Protein AF-A0A1J4JAN6-F1 (afdb_monomer)

Organism: NCBI:txid1144522

Sequence (983 aa):
MTGFICIVSDTKPNLVFPVSVIRNRTVAELAAEYMNNSKIVGYCTKNYILPIKDDSILINEYPNLILKERPEPYIQPDFYIKEMPLYYVNHFAISVNVVTDEKVPIPSIFIKLKDKYRVKIQTLQLCNKVSKKFDIPHISQGLFIGEIPLDPESEIRNILEAKNATFHCSLLEKGNKIVNHRANIISEIVATEEVFINDLQQIINYWQPNLAKILDQNDQNLVFKDFPMILGCHSQFLNTLLSLFNGYATEVADLFLQFVQFFKVSMNFIINYPRIIDLFNARSKSFSNKLAELQFQLDGRDLLTFLITPVQRLPRYLLFLKQLIEHTPKSHPDAIRLQRASESINSMTHQIDISSKKAQNLTELLKIQQKIKNDFAILSPSRTIVSRSVVKIDEDLNGSFIICNDIVVLMKTSKKGSDVLFDVPIDGFSYSLINEYSIIVTPSKKYKKVDTFTSVSVGLRNKAIINDYKVTFQTAKSFEEFFQNIDKTEKEFCNSPGNNNETVWRVRWEKVDIKLPELESHCAIVKNGALLVFGGRQGNTIQRPSNRLYVAVLKQKTCEATESFTSPRLYPTINLVRKRLFIIGGLNNKEKTPKQIIEYDCHRNLWSFVIKSTKTDFSGRYMHTTITINYKLYIFGGKNWQLNILNDLYIFNPHDHSFIHENTPLEARYKHAACNINEHKMMVFGGKTMTKNGILNDFWIFDTNSHKWTKFETVNIVAGRYSHSMFFENRKLFILGGFFADKTPATPIVIDIDKKDVVYPLVSGNIPWRIKNTCFAQQFDTGTIYSVCGKFGTQKKSFGSVFSIKIFSNEDVNLSLLGSKAINPSSPKLTVRKIVKRKQIENIKTITNFHSGRTYNISHDNNKRNSSFLSNHFTPINLADNESNRKSNPNISSNLHSKSSNLASGKNSKNVHDSQEIVKKYVNRRRRDSLPLKRTNVPRKIDVSMRRSSVPRKLKESQSTKKRCRTLSLSMKRLLSELGNNE

Structure (mmCIF, N/CA/C/O backbone):
data_AF-A0A1J4JAN6-F1
#
_entry.id   AF-A0A1J4JAN6-F1
#
loop_
_atom_site.group_PDB
_atom_site.id
_atom_site.type_symbol
_atom_site.label_atom_id
_atom_site.label_alt_id
_atom_site.label_comp_id
_atom_site.label_asym_id
_atom_site.label_entity_id
_atom_site.label_seq_id
_atom_site.pdbx_PDB_ins_code
_atom_site.Cartn_x
_atom_site.Cartn_y
_atom_site.Cartn_z
_atom_site.occupancy
_atom_site.B_iso_or_equiv
_atom_site.auth_seq_id
_atom_site.auth_comp_id
_atom_site.auth_asym_id
_atom_site.auth_atom_id
_atom_site.pdbx_PDB_model_num
ATOM 1 N N . MET A 1 1 ? -51.015 -4.437 8.210 1.00 59.31 1 MET A N 1
ATOM 2 C CA . MET A 1 1 ? -50.058 -4.423 9.333 1.00 59.31 1 MET A CA 1
ATOM 3 C C . MET A 1 1 ? -48.955 -3.437 9.007 1.00 59.31 1 MET A C 1
ATOM 5 O O . MET A 1 1 ? -48.278 -3.614 8.001 1.00 59.31 1 MET A O 1
ATOM 9 N N . THR A 1 2 ? -48.832 -2.393 9.816 1.00 77.62 2 THR A N 1
ATOM 10 C CA . THR A 1 2 ? -47.684 -1.482 9.875 1.00 77.62 2 THR A CA 1
ATOM 11 C C . THR A 1 2 ? -46.824 -1.880 11.076 1.00 77.62 2 THR A C 1
ATOM 13 O O . THR A 1 2 ? -47.358 -2.383 12.062 1.00 77.62 2 THR A O 1
ATOM 16 N N . GLY A 1 3 ? -45.507 -1.712 10.975 1.00 86.69 3 GLY A N 1
ATOM 17 C CA . GLY A 1 3 ? -44.553 -2.128 12.007 1.00 86.69 3 GLY A CA 1
ATOM 18 C C . GLY A 1 3 ? -43.250 -2.663 11.416 1.00 86.69 3 GLY A C 1
ATOM 19 O O . GLY A 1 3 ? -43.087 -2.728 10.190 1.00 86.69 3 GLY A O 1
ATOM 20 N N . PHE A 1 4 ? -42.340 -3.065 12.296 1.00 89.69 4 PHE A N 1
ATOM 21 C CA . PHE A 1 4 ? -40.980 -3.505 11.986 1.00 89.69 4 PHE A CA 1
ATOM 22 C C . PHE A 1 4 ? -40.701 -4.899 12.546 1.00 89.69 4 PHE A C 1
ATOM 24 O O . PHE A 1 4 ? -41.321 -5.323 13.516 1.00 89.69 4 PHE A O 1
ATOM 31 N N . ILE A 1 5 ? -39.744 -5.600 11.944 1.00 88.75 5 ILE A N 1
ATOM 32 C CA . ILE A 1 5 ? -39.203 -6.869 12.440 1.00 88.75 5 ILE A CA 1
ATOM 33 C C . ILE A 1 5 ? -37.679 -6.738 12.518 1.00 88.75 5 ILE A C 1
ATOM 35 O O . ILE A 1 5 ? -37.060 -6.046 11.706 1.00 88.75 5 ILE A O 1
ATOM 39 N N . CYS A 1 6 ? -37.095 -7.363 13.540 1.00 90.62 6 CYS A N 1
ATOM 40 C CA . CYS A 1 6 ? -35.691 -7.231 13.912 1.00 90.62 6 CYS A CA 1
ATOM 41 C C . CYS A 1 6 ? -34.980 -8.592 13.850 1.00 90.62 6 CYS A C 1
ATOM 43 O O . CYS A 1 6 ? -35.353 -9.515 14.581 1.00 90.62 6 CYS A O 1
ATOM 45 N N . ILE A 1 7 ? -33.945 -8.706 13.009 1.00 89.81 7 ILE A N 1
ATOM 46 C CA . ILE A 1 7 ? -32.937 -9.767 13.126 1.00 89.81 7 ILE A CA 1
ATOM 47 C C . ILE A 1 7 ? -31.828 -9.253 14.045 1.00 89.81 7 ILE A C 1
ATOM 49 O O . ILE A 1 7 ? -31.058 -8.372 13.655 1.00 89.81 7 ILE A O 1
ATOM 53 N N . VAL A 1 8 ? -31.717 -9.819 15.244 1.00 86.62 8 VAL A N 1
ATOM 54 C CA . VAL A 1 8 ? -30.624 -9.504 16.172 1.00 86.62 8 VAL A CA 1
ATOM 55 C C . VAL A 1 8 ? -29.384 -10.313 15.807 1.00 86.62 8 VAL A C 1
ATOM 57 O O . VAL A 1 8 ? -29.452 -11.527 15.593 1.00 86.62 8 VAL A O 1
ATOM 60 N N . SER A 1 9 ? -28.228 -9.648 15.772 1.00 78.50 9 SER A N 1
ATOM 61 C CA . SER A 1 9 ? -26.937 -10.285 15.507 1.00 78.50 9 SER A CA 1
ATOM 62 C C . SER A 1 9 ? -25.944 -9.995 16.626 1.00 78.50 9 SER A C 1
ATOM 64 O O . SER A 1 9 ? -25.721 -8.842 16.986 1.00 78.50 9 SER A O 1
ATOM 66 N N . ASP A 1 10 ? -25.288 -11.041 17.135 1.00 71.06 10 ASP A N 1
ATOM 67 C CA . ASP A 1 10 ? -24.281 -10.909 18.196 1.00 71.06 10 ASP A CA 1
ATOM 68 C C . ASP A 1 10 ? -23.080 -10.058 17.750 1.00 71.06 10 ASP A C 1
ATOM 70 O O . ASP A 1 10 ? -22.512 -9.329 18.558 1.00 71.06 10 ASP A O 1
ATOM 74 N N . THR A 1 11 ? -22.725 -10.082 16.458 1.00 65.88 11 THR A N 1
ATOM 75 C CA . THR A 1 11 ? -21.519 -9.422 15.915 1.00 65.88 11 THR A CA 1
ATOM 76 C C . THR A 1 11 ? -21.779 -8.289 14.916 1.00 65.88 11 THR A C 1
ATOM 78 O O . THR A 1 11 ? -20.860 -7.528 14.625 1.00 65.88 11 THR A O 1
ATOM 81 N N . LYS A 1 12 ? -23.004 -8.131 14.396 1.00 73.81 12 LYS A N 1
ATOM 82 C CA . LYS A 1 12 ? -23.374 -7.086 13.416 1.00 73.81 12 LYS A CA 1
ATOM 83 C C . LYS A 1 12 ? -24.499 -6.182 13.939 1.00 73.81 12 LYS A C 1
ATOM 85 O O . LYS A 1 12 ? -25.199 -6.581 14.871 1.00 73.81 12 LYS A O 1
ATOM 90 N N . PRO A 1 13 ? -24.704 -4.972 13.380 1.00 78.12 13 PRO A N 1
ATOM 91 C CA . PRO A 1 13 ? -25.921 -4.204 13.636 1.00 78.12 13 PRO A CA 1
ATOM 92 C C . PRO A 1 13 ? -27.169 -5.044 13.345 1.00 78.12 13 PRO A C 1
ATOM 94 O O . PRO A 1 13 ? -27.176 -5.845 12.407 1.00 78.12 13 PRO A O 1
ATOM 97 N N . ASN A 1 14 ? -28.207 -4.854 14.151 1.00 86.75 14 ASN A N 1
ATOM 98 C CA . ASN A 1 14 ? -29.486 -5.531 14.008 1.00 86.75 14 ASN A CA 1
ATOM 99 C C . ASN A 1 14 ? -30.131 -5.123 12.673 1.00 86.75 14 ASN A C 1
ATOM 101 O O . ASN A 1 14 ? -30.193 -3.937 12.337 1.00 86.75 14 ASN A O 1
ATOM 105 N N . LEU A 1 15 ? -30.605 -6.097 11.893 1.00 87.56 15 LEU A N 1
ATOM 106 C CA . LEU A 1 15 ? -31.270 -5.824 10.618 1.00 87.56 15 LEU A CA 1
ATOM 107 C C . LEU A 1 15 ? -32.747 -5.549 10.892 1.00 87.56 15 LEU A C 1
ATOM 109 O O . LEU A 1 15 ? -33.488 -6.449 11.284 1.00 87.56 15 LEU A O 1
ATOM 113 N N . VAL A 1 16 ? -33.157 -4.294 10.701 1.00 88.06 16 VAL A N 1
ATOM 114 C CA . VAL A 1 16 ? -34.507 -3.816 11.024 1.00 88.06 16 VAL A CA 1
ATOM 115 C C . VAL A 1 16 ? -35.212 -3.330 9.762 1.00 88.06 16 VAL A C 1
ATOM 117 O O . VAL A 1 16 ? -34.851 -2.285 9.204 1.00 88.06 16 VAL A O 1
ATOM 120 N N . PHE A 1 17 ? -36.235 -4.075 9.343 1.00 87.88 17 PHE A N 1
ATOM 121 C CA . PHE A 1 17 ? -37.021 -3.854 8.125 1.00 87.88 17 PHE A CA 1
ATOM 122 C C . PHE A 1 17 ? -38.530 -3.797 8.426 1.00 87.88 17 PHE A C 1
ATOM 124 O O . PHE A 1 17 ? -38.983 -4.364 9.423 1.00 87.88 17 PHE A O 1
ATOM 131 N N . PRO A 1 18 ? -39.334 -3.108 7.595 1.00 88.75 18 PRO A N 1
ATOM 132 C CA . PRO A 1 18 ? -40.783 -3.083 7.761 1.00 88.75 18 PRO A CA 1
ATOM 133 C C . PRO A 1 18 ? -41.411 -4.441 7.414 1.00 88.75 18 PRO A C 1
ATOM 135 O O . PRO A 1 18 ? -40.922 -5.165 6.546 1.00 88.75 18 PRO A O 1
ATOM 138 N N . VAL A 1 19 ? -42.548 -4.754 8.045 1.00 86.19 19 VAL A N 1
ATOM 139 C CA . VAL A 1 19 ? -43.299 -6.022 7.880 1.00 86.19 19 VAL A CA 1
ATOM 140 C C . VAL A 1 19 ? -43.630 -6.362 6.417 1.00 86.19 19 VAL A C 1
ATOM 142 O O . VAL A 1 19 ? -43.763 -7.533 6.068 1.00 86.19 19 VAL A O 1
ATOM 145 N N . SER A 1 20 ? -43.717 -5.363 5.533 1.00 84.88 20 SER A N 1
ATOM 146 C CA . SER A 1 20 ? -43.924 -5.556 4.092 1.00 84.88 20 SER A CA 1
ATOM 147 C C . SER A 1 20 ? -42.824 -6.373 3.401 1.00 84.88 20 SER A C 1
ATOM 149 O O . SER A 1 20 ? -43.140 -7.087 2.455 1.00 84.88 20 SER A O 1
ATOM 151 N N . VAL A 1 21 ? -41.571 -6.313 3.869 1.00 81.88 21 VAL A N 1
ATOM 152 C CA . VAL A 1 21 ? -40.417 -7.004 3.251 1.00 81.88 21 VAL A CA 1
ATOM 153 C C . VAL A 1 21 ? -40.492 -8.525 3.410 1.00 81.88 21 VAL A C 1
ATOM 155 O O . VAL A 1 21 ? -39.991 -9.258 2.560 1.00 81.88 21 VAL A O 1
ATOM 158 N N . ILE A 1 22 ? -41.140 -9.004 4.478 1.00 78.62 22 ILE A N 1
ATOM 159 C CA . ILE A 1 22 ? -41.229 -10.437 4.798 1.00 78.62 22 ILE A CA 1
ATOM 160 C C . ILE A 1 22 ? -42.637 -11.021 4.623 1.00 78.62 22 ILE A C 1
ATOM 162 O O . ILE A 1 22 ? -42.902 -12.159 5.011 1.00 78.62 22 ILE A O 1
ATOM 166 N N . ARG A 1 23 ? -43.570 -10.238 4.073 1.00 80.62 23 ARG A N 1
ATOM 167 C CA . ARG A 1 23 ? -44.968 -10.646 3.947 1.00 80.62 23 ARG A CA 1
ATOM 168 C C . ARG A 1 23 ? -45.095 -11.831 2.990 1.00 80.62 23 ARG A C 1
ATOM 170 O O . ARG A 1 23 ? -44.704 -11.732 1.835 1.00 80.62 23 ARG A O 1
ATOM 177 N N . ASN A 1 24 ? -45.684 -12.920 3.486 1.00 82.75 24 ASN A N 1
ATOM 178 C CA . ASN A 1 24 ? -45.856 -14.199 2.788 1.00 82.75 24 ASN A CA 1
ATOM 179 C C . ASN A 1 24 ? -44.538 -14.909 2.397 1.00 82.75 24 ASN A C 1
ATOM 181 O O . ASN A 1 24 ? -44.583 -15.808 1.563 1.00 82.75 24 ASN A O 1
ATOM 185 N N . ARG A 1 25 ? -43.391 -14.533 2.984 1.00 85.81 25 ARG A N 1
ATOM 186 C CA . ARG A 1 25 ? -42.106 -15.220 2.768 1.00 85.81 25 ARG A CA 1
ATOM 187 C C . ARG A 1 25 ? -41.883 -16.326 3.794 1.00 85.81 25 ARG A C 1
ATOM 189 O O . ARG A 1 25 ? -42.257 -16.172 4.960 1.00 85.81 25 ARG A O 1
ATOM 196 N N . THR A 1 26 ? -41.239 -17.406 3.363 1.00 88.25 26 THR A N 1
ATOM 197 C CA . THR A 1 26 ? -40.800 -18.498 4.247 1.00 88.25 26 THR A CA 1
ATOM 198 C C . THR A 1 26 ? -39.545 -18.117 5.037 1.00 88.25 26 THR A C 1
ATOM 200 O O . THR A 1 26 ? -38.769 -17.245 4.633 1.00 88.25 26 THR A O 1
ATOM 203 N N . VAL A 1 27 ? -39.298 -18.788 6.164 1.00 86.38 27 VAL A N 1
ATOM 204 C CA . VAL A 1 27 ? -38.050 -18.624 6.931 1.00 86.38 27 VAL A CA 1
ATOM 205 C C . VAL A 1 27 ? -36.819 -18.971 6.085 1.00 86.38 27 VAL A C 1
ATOM 207 O O . VAL A 1 27 ? -35.825 -18.247 6.159 1.00 86.38 27 VAL A O 1
ATOM 210 N N . ALA A 1 28 ? -36.899 -19.990 5.221 1.00 85.75 28 ALA A N 1
ATOM 211 C CA . ALA A 1 28 ? -35.835 -20.347 4.280 1.00 85.75 28 ALA A CA 1
ATOM 212 C C . ALA A 1 28 ? -35.447 -19.187 3.343 1.00 85.75 28 ALA A C 1
ATOM 214 O O . ALA A 1 28 ? -34.266 -18.872 3.194 1.00 85.75 28 ALA A O 1
ATOM 215 N N . GLU A 1 29 ? -36.431 -18.512 2.738 1.00 86.19 29 GLU A N 1
ATOM 216 C CA . GLU A 1 29 ? -36.196 -17.360 1.854 1.00 86.19 29 GLU A CA 1
ATOM 217 C C . GLU A 1 29 ? -35.556 -16.175 2.581 1.00 86.19 29 GLU A C 1
ATOM 219 O O . GLU A 1 29 ? -34.779 -15.434 1.981 1.00 86.19 29 GLU A O 1
ATOM 224 N N . LEU A 1 30 ? -35.909 -15.959 3.850 1.00 84.50 30 LEU A N 1
ATOM 225 C CA . LEU A 1 30 ? -35.364 -14.873 4.668 1.00 84.50 30 LEU A CA 1
ATOM 226 C C . LEU A 1 30 ? -33.944 -15.190 5.142 1.00 84.50 30 LEU A C 1
ATOM 228 O O . LEU A 1 30 ? -33.086 -14.306 5.153 1.00 84.50 30 LEU A O 1
ATOM 232 N N . ALA A 1 31 ? -33.683 -16.452 5.487 1.00 83.56 31 ALA A N 1
ATOM 233 C CA . ALA A 1 31 ? -32.353 -16.925 5.836 1.00 83.56 31 ALA A CA 1
ATOM 234 C C . ALA A 1 31 ? -31.391 -16.820 4.640 1.00 83.56 31 ALA A C 1
ATOM 236 O O . ALA A 1 31 ? -30.274 -16.338 4.810 1.00 83.56 31 ALA A O 1
ATOM 237 N N . ALA A 1 32 ? -31.846 -17.187 3.437 1.00 84.00 32 ALA A N 1
ATOM 238 C CA . ALA A 1 32 ? -31.043 -17.166 2.214 1.00 84.00 32 ALA A CA 1
ATOM 239 C C . ALA A 1 32 ? -30.654 -15.757 1.717 1.00 84.00 32 ALA A C 1
ATOM 241 O O . ALA A 1 32 ? -29.667 -15.627 0.994 1.00 84.00 32 ALA A O 1
ATOM 242 N N . GLU A 1 33 ? -31.413 -14.713 2.075 1.00 83.69 33 GLU A N 1
ATOM 243 C CA . GLU A 1 33 ? -31.125 -13.324 1.677 1.00 83.69 33 GLU A CA 1
ATOM 244 C C . GLU A 1 33 ? -30.407 -12.518 2.776 1.00 83.69 33 GLU A C 1
ATOM 246 O O . GLU A 1 33 ? -29.508 -11.731 2.476 1.00 83.69 33 GLU A O 1
ATOM 251 N N . TYR A 1 34 ? -30.785 -12.704 4.049 1.00 81.56 34 TYR A N 1
ATOM 252 C CA . TYR A 1 34 ? -30.357 -11.830 5.153 1.00 81.56 34 TYR A CA 1
ATOM 253 C C . TYR A 1 34 ? -29.497 -12.511 6.228 1.00 81.56 34 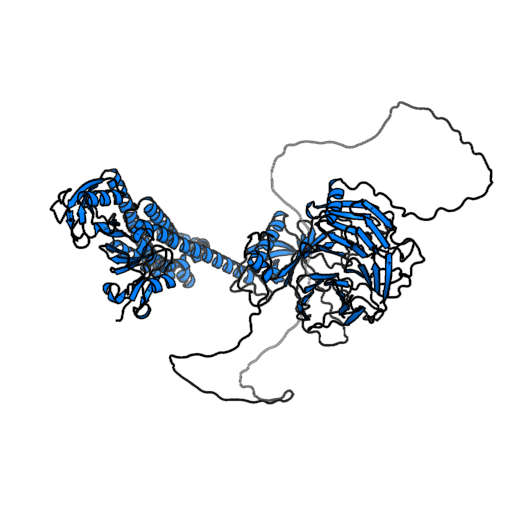TYR A C 1
ATOM 255 O O . TYR A 1 34 ? -28.983 -11.823 7.114 1.00 81.56 34 TYR A O 1
ATOM 263 N N . MET A 1 35 ? -29.324 -13.834 6.178 1.00 80.56 35 MET A N 1
ATOM 264 C CA . MET A 1 35 ? -28.565 -14.607 7.168 1.00 80.56 35 MET A CA 1
ATOM 265 C C . MET A 1 35 ? -27.517 -15.508 6.495 1.00 80.56 35 MET A C 1
ATOM 267 O O . MET A 1 35 ? -27.280 -15.452 5.291 1.00 80.56 35 MET A O 1
ATOM 271 N N . ASN A 1 36 ? -26.813 -16.309 7.291 1.00 73.06 36 ASN A N 1
ATOM 272 C CA . ASN A 1 36 ? -25.857 -17.296 6.811 1.00 73.06 36 ASN A CA 1
ATOM 273 C C . ASN A 1 36 ? -26.501 -18.692 6.712 1.00 73.06 36 ASN A C 1
ATOM 275 O O . ASN A 1 36 ? -26.819 -19.289 7.739 1.00 73.06 36 ASN A O 1
ATOM 279 N N . ASN A 1 37 ? -26.568 -19.257 5.499 1.00 66.25 37 ASN A N 1
ATOM 280 C CA . ASN A 1 37 ? -27.117 -20.589 5.173 1.00 66.25 37 ASN A CA 1
ATOM 281 C C . ASN A 1 37 ? -26.513 -21.780 5.960 1.00 66.25 37 ASN A C 1
ATOM 283 O O . ASN A 1 37 ? -26.976 -22.907 5.820 1.00 66.25 37 ASN A O 1
ATOM 287 N N . SER A 1 38 ? -25.468 -21.568 6.767 1.00 68.75 38 SER A N 1
ATOM 288 C CA . SER A 1 38 ? -24.899 -22.561 7.696 1.00 68.75 38 SER A CA 1
ATOM 289 C C . SER A 1 38 ? -25.448 -22.459 9.134 1.00 68.75 38 SER A C 1
ATOM 291 O O . SER A 1 38 ? -24.808 -22.919 10.084 1.00 68.75 38 SER A O 1
ATOM 293 N N . LYS A 1 39 ? -26.621 -21.840 9.315 1.00 78.75 39 LYS A N 1
ATOM 294 C CA . LYS A 1 39 ? -27.309 -21.617 10.598 1.00 78.75 39 LYS A CA 1
ATOM 295 C C . LYS A 1 39 ? -28.829 -21.764 10.445 1.00 78.75 39 LYS A C 1
ATOM 297 O O . LYS A 1 39 ? -29.342 -21.659 9.339 1.00 78.75 39 LYS A O 1
ATOM 302 N N . ILE A 1 40 ? -29.530 -21.971 11.562 1.00 85.69 40 ILE A N 1
ATOM 303 C CA . ILE A 1 40 ? -31.005 -21.965 11.632 1.00 85.69 40 ILE A CA 1
ATOM 304 C C . ILE A 1 40 ? -31.518 -20.643 12.211 1.00 85.69 40 ILE A C 1
ATOM 306 O O . ILE A 1 40 ? -30.760 -19.912 12.855 1.00 85.69 40 ILE A O 1
ATOM 310 N N . VAL A 1 41 ? -32.808 -20.356 12.039 1.00 88.62 41 VAL A N 1
ATOM 311 C CA . VAL A 1 41 ? -33.456 -19.174 12.627 1.00 88.62 41 VAL A CA 1
ATOM 312 C C . VAL A 1 41 ? -34.121 -19.533 13.956 1.00 88.62 41 VAL A C 1
ATOM 314 O O . VAL A 1 41 ? -34.853 -20.515 14.053 1.00 88.62 41 VAL A O 1
ATOM 317 N N . GLY A 1 42 ? -33.869 -18.730 14.988 1.00 90.56 42 GLY A N 1
ATOM 318 C CA . GLY A 1 42 ? -34.554 -18.806 16.276 1.00 90.56 42 GLY A CA 1
ATOM 319 C C . GLY A 1 42 ? -35.546 -17.668 16.475 1.00 90.56 42 GLY A C 1
ATOM 320 O O . GLY A 1 42 ? -35.231 -16.526 16.147 1.00 90.56 42 GLY A O 1
ATOM 321 N N . TYR A 1 43 ? -36.705 -17.975 17.058 1.00 91.25 43 TYR A N 1
ATOM 322 C CA . TYR A 1 43 ? -37.625 -17.015 17.666 1.00 91.25 43 TYR A CA 1
ATOM 323 C C . TYR A 1 43 ? -37.199 -16.790 19.117 1.00 91.25 43 TYR A C 1
ATOM 325 O O . TYR A 1 43 ? -37.158 -17.738 19.907 1.00 91.25 43 TYR A O 1
ATOM 333 N N . CYS A 1 44 ? -36.870 -15.548 19.460 1.00 90.44 44 CYS A N 1
ATOM 334 C CA . CYS A 1 44 ? -36.357 -15.153 20.765 1.00 90.44 44 CYS A CA 1
ATOM 335 C C . CYS A 1 44 ? -37.369 -14.292 21.523 1.00 90.44 44 CYS A C 1
ATOM 337 O O . CYS A 1 44 ? -37.970 -13.371 20.967 1.00 90.44 44 CYS A O 1
ATOM 339 N N . THR A 1 45 ? -37.489 -14.568 22.819 1.00 88.94 45 THR A N 1
ATOM 340 C CA . THR A 1 45 ? -38.266 -13.797 23.795 1.00 88.94 45 THR A CA 1
ATOM 341 C C . THR A 1 45 ? -37.456 -13.653 25.086 1.00 88.94 45 THR A C 1
ATOM 343 O O . THR A 1 45 ? -36.485 -14.385 25.288 1.00 88.94 45 THR A O 1
ATOM 346 N N . LYS A 1 46 ? -37.893 -12.792 26.014 1.00 83.75 46 LYS A N 1
ATOM 347 C CA . LYS A 1 46 ? -37.317 -12.707 27.375 1.00 83.75 46 LYS A CA 1
ATOM 348 C C . LYS A 1 46 ? -37.309 -14.045 28.143 1.00 83.75 46 LYS A C 1
ATOM 350 O O . LYS A 1 46 ? -36.448 -14.246 28.993 1.00 83.75 46 LYS A O 1
ATOM 355 N N . ASN A 1 47 ? -38.220 -14.972 27.823 1.00 84.38 47 ASN A N 1
ATOM 356 C CA . ASN A 1 47 ? -38.450 -16.189 28.615 1.00 84.38 47 ASN A CA 1
ATOM 357 C C . ASN A 1 47 ? -37.957 -17.478 27.937 1.00 84.38 47 ASN A C 1
ATOM 359 O O . ASN A 1 47 ? -37.705 -18.469 28.618 1.00 84.38 47 ASN A O 1
ATOM 363 N N . TYR A 1 48 ? -37.838 -17.505 26.609 1.00 87.62 48 TYR A N 1
ATOM 364 C CA . TYR A 1 48 ? -37.405 -18.683 25.853 1.00 87.62 48 TYR A CA 1
ATOM 365 C C . TYR A 1 48 ? -36.886 -18.330 24.455 1.00 87.62 48 TYR A C 1
ATOM 367 O O . TYR A 1 48 ? -37.206 -17.280 23.894 1.00 87.62 48 TYR A O 1
ATOM 375 N N . ILE A 1 49 ? -36.134 -19.265 23.873 1.00 89.12 49 ILE A N 1
ATOM 376 C CA . ILE A 1 49 ? -35.677 -19.251 22.482 1.00 89.12 49 ILE A CA 1
ATOM 377 C C . ILE A 1 49 ? -36.064 -20.585 21.833 1.00 89.12 49 ILE A C 1
ATOM 379 O O . ILE A 1 49 ? -35.674 -21.650 22.321 1.00 89.12 49 ILE A O 1
ATOM 383 N N . LEU A 1 50 ? -36.810 -20.530 20.730 1.00 89.69 50 LEU A N 1
ATOM 384 C CA . LEU A 1 50 ? -37.285 -21.697 19.979 1.00 89.69 50 LEU A CA 1
ATOM 385 C C . LEU A 1 50 ? -36.698 -21.698 18.560 1.00 89.69 50 LEU A C 1
ATOM 387 O O . LEU A 1 50 ? -36.725 -20.649 17.919 1.00 89.69 50 LEU A O 1
ATOM 391 N N . PRO A 1 51 ? -36.219 -22.838 18.027 1.00 90.56 51 PRO A N 1
ATOM 392 C CA . PRO A 1 51 ? -35.934 -22.951 16.602 1.00 90.56 51 PRO A CA 1
ATOM 393 C C . PRO A 1 51 ? -37.246 -22.833 15.815 1.00 90.56 51 PRO A C 1
ATOM 395 O O . PRO A 1 51 ? -38.250 -23.453 16.180 1.00 90.56 51 PRO A O 1
ATOM 398 N N . ILE A 1 52 ? -37.229 -22.032 14.754 1.00 89.56 52 ILE A N 1
ATOM 399 C CA . ILE A 1 52 ? -38.326 -21.906 13.790 1.00 89.56 52 ILE A CA 1
ATOM 400 C C . ILE A 1 52 ? -38.064 -22.896 12.651 1.00 89.56 52 ILE A C 1
ATOM 402 O O . ILE A 1 52 ? -36.904 -23.189 12.349 1.00 89.56 52 ILE A O 1
ATOM 406 N N . LYS A 1 53 ? -39.115 -23.430 12.026 1.00 87.38 53 LYS A N 1
ATOM 407 C CA . LYS A 1 53 ? -38.951 -24.265 10.834 1.00 87.38 53 LYS A CA 1
ATOM 408 C C . LYS A 1 53 ? -38.703 -23.409 9.592 1.00 87.38 53 LYS A C 1
ATOM 410 O O . LYS A 1 53 ? -39.159 -22.272 9.520 1.00 87.38 53 LYS A O 1
ATOM 415 N N . ASP A 1 54 ? -38.059 -2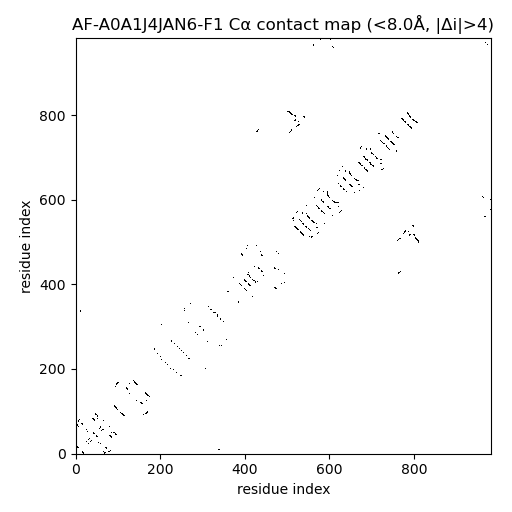4.003 8.596 1.00 86.44 54 ASP A N 1
ATOM 416 C CA . ASP A 1 54 ? -37.749 -23.366 7.313 1.00 86.44 54 ASP A CA 1
ATOM 417 C C . ASP A 1 54 ? -39.004 -23.035 6.476 1.00 86.44 54 ASP A C 1
ATOM 419 O O . ASP A 1 54 ? -38.997 -22.053 5.733 1.00 86.44 54 ASP A O 1
ATOM 423 N N . ASP A 1 55 ? -40.084 -23.813 6.627 1.00 88.50 55 ASP A N 1
ATOM 424 C CA . ASP A 1 55 ? -41.383 -23.657 5.953 1.00 88.50 55 ASP A CA 1
ATOM 425 C C . ASP A 1 55 ? -42.346 -22.669 6.643 1.00 88.50 55 ASP A C 1
ATOM 427 O O . ASP A 1 55 ? -43.332 -22.253 6.033 1.00 88.50 55 ASP A O 1
ATOM 431 N N . SER A 1 56 ? -42.060 -22.254 7.883 1.00 87.38 56 SER A N 1
ATOM 432 C CA . SER A 1 56 ? -42.911 -21.333 8.651 1.00 87.38 56 SER A CA 1
ATOM 433 C C . SER A 1 56 ? -43.032 -19.941 8.008 1.00 87.38 56 SER A C 1
ATOM 435 O O . SER A 1 56 ? -42.075 -19.406 7.440 1.00 87.38 56 SER A O 1
ATOM 437 N N . ILE A 1 57 ? -44.188 -19.294 8.193 1.00 87.31 57 ILE A N 1
ATOM 438 C CA . ILE A 1 57 ? -44.448 -17.897 7.812 1.00 87.31 57 ILE A CA 1
ATOM 439 C C . ILE A 1 57 ? -44.550 -17.050 9.086 1.00 87.31 57 ILE A C 1
ATOM 441 O O . ILE A 1 57 ? -45.577 -17.021 9.768 1.00 87.31 57 ILE A O 1
ATOM 445 N N . LEU A 1 58 ? -43.478 -16.306 9.381 1.00 84.69 58 LEU A N 1
ATOM 446 C CA . LEU A 1 58 ? -43.267 -15.597 10.655 1.00 84.69 58 LEU A CA 1
ATOM 447 C C . LEU A 1 58 ? -44.452 -14.740 11.129 1.00 84.69 58 LEU A C 1
ATOM 449 O O . LEU A 1 58 ? -44.768 -14.743 12.312 1.00 84.69 58 LEU A O 1
ATOM 453 N N . ILE A 1 59 ? -45.113 -14.014 10.223 1.00 81.75 59 ILE A N 1
ATOM 454 C CA . ILE A 1 59 ? -46.241 -13.124 10.560 1.00 81.75 59 ILE A CA 1
ATOM 455 C C . ILE A 1 59 ? -47.464 -13.905 11.065 1.00 81.75 59 ILE A C 1
ATOM 457 O O . ILE A 1 59 ? -48.215 -13.390 11.892 1.00 81.75 59 ILE A O 1
ATOM 461 N N . ASN A 1 60 ? -47.665 -15.127 10.568 1.00 84.88 60 ASN A N 1
ATOM 462 C CA . ASN A 1 60 ? -48.845 -15.936 10.861 1.00 84.88 60 ASN A CA 1
ATOM 463 C C . ASN A 1 60 ? -48.658 -16.737 12.158 1.00 84.88 60 ASN A C 1
ATOM 465 O O . ASN A 1 60 ? -49.575 -16.819 12.968 1.00 84.88 60 ASN A O 1
ATOM 469 N N . GLU A 1 61 ? -47.468 -17.310 12.357 1.00 84.88 61 GLU A N 1
ATOM 470 C CA . GLU A 1 61 ? -47.152 -18.166 13.511 1.00 84.88 61 GLU A CA 1
ATOM 471 C C . GLU A 1 61 ? -46.608 -17.384 14.720 1.00 84.88 61 GLU A C 1
ATOM 473 O O . GLU A 1 61 ? -46.789 -17.808 15.861 1.00 84.88 61 GLU A O 1
ATOM 478 N N . TYR A 1 62 ? -45.969 -16.230 14.495 1.00 87.88 62 TYR A N 1
ATOM 479 C CA . TYR A 1 62 ? -45.292 -15.435 15.527 1.00 87.88 62 TYR A CA 1
ATOM 480 C C . TYR A 1 62 ? -45.660 -13.937 15.439 1.00 87.88 62 TYR A C 1
ATOM 482 O O . TYR A 1 62 ? -44.774 -13.089 15.292 1.00 87.88 62 TYR A O 1
ATOM 490 N N . PRO A 1 63 ? -46.952 -13.561 15.561 1.00 86.44 63 PRO A N 1
ATOM 491 C CA . PRO A 1 63 ? -47.414 -12.179 15.368 1.00 86.44 63 PRO A CA 1
ATOM 492 C C . PRO A 1 63 ? -46.743 -11.158 16.305 1.00 86.44 63 PRO A C 1
ATOM 494 O O . PRO A 1 63 ? -46.588 -9.996 15.933 1.00 86.44 63 PRO A O 1
ATOM 497 N N . ASN A 1 64 ? -46.273 -11.588 17.482 1.00 88.56 64 ASN A N 1
ATOM 498 C CA . ASN A 1 64 ? -45.556 -10.743 18.445 1.00 88.56 64 ASN A CA 1
ATOM 499 C C . ASN A 1 64 ? -44.191 -10.236 17.939 1.00 88.56 64 ASN A C 1
ATOM 501 O O . ASN A 1 64 ? -43.640 -9.313 18.530 1.00 88.56 64 ASN A O 1
ATOM 505 N N . LEU A 1 65 ? -43.652 -10.785 16.841 1.00 87.94 65 LEU A N 1
ATOM 506 C CA . LEU A 1 65 ? -42.471 -10.228 16.169 1.00 87.94 65 LEU A CA 1
ATOM 507 C C . LEU A 1 65 ? -42.716 -8.833 15.575 1.00 87.94 65 LEU A C 1
ATOM 509 O O . LEU A 1 65 ? -41.750 -8.133 15.281 1.00 87.94 65 LEU A O 1
ATOM 513 N N . ILE A 1 66 ? -43.977 -8.432 15.368 1.00 88.88 66 ILE A N 1
ATOM 514 C CA . ILE A 1 66 ? -44.330 -7.134 14.787 1.00 88.88 66 ILE A CA 1
ATOM 515 C C . ILE A 1 66 ? -44.174 -6.035 15.843 1.00 88.88 66 ILE A C 1
ATOM 517 O O . ILE A 1 66 ? -45.064 -5.767 16.651 1.00 88.88 66 ILE A O 1
ATOM 521 N N . LEU A 1 67 ? -43.030 -5.358 15.797 1.00 89.25 67 LEU A N 1
ATOM 522 C CA . LEU A 1 67 ? -42.715 -4.210 16.636 1.00 89.25 67 LEU A CA 1
ATOM 523 C C . LEU A 1 67 ? -43.445 -2.970 16.105 1.00 89.25 67 LEU A C 1
ATOM 525 O O . LEU A 1 67 ? -43.424 -2.690 14.903 1.00 89.25 67 LEU A O 1
ATOM 529 N N . LYS A 1 68 ? -44.091 -2.212 16.999 1.00 88.19 68 LYS A N 1
ATOM 530 C CA . LYS A 1 68 ? -44.803 -0.968 16.643 1.00 88.19 68 LYS A CA 1
ATOM 531 C C . LYS A 1 68 ? -43.840 0.119 16.161 1.00 88.19 68 LYS A C 1
ATOM 533 O O . LYS A 1 68 ? -44.113 0.806 15.181 1.00 88.19 68 LYS A O 1
ATOM 538 N N . GLU A 1 69 ? -42.712 0.236 16.850 1.00 87.38 69 GLU A N 1
ATOM 539 C CA . GLU A 1 69 ? -41.655 1.213 16.600 1.00 87.38 69 GLU A CA 1
ATOM 540 C C . GLU A 1 69 ? -40.419 0.530 16.008 1.00 87.38 69 GLU A C 1
ATOM 542 O O . GLU A 1 69 ? -40.294 -0.698 16.021 1.00 87.38 69 GLU A O 1
ATOM 547 N N . ARG A 1 70 ? -39.503 1.328 15.451 1.00 86.19 70 ARG A N 1
ATOM 548 C CA . ARG A 1 70 ? -38.255 0.821 14.881 1.00 86.19 70 ARG A CA 1
ATOM 549 C C . ARG A 1 70 ? -37.206 0.701 15.997 1.00 86.19 70 ARG A C 1
ATOM 551 O O . ARG A 1 70 ? -36.766 1.744 16.467 1.00 86.19 70 ARG A O 1
ATOM 558 N N . PRO A 1 71 ? -36.770 -0.505 16.410 1.00 83.56 71 PRO A N 1
ATOM 559 C CA . PRO A 1 71 ? -35.698 -0.627 17.395 1.00 83.56 71 PRO A CA 1
ATOM 560 C C . PRO A 1 71 ? -34.376 -0.049 16.873 1.00 83.56 71 PRO A C 1
ATOM 562 O O . PRO A 1 71 ? -34.067 -0.142 15.680 1.00 83.56 71 PRO A O 1
ATOM 565 N N . GLU A 1 72 ? -33.590 0.507 17.794 1.00 78.62 72 GLU A N 1
ATOM 566 C CA . GLU A 1 72 ? -32.243 1.017 17.528 1.00 78.62 72 GLU A CA 1
ATOM 567 C C . GLU A 1 72 ? -31.284 -0.096 17.049 1.00 78.62 72 GLU A C 1
ATOM 569 O O . GLU A 1 72 ? -31.449 -1.255 17.443 1.00 78.62 72 GLU A O 1
ATOM 574 N N . PRO A 1 73 ? -30.234 0.217 16.256 1.00 73.12 73 PRO A N 1
ATOM 575 C CA . PRO A 1 73 ? -29.387 -0.779 15.583 1.00 73.12 73 PRO A CA 1
ATOM 576 C C . PRO A 1 73 ? -28.649 -1.793 16.469 1.00 73.12 73 PRO A C 1
ATOM 578 O O . PRO A 1 73 ? -28.039 -2.715 15.926 1.00 73.12 73 PRO A O 1
ATOM 581 N N . TYR A 1 74 ? -28.659 -1.635 17.794 1.00 74.12 74 TYR A N 1
ATOM 582 C CA . TYR A 1 74 ? -27.984 -2.531 18.740 1.00 74.12 74 TYR A CA 1
ATOM 583 C C . TYR A 1 74 ? -28.877 -3.032 19.882 1.00 74.12 74 TYR A C 1
ATOM 585 O O . TYR A 1 74 ? -28.558 -4.053 20.482 1.00 74.12 74 TYR A O 1
ATOM 593 N N . ILE A 1 75 ? -30.019 -2.388 20.144 1.00 75.94 75 ILE A N 1
ATOM 594 C CA . ILE A 1 75 ? -30.910 -2.767 21.248 1.00 75.94 75 ILE A CA 1
ATOM 595 C C . ILE A 1 75 ? -31.671 -4.050 20.886 1.00 75.94 75 ILE A C 1
ATOM 597 O O . ILE A 1 75 ? -32.197 -4.182 19.778 1.00 75.94 75 ILE A O 1
ATOM 601 N N . GLN A 1 76 ? -31.736 -4.998 21.825 1.00 80.94 76 GLN A N 1
ATOM 602 C CA . GLN A 1 76 ? -32.560 -6.202 21.696 1.00 80.94 76 GLN A CA 1
ATOM 603 C C . GLN A 1 76 ? -34.001 -5.888 22.147 1.00 80.94 76 GLN A C 1
ATOM 605 O O . GLN A 1 76 ? -34.195 -5.546 23.313 1.00 80.94 76 GLN A O 1
ATOM 610 N N . PRO A 1 77 ? -35.015 -5.971 21.266 1.00 86.56 77 PRO A N 1
ATOM 611 C CA . PRO A 1 77 ? -36.414 -5.784 21.654 1.00 86.56 77 PRO A CA 1
ATOM 612 C C . PRO A 1 77 ? -36.968 -7.035 22.362 1.00 86.56 77 PRO A C 1
ATOM 614 O O . PRO A 1 77 ? -36.362 -8.102 22.319 1.00 86.56 77 PRO A O 1
ATOM 617 N N . ASP A 1 78 ? -38.155 -6.938 22.965 1.00 86.25 78 ASP A N 1
ATOM 618 C CA . ASP A 1 78 ? -38.805 -8.048 23.692 1.00 86.25 78 ASP A CA 1
ATOM 619 C C . ASP A 1 78 ? -39.069 -9.308 22.845 1.00 86.25 78 ASP A C 1
ATOM 621 O O . ASP A 1 78 ? -39.108 -10.418 23.384 1.00 86.25 78 ASP A O 1
ATOM 625 N N . PHE A 1 79 ? -39.233 -9.132 21.529 1.00 90.62 79 PHE A N 1
ATOM 626 C CA . PHE A 1 79 ? -39.474 -10.185 20.544 1.00 90.62 79 PHE A CA 1
ATOM 627 C C . PHE A 1 79 ? -38.588 -9.954 19.317 1.00 90.62 79 PHE A C 1
ATOM 629 O O . PHE A 1 79 ? -38.644 -8.890 18.697 1.00 90.62 79 PHE A O 1
ATOM 636 N N . TYR A 1 80 ? -37.775 -10.942 18.944 1.00 92.31 80 TYR A N 1
ATOM 637 C CA . TYR A 1 80 ? -36.908 -10.862 17.763 1.00 92.31 80 TYR A CA 1
ATOM 638 C C . TYR A 1 80 ? -36.623 -12.231 17.148 1.00 92.31 80 TYR A C 1
ATOM 640 O O . TYR A 1 80 ? -36.911 -13.270 17.743 1.00 92.31 80 TYR A O 1
ATOM 648 N N . ILE A 1 81 ? -36.018 -12.228 15.959 1.00 91.25 81 ILE A N 1
ATOM 649 C CA . ILE A 1 81 ? -35.415 -13.425 15.363 1.00 91.25 81 ILE A CA 1
ATOM 650 C C . ILE A 1 81 ? -33.889 -13.322 15.354 1.00 91.25 81 ILE A C 1
ATOM 652 O O . ILE A 1 81 ? -33.330 -12.227 15.297 1.00 91.25 81 ILE A O 1
ATOM 656 N N . LYS A 1 82 ? -33.195 -14.457 15.440 1.00 89.94 82 LYS A N 1
ATOM 657 C CA . LYS A 1 82 ? -31.728 -14.504 15.521 1.00 89.94 82 LYS A CA 1
ATOM 658 C C . LYS A 1 82 ? -31.154 -15.746 14.842 1.00 89.94 82 LYS A C 1
ATOM 660 O O . LYS A 1 82 ? -31.734 -16.826 14.897 1.00 89.94 82 LYS A O 1
ATOM 665 N N . GLU A 1 83 ? -29.965 -15.597 14.264 1.00 88.38 83 GLU A N 1
ATOM 666 C CA . GLU A 1 83 ? -29.145 -16.711 13.782 1.00 88.38 83 GLU A CA 1
ATOM 667 C C . GLU A 1 83 ? -28.697 -17.648 14.925 1.00 88.38 83 GLU A C 1
ATOM 669 O O . GLU A 1 83 ? -28.005 -17.223 15.855 1.00 88.38 83 GLU A O 1
ATOM 674 N N . MET A 1 84 ? -28.988 -18.947 14.819 1.00 84.69 84 MET A N 1
ATOM 675 C CA . MET A 1 84 ? -28.582 -19.978 15.784 1.00 84.69 84 MET A CA 1
ATOM 676 C C . MET A 1 84 ? -27.734 -21.088 15.126 1.00 84.69 84 MET A C 1
ATOM 678 O O . MET A 1 84 ? -28.005 -21.485 13.993 1.00 84.69 84 MET A O 1
ATOM 682 N N . PRO A 1 85 ? -26.711 -21.645 15.806 1.00 84.12 85 PRO A N 1
ATOM 683 C CA . PRO A 1 85 ? -25.926 -22.761 15.268 1.00 84.12 85 PRO A CA 1
ATOM 684 C C . PRO A 1 85 ? -26.763 -24.020 14.988 1.00 84.12 85 PRO A C 1
ATOM 686 O O . PRO A 1 85 ? -27.625 -24.373 15.791 1.00 84.12 85 PRO A O 1
ATOM 689 N N . LEU A 1 86 ? -26.431 -24.765 13.923 1.00 84.00 86 LEU A N 1
ATOM 690 C CA . LEU A 1 86 ? -27.131 -25.991 13.477 1.00 84.00 86 LEU A CA 1
ATOM 691 C C . LEU A 1 86 ? -27.370 -27.038 14.585 1.00 84.00 86 LEU A C 1
ATOM 693 O O . LEU A 1 86 ? -28.349 -27.778 14.549 1.00 84.00 86 LEU A O 1
ATOM 697 N N . TYR A 1 87 ? -26.535 -27.077 15.629 1.00 82.00 87 TYR A N 1
ATOM 698 C CA . TYR A 1 87 ? -26.747 -27.952 16.788 1.00 82.00 87 TYR A CA 1
ATOM 699 C C . TYR A 1 87 ? -27.995 -27.611 17.634 1.00 82.00 87 TYR A C 1
ATOM 701 O O . TYR A 1 87 ? -28.228 -28.253 18.667 1.00 82.00 87 TYR A O 1
ATOM 709 N N . TYR A 1 88 ? -28.769 -26.588 17.261 1.00 82.88 88 TYR A N 1
ATOM 710 C CA . TYR A 1 88 ? -30.067 -26.252 17.846 1.00 82.88 88 TYR A CA 1
ATOM 711 C C . TYR A 1 88 ? -31.281 -26.863 17.125 1.00 82.88 88 TYR A C 1
ATOM 713 O O . TYR A 1 88 ? -32.361 -26.770 17.683 1.00 82.88 88 TYR A O 1
ATOM 721 N N . VAL A 1 89 ? -31.137 -27.558 15.985 1.00 83.81 89 VAL A N 1
ATOM 722 C CA . VAL A 1 89 ? -32.286 -28.134 15.232 1.00 83.81 89 VAL A CA 1
ATOM 723 C C . VAL A 1 89 ? -33.259 -28.942 16.111 1.00 83.81 89 VAL A C 1
ATOM 725 O O . VAL A 1 89 ? -34.463 -28.815 15.953 1.00 83.81 89 VAL A O 1
ATOM 728 N N . ASN A 1 90 ? -32.733 -29.720 17.068 1.00 86.19 90 ASN A N 1
ATOM 729 C CA . ASN A 1 90 ? -33.514 -30.506 18.040 1.00 86.19 90 ASN A CA 1
ATOM 730 C C . ASN A 1 90 ? -33.369 -29.986 19.492 1.00 86.19 90 ASN A C 1
ATOM 732 O O . ASN A 1 90 ? -33.290 -30.775 20.447 1.00 86.19 90 ASN A O 1
ATOM 736 N N . HIS A 1 91 ? -33.201 -28.671 19.672 1.00 89.75 91 HIS A N 1
ATOM 737 C CA . HIS A 1 91 ? -33.053 -28.030 20.979 1.00 89.75 91 HIS A CA 1
ATOM 738 C C . HIS A 1 91 ? -33.717 -26.651 21.051 1.00 89.75 91 HIS A C 1
ATOM 740 O O . HIS A 1 91 ? -33.649 -25.855 20.124 1.00 89.75 91 HIS A O 1
ATOM 746 N N . PHE A 1 92 ? -34.167 -26.302 22.248 1.00 89.38 92 PHE A N 1
ATOM 747 C CA . PHE A 1 92 ? -34.630 -24.971 22.626 1.00 89.38 92 PHE A CA 1
ATOM 748 C C . PHE A 1 92 ? -33.783 -24.420 23.781 1.00 89.38 92 PHE A C 1
ATOM 750 O O . PHE A 1 92 ? -32.908 -25.114 24.319 1.00 89.38 92 PHE A O 1
ATOM 757 N N . ALA A 1 93 ? -34.035 -23.176 24.178 1.00 89.56 93 ALA A N 1
ATOM 758 C CA . ALA A 1 93 ? -33.574 -22.647 25.455 1.00 89.56 93 ALA A CA 1
ATOM 759 C C . ALA A 1 93 ? -34.723 -21.990 26.225 1.00 89.56 93 ALA A C 1
ATOM 761 O O . ALA A 1 93 ? -35.637 -21.431 25.624 1.00 89.56 93 ALA A O 1
ATOM 762 N N . ILE A 1 94 ? -34.651 -22.041 27.551 1.00 89.00 94 ILE A N 1
ATOM 763 C CA . ILE A 1 94 ? -35.528 -21.301 28.469 1.00 89.00 94 ILE A CA 1
ATOM 764 C C . ILE A 1 94 ? -34.683 -20.363 29.316 1.00 89.00 94 ILE A C 1
ATOM 766 O O . ILE A 1 94 ? -33.536 -20.696 29.608 1.00 89.00 94 ILE A O 1
ATOM 770 N N . SER A 1 95 ? -35.237 -19.228 29.715 1.00 88.56 95 SER A N 1
ATOM 771 C CA . SER A 1 95 ? -34.636 -18.368 30.728 1.00 88.56 95 SER A CA 1
ATOM 772 C C . SER A 1 95 ? -35.018 -18.874 32.118 1.00 88.56 95 SER A C 1
ATOM 774 O O . SER A 1 95 ? -36.169 -19.248 32.340 1.00 88.56 95 SER A O 1
ATOM 776 N N . VAL A 1 96 ? -34.061 -18.910 33.045 1.00 89.06 96 VAL A N 1
ATOM 777 C CA . VAL A 1 96 ? -34.289 -19.259 34.455 1.00 89.06 96 VAL A CA 1
ATOM 778 C C . VAL A 1 96 ? -33.743 -18.135 35.328 1.00 89.06 96 VAL A C 1
ATOM 780 O O . VAL A 1 96 ? -32.582 -17.744 35.194 1.00 89.06 96 VAL A O 1
ATOM 783 N N . ASN A 1 97 ? -34.583 -17.617 36.221 1.00 90.00 97 ASN A N 1
ATOM 784 C CA . ASN A 1 97 ? -34.194 -16.591 37.185 1.00 90.00 97 ASN A CA 1
ATOM 785 C C . ASN A 1 97 ? -33.382 -17.226 38.320 1.00 90.00 97 ASN A C 1
ATOM 787 O O . ASN A 1 97 ? -33.757 -18.284 38.829 1.00 90.00 97 ASN A O 1
ATOM 791 N N . VAL A 1 98 ? -32.289 -16.577 38.722 1.00 89.88 98 VAL A N 1
ATOM 792 C CA . VAL A 1 98 ? -31.428 -17.026 39.824 1.00 89.88 98 VAL A CA 1
ATOM 793 C C . VAL A 1 98 ? -31.652 -16.136 41.041 1.00 89.88 98 VAL A C 1
ATOM 795 O O . VAL A 1 98 ? -31.653 -14.914 40.920 1.00 89.88 98 VAL A O 1
ATOM 798 N N . VAL A 1 99 ? -31.823 -16.760 42.203 1.00 90.19 99 VAL A N 1
ATOM 799 C CA . VAL A 1 99 ? -31.975 -16.108 43.507 1.00 90.19 99 VAL A CA 1
ATOM 800 C C . VAL A 1 99 ? -30.827 -16.560 44.408 1.00 90.19 99 VAL A C 1
ATOM 802 O O . VAL A 1 99 ? -30.474 -17.740 44.436 1.00 90.19 99 VAL A O 1
ATOM 805 N N . THR A 1 100 ? -30.242 -15.623 45.149 1.00 89.44 100 THR A N 1
ATOM 806 C CA . THR A 1 100 ? -29.145 -15.883 46.092 1.00 89.44 100 THR A CA 1
ATOM 807 C C . THR A 1 100 ? -29.471 -15.334 47.470 1.00 89.44 100 THR A C 1
ATOM 809 O O . THR A 1 100 ? -30.078 -14.266 47.553 1.00 89.44 100 THR A O 1
ATOM 812 N N . ASP A 1 101 ? -28.976 -15.983 48.523 1.00 80.81 101 ASP A N 1
ATOM 813 C CA . ASP A 1 101 ? -29.193 -15.581 49.924 1.00 80.81 101 ASP A CA 1
ATOM 814 C C . ASP A 1 101 ? -28.814 -14.114 50.198 1.00 80.81 101 ASP A C 1
ATOM 816 O O . ASP A 1 101 ? -29.536 -13.387 50.877 1.00 80.81 101 ASP A O 1
ATOM 820 N N . GLU A 1 102 ? -27.720 -13.646 49.589 1.00 74.56 102 GLU A N 1
ATOM 821 C CA . GLU A 1 102 ? -27.209 -12.269 49.696 1.00 74.56 102 GLU A CA 1
ATOM 822 C C . GLU A 1 102 ? -28.033 -11.232 48.903 1.00 74.56 102 GLU A C 1
ATOM 824 O O . GLU A 1 102 ? -27.669 -10.060 48.846 1.00 74.56 102 GLU A O 1
ATOM 829 N N . LYS A 1 103 ? -29.140 -11.648 48.268 1.00 78.19 103 LYS A N 1
ATOM 830 C CA . LYS A 1 103 ? -30.010 -10.827 47.401 1.00 78.19 103 LYS A CA 1
ATOM 831 C C . LYS A 1 103 ? -29.266 -10.083 46.280 1.00 78.19 103 LYS A C 1
ATOM 833 O O . LYS A 1 103 ? -29.724 -9.042 45.810 1.00 78.19 103 LYS A O 1
ATOM 838 N N . VAL A 1 104 ? -28.146 -10.642 45.815 1.00 84.75 104 VAL A N 1
ATOM 839 C CA . VAL A 1 104 ? -27.412 -10.143 44.648 1.00 84.75 104 VAL A CA 1
ATOM 840 C C . VAL A 1 104 ? -28.344 -10.145 43.427 1.00 84.75 104 VAL A C 1
ATOM 842 O O . VAL A 1 104 ? -28.942 -11.181 43.125 1.00 84.75 104 VAL A O 1
ATOM 845 N N . PRO A 1 105 ? -28.456 -9.034 42.680 1.00 87.62 105 PRO A N 1
ATOM 846 C CA . PRO A 1 105 ? -29.148 -9.034 41.399 1.00 87.62 105 PRO A CA 1
ATOM 847 C C . PRO A 1 105 ? -28.353 -9.857 40.378 1.00 87.62 105 PRO A C 1
ATOM 849 O O . PRO A 1 105 ? -27.199 -9.547 40.069 1.00 87.62 105 PRO A O 1
ATOM 852 N N . ILE A 1 106 ? -28.972 -10.910 39.839 1.00 89.56 106 ILE A N 1
ATOM 853 C CA . ILE A 1 106 ? -28.378 -11.800 38.831 1.00 89.56 106 ILE A CA 1
ATOM 854 C C . ILE A 1 106 ? -29.297 -11.853 37.601 1.00 89.56 106 ILE A C 1
ATOM 856 O O . ILE A 1 106 ? -30.501 -12.071 37.754 1.00 89.56 106 ILE A O 1
ATOM 860 N N . PRO A 1 107 ? -28.771 -11.655 36.376 1.00 88.88 107 PRO A N 1
ATOM 861 C CA . PRO A 1 107 ? -29.585 -11.681 35.167 1.00 88.88 107 PRO A CA 1
ATOM 862 C C . PRO A 1 107 ? -30.053 -13.107 34.851 1.00 88.88 107 PRO A C 1
ATOM 864 O O . PRO A 1 107 ? -29.343 -14.086 35.092 1.00 88.88 107 PRO A O 1
ATOM 867 N N . SER A 1 108 ? -31.250 -13.222 34.277 1.00 87.81 108 SER A N 1
ATOM 868 C CA . SER A 1 108 ? -31.890 -14.501 33.956 1.00 87.81 108 SER A CA 1
ATOM 869 C C . SER A 1 108 ? -31.079 -15.312 32.934 1.00 87.81 108 SER A C 1
ATOM 871 O O . SER A 1 108 ? -30.674 -14.781 31.896 1.00 87.81 108 SER A O 1
ATOM 873 N N . ILE A 1 109 ? -30.846 -16.598 33.204 1.00 88.94 109 ILE A N 1
ATOM 874 C CA . ILE A 1 109 ? -29.858 -17.408 32.476 1.00 88.94 109 ILE A CA 1
ATOM 875 C C . ILE A 1 109 ? -30.541 -18.350 31.483 1.00 88.94 109 ILE A C 1
ATOM 877 O O . ILE A 1 109 ? -31.356 -19.188 31.865 1.00 88.94 109 ILE A O 1
ATOM 881 N N . PHE A 1 110 ? -30.145 -18.283 30.208 1.00 87.88 110 PHE A N 1
ATOM 882 C CA . PHE A 1 110 ? -30.677 -19.169 29.170 1.00 87.88 110 PHE A CA 1
ATOM 883 C C . PHE A 1 110 ? -30.056 -20.580 29.204 1.00 87.88 110 PHE A C 1
ATOM 885 O O . PHE A 1 110 ? -28.864 -20.779 28.941 1.00 87.88 110 PHE A O 1
ATOM 892 N N . ILE A 1 111 ? -30.893 -21.584 29.479 1.00 89.62 111 ILE A N 1
ATOM 893 C CA . ILE A 1 111 ? -30.540 -23.001 29.633 1.00 89.62 111 ILE A CA 1
ATOM 894 C C . ILE A 1 111 ? -30.924 -23.797 28.383 1.00 89.62 111 ILE A C 1
ATOM 896 O O . ILE A 1 111 ? -32.102 -23.914 28.051 1.00 89.62 111 ILE A O 1
ATOM 900 N N . LYS A 1 112 ? -29.942 -24.416 27.710 1.00 90.06 112 LYS A N 1
ATOM 901 C CA . LYS A 1 112 ? -30.182 -25.257 26.521 1.00 90.06 112 LYS A CA 1
ATOM 902 C C . LYS A 1 112 ? -30.760 -26.635 26.887 1.00 90.06 112 LYS A C 1
ATOM 904 O O . LYS A 1 112 ? -30.143 -27.431 27.613 1.00 90.06 112 LYS A O 1
ATOM 909 N N . LEU A 1 113 ? -31.904 -26.965 26.293 1.00 89.94 113 LEU A N 1
ATOM 910 C CA . LEU A 1 113 ? -32.642 -28.218 26.470 1.00 89.94 113 LEU A CA 1
ATOM 911 C C . LEU A 1 113 ? -32.840 -28.927 25.119 1.00 89.94 113 LEU A C 1
ATOM 913 O O . LEU A 1 113 ? -32.967 -28.282 24.087 1.00 89.94 113 LEU A O 1
ATOM 917 N N . LYS A 1 114 ? -32.832 -30.267 25.107 1.00 89.19 114 LYS A N 1
ATOM 918 C CA . LYS A 1 114 ? -33.243 -31.072 23.935 1.00 89.19 114 LYS A CA 1
ATOM 919 C C . LYS A 1 114 ? -34.766 -31.058 23.826 1.00 89.19 114 LYS A C 1
ATOM 921 O O . LYS A 1 114 ? -35.416 -31.166 24.860 1.00 89.19 114 LYS A O 1
ATOM 926 N N . ASP A 1 115 ? -35.333 -31.041 22.623 1.00 84.62 115 ASP A N 1
ATOM 927 C CA . ASP A 1 115 ? -36.789 -30.885 22.441 1.00 84.62 115 ASP A CA 1
ATOM 928 C C . ASP A 1 115 ? -37.651 -31.977 23.092 1.00 84.62 115 ASP A C 1
ATOM 930 O O . ASP A 1 115 ? -38.772 -31.692 23.509 1.00 84.62 115 ASP A O 1
ATOM 934 N N . LYS A 1 116 ? -37.105 -33.181 23.326 1.00 82.81 116 LYS A N 1
ATOM 935 C CA . LYS A 1 116 ? -37.769 -34.219 24.141 1.00 82.81 116 LYS A CA 1
ATOM 936 C C . LYS A 1 116 ? -38.183 -33.742 25.546 1.00 82.81 116 LYS A C 1
ATOM 938 O O . LYS A 1 116 ? -39.067 -34.333 26.151 1.00 82.81 116 LYS A O 1
ATOM 943 N N . TYR A 1 117 ? -37.535 -32.693 26.059 1.00 83.56 117 TYR A N 1
ATOM 944 C CA . TYR A 1 117 ? -37.811 -32.093 27.362 1.00 83.56 117 TYR A CA 1
ATOM 945 C C . TYR A 1 117 ? -38.875 -30.984 27.327 1.00 83.56 117 TYR A C 1
ATOM 947 O O . TYR A 1 117 ? -39.195 -30.456 28.385 1.00 83.56 117 TYR A O 1
ATOM 955 N N . ARG A 1 118 ? -39.443 -30.623 26.159 1.00 80.31 118 ARG A N 1
ATOM 956 C CA . ARG A 1 118 ? -40.581 -29.681 26.104 1.00 80.31 118 ARG A CA 1
ATOM 957 C C . ARG A 1 118 ? -41.782 -30.240 26.871 1.00 80.31 118 ARG A C 1
ATOM 959 O O . ARG A 1 118 ? -42.373 -29.529 27.671 1.00 80.31 118 ARG A O 1
ATOM 966 N N . VAL A 1 119 ? -42.092 -31.525 26.663 1.00 81.94 119 VAL A N 1
ATOM 967 C CA . VAL A 1 119 ? -43.237 -32.211 27.288 1.00 81.94 119 VAL A CA 1
ATOM 968 C C . VAL A 1 119 ? -42.994 -32.494 28.772 1.00 81.94 119 VAL A C 1
ATOM 970 O O . VAL A 1 119 ? -43.869 -32.205 29.587 1.00 81.94 119 VAL A O 1
ATOM 973 N N . LYS A 1 120 ? -41.827 -33.054 29.130 1.00 84.81 120 LYS A N 1
ATOM 974 C CA . LYS A 1 120 ? -41.481 -33.370 30.524 1.00 84.81 120 LYS A CA 1
ATOM 975 C C . LYS A 1 120 ? -39.979 -33.391 30.812 1.00 84.81 120 LYS A C 1
ATOM 977 O O . LYS A 1 120 ? -39.190 -33.845 29.982 1.00 84.81 120 LYS A O 1
ATOM 982 N N . ILE A 1 121 ? -39.592 -32.970 32.015 1.00 87.75 121 ILE A N 1
ATOM 983 C CA . ILE A 1 121 ? -38.240 -33.122 32.576 1.00 87.75 121 ILE A CA 1
ATOM 984 C C . ILE A 1 121 ? -38.321 -33.271 34.104 1.00 87.75 121 ILE A C 1
ATOM 986 O O . ILE A 1 121 ? -39.154 -32.627 34.731 1.00 87.75 121 ILE A O 1
ATOM 990 N N . GLN A 1 122 ? -37.465 -34.101 34.709 1.00 88.56 122 GLN A N 1
ATOM 991 C CA . GLN A 1 122 ? -37.338 -34.154 36.172 1.00 88.56 122 GLN A CA 1
ATOM 992 C C . GLN A 1 122 ? -36.730 -32.854 36.714 1.00 88.56 122 GLN A C 1
ATOM 994 O O . GLN A 1 122 ? -35.763 -32.335 36.140 1.00 88.56 122 GLN A O 1
ATOM 999 N N . THR A 1 123 ? -37.229 -32.383 37.853 1.00 87.44 123 THR A N 1
ATOM 1000 C CA . THR A 1 123 ? -36.739 -31.191 38.559 1.00 87.44 123 THR A CA 1
ATOM 1001 C C . THR A 1 123 ? -35.225 -31.255 38.798 1.00 87.44 123 THR A C 1
ATOM 1003 O O . THR A 1 123 ? -34.506 -30.328 38.416 1.00 87.44 123 THR A O 1
ATOM 1006 N N . LEU A 1 124 ? -34.692 -32.383 39.283 1.00 88.44 124 LEU A N 1
ATOM 1007 C CA . LEU A 1 124 ? -33.249 -32.586 39.473 1.00 88.44 124 LEU A CA 1
ATOM 1008 C C . LEU A 1 124 ? -32.437 -32.491 38.164 1.00 88.44 124 LEU A C 1
ATOM 1010 O O . LEU A 1 124 ? -31.326 -31.951 38.156 1.00 88.44 124 LEU A O 1
ATOM 1014 N N . GLN A 1 125 ? -32.973 -32.968 37.032 1.00 89.38 125 GLN A N 1
ATOM 1015 C CA . GLN A 1 125 ? -32.296 -32.849 35.731 1.00 89.38 125 GLN A CA 1
ATOM 1016 C C . GLN A 1 125 ? -32.220 -31.392 35.260 1.00 89.38 125 GLN A C 1
ATOM 1018 O O . GLN A 1 125 ? -31.216 -31.004 34.658 1.00 89.38 125 GLN A O 1
ATOM 1023 N N . LEU A 1 126 ? -33.250 -30.580 35.524 1.00 88.81 126 LEU A N 1
ATOM 1024 C CA . LEU A 1 126 ? -33.224 -29.151 35.215 1.00 88.81 126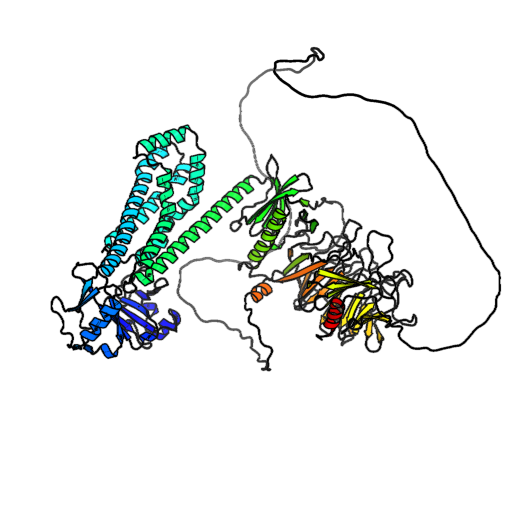 LEU A CA 1
ATOM 1025 C C . LEU A 1 126 ? -32.289 -28.391 36.166 1.00 88.81 126 LEU A C 1
ATOM 1027 O O . LEU A 1 126 ? -31.437 -27.640 35.698 1.00 88.81 126 LEU A O 1
ATOM 1031 N N . CYS A 1 127 ? -32.383 -28.640 37.473 1.00 90.12 127 CYS A N 1
ATOM 1032 C CA . CYS A 1 127 ? -31.556 -28.015 38.507 1.00 90.12 127 CYS A CA 1
ATOM 1033 C C . CYS A 1 127 ? -30.051 -28.179 38.210 1.00 90.12 127 CYS A C 1
ATOM 1035 O O . CYS A 1 127 ? -29.321 -27.193 38.087 1.00 90.12 127 CYS A O 1
ATOM 1037 N N . ASN A 1 128 ? -29.610 -29.411 37.924 1.00 91.12 128 ASN A N 1
ATOM 1038 C CA . ASN A 1 128 ? -28.226 -29.710 37.534 1.00 91.12 128 ASN A CA 1
ATOM 1039 C C . ASN A 1 128 ? -27.783 -29.009 36.233 1.00 91.12 128 ASN A C 1
ATOM 1041 O O . ASN A 1 128 ? -26.600 -28.710 36.051 1.00 91.12 128 ASN A O 1
ATOM 1045 N N . LYS A 1 129 ? -28.713 -28.726 35.310 1.00 91.12 129 LYS A N 1
ATOM 1046 C CA . LYS A 1 129 ? -28.433 -27.965 34.081 1.00 91.12 129 LYS A CA 1
ATOM 1047 C C . LYS A 1 129 ? -28.311 -26.464 34.332 1.00 91.12 129 LYS A C 1
ATOM 1049 O O . LYS A 1 129 ? -27.485 -25.842 33.665 1.00 91.12 129 LYS A O 1
ATOM 1054 N N . VAL A 1 130 ? -29.096 -25.902 35.255 1.00 91.31 130 VAL A N 1
ATOM 1055 C CA . VAL A 1 130 ? -28.985 -24.493 35.670 1.00 91.31 130 VAL A CA 1
ATOM 1056 C C . VAL A 1 130 ? -27.661 -24.281 36.396 1.00 91.31 130 VAL A C 1
ATOM 1058 O O . VAL A 1 130 ? -26.832 -23.510 35.918 1.00 91.31 130 VAL A O 1
ATOM 1061 N N . SER A 1 131 ? -27.406 -25.057 37.456 1.00 91.62 131 SER A N 1
ATOM 1062 C CA . SER A 1 131 ? -26.165 -25.016 38.240 1.00 91.62 131 SER A CA 1
ATOM 1063 C C . SER A 1 131 ? -24.918 -25.099 37.347 1.00 91.62 131 SER A C 1
ATOM 1065 O O . SER A 1 131 ? -24.068 -24.207 37.368 1.00 91.62 131 SER A O 1
ATOM 1067 N N . LYS A 1 132 ? -24.848 -26.087 36.440 1.00 91.25 132 LYS A N 1
ATOM 1068 C CA . LYS A 1 132 ? -23.718 -26.236 35.503 1.00 91.25 132 LYS A CA 1
ATOM 1069 C C . LYS A 1 132 ? -23.571 -25.083 34.494 1.00 91.25 132 LYS A C 1
ATOM 1071 O O . LYS A 1 132 ? -22.490 -24.911 33.933 1.00 91.25 132 LYS A O 1
ATOM 1076 N N . LYS A 1 133 ? -24.630 -24.318 34.217 1.00 90.62 133 LYS A N 1
ATOM 1077 C CA . LYS A 1 133 ? -24.619 -23.186 33.272 1.00 90.62 133 LYS A CA 1
ATOM 1078 C C . LYS A 1 133 ? -24.440 -21.825 33.964 1.00 90.62 133 LYS A C 1
ATOM 1080 O O . LYS A 1 133 ? -24.133 -20.859 33.269 1.00 90.62 133 LYS A O 1
ATOM 1085 N N . PHE A 1 134 ? -24.577 -21.749 35.288 1.00 89.81 134 PHE A N 1
ATOM 1086 C CA . PHE A 1 134 ? -24.417 -20.515 36.065 1.00 89.81 134 PHE A CA 1
ATOM 1087 C C . PHE A 1 134 ? -22.966 -19.994 36.087 1.00 89.81 134 PHE A C 1
ATOM 1089 O O . PHE A 1 134 ? -22.763 -18.786 36.153 1.00 89.81 134 PHE A O 1
ATOM 1096 N N . ASP A 1 135 ? -21.959 -20.861 35.917 1.00 85.81 135 ASP A N 1
ATOM 1097 C CA . ASP A 1 135 ? -20.545 -20.479 35.684 1.00 85.81 135 ASP A CA 1
ATOM 1098 C C . ASP A 1 135 ? -19.893 -19.656 36.830 1.00 85.81 135 ASP A C 1
ATOM 1100 O O . ASP A 1 135 ? -18.835 -19.057 36.657 1.00 85.81 135 ASP A O 1
ATOM 1104 N N . ILE A 1 136 ? -20.513 -19.651 38.019 1.00 91.31 136 ILE A N 1
ATOM 1105 C CA . ILE A 1 136 ? -20.047 -19.004 39.259 1.00 91.31 136 ILE A CA 1
ATOM 1106 C C . ILE A 1 136 ? -19.985 -20.062 40.381 1.00 91.31 136 ILE A C 1
ATOM 1108 O O . ILE A 1 136 ? -20.884 -20.902 40.453 1.00 91.31 136 ILE A O 1
ATOM 1112 N N . PRO A 1 137 ? -18.970 -20.070 41.271 1.00 92.88 137 PRO A N 1
ATOM 1113 C CA . PRO A 1 137 ? -18.919 -20.980 42.423 1.00 92.88 137 PRO A CA 1
ATOM 1114 C C . PRO A 1 137 ? -20.071 -20.759 43.424 1.00 92.88 137 PRO A C 1
ATOM 1116 O O . PRO A 1 137 ? -20.157 -19.704 44.052 1.00 92.88 137 PRO A O 1
ATOM 1119 N N . HIS A 1 138 ? -20.924 -21.772 43.597 1.00 93.81 138 HIS A N 1
ATOM 1120 C CA . HIS A 1 138 ? -22.136 -21.738 44.427 1.00 93.81 138 HIS A CA 1
ATOM 1121 C C . HIS A 1 138 ? -22.464 -23.125 45.015 1.00 93.81 138 HIS A C 1
ATOM 1123 O O . HIS A 1 138 ? -21.928 -24.139 44.565 1.00 93.81 138 HIS A O 1
ATOM 1129 N N . ILE A 1 139 ? -23.388 -23.161 45.976 1.00 92.88 139 ILE A N 1
ATOM 1130 C CA . ILE A 1 139 ? -24.084 -24.350 46.481 1.00 92.88 139 ILE A CA 1
ATOM 1131 C C . ILE A 1 139 ? -25.537 -24.262 46.001 1.00 92.88 139 ILE A C 1
ATOM 1133 O O . ILE A 1 139 ? -26.219 -23.270 46.245 1.00 92.88 139 ILE A O 1
ATOM 1137 N N . SER A 1 140 ? -26.014 -25.282 45.289 1.00 91.31 140 SER A N 1
ATOM 1138 C CA . SER A 1 140 ? -27.392 -25.339 44.785 1.00 91.31 140 SER A CA 1
ATOM 1139 C C . SER A 1 140 ? -28.367 -25.699 45.908 1.00 91.31 140 SER A C 1
ATOM 1141 O O . SER A 1 140 ? -28.227 -26.767 46.498 1.00 91.31 140 SER A O 1
ATOM 1143 N N . GLN A 1 141 ? -29.376 -24.861 46.156 1.00 90.19 141 GLN A N 1
ATOM 1144 C CA . GLN A 1 141 ? -30.464 -25.156 47.101 1.00 90.19 141 GLN A CA 1
ATOM 1145 C C . GLN A 1 141 ? -31.638 -25.869 46.416 1.00 90.19 141 GLN A C 1
ATOM 1147 O O . GLN A 1 141 ? -32.319 -26.670 47.047 1.00 90.19 141 GLN A O 1
ATOM 1152 N N . GLY A 1 142 ? -31.863 -25.617 45.121 1.00 90.31 142 GLY A N 1
ATOM 1153 C CA . GLY A 1 142 ? -32.883 -26.314 44.337 1.00 90.31 142 GLY A CA 1
ATOM 1154 C C . GLY A 1 142 ? -33.572 -25.437 43.296 1.00 90.31 142 GLY A C 1
ATOM 1155 O O . GLY A 1 142 ? -33.070 -24.383 42.899 1.00 90.31 142 GLY A O 1
ATOM 1156 N N . LEU A 1 143 ? -34.739 -25.901 42.851 1.00 89.75 143 LEU A N 1
ATOM 1157 C CA . LEU A 1 143 ? -35.694 -25.121 42.066 1.00 89.75 143 LEU A CA 1
ATOM 1158 C C . LEU A 1 143 ? -36.933 -24.847 42.918 1.00 89.75 143 LEU A C 1
ATOM 1160 O O . LEU A 1 143 ? -37.353 -25.715 43.677 1.00 89.75 143 LEU A O 1
ATOM 1164 N N . PHE A 1 144 ? -37.510 -23.661 42.777 1.00 89.25 144 PHE A N 1
ATOM 1165 C CA . PHE A 1 144 ? -38.629 -23.179 43.583 1.00 89.25 144 PHE A CA 1
ATOM 1166 C C . PHE A 1 144 ? -39.735 -22.615 42.682 1.00 89.25 144 PHE A C 1
ATOM 1168 O O . PHE A 1 144 ? -39.470 -22.199 41.554 1.00 89.25 144 PHE A O 1
ATOM 1175 N N . ILE A 1 145 ? -40.975 -22.593 43.172 1.00 85.31 145 ILE A N 1
ATOM 1176 C CA . ILE A 1 145 ? -42.083 -21.825 42.590 1.00 85.31 145 ILE A CA 1
ATOM 1177 C C . ILE A 1 145 ? -42.595 -20.873 43.670 1.00 85.31 145 ILE A C 1
ATOM 1179 O O . ILE A 1 145 ? -43.220 -21.292 44.645 1.00 85.31 145 ILE A O 1
ATOM 1183 N N . GLY A 1 146 ? -42.290 -19.583 43.513 1.00 80.44 146 GLY A N 1
ATOM 1184 C CA . GLY A 1 146 ? -42.394 -18.633 44.621 1.00 80.44 146 GLY A CA 1
ATOM 1185 C C . GLY A 1 146 ? -41.424 -19.032 45.735 1.00 80.44 146 GLY A C 1
ATOM 1186 O O . GLY A 1 146 ? -40.234 -19.197 45.482 1.00 80.44 146 GLY A O 1
ATOM 1187 N N . GLU A 1 147 ? -41.937 -19.236 46.947 1.00 80.38 147 GLU A N 1
ATOM 1188 C CA . GLU A 1 147 ? -41.147 -19.700 48.100 1.00 80.38 147 GLU A CA 1
ATOM 1189 C C . GLU A 1 147 ? -41.195 -21.229 48.298 1.00 80.38 147 GLU A C 1
ATOM 1191 O O . GLU A 1 147 ? -40.531 -21.760 49.185 1.00 80.38 147 GLU A O 1
ATOM 1196 N N . ILE A 1 148 ? -41.951 -21.965 47.471 1.00 84.69 148 ILE A N 1
ATOM 1197 C CA . ILE A 1 148 ? -42.148 -23.414 47.626 1.00 84.69 148 ILE A CA 1
ATOM 1198 C C . ILE A 1 148 ? -41.045 -24.180 46.871 1.00 84.69 148 ILE A C 1
ATOM 1200 O O . ILE A 1 148 ? -40.967 -24.042 45.646 1.00 84.69 148 ILE A O 1
ATOM 1204 N N . PRO A 1 149 ? -40.218 -25.012 47.537 1.00 88.00 149 PRO A N 1
ATOM 1205 C CA . PRO A 1 149 ? -39.242 -25.864 46.860 1.00 88.00 149 PRO A CA 1
ATOM 1206 C C . PRO A 1 149 ? -39.934 -26.970 46.055 1.00 88.00 149 PRO A C 1
ATOM 1208 O O . PRO A 1 149 ? -40.884 -27.601 46.518 1.00 88.00 149 PRO A O 1
ATOM 1211 N N . LEU A 1 150 ? -39.427 -27.241 44.854 1.00 86.19 150 LEU A N 1
ATOM 1212 C CA . LEU A 1 150 ? -39.840 -28.380 44.040 1.00 86.19 150 LEU A CA 1
ATOM 1213 C C . LEU A 1 150 ? -39.080 -29.641 44.463 1.00 86.19 150 LEU A C 1
ATOM 1215 O O . LEU A 1 150 ? -37.849 -29.648 44.505 1.00 86.19 150 LEU A O 1
ATOM 1219 N N . ASP A 1 151 ? -39.820 -30.725 44.698 1.00 85.19 151 ASP A N 1
ATOM 1220 C CA . ASP A 1 151 ? -39.274 -32.070 44.905 1.00 85.19 151 ASP A CA 1
ATOM 1221 C C . ASP A 1 151 ? -38.315 -32.452 43.751 1.00 85.19 151 ASP A C 1
ATOM 1223 O O . ASP A 1 151 ? -38.737 -32.414 42.589 1.00 85.19 151 ASP A O 1
ATOM 1227 N N . PRO A 1 152 ? -37.049 -32.830 44.024 1.00 84.06 152 PRO A N 1
ATOM 1228 C CA . PRO A 1 152 ? -36.084 -33.248 43.008 1.00 84.06 152 PRO A CA 1
ATOM 1229 C C . PRO A 1 152 ? -36.581 -34.336 42.042 1.00 84.06 152 PRO A C 1
ATOM 1231 O O . PRO A 1 152 ? -36.229 -34.281 40.858 1.00 84.06 152 PRO A O 1
ATOM 1234 N N . GLU A 1 153 ? -37.403 -35.284 42.506 1.00 83.38 153 GLU A N 1
ATOM 1235 C CA . GLU A 1 153 ? -37.902 -36.401 41.687 1.00 83.38 153 GLU A CA 1
ATOM 1236 C C . GLU A 1 153 ? -39.150 -36.052 40.858 1.00 83.38 153 GLU A C 1
ATOM 1238 O O . GLU A 1 153 ? -39.480 -36.758 39.900 1.00 83.38 153 GLU A O 1
ATOM 1243 N N . SER A 1 154 ? -39.814 -34.930 41.156 1.00 83.38 154 SER A N 1
ATOM 1244 C CA . SER A 1 154 ? -41.014 -34.485 40.442 1.00 83.38 154 SER A CA 1
ATOM 1245 C C . SER A 1 154 ? -40.771 -34.213 38.945 1.00 83.38 154 SER A C 1
ATOM 1247 O O . SER A 1 154 ? -39.722 -33.709 38.530 1.00 83.38 154 SER A O 1
ATOM 1249 N N . GLU A 1 155 ? -41.768 -34.521 38.104 1.00 83.50 155 GLU A N 1
ATOM 1250 C CA . GLU A 1 155 ? -41.751 -34.181 36.674 1.00 83.50 155 GLU A CA 1
ATOM 1251 C C . GLU A 1 155 ? -42.399 -32.816 36.410 1.00 83.50 155 GLU A C 1
ATOM 1253 O O . GLU A 1 155 ? -43.617 -32.659 36.524 1.00 83.50 155 GLU A O 1
ATOM 1258 N N . ILE A 1 156 ? -41.608 -31.854 35.929 1.00 81.75 156 ILE A N 1
ATOM 1259 C CA . ILE A 1 156 ? -42.114 -30.603 35.358 1.00 81.75 156 ILE A CA 1
ATOM 1260 C C . ILE A 1 156 ? -42.763 -30.932 34.010 1.00 81.75 156 ILE A C 1
ATOM 1262 O O . ILE A 1 156 ? -42.071 -31.221 33.028 1.00 81.75 156 ILE A O 1
ATOM 1266 N N . ARG A 1 157 ? -44.099 -30.897 33.964 1.00 76.25 157 ARG A N 1
ATOM 1267 C CA . ARG A 1 157 ? -44.903 -31.050 32.742 1.00 76.25 157 ARG A CA 1
ATOM 1268 C C . ARG A 1 157 ? -45.031 -29.698 32.032 1.00 76.25 157 ARG A C 1
ATOM 1270 O O . ARG A 1 157 ? -45.306 -28.695 32.675 1.00 76.25 157 ARG A O 1
ATOM 1277 N N . ASN A 1 158 ? -44.818 -29.697 30.717 1.00 76.00 158 ASN A N 1
ATOM 1278 C CA . ASN A 1 158 ? -44.747 -28.524 29.836 1.00 76.00 158 ASN A CA 1
ATOM 1279 C C . ASN A 1 158 ? -43.888 -27.355 30.367 1.00 76.00 158 ASN A C 1
ATOM 1281 O O . ASN A 1 158 ? -44.375 -26.329 30.843 1.00 76.00 158 ASN A O 1
ATOM 1285 N N . ILE A 1 159 ? -42.569 -27.483 30.222 1.00 76.88 159 ILE A N 1
ATOM 1286 C CA . ILE A 1 159 ? -41.602 -26.516 30.763 1.00 76.88 159 ILE A CA 1
ATOM 1287 C C . ILE A 1 159 ? -41.672 -25.105 30.138 1.00 76.88 159 ILE A C 1
ATOM 1289 O O . ILE A 1 159 ? -41.130 -24.161 30.703 1.00 76.88 159 ILE A O 1
ATOM 1293 N N . LEU A 1 160 ? -42.350 -24.927 28.997 1.00 72.56 160 LEU A N 1
ATOM 1294 C CA . LEU A 1 160 ? -42.583 -23.600 28.402 1.00 72.56 160 LEU A CA 1
ATOM 1295 C C . LEU A 1 160 ? -43.756 -22.847 29.066 1.00 72.56 160 LEU A C 1
ATOM 1297 O O . LEU A 1 160 ? -43.858 -21.625 28.941 1.00 72.56 160 LEU A O 1
ATOM 1301 N N . GLU A 1 161 ? -44.620 -23.563 29.789 1.00 67.69 161 GLU A N 1
ATOM 1302 C CA . GLU A 1 161 ? -45.752 -23.018 30.551 1.00 67.69 161 GLU A CA 1
ATOM 1303 C C . GLU A 1 161 ? -45.467 -22.917 32.057 1.00 67.69 161 GLU A C 1
ATOM 1305 O O . GLU A 1 161 ? -46.098 -22.108 32.737 1.00 67.69 161 GLU A O 1
ATOM 1310 N N . ALA A 1 162 ? -44.460 -23.640 32.563 1.00 66.00 162 ALA A N 1
ATOM 1311 C CA . ALA A 1 162 ? -43.956 -23.592 33.942 1.00 66.00 162 ALA A CA 1
ATOM 1312 C C . ALA A 1 162 ? -43.191 -22.283 34.282 1.00 66.00 162 ALA A C 1
ATOM 1314 O O . ALA A 1 162 ? -42.072 -22.301 34.794 1.00 66.00 162 ALA A O 1
ATOM 1315 N N . LYS A 1 163 ? -43.803 -21.128 33.991 1.00 61.16 163 LYS A N 1
ATOM 1316 C CA . LYS A 1 163 ? -43.208 -19.772 33.952 1.00 61.16 163 LYS A CA 1
ATOM 1317 C C . LYS A 1 163 ? -42.604 -19.245 35.262 1.00 61.16 163 LYS A C 1
ATOM 1319 O O . LYS A 1 163 ? -41.961 -18.200 35.236 1.00 61.16 163 LYS A O 1
ATOM 1324 N N . ASN A 1 164 ? -42.814 -19.934 36.381 1.00 69.94 164 ASN A N 1
ATOM 1325 C CA . ASN A 1 164 ? -42.536 -19.425 37.727 1.00 69.94 164 ASN A CA 1
ATOM 1326 C C . ASN A 1 164 ? -41.352 -20.132 38.421 1.00 69.94 164 ASN A C 1
ATOM 1328 O O . ASN A 1 164 ? -41.150 -19.922 39.613 1.00 69.94 164 ASN A O 1
ATOM 1332 N N . ALA A 1 165 ? -40.598 -20.978 37.708 1.00 82.38 165 ALA A N 1
ATOM 1333 C CA . ALA A 1 165 ? -39.475 -21.723 38.276 1.00 82.38 165 ALA A CA 1
ATOM 1334 C C . ALA A 1 165 ? -38.224 -20.839 38.482 1.00 82.38 165 ALA A C 1
ATOM 1336 O O . ALA A 1 165 ? -37.570 -20.437 37.516 1.00 82.38 165 ALA A O 1
ATOM 1337 N N . THR A 1 166 ? -37.863 -20.573 39.738 1.00 89.31 166 THR A N 1
ATOM 1338 C CA . THR A 1 166 ? -36.606 -19.919 40.142 1.00 89.31 166 THR A CA 1
ATOM 1339 C C . THR A 1 166 ? -35.558 -20.959 40.545 1.00 89.31 166 THR A C 1
ATOM 1341 O O . THR A 1 166 ? -35.890 -22.038 41.029 1.00 89.31 166 THR A O 1
ATOM 1344 N N . PHE A 1 167 ? -34.273 -20.650 40.360 1.00 92.00 167 PHE A N 1
ATOM 1345 C CA . PHE A 1 167 ? -33.148 -21.448 40.862 1.00 92.00 167 PHE A CA 1
ATOM 1346 C C . PHE A 1 167 ? -32.503 -20.736 42.047 1.00 92.00 167 PHE A C 1
ATOM 1348 O O . PHE A 1 167 ? -32.078 -19.591 41.911 1.00 92.00 167 PHE A O 1
ATOM 1355 N N . HIS A 1 168 ? -32.458 -21.394 43.204 1.00 92.81 168 HIS A N 1
ATOM 1356 C CA . HIS A 1 168 ? -31.953 -20.799 44.442 1.00 92.81 168 HIS A CA 1
ATOM 1357 C C . HIS A 1 168 ? -30.574 -21.380 44.779 1.00 92.81 168 HIS A C 1
ATOM 1359 O O . HIS A 1 168 ? -30.358 -22.595 44.675 1.00 92.81 168 HIS A O 1
ATOM 1365 N N . CYS A 1 169 ? -29.624 -20.527 45.167 1.00 92.31 169 CYS A N 1
ATOM 1366 C CA . CYS A 1 169 ? -28.270 -20.957 45.508 1.00 92.31 169 CYS A CA 1
ATOM 1367 C C . CYS A 1 169 ? -27.520 -20.005 46.451 1.00 92.31 169 CYS A C 1
ATOM 1369 O O . CYS A 1 169 ? -27.509 -18.789 46.256 1.00 92.31 169 CYS A O 1
ATOM 1371 N N . SER A 1 170 ? -26.775 -20.582 47.393 1.00 92.88 170 SER A N 1
ATOM 1372 C CA . SER A 1 170 ? -25.790 -19.861 48.204 1.00 92.88 170 SER A CA 1
ATOM 1373 C C . SER A 1 170 ? -24.523 -19.638 47.386 1.00 92.88 170 SER A C 1
ATOM 1375 O O . SER A 1 170 ? -23.981 -20.586 46.813 1.00 92.88 170 SER A O 1
ATOM 1377 N N . LEU A 1 171 ? -24.012 -18.412 47.319 1.00 92.62 171 LEU A N 1
ATOM 1378 C CA . LEU A 1 171 ? -22.723 -18.156 46.678 1.00 92.62 171 LEU A CA 1
ATOM 1379 C C . LEU A 1 171 ? -21.570 -18.572 47.606 1.00 92.62 171 LEU A C 1
ATOM 1381 O O . LEU A 1 171 ? -21.648 -18.453 48.824 1.00 92.62 171 LEU A O 1
ATOM 1385 N N . LEU A 1 172 ? -20.482 -19.081 47.025 1.00 93.00 172 LEU A N 1
ATOM 1386 C CA . LEU A 1 172 ? -19.233 -19.320 47.759 1.00 93.00 172 LEU A CA 1
ATOM 1387 C C . LEU A 1 172 ? -18.381 -18.044 47.750 1.00 93.00 172 LEU A C 1
ATOM 1389 O O . LEU A 1 172 ? -18.519 -17.231 46.838 1.00 93.00 172 LEU A O 1
ATOM 1393 N N . GLU A 1 173 ? -17.397 -17.910 48.651 1.00 91.75 173 GLU A N 1
ATOM 1394 C CA . GLU A 1 173 ? -16.481 -16.748 48.664 1.00 91.75 173 GLU A CA 1
ATOM 1395 C C . GLU A 1 173 ? -15.908 -16.398 47.279 1.00 91.75 173 GLU A C 1
ATOM 1397 O O . GLU A 1 173 ? -15.761 -15.229 46.927 1.00 91.75 173 GLU A O 1
ATOM 1402 N N . LYS A 1 174 ? -15.541 -17.422 46.494 1.00 91.94 174 LYS A N 1
ATOM 1403 C CA . LYS A 1 174 ? -14.994 -17.248 45.141 1.00 91.94 174 LYS A CA 1
ATOM 1404 C C . LYS A 1 174 ? -16.043 -16.709 44.162 1.00 91.94 174 LYS A C 1
ATOM 1406 O O . LYS A 1 174 ? -15.676 -15.976 43.253 1.00 91.94 174 LYS A O 1
ATOM 1411 N N . GLY A 1 175 ? -17.318 -17.043 44.359 1.00 91.06 175 GLY A N 1
ATOM 1412 C CA . GLY A 1 175 ? -18.444 -16.462 43.631 1.00 91.06 175 GLY A CA 1
ATOM 1413 C C . GLY A 1 175 ? -18.656 -14.995 43.995 1.00 91.06 175 GLY A C 1
ATOM 1414 O O . GLY A 1 175 ? -18.636 -14.152 43.102 1.00 91.06 175 GLY A O 1
ATOM 1415 N N . ASN A 1 176 ? -18.716 -14.671 45.289 1.00 91.00 176 ASN A N 1
ATOM 1416 C CA . ASN A 1 176 ? -18.851 -13.288 45.768 1.00 91.00 176 ASN A CA 1
ATOM 1417 C C . ASN A 1 176 ? -17.703 -12.398 45.284 1.00 91.00 176 ASN A C 1
ATOM 1419 O O . ASN A 1 176 ? -17.924 -11.272 44.847 1.00 91.00 176 ASN A O 1
ATOM 1423 N N . LYS A 1 177 ? -16.469 -12.918 45.278 1.00 92.00 177 LYS A N 1
ATOM 1424 C CA . LYS A 1 177 ? -15.295 -12.212 44.738 1.00 92.00 177 LYS A CA 1
ATOM 1425 C C . LYS A 1 177 ? -15.432 -11.911 43.235 1.00 92.00 177 LYS A C 1
ATOM 1427 O O . LYS A 1 177 ? -15.011 -10.840 42.819 1.00 92.00 177 LYS A O 1
ATOM 1432 N N . ILE A 1 178 ? -16.055 -12.783 42.434 1.00 91.62 178 ILE A N 1
ATOM 1433 C CA . ILE A 1 178 ? -16.345 -12.523 41.006 1.00 91.62 178 ILE A CA 1
ATOM 1434 C C . ILE A 1 178 ? -17.462 -11.478 40.856 1.00 91.62 178 ILE A C 1
ATOM 1436 O O . ILE A 1 178 ? -17.289 -10.489 40.142 1.00 91.62 178 ILE A O 1
ATOM 1440 N N . VAL A 1 179 ? -18.582 -11.680 41.557 1.00 92.19 179 VAL A N 1
ATOM 1441 C CA . VAL A 1 179 ? -19.765 -10.802 41.544 1.00 92.19 179 VAL A CA 1
ATOM 1442 C C . VAL A 1 179 ? -19.385 -9.367 41.909 1.00 92.19 179 VAL A C 1
ATOM 1444 O O . VAL A 1 179 ? -19.618 -8.441 41.128 1.00 92.19 179 VAL A O 1
ATOM 1447 N N . ASN A 1 180 ? -18.730 -9.195 43.058 1.00 92.50 180 ASN A N 1
ATOM 1448 C CA . ASN A 1 180 ? -18.355 -7.887 43.583 1.00 92.50 180 ASN A CA 1
ATOM 1449 C C . ASN A 1 180 ? -17.272 -7.222 42.726 1.00 92.50 180 ASN A C 1
ATOM 1451 O O . ASN A 1 180 ? -17.285 -6.005 42.582 1.00 92.50 180 ASN A O 1
ATOM 1455 N N . HIS A 1 181 ? -16.368 -7.983 42.099 1.00 94.19 181 HIS A N 1
ATOM 1456 C CA . HIS A 1 181 ? -15.358 -7.391 41.221 1.00 94.19 181 HIS A CA 1
ATOM 1457 C C . HIS A 1 181 ? -15.974 -6.810 39.936 1.00 94.19 181 HIS A C 1
ATOM 1459 O O . HIS A 1 181 ? -15.672 -5.666 39.599 1.00 94.19 181 HIS A O 1
ATOM 1465 N N . ARG A 1 182 ? -16.898 -7.520 39.262 1.00 94.56 182 ARG A N 1
ATOM 1466 C CA . ARG A 1 182 ? -17.641 -6.942 38.119 1.00 94.56 182 ARG A CA 1
ATOM 1467 C C . ARG A 1 182 ? -18.477 -5.733 38.551 1.00 94.56 182 ARG A C 1
ATOM 1469 O O . ARG A 1 182 ? -18.448 -4.719 37.860 1.00 94.56 182 ARG A O 1
ATOM 1476 N N . ALA A 1 183 ? -19.180 -5.816 39.683 1.00 93.81 183 ALA A N 1
ATOM 1477 C CA . ALA A 1 183 ? -19.964 -4.695 40.205 1.00 93.81 183 ALA A CA 1
ATOM 1478 C C . ALA A 1 183 ? -19.088 -3.456 40.481 1.00 93.81 183 ALA A C 1
ATOM 1480 O O . ALA A 1 183 ? -19.439 -2.356 40.060 1.00 93.81 183 ALA A O 1
ATOM 1481 N N . ASN A 1 184 ? -17.913 -3.636 41.094 1.00 95.50 184 ASN A N 1
ATOM 1482 C CA . ASN A 1 184 ? -16.973 -2.550 41.375 1.00 95.50 184 ASN A CA 1
ATOM 1483 C C . ASN A 1 184 ? -16.441 -1.879 40.098 1.00 95.50 184 ASN A C 1
ATOM 1485 O O . ASN A 1 184 ? -16.362 -0.654 40.070 1.00 95.50 184 ASN A O 1
ATOM 1489 N N . ILE A 1 185 ? -16.141 -2.635 39.031 1.00 96.62 185 ILE A N 1
ATOM 1490 C CA . ILE A 1 185 ? -15.733 -2.049 37.736 1.00 96.62 185 ILE A CA 1
ATOM 1491 C C . ILE A 1 185 ? -16.856 -1.164 37.164 1.00 96.62 185 ILE A C 1
ATOM 1493 O O . ILE A 1 185 ? -16.590 -0.085 36.641 1.00 96.62 185 ILE A O 1
ATOM 1497 N N . ILE A 1 186 ? -18.121 -1.583 37.286 1.00 95.88 186 ILE A N 1
ATOM 1498 C CA . ILE A 1 186 ? -19.276 -0.797 36.816 1.00 95.88 186 ILE A CA 1
ATOM 1499 C C . ILE A 1 186 ? -19.430 0.484 37.653 1.00 95.88 186 ILE A C 1
ATOM 1501 O O . ILE A 1 186 ? -19.606 1.562 37.085 1.00 95.88 186 ILE A O 1
ATOM 1505 N N . SER A 1 187 ? -19.274 0.401 38.977 1.00 95.62 187 SER A N 1
ATOM 1506 C CA . SER A 1 187 ? -19.240 1.574 39.863 1.00 95.62 187 SER A CA 1
ATOM 1507 C C . SER A 1 187 ? -18.074 2.526 39.552 1.00 95.62 187 SER A C 1
ATOM 1509 O O . SER A 1 187 ? -18.244 3.740 39.627 1.00 95.62 187 SER A O 1
ATOM 1511 N N . GLU A 1 188 ? -16.903 2.017 39.150 1.00 97.19 188 GLU A N 1
ATOM 1512 C CA . GLU A 1 188 ? -15.763 2.847 38.727 1.00 97.19 188 GLU A CA 1
ATOM 1513 C C . GLU A 1 188 ? -16.023 3.543 37.377 1.00 97.19 188 GLU A C 1
ATOM 1515 O O . GLU A 1 188 ? -15.657 4.709 37.197 1.00 97.19 188 GLU A O 1
ATOM 1520 N N . ILE A 1 189 ? -16.716 2.886 36.436 1.00 96.88 189 ILE A N 1
ATOM 1521 C CA . ILE A 1 189 ? -17.175 3.534 35.196 1.00 96.88 189 ILE A CA 1
ATOM 1522 C C . ILE A 1 189 ? -18.084 4.724 35.533 1.00 96.88 189 ILE A C 1
ATOM 1524 O O . ILE A 1 189 ? -17.835 5.810 35.009 1.00 96.88 189 ILE A O 1
ATOM 1528 N N . VAL A 1 190 ? -19.073 4.534 36.421 1.00 96.75 190 VAL A N 1
ATOM 1529 C CA . VAL A 1 190 ? -20.002 5.583 36.892 1.00 96.75 190 VAL A CA 1
ATOM 1530 C C . VAL A 1 190 ? -19.240 6.731 37.558 1.00 96.75 190 VAL A C 1
ATOM 1532 O O . VAL A 1 190 ? -19.247 7.844 37.036 1.00 96.75 190 VAL A O 1
ATOM 1535 N N . ALA A 1 191 ? -18.498 6.463 38.636 1.00 97.19 191 ALA A N 1
ATOM 1536 C CA . ALA A 1 191 ? -17.808 7.499 39.407 1.00 97.19 191 ALA A CA 1
ATOM 1537 C C . ALA A 1 191 ? -16.776 8.278 38.567 1.00 97.19 191 ALA A C 1
ATOM 1539 O O . ALA A 1 191 ? -16.618 9.491 38.709 1.00 97.19 191 ALA A O 1
ATOM 1540 N N . THR A 1 192 ? -16.079 7.614 37.635 1.00 97.19 192 THR A N 1
ATOM 1541 C CA . THR A 1 192 ? -15.137 8.309 36.741 1.00 97.19 192 THR A CA 1
ATOM 1542 C C . THR A 1 192 ? -15.812 9.025 35.565 1.00 97.19 192 THR A C 1
ATOM 1544 O O . THR A 1 192 ? -15.153 9.838 34.913 1.00 97.19 192 THR A O 1
ATOM 1547 N N . GLU A 1 193 ? -17.083 8.738 35.265 1.00 97.00 193 GLU A N 1
ATOM 1548 C CA . GLU A 1 193 ? -17.907 9.506 34.320 1.00 97.00 193 GLU A CA 1
ATOM 1549 C C . GLU A 1 193 ? -18.466 10.761 35.004 1.00 97.00 193 GLU A C 1
ATOM 1551 O O . GLU A 1 193 ? -18.372 11.841 34.431 1.00 97.00 193 GLU A O 1
ATOM 1556 N N . GLU A 1 194 ? -18.934 10.653 36.252 1.00 97.50 194 GLU A N 1
ATOM 1557 C CA . GLU A 1 194 ? -19.342 11.787 37.099 1.00 97.50 194 GLU A CA 1
ATOM 1558 C C . GLU A 1 194 ? -18.207 12.805 37.271 1.00 97.50 194 GLU A C 1
ATOM 1560 O O . GLU A 1 194 ? -18.384 13.991 36.990 1.00 97.50 194 GLU A O 1
ATOM 1565 N N . VAL A 1 195 ? -17.004 12.343 37.641 1.00 96.12 195 VAL A N 1
ATOM 1566 C CA . VAL A 1 195 ? -15.808 13.199 37.742 1.00 96.12 195 VAL A CA 1
ATOM 1567 C C . VAL A 1 195 ? -15.464 13.850 36.397 1.00 96.12 195 VAL A C 1
ATOM 1569 O O . VAL A 1 195 ? -15.105 15.026 36.363 1.00 96.12 195 VAL A O 1
ATOM 1572 N N . PHE A 1 196 ? -15.606 13.129 35.280 1.00 97.00 196 PHE A N 1
ATOM 1573 C CA . PHE A 1 196 ? -15.353 13.682 33.946 1.00 97.00 196 PHE A CA 1
ATOM 1574 C C . PHE A 1 196 ? -16.392 14.744 33.551 1.00 97.00 196 PHE A C 1
ATOM 1576 O O . PHE A 1 196 ? -16.025 15.792 33.026 1.00 97.00 196 PHE A O 1
ATOM 1583 N N . ILE A 1 197 ? -17.671 14.517 33.852 1.00 97.62 197 ILE A N 1
ATOM 1584 C CA . ILE A 1 197 ? -18.765 15.472 33.632 1.00 97.62 197 ILE A CA 1
ATOM 1585 C C . ILE A 1 197 ? -18.574 16.731 34.486 1.00 97.62 197 ILE A C 1
ATOM 1587 O O . ILE A 1 197 ? -18.719 17.835 33.965 1.00 97.62 197 ILE A O 1
ATOM 1591 N N . ASN A 1 198 ? -18.172 16.593 35.752 1.00 95.25 198 ASN A N 1
ATOM 1592 C CA . ASN A 1 198 ? -17.814 17.728 36.603 1.00 95.25 198 ASN A CA 1
ATOM 1593 C C . ASN A 1 198 ? -16.606 18.504 36.042 1.00 95.25 198 ASN A C 1
ATOM 1595 O O . ASN A 1 198 ? -16.669 19.723 35.916 1.00 95.25 198 ASN A O 1
ATOM 1599 N N . ASP A 1 199 ? -15.534 17.823 35.627 1.00 94.75 199 ASP A N 1
ATOM 1600 C CA . ASP A 1 199 ? -14.363 18.479 35.028 1.00 94.75 199 ASP A CA 1
ATOM 1601 C C . ASP A 1 199 ? -14.716 19.213 33.711 1.00 94.75 199 ASP A C 1
ATOM 1603 O O . ASP A 1 199 ? -14.219 20.315 33.470 1.00 94.75 199 ASP A O 1
ATOM 1607 N N . LEU A 1 200 ? -15.642 18.680 32.901 1.00 96.25 200 LEU A N 1
ATOM 1608 C CA . LEU A 1 200 ? -16.220 19.371 31.736 1.00 96.25 200 LEU A CA 1
ATOM 1609 C C . LEU A 1 200 ? -17.059 20.600 32.129 1.00 96.25 200 LEU A C 1
ATOM 1611 O O . LEU A 1 200 ? -16.967 21.643 31.480 1.00 96.25 200 LEU A O 1
ATOM 1615 N N . GLN A 1 201 ? -17.861 20.507 33.193 1.00 95.56 201 GLN A N 1
ATOM 1616 C CA . GLN A 1 201 ? -18.640 21.636 33.711 1.00 95.56 201 GLN A CA 1
ATOM 1617 C C . GLN A 1 201 ? -17.732 22.751 34.246 1.00 95.56 201 GLN A C 1
ATOM 1619 O O . GLN A 1 201 ? -18.006 23.919 33.982 1.00 95.56 201 GLN A O 1
ATOM 1624 N N . GLN A 1 202 ? -16.617 22.428 34.909 1.00 93.12 202 GLN A N 1
ATOM 1625 C CA . GLN A 1 202 ? -15.635 23.428 35.354 1.00 93.12 202 GLN A CA 1
ATOM 1626 C C . GLN A 1 202 ? -14.971 24.159 34.174 1.00 93.12 202 GLN A C 1
ATOM 1628 O O . GLN A 1 202 ? -14.748 25.373 34.239 1.00 93.12 202 GLN A O 1
ATOM 1633 N N . ILE A 1 203 ? -14.712 23.463 33.058 1.00 93.75 203 ILE A N 1
ATOM 1634 C CA . ILE A 1 203 ? -14.220 24.100 31.826 1.00 93.75 203 ILE A CA 1
ATOM 1635 C C . ILE A 1 203 ? -15.221 25.147 31.304 1.00 93.75 203 ILE A C 1
ATOM 1637 O O . ILE A 1 203 ? -14.822 26.275 31.008 1.00 93.75 203 ILE A O 1
ATOM 1641 N N . ILE A 1 204 ? -16.508 24.796 31.209 1.00 94.19 204 ILE A N 1
ATOM 1642 C CA . ILE A 1 204 ? -17.548 25.672 30.638 1.00 94.19 204 ILE A CA 1
ATOM 1643 C C . ILE A 1 204 ? -17.936 26.808 31.599 1.00 94.19 204 ILE A C 1
ATOM 1645 O O . ILE A 1 204 ? -18.101 27.947 31.166 1.00 94.19 204 ILE A O 1
ATOM 1649 N N . ASN A 1 205 ? -18.073 26.522 32.896 1.00 93.25 205 ASN A N 1
ATOM 1650 C CA . ASN A 1 205 ? -18.649 27.457 33.866 1.00 93.25 205 ASN A CA 1
ATOM 1651 C C . ASN A 1 205 ? -17.611 28.410 34.482 1.00 93.25 205 ASN A C 1
ATOM 1653 O O . ASN A 1 205 ? -17.948 29.557 34.770 1.00 93.25 205 ASN A O 1
ATOM 1657 N N . TYR A 1 206 ? -16.360 27.969 34.672 1.00 91.75 206 TYR A N 1
ATOM 1658 C CA . TYR A 1 206 ? -15.304 28.787 35.285 1.00 91.75 206 TYR A CA 1
ATOM 1659 C C . TYR A 1 206 ? -14.214 29.206 34.293 1.00 91.75 206 TYR A C 1
ATOM 1661 O O . TYR A 1 206 ? -13.903 30.397 34.176 1.00 91.75 206 TYR A O 1
ATOM 1669 N N . TRP A 1 207 ? -13.615 28.253 33.572 1.00 90.44 207 TRP A N 1
ATOM 1670 C CA . TRP A 1 207 ? -12.446 28.551 32.739 1.00 90.44 207 TRP A CA 1
ATOM 1671 C C . TRP A 1 207 ? -12.805 29.377 31.502 1.00 90.44 207 TRP A C 1
ATOM 1673 O O . TRP A 1 207 ? -12.158 30.394 31.243 1.00 90.44 207 TRP A O 1
ATOM 1683 N N . GLN A 1 208 ? -13.851 28.995 30.766 1.00 91.62 208 GLN A N 1
ATOM 1684 C CA . GLN A 1 208 ? -14.276 29.688 29.548 1.00 91.62 208 GLN A CA 1
ATOM 1685 C C . GLN A 1 208 ? -14.627 31.176 29.794 1.00 91.62 208 GLN A C 1
ATOM 1687 O O . GLN A 1 208 ? -14.050 32.017 29.100 1.00 91.62 208 GLN A O 1
ATOM 1692 N N . PRO A 1 209 ? -15.461 31.574 30.784 1.00 91.12 209 PRO A N 1
ATOM 1693 C CA . PRO A 1 209 ? -15.800 32.986 31.008 1.00 91.12 209 PRO A CA 1
ATOM 1694 C C . PRO A 1 209 ? -14.629 33.841 31.507 1.00 91.12 209 PRO A C 1
ATOM 1696 O O . PRO A 1 209 ? -14.597 35.050 31.270 1.00 91.12 209 PRO A O 1
ATOM 1699 N N . ASN A 1 210 ? -13.654 33.242 32.198 1.00 88.69 210 ASN A N 1
ATOM 1700 C CA . ASN A 1 210 ? -12.468 33.961 32.660 1.00 88.69 210 ASN A CA 1
ATOM 1701 C C . ASN A 1 210 ? -11.403 34.104 31.567 1.00 88.69 210 ASN A C 1
ATOM 1703 O O . ASN A 1 210 ? -10.799 35.170 31.450 1.00 88.69 210 ASN A O 1
ATOM 1707 N N . LEU A 1 211 ? -11.224 33.094 30.713 1.00 86.69 211 LEU A N 1
ATOM 1708 C CA . LEU A 1 211 ? -10.279 33.144 29.593 1.00 86.69 211 LEU A CA 1
ATOM 1709 C C . LEU A 1 211 ? -10.823 33.906 28.378 1.00 86.69 211 LEU A C 1
ATOM 1711 O O . LEU A 1 211 ? -10.033 34.481 27.632 1.00 86.69 211 LEU A O 1
ATOM 1715 N N . ALA A 1 212 ? -12.146 34.027 28.224 1.00 85.38 212 ALA A N 1
ATOM 1716 C CA . ALA A 1 212 ? -12.771 34.889 27.214 1.00 85.38 212 ALA A CA 1
ATOM 1717 C C . ALA A 1 212 ? -12.428 36.388 27.370 1.00 85.38 212 ALA A C 1
ATOM 1719 O O . ALA A 1 212 ? -12.564 37.157 26.424 1.00 85.38 212 ALA A O 1
ATOM 1720 N N . LYS A 1 213 ? -11.932 36.804 28.545 1.00 84.50 213 LYS A N 1
ATOM 1721 C CA . LYS A 1 213 ? -11.426 38.164 28.816 1.00 84.50 213 LYS A CA 1
ATOM 1722 C C . LYS A 1 213 ? -9.985 38.385 28.315 1.00 84.50 213 LYS A C 1
ATOM 1724 O O . LYS A 1 213 ? -9.465 39.489 28.445 1.00 84.50 213 LYS A O 1
ATOM 1729 N N . ILE A 1 214 ? -9.316 37.333 27.827 1.00 84.94 214 ILE A N 1
ATOM 1730 C CA . ILE A 1 214 ? -7.860 37.292 27.584 1.00 84.94 214 ILE A CA 1
ATOM 1731 C C . ILE A 1 214 ? -7.519 36.706 26.199 1.00 84.94 214 ILE A C 1
ATOM 1733 O O . ILE A 1 214 ? -6.551 37.127 25.564 1.00 84.94 214 ILE A O 1
ATOM 1737 N N . LEU A 1 215 ? -8.308 35.739 25.723 1.00 85.56 215 LEU A N 1
ATOM 1738 C CA . LEU A 1 215 ? -8.221 35.147 24.387 1.00 85.56 215 LEU A CA 1
ATOM 1739 C C . LEU A 1 215 ? -9.142 35.881 23.405 1.00 85.56 215 LEU A C 1
ATOM 1741 O O . LEU A 1 215 ? -10.249 36.273 23.770 1.00 85.56 215 LEU A O 1
ATOM 1745 N N . ASP A 1 216 ? -8.727 36.013 22.144 1.00 89.25 216 ASP A N 1
ATOM 1746 C CA . ASP A 1 216 ? -9.608 36.514 21.083 1.00 89.25 216 ASP A CA 1
ATOM 1747 C C . ASP A 1 216 ? -10.651 35.466 20.651 1.00 89.25 216 ASP A C 1
ATOM 1749 O O . ASP A 1 216 ? -10.576 34.292 21.016 1.00 89.25 216 ASP A O 1
ATOM 1753 N N . GLN A 1 217 ? -11.643 35.886 19.861 1.00 89.00 217 GLN A N 1
ATOM 1754 C CA . GLN A 1 217 ? -12.772 35.030 19.491 1.00 89.00 217 GLN A CA 1
ATOM 1755 C C . GLN A 1 217 ? -12.365 33.775 18.695 1.00 89.00 217 GLN A C 1
ATOM 1757 O O . GLN A 1 217 ? -13.061 32.763 18.776 1.00 89.00 217 GLN A O 1
ATOM 1762 N N . ASN A 1 218 ? -11.258 33.800 17.942 1.00 88.81 218 ASN A N 1
ATOM 1763 C CA . ASN A 1 218 ? -10.796 32.623 17.202 1.00 88.81 218 ASN A CA 1
ATOM 1764 C C . ASN A 1 218 ? -10.143 31.612 18.145 1.00 88.81 218 ASN A C 1
ATOM 1766 O O . ASN A 1 218 ? -10.450 30.424 18.062 1.00 88.81 218 ASN A O 1
ATOM 1770 N N . ASP A 1 219 ? -9.312 32.087 19.073 1.00 89.69 219 ASP A N 1
ATOM 1771 C CA . ASP A 1 219 ? -8.698 31.253 20.108 1.00 89.69 219 ASP A CA 1
ATOM 1772 C C . ASP A 1 219 ? -9.758 30.667 21.060 1.00 89.69 219 ASP A C 1
ATOM 1774 O O . ASP A 1 219 ? -9.734 29.470 21.347 1.00 89.69 219 ASP A O 1
ATOM 1778 N N . GLN A 1 220 ? -10.761 31.455 21.470 1.00 90.00 220 GLN A N 1
ATOM 1779 C CA . GLN A 1 220 ? -11.915 30.953 22.232 1.00 90.00 220 GLN A CA 1
ATOM 1780 C C . GLN A 1 220 ? -12.669 29.850 21.469 1.00 90.00 220 GLN A C 1
ATOM 1782 O O . GLN A 1 220 ? -12.981 28.803 22.038 1.00 90.00 220 GLN A O 1
ATOM 1787 N N . ASN A 1 221 ? -12.927 30.058 20.172 1.00 90.88 221 ASN A N 1
ATOM 1788 C CA . ASN A 1 221 ? -13.601 29.080 19.316 1.00 90.88 221 ASN A CA 1
ATOM 1789 C C . ASN A 1 221 ? -12.753 27.821 19.059 1.00 90.88 221 ASN A C 1
ATOM 1791 O O . ASN A 1 221 ? -13.321 26.756 18.819 1.00 90.88 221 ASN A O 1
ATOM 1795 N N . LEU A 1 222 ? -11.421 27.923 19.095 1.00 89.88 222 LEU A N 1
ATOM 1796 C CA . LEU A 1 222 ? -10.507 26.787 18.962 1.00 89.88 222 LEU A CA 1
ATOM 1797 C C . LEU A 1 222 ? -10.455 25.940 20.240 1.00 89.88 222 LEU A C 1
ATOM 1799 O O . LEU A 1 222 ? -10.356 24.719 20.144 1.00 89.88 222 LEU A O 1
ATOM 1803 N N . VAL A 1 223 ? -10.515 26.574 21.417 1.00 91.25 223 VAL A N 1
ATOM 1804 C CA . VAL A 1 223 ? -10.400 25.884 22.711 1.00 91.25 223 VAL A CA 1
ATOM 1805 C C . VAL A 1 223 ? -11.741 25.339 23.203 1.00 91.25 223 VAL A C 1
ATOM 1807 O O . VAL A 1 223 ? -11.802 24.174 23.584 1.00 91.25 223 VAL A O 1
ATOM 1810 N N . PHE A 1 224 ? -12.810 26.147 23.215 1.00 94.19 224 PHE A N 1
ATOM 1811 C CA . PHE A 1 224 ? -14.002 25.841 24.023 1.00 94.19 224 PHE A CA 1
ATOM 1812 C C . PHE A 1 224 ? -15.226 25.321 23.257 1.00 94.19 224 PHE A C 1
ATOM 1814 O O . PHE A 1 224 ? -16.105 24.705 23.858 1.00 94.19 224 PHE A O 1
ATOM 1821 N N . LYS A 1 225 ? -15.299 25.551 21.941 1.00 92.94 225 LYS A N 1
ATOM 1822 C CA . LYS A 1 225 ? -16.518 25.361 21.130 1.00 92.94 225 LYS A CA 1
ATOM 1823 C C . LYS A 1 225 ? -17.165 23.973 21.247 1.00 92.94 225 LYS A C 1
ATOM 1825 O O . LYS A 1 225 ? -18.389 23.874 21.201 1.00 92.94 225 LYS A O 1
ATOM 1830 N N . ASP A 1 226 ? -16.364 22.917 21.358 1.00 94.00 226 ASP A N 1
ATOM 1831 C CA . ASP A 1 226 ? -16.864 21.539 21.291 1.00 94.00 226 ASP A CA 1
ATOM 1832 C C . ASP A 1 226 ? -17.416 21.030 22.640 1.00 94.00 226 ASP A C 1
ATOM 1834 O O . ASP A 1 226 ? -18.228 20.100 22.659 1.00 94.00 226 ASP A O 1
ATOM 1838 N N . PHE A 1 227 ? -17.030 21.638 23.771 1.00 95.94 227 PHE A N 1
ATOM 1839 C CA . PHE A 1 227 ? -17.356 21.119 25.107 1.00 95.94 227 PHE A CA 1
ATOM 1840 C C . PHE A 1 227 ? -18.852 20.970 25.417 1.00 95.94 227 PHE A C 1
ATOM 1842 O O . PHE A 1 227 ? -19.192 19.945 26.004 1.00 95.94 227 PHE A O 1
ATOM 1849 N N . PRO A 1 228 ? -19.768 21.876 25.015 1.00 95.44 228 PRO A N 1
ATOM 1850 C CA . PRO A 1 228 ? -21.198 21.691 25.277 1.00 95.44 228 PRO A CA 1
ATOM 1851 C C . PRO A 1 228 ? -21.772 20.409 24.650 1.00 95.44 228 PRO A C 1
ATOM 1853 O O . PRO A 1 228 ? -22.595 19.734 25.265 1.00 95.44 228 PRO A O 1
ATOM 1856 N N . MET A 1 229 ? -21.296 20.024 23.458 1.00 95.25 229 MET A N 1
ATOM 1857 C CA . MET A 1 229 ? -21.723 18.790 22.782 1.00 95.25 229 MET A CA 1
ATOM 1858 C C . MET A 1 229 ? -21.105 17.541 23.421 1.00 95.25 229 MET A C 1
ATOM 1860 O O . MET A 1 229 ? -21.773 16.512 23.529 1.00 95.25 229 MET A O 1
ATOM 1864 N N . ILE A 1 230 ? -19.852 17.634 23.883 1.00 96.62 230 ILE A N 1
ATOM 1865 C CA . ILE A 1 230 ? -19.184 16.575 24.655 1.00 96.62 230 ILE A CA 1
ATOM 1866 C C . ILE A 1 230 ? -19.938 16.352 25.978 1.00 96.62 230 ILE A C 1
ATOM 1868 O O . ILE A 1 230 ? -20.367 15.234 26.258 1.00 96.62 230 ILE A O 1
ATOM 1872 N N . LEU A 1 231 ? -20.186 17.417 26.746 1.00 97.31 231 LEU A N 1
ATOM 1873 C CA . LEU A 1 231 ? -20.923 17.372 28.011 1.00 97.31 231 LEU A CA 1
ATOM 1874 C C . LEU A 1 231 ? -22.338 16.804 27.843 1.00 97.31 231 LEU A C 1
ATOM 1876 O O . LEU A 1 231 ? -22.746 15.974 28.652 1.00 97.31 231 LEU A O 1
ATOM 1880 N N . GLY A 1 232 ? -23.070 17.198 26.795 1.00 96.12 232 GLY A N 1
ATOM 1881 C CA . GLY A 1 232 ? -24.398 16.652 26.500 1.00 96.12 232 GLY A CA 1
ATOM 1882 C C . GLY A 1 232 ? -24.372 15.142 26.230 1.00 96.12 232 GLY A C 1
ATOM 1883 O O . GLY A 1 232 ? -25.127 14.392 26.847 1.00 96.12 232 GLY A O 1
ATOM 1884 N N . CYS A 1 233 ? -23.452 14.685 25.371 1.00 96.00 233 CYS A N 1
ATOM 1885 C CA . CYS A 1 233 ? -23.281 13.264 25.047 1.00 96.00 233 CYS A CA 1
ATOM 1886 C C . CYS A 1 233 ? -22.946 12.419 26.287 1.00 96.00 233 CYS A C 1
ATOM 1888 O O . CYS A 1 233 ? -23.545 11.365 26.503 1.00 96.00 233 CYS A O 1
ATOM 1890 N N . HIS A 1 234 ? -21.997 12.880 27.103 1.00 96.88 234 HIS A N 1
ATOM 1891 C CA . HIS A 1 234 ? -21.531 12.149 28.282 1.00 96.88 234 HIS A CA 1
ATOM 1892 C C . HIS A 1 234 ? -22.552 12.183 29.433 1.00 96.88 234 HIS A C 1
ATOM 1894 O O . HIS A 1 234 ? -22.815 11.150 30.044 1.00 96.88 234 HIS A O 1
ATOM 1900 N N . SER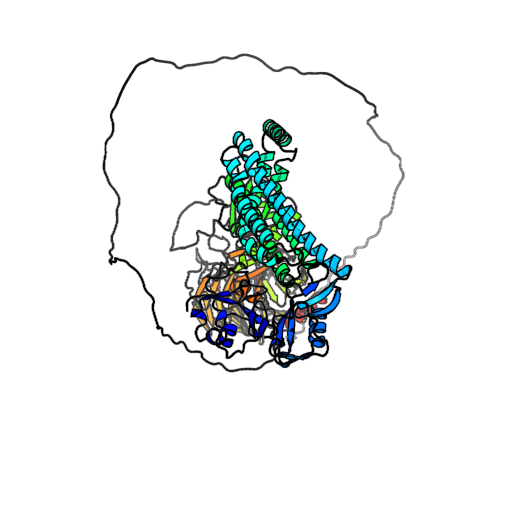 A 1 235 ? -23.247 13.308 29.646 1.00 97.31 235 SER A N 1
ATOM 1901 C CA . SER A 1 235 ? -24.386 13.381 30.579 1.00 97.31 235 SER A CA 1
ATOM 1902 C C . SER A 1 235 ? -25.503 12.396 30.208 1.00 97.31 235 SER A C 1
ATOM 1904 O O . SER A 1 235 ? -26.053 11.725 31.079 1.00 97.31 235 SER A O 1
ATOM 1906 N N . GLN A 1 236 ? -25.829 12.256 28.916 1.00 96.00 236 GLN A N 1
ATOM 1907 C CA . GLN A 1 236 ? -26.838 11.291 28.465 1.00 96.00 236 GLN A CA 1
ATOM 1908 C C . GLN A 1 236 ? -26.368 9.834 28.635 1.00 96.00 236 GLN A C 1
ATOM 1910 O O . GLN A 1 236 ? -27.167 8.982 29.032 1.00 96.00 236 GLN A O 1
ATOM 1915 N N . PHE A 1 237 ? -25.086 9.546 28.386 1.00 96.44 237 PHE A N 1
ATOM 1916 C CA . PHE A 1 237 ? -24.483 8.235 28.656 1.00 96.44 237 PHE A CA 1
ATOM 1917 C C . PHE A 1 237 ? -24.576 7.869 30.146 1.00 96.44 237 PHE A C 1
ATOM 1919 O O . PHE A 1 237 ? -25.093 6.798 30.468 1.00 96.44 237 PHE A O 1
ATOM 1926 N N . LEU A 1 238 ? -24.174 8.773 31.052 1.00 96.81 238 LEU A N 1
ATOM 1927 C CA . LEU A 1 238 ? -24.271 8.564 32.501 1.00 96.81 238 LEU A CA 1
ATOM 1928 C C . LEU A 1 238 ? -25.721 8.348 32.957 1.00 96.81 238 LEU A C 1
ATOM 1930 O O . LEU A 1 238 ? -25.998 7.366 33.638 1.00 96.81 238 LEU A O 1
ATOM 1934 N N . ASN A 1 239 ? -26.657 9.209 32.548 1.00 96.06 239 ASN A N 1
ATOM 1935 C CA . ASN A 1 239 ? -28.067 9.079 32.935 1.00 96.06 239 ASN A CA 1
ATOM 1936 C C . ASN A 1 239 ? -28.669 7.737 32.482 1.00 96.06 239 ASN A C 1
ATOM 1938 O O . ASN A 1 239 ? -29.448 7.123 33.212 1.00 96.06 239 ASN A O 1
ATOM 1942 N N . THR A 1 240 ? -28.274 7.251 31.301 1.00 93.88 240 THR A N 1
ATOM 1943 C CA . THR A 1 240 ? -28.716 5.941 30.799 1.00 93.88 240 THR A CA 1
ATOM 1944 C C . THR A 1 240 ? -28.062 4.799 31.588 1.00 93.88 240 THR A C 1
ATOM 1946 O O . THR A 1 240 ? -28.756 3.859 31.971 1.00 93.88 240 THR A O 1
ATOM 1949 N N . LEU A 1 241 ? -26.767 4.899 31.915 1.00 94.62 241 LEU A N 1
ATOM 1950 C CA . LEU A 1 241 ? -26.062 3.928 32.762 1.00 94.62 241 LEU A CA 1
ATOM 1951 C C . LEU A 1 241 ? -26.674 3.833 34.170 1.00 94.62 241 LEU A C 1
ATOM 1953 O O . LEU A 1 241 ? -26.902 2.727 34.652 1.00 94.62 241 LEU A O 1
ATOM 1957 N N . LEU A 1 242 ? -27.000 4.968 34.796 1.00 94.75 242 LEU A N 1
ATOM 1958 C CA . LEU A 1 242 ? -27.650 5.025 36.110 1.00 94.75 242 LEU A CA 1
ATOM 1959 C C . LEU A 1 242 ? -29.051 4.398 36.088 1.00 94.75 242 LEU A C 1
ATOM 1961 O O . LEU A 1 242 ? -29.404 3.673 37.012 1.00 94.75 242 LEU A O 1
ATOM 1965 N N . SER A 1 243 ? -29.828 4.598 35.017 1.00 92.69 243 SER A N 1
ATOM 1966 C CA . SER A 1 243 ? -31.156 3.972 34.873 1.00 92.69 243 SER A CA 1
ATOM 1967 C C . SER A 1 243 ? -31.119 2.446 34.680 1.00 92.69 243 SER A C 1
ATOM 1969 O O . SER A 1 243 ? -32.117 1.771 34.924 1.00 92.69 243 SER A O 1
ATOM 1971 N N . LEU A 1 244 ? -29.968 1.901 34.269 1.00 89.12 244 LEU A N 1
ATOM 1972 C CA . LEU A 1 244 ? -29.712 0.463 34.129 1.00 89.12 244 LEU A CA 1
ATOM 1973 C C . LEU A 1 244 ? -28.972 -0.139 35.337 1.00 89.12 244 LEU A C 1
ATOM 1975 O O . LEU A 1 244 ? -28.830 -1.362 35.407 1.00 89.12 244 LEU A O 1
ATOM 1979 N N . PHE A 1 245 ? -28.468 0.690 36.259 1.00 90.50 245 PHE A N 1
ATOM 1980 C CA . PHE A 1 245 ? -27.530 0.273 37.298 1.00 90.50 245 PHE A CA 1
ATOM 1981 C C . PHE A 1 245 ? -28.185 -0.673 38.311 1.00 90.50 245 PHE A C 1
ATOM 1983 O O . PHE A 1 245 ? -29.009 -0.281 39.135 1.00 90.50 245 PHE A O 1
ATOM 1990 N N . ASN A 1 246 ? -27.771 -1.937 38.264 1.00 90.25 246 ASN A N 1
ATOM 1991 C CA . ASN A 1 246 ? -28.264 -3.008 39.121 1.00 90.25 246 ASN A CA 1
ATOM 1992 C C . ASN A 1 246 ? -27.102 -3.933 39.525 1.00 90.25 246 ASN A C 1
ATOM 1994 O O . ASN A 1 246 ? -27.130 -5.148 39.315 1.00 90.25 246 ASN A O 1
ATOM 1998 N N . GLY A 1 247 ? -26.015 -3.327 40.020 1.00 89.75 247 GLY A N 1
ATOM 1999 C CA . GLY A 1 247 ? -24.799 -4.023 40.444 1.00 89.75 247 GLY A CA 1
ATOM 2000 C C . GLY A 1 247 ? -24.247 -4.964 39.367 1.00 89.75 247 GLY A C 1
ATOM 2001 O O . GLY A 1 247 ? -24.042 -4.564 38.219 1.00 89.75 247 GLY A O 1
ATOM 2002 N N . TYR A 1 248 ? -24.036 -6.230 39.739 1.00 90.88 248 TYR A N 1
ATOM 2003 C CA . TYR A 1 248 ? -23.518 -7.284 38.859 1.00 90.88 248 TYR A CA 1
ATOM 2004 C C . TYR A 1 248 ? -24.333 -7.468 37.565 1.00 90.88 248 TYR A C 1
ATOM 2006 O O . TYR A 1 248 ? -23.732 -7.670 36.508 1.00 90.88 248 TYR A O 1
ATOM 2014 N N . ALA A 1 249 ? -25.667 -7.357 37.638 1.00 90.69 249 ALA A N 1
ATOM 2015 C CA . ALA A 1 249 ? -26.591 -7.621 36.531 1.00 90.69 249 ALA A CA 1
ATOM 2016 C C . ALA A 1 249 ? -26.706 -6.497 35.487 1.00 90.69 249 ALA A C 1
ATOM 2018 O O . ALA A 1 249 ? -27.379 -6.689 34.476 1.00 90.69 249 ALA A O 1
ATOM 2019 N N . THR A 1 250 ? -26.081 -5.337 35.709 1.00 93.12 250 THR A N 1
ATOM 2020 C CA . THR A 1 250 ? -26.103 -4.205 34.764 1.00 93.12 250 THR A CA 1
ATOM 2021 C C . THR A 1 250 ? -25.552 -4.643 33.401 1.00 93.12 250 THR A C 1
ATOM 2023 O O . THR A 1 250 ? -24.385 -5.018 33.323 1.00 93.12 250 THR A O 1
ATOM 2026 N N . GLU A 1 251 ? -26.335 -4.596 32.319 1.00 90.94 251 GLU A N 1
ATOM 2027 C CA . GLU A 1 251 ? -25.849 -4.866 30.952 1.00 90.94 251 GLU A CA 1
ATOM 2028 C C . GLU A 1 251 ? -25.319 -3.571 30.316 1.00 90.94 251 GLU A C 1
ATOM 2030 O O . GLU A 1 251 ? -26.090 -2.661 30.015 1.00 90.94 251 GLU A O 1
ATOM 2035 N N . VAL A 1 252 ? -23.997 -3.468 30.121 1.00 93.00 252 VAL A N 1
ATOM 2036 C CA . VAL A 1 252 ? -23.344 -2.229 29.643 1.00 93.00 252 VAL A CA 1
ATOM 2037 C C . VAL A 1 252 ? -22.854 -2.306 28.197 1.00 93.00 252 VAL A C 1
ATOM 2039 O O . VAL A 1 252 ? -22.554 -1.272 27.598 1.00 93.00 252 VAL A O 1
ATOM 2042 N N . ALA A 1 253 ? -22.765 -3.498 27.599 1.00 91.25 253 ALA A N 1
ATOM 2043 C CA . ALA A 1 253 ? -22.198 -3.648 26.259 1.00 91.25 253 ALA A CA 1
ATOM 2044 C C . ALA A 1 253 ? -23.038 -2.952 25.177 1.00 91.25 253 ALA A C 1
ATOM 2046 O O . ALA A 1 253 ? -22.483 -2.266 24.317 1.00 91.25 253 ALA A O 1
ATOM 2047 N N . ASP A 1 254 ? -24.365 -3.086 25.235 1.00 87.00 254 ASP A N 1
ATOM 2048 C CA . ASP A 1 254 ? -25.256 -2.478 24.241 1.00 87.00 254 ASP A CA 1
ATOM 2049 C C . ASP A 1 254 ? -25.360 -0.956 24.415 1.00 87.00 254 ASP A C 1
ATOM 2051 O O . ASP A 1 254 ? -25.440 -0.237 23.418 1.00 87.00 254 ASP A O 1
ATOM 2055 N N . LEU A 1 255 ? -25.228 -0.454 25.652 1.00 91.50 255 LEU A N 1
ATOM 2056 C CA . LEU A 1 255 ? -25.086 0.976 25.933 1.00 91.50 255 LEU A CA 1
ATOM 2057 C C . LEU A 1 255 ? -23.824 1.543 25.263 1.00 91.50 255 LEU A C 1
ATOM 2059 O O . LEU A 1 255 ? -23.896 2.534 24.535 1.00 91.50 255 LEU A O 1
ATOM 2063 N N . PHE A 1 256 ? -22.666 0.896 25.433 1.00 93.38 256 PHE A N 1
ATOM 2064 C CA . PHE A 1 256 ? -21.449 1.317 24.733 1.00 93.38 256 PHE A CA 1
ATOM 2065 C C . PHE A 1 256 ? -21.612 1.245 23.205 1.00 93.38 256 PHE A C 1
ATOM 2067 O O . PHE A 1 256 ? -21.213 2.181 22.514 1.00 93.38 256 PHE A O 1
ATOM 2074 N N . LEU A 1 257 ? -22.237 0.193 22.661 1.00 89.25 257 LEU A N 1
ATOM 2075 C CA . LEU A 1 257 ? -22.487 0.071 21.216 1.00 89.25 257 LEU A CA 1
ATOM 2076 C C . LEU A 1 257 ? -23.393 1.185 20.668 1.00 89.25 257 LEU A C 1
ATOM 2078 O O . LEU A 1 257 ? -23.125 1.699 19.579 1.00 89.25 257 LEU A O 1
ATOM 2082 N N . GLN A 1 258 ? -24.414 1.597 21.423 1.00 87.25 258 GLN A N 1
ATOM 2083 C CA . GLN A 1 258 ? -25.259 2.750 21.105 1.00 87.25 258 GLN A CA 1
ATOM 2084 C C . GLN A 1 258 ? -24.448 4.059 21.100 1.00 87.25 258 GLN A C 1
ATOM 2086 O O . GLN A 1 258 ? -24.547 4.841 20.154 1.00 87.25 258 GLN A O 1
ATOM 2091 N N . PHE A 1 259 ? -23.595 4.281 22.107 1.00 91.25 259 PHE A N 1
ATOM 2092 C CA . PHE A 1 259 ? -22.875 5.549 22.278 1.00 91.25 259 PHE A CA 1
ATOM 2093 C C . PHE A 1 259 ? -21.580 5.708 21.456 1.00 91.25 259 PHE A C 1
ATOM 2095 O O . PHE A 1 259 ? -21.165 6.844 21.221 1.00 91.25 259 PHE A O 1
ATOM 2102 N N . VAL A 1 260 ? -20.992 4.633 20.903 1.00 89.00 260 VAL A N 1
ATOM 2103 C CA . VAL A 1 260 ? -19.791 4.688 20.026 1.00 89.00 260 VAL A CA 1
ATOM 2104 C C . VAL A 1 260 ? -19.901 5.725 18.898 1.00 89.00 260 VAL A C 1
ATOM 2106 O O . VAL A 1 260 ? -18.916 6.385 18.568 1.00 89.00 260 VAL A O 1
ATOM 2109 N N . GLN A 1 261 ? -21.075 5.887 18.278 1.00 84.69 261 GLN A N 1
ATOM 2110 C CA . GLN A 1 261 ? -21.239 6.878 17.204 1.00 84.69 261 GLN A CA 1
ATOM 2111 C C . GLN A 1 261 ? -21.364 8.311 17.743 1.00 84.69 261 GLN A C 1
ATOM 2113 O O . GLN A 1 261 ? -20.900 9.239 17.081 1.00 84.69 261 GLN A O 1
ATOM 2118 N N . PHE A 1 262 ? -21.941 8.496 18.934 1.00 90.44 262 PHE A N 1
ATOM 2119 C CA . PHE A 1 262 ? -22.152 9.809 19.547 1.00 90.44 262 PHE A CA 1
ATOM 2120 C C . PHE A 1 262 ? -20.873 10.379 20.168 1.00 90.44 262 PHE A C 1
ATOM 2122 O O . PHE A 1 262 ? -20.606 11.566 19.988 1.00 90.44 262 PHE A O 1
ATOM 2129 N N . PHE A 1 263 ? -19.996 9.544 20.745 1.00 92.75 263 PHE A N 1
ATOM 2130 C CA . PHE A 1 263 ? -18.683 9.972 21.261 1.00 92.75 263 PHE A CA 1
ATOM 2131 C C . PHE A 1 263 ? -17.790 10.678 20.213 1.00 92.75 263 PHE A C 1
ATOM 2133 O O . PHE A 1 263 ? -16.791 11.311 20.563 1.00 92.75 263 PHE A O 1
ATOM 2140 N N . LYS A 1 264 ? -18.136 10.617 18.917 1.00 89.25 264 LYS A N 1
ATOM 2141 C CA . LYS A 1 264 ? -17.476 11.377 17.842 1.00 89.25 264 LYS A CA 1
ATOM 2142 C C . LYS A 1 264 ? -17.554 12.897 18.017 1.00 89.25 264 LYS A C 1
ATOM 2144 O O . LYS A 1 264 ? -16.751 13.583 17.390 1.00 89.25 264 LYS A O 1
ATOM 2149 N N . VAL A 1 265 ? -18.419 13.430 18.887 1.00 92.44 265 VAL A N 1
ATOM 2150 C CA . VAL A 1 265 ? -18.395 14.858 19.271 1.00 92.44 265 VAL A CA 1
ATOM 2151 C C . VAL A 1 265 ? -17.012 15.310 19.766 1.00 92.44 265 VAL A C 1
ATOM 2153 O O . VAL A 1 265 ? -16.560 16.394 19.410 1.00 92.44 265 VAL A O 1
ATOM 2156 N N . SER A 1 266 ? -16.277 14.446 20.473 1.00 92.00 266 SER A N 1
ATOM 2157 C CA . SER A 1 266 ? -14.934 14.740 20.996 1.00 92.00 266 SER A CA 1
ATOM 2158 C C . SER A 1 266 ? -13.838 14.771 19.917 1.00 92.00 266 SER A C 1
ATOM 2160 O O . SER A 1 266 ? -12.708 15.177 20.187 1.00 92.00 266 SER A O 1
ATOM 2162 N N . MET A 1 267 ? -14.132 14.336 18.686 1.00 90.69 267 MET A N 1
ATOM 2163 C CA . MET A 1 267 ? -13.133 14.126 17.632 1.00 90.69 267 MET A CA 1
ATOM 2164 C C . MET A 1 267 ? -12.466 15.424 17.157 1.00 90.69 267 MET A C 1
ATOM 2166 O O . MET A 1 267 ? -11.255 15.431 16.941 1.00 90.69 267 MET A O 1
ATOM 2170 N N . ASN A 1 268 ? -13.223 16.517 17.007 1.00 90.62 268 ASN A N 1
ATOM 2171 C CA . ASN A 1 268 ? -12.662 17.797 16.562 1.00 90.62 268 ASN A CA 1
ATOM 2172 C C . ASN A 1 268 ? -11.722 18.394 17.625 1.00 90.62 268 ASN A C 1
ATOM 2174 O O . ASN A 1 268 ? -10.602 18.790 17.292 1.00 90.62 268 ASN A O 1
ATOM 2178 N N . PHE A 1 269 ? -12.117 18.354 18.898 1.00 93.69 269 PHE A N 1
ATOM 2179 C CA . PHE A 1 269 ? -11.274 18.759 20.020 1.00 93.69 269 PHE A CA 1
ATOM 2180 C C . PHE A 1 269 ? -9.968 17.951 20.078 1.00 93.69 269 PHE A C 1
ATOM 2182 O O . PHE A 1 269 ? -8.885 18.533 20.081 1.00 93.69 269 PHE A O 1
ATOM 2189 N N . ILE A 1 270 ? -10.038 16.613 20.029 1.00 92.50 270 ILE A N 1
ATOM 2190 C CA . ILE A 1 270 ? -8.848 15.742 20.109 1.00 92.50 270 ILE A CA 1
ATOM 2191 C C . ILE A 1 270 ? -7.872 15.993 18.943 1.00 92.50 270 ILE A C 1
ATOM 2193 O O . ILE A 1 270 ? -6.657 15.973 19.142 1.00 92.50 270 ILE A O 1
ATOM 2197 N N . ILE A 1 271 ? -8.376 16.271 17.736 1.00 90.06 271 ILE A N 1
ATOM 2198 C CA . ILE A 1 271 ? -7.541 16.608 16.568 1.00 90.06 271 ILE A CA 1
ATOM 2199 C C . ILE A 1 271 ? -6.857 17.977 16.734 1.00 90.06 271 ILE A C 1
ATOM 2201 O O . ILE A 1 271 ? -5.706 18.137 16.326 1.00 90.06 271 ILE A O 1
ATOM 2205 N N . ASN A 1 272 ? -7.532 18.957 17.343 1.00 90.62 272 ASN A N 1
ATOM 2206 C CA . ASN A 1 272 ? -6.983 20.298 17.564 1.00 90.62 272 ASN A CA 1
ATOM 2207 C C . ASN A 1 272 ? -6.144 20.425 18.850 1.00 90.62 272 ASN A C 1
ATOM 2209 O O . ASN A 1 272 ? -5.367 21.371 18.959 1.00 90.62 272 ASN A O 1
ATOM 2213 N N . TYR A 1 273 ? -6.227 19.475 19.786 1.00 92.31 273 TYR A N 1
ATOM 2214 C CA . TYR A 1 273 ? -5.551 19.527 21.089 1.00 92.31 273 TYR A CA 1
ATOM 2215 C C . TYR A 1 273 ? -4.045 19.878 21.039 1.00 92.31 273 TYR A C 1
ATOM 2217 O O . TYR A 1 273 ? -3.631 20.765 21.785 1.00 92.31 273 TYR A O 1
ATOM 2225 N N . PRO A 1 274 ? -3.204 19.315 20.141 1.00 88.88 274 PRO A N 1
ATOM 2226 C CA . PRO A 1 274 ? -1.793 19.716 20.054 1.00 88.88 274 PRO A CA 1
ATOM 2227 C C . PRO A 1 274 ? -1.611 21.200 19.698 1.00 88.88 274 PRO A C 1
ATOM 2229 O O . PRO A 1 274 ? -0.712 21.863 20.203 1.00 88.88 274 PRO A O 1
ATOM 2232 N N . ARG A 1 275 ? -2.511 21.740 18.869 1.00 87.31 275 ARG A N 1
ATOM 2233 C CA . ARG A 1 275 ? -2.514 23.139 18.426 1.00 87.31 275 ARG A CA 1
ATOM 2234 C C . ARG A 1 275 ? -2.982 24.093 19.528 1.00 87.31 275 ARG A C 1
ATOM 2236 O O . ARG A 1 275 ? -2.536 25.234 19.568 1.00 87.31 275 ARG A O 1
ATOM 2243 N N . ILE A 1 276 ? -3.846 23.612 20.426 1.00 90.25 276 ILE A N 1
ATOM 2244 C CA . ILE A 1 276 ? -4.207 24.301 21.670 1.00 90.25 276 ILE A CA 1
ATOM 2245 C C . ILE A 1 276 ? -2.973 24.383 22.583 1.00 90.25 276 ILE A C 1
ATOM 2247 O O . ILE A 1 276 ? -2.639 25.462 23.060 1.00 90.25 276 ILE A O 1
ATOM 2251 N N . ILE A 1 277 ? -2.234 23.284 22.767 1.00 89.88 277 ILE A N 1
ATOM 2252 C CA . ILE A 1 277 ? -0.995 23.284 23.565 1.00 89.88 277 ILE A CA 1
ATOM 2253 C C . ILE A 1 277 ? 0.066 24.236 22.985 1.00 89.88 277 ILE A C 1
ATOM 2255 O O . ILE A 1 277 ? 0.640 25.026 23.735 1.00 89.88 277 ILE A O 1
ATOM 2259 N N . ASP A 1 278 ? 0.280 24.239 21.665 1.00 87.38 278 ASP A N 1
ATOM 2260 C CA . ASP A 1 278 ? 1.176 25.200 20.999 1.00 87.38 278 ASP A CA 1
ATOM 2261 C C . ASP A 1 278 ? 0.762 26.665 21.255 1.00 87.38 278 ASP A C 1
ATOM 2263 O O . ASP A 1 278 ? 1.614 27.512 21.524 1.00 87.38 278 ASP A O 1
ATOM 2267 N N . LEU A 1 279 ? -0.543 26.965 21.214 1.00 87.19 279 LEU A N 1
ATOM 2268 C CA . LEU A 1 279 ? -1.114 28.290 21.495 1.00 87.19 279 LEU A CA 1
ATOM 2269 C C . LEU A 1 279 ? -0.837 28.727 22.940 1.00 87.19 279 LEU A C 1
ATOM 2271 O O . LEU A 1 279 ? -0.327 29.829 23.147 1.00 87.19 279 LEU A O 1
ATOM 2275 N N . PHE A 1 280 ? -1.122 27.876 23.932 1.00 85.88 280 PHE A N 1
ATOM 2276 C CA . PHE A 1 280 ? -0.868 28.194 25.344 1.00 85.88 280 PHE A CA 1
ATOM 2277 C C . PHE A 1 280 ? 0.633 28.390 25.625 1.00 85.88 280 PHE A C 1
ATOM 2279 O O . PHE A 1 280 ? 1.003 29.337 26.319 1.00 85.88 280 PHE A O 1
ATOM 2286 N N . ASN A 1 281 ? 1.501 27.571 25.019 1.00 84.88 281 ASN A N 1
ATOM 2287 C CA . ASN A 1 281 ? 2.960 27.671 25.155 1.00 84.88 281 ASN A CA 1
ATOM 2288 C C . ASN A 1 281 ? 3.576 28.905 24.465 1.00 84.88 281 ASN A C 1
ATOM 2290 O O . ASN A 1 281 ? 4.646 29.357 24.868 1.00 84.88 281 ASN A O 1
ATOM 2294 N N . ALA A 1 282 ? 2.938 29.447 23.421 1.00 80.88 282 ALA A N 1
ATOM 2295 C CA . ALA A 1 282 ? 3.449 30.587 22.653 1.00 80.88 282 ALA A CA 1
ATOM 2296 C C . ALA A 1 282 ? 3.062 31.969 23.223 1.00 80.88 282 ALA A C 1
ATOM 2298 O O . ALA A 1 282 ? 3.526 32.996 22.720 1.00 80.88 282 ALA A O 1
ATOM 2299 N N . ARG A 1 283 ? 2.194 32.024 24.243 1.00 80.88 283 ARG A N 1
ATOM 2300 C CA . ARG A 1 283 ? 1.726 33.274 24.869 1.00 80.88 283 ARG A CA 1
ATOM 2301 C C . ARG A 1 283 ? 2.742 33.810 25.899 1.00 80.88 283 ARG A C 1
ATOM 2303 O O . ARG A 1 283 ? 3.698 33.145 26.283 1.00 80.88 283 ARG A O 1
ATOM 2310 N N . SER A 1 284 ? 2.583 35.073 26.305 1.00 77.62 284 SER A N 1
ATOM 2311 C CA . SER A 1 284 ? 3.587 35.792 27.109 1.00 77.62 284 SER A CA 1
ATOM 2312 C C . SER A 1 284 ? 3.577 35.408 28.596 1.00 77.62 284 SER A C 1
ATOM 2314 O O . SER A 1 284 ? 2.575 34.939 29.129 1.00 77.62 284 SER A O 1
ATOM 2316 N N . LYS A 1 285 ? 4.661 35.716 29.322 1.00 78.56 285 LYS A N 1
ATOM 2317 C CA . LYS A 1 285 ? 4.766 35.449 30.772 1.00 78.56 285 LYS A CA 1
ATOM 2318 C C . LYS A 1 285 ? 3.648 36.106 31.607 1.00 78.56 285 LYS A C 1
ATOM 2320 O O . LYS A 1 285 ? 3.275 35.583 32.648 1.00 78.56 285 LYS A O 1
ATOM 2325 N N . SER A 1 286 ? 3.071 37.217 31.138 1.00 77.25 286 SER A N 1
ATOM 2326 C CA . SER A 1 286 ? 1.903 37.853 31.773 1.00 77.25 286 SER A CA 1
ATOM 2327 C C . SER A 1 286 ? 0.639 36.986 31.675 1.00 77.25 286 SER A C 1
ATOM 2329 O O . SER A 1 286 ? -0.111 36.896 32.644 1.00 77.25 286 SER A O 1
ATOM 2331 N N . PHE A 1 287 ? 0.442 36.291 30.550 1.00 82.62 287 PHE A N 1
ATOM 2332 C CA . PHE A 1 287 ? -0.643 35.327 30.362 1.00 82.62 287 PHE A CA 1
ATOM 2333 C C . PHE A 1 287 ? -0.456 34.096 31.261 1.00 82.62 287 PHE A C 1
ATOM 2335 O O . PHE A 1 287 ? -1.391 33.702 31.954 1.00 82.62 287 PHE A O 1
ATOM 2342 N N . SER A 1 288 ? 0.768 33.557 31.344 1.00 80.81 288 SER A N 1
ATOM 2343 C CA . SER A 1 288 ? 1.109 32.459 32.265 1.00 80.81 288 SER A CA 1
ATOM 2344 C C . SER A 1 288 ? 0.851 32.825 33.733 1.00 80.81 288 SER A C 1
ATOM 2346 O O . SER A 1 288 ? 0.265 32.037 34.469 1.00 80.81 288 SER A O 1
ATOM 2348 N N . ASN A 1 289 ? 1.222 34.040 34.153 1.00 82.38 289 ASN A N 1
ATOM 2349 C CA . ASN A 1 289 ? 0.948 34.525 35.508 1.00 82.38 289 ASN A CA 1
ATOM 2350 C C . ASN A 1 289 ? -0.565 34.620 35.791 1.00 82.38 289 ASN A C 1
ATOM 2352 O O . ASN A 1 289 ? -1.000 34.258 36.881 1.00 82.38 289 ASN A O 1
ATOM 2356 N N . LYS A 1 290 ? -1.376 35.076 34.823 1.00 82.19 290 LYS A N 1
ATOM 2357 C CA . LYS A 1 290 ? -2.835 35.178 35.001 1.00 82.19 290 LYS A CA 1
ATOM 2358 C C . LYS A 1 290 ? -3.523 33.807 35.020 1.00 82.19 290 LYS A C 1
ATOM 2360 O O . LYS A 1 290 ? -4.488 33.635 35.757 1.00 82.19 290 LYS A O 1
ATOM 2365 N N . LEU A 1 291 ? -3.003 32.824 34.281 1.00 83.44 291 LEU A N 1
ATOM 2366 C CA . LEU A 1 291 ? -3.426 31.423 34.399 1.00 83.44 291 LEU A CA 1
ATOM 2367 C C . LEU A 1 291 ? -3.142 30.857 35.796 1.00 83.44 291 LEU A C 1
ATOM 2369 O O . LEU A 1 291 ? -4.036 30.260 36.384 1.00 83.44 291 LEU A O 1
ATOM 2373 N N . ALA A 1 292 ? -1.952 31.102 36.353 1.00 82.00 292 ALA A N 1
ATOM 2374 C CA . ALA A 1 292 ? -1.603 30.663 37.707 1.00 82.00 292 ALA A CA 1
ATOM 2375 C C . ALA A 1 292 ? -2.482 31.319 38.796 1.00 82.00 292 ALA A C 1
ATOM 2377 O O . ALA A 1 292 ? -2.835 30.674 39.781 1.00 82.00 292 ALA A O 1
ATOM 2378 N N . GLU A 1 293 ? -2.885 32.581 38.607 1.00 84.00 293 GLU A N 1
ATOM 2379 C CA . GLU A 1 293 ? -3.830 33.268 39.501 1.00 84.00 293 GLU A CA 1
ATOM 2380 C C . GLU A 1 293 ? -5.230 32.626 39.472 1.00 84.00 293 GLU A C 1
ATOM 2382 O O . GLU A 1 293 ? -5.823 32.405 40.525 1.00 84.00 293 GLU A O 1
ATOM 2387 N N . LEU A 1 294 ? -5.741 32.280 38.283 1.00 84.19 294 LEU A N 1
ATOM 2388 C CA . LEU A 1 294 ? -7.021 31.574 38.124 1.00 84.19 294 LEU A CA 1
ATOM 2389 C C . LEU A 1 294 ? -6.950 30.135 38.666 1.00 84.19 294 LEU A C 1
ATOM 2391 O O . LEU A 1 294 ? -7.863 29.685 39.349 1.00 84.19 294 LEU A O 1
ATOM 2395 N N . GLN A 1 295 ? -5.838 29.432 38.436 1.00 85.31 295 GLN A N 1
ATOM 2396 C CA . GLN A 1 295 ? -5.578 28.101 38.993 1.00 85.31 295 GLN A CA 1
ATOM 2397 C C . GLN A 1 295 ? -5.656 28.101 40.528 1.00 85.31 295 GLN A C 1
ATOM 2399 O O . GLN A 1 295 ? -6.263 27.207 41.114 1.00 85.31 295 GLN A O 1
ATOM 2404 N N . PHE A 1 296 ? -5.083 29.112 41.190 1.00 83.12 296 PHE A N 1
ATOM 2405 C CA . PHE A 1 296 ? -5.125 29.240 42.651 1.00 83.12 296 PHE A CA 1
ATOM 2406 C C . PHE A 1 296 ? -6.547 29.459 43.205 1.00 83.12 296 PHE A C 1
ATOM 2408 O O . PHE A 1 296 ? -6.811 29.133 44.358 1.00 83.12 296 PHE A O 1
ATOM 2415 N N . GLN A 1 297 ? -7.473 29.975 42.391 1.00 80.75 297 GLN A N 1
ATOM 2416 C CA . GLN A 1 297 ? -8.871 30.218 42.769 1.00 80.75 297 GLN A CA 1
ATOM 2417 C C . GLN A 1 297 ? -9.796 29.002 42.558 1.00 80.75 297 GLN A C 1
ATOM 2419 O O . GLN A 1 297 ? -10.943 29.051 42.996 1.00 80.75 297 GLN A O 1
ATOM 2424 N N . LEU A 1 298 ? -9.325 27.935 41.896 1.00 72.44 298 LEU A N 1
ATOM 2425 C CA . LEU A 1 298 ? -10.113 26.743 41.548 1.00 72.44 298 LEU A CA 1
ATOM 2426 C C . LEU A 1 298 ? -9.396 25.447 41.978 1.00 72.44 298 LEU A C 1
ATOM 2428 O O . LEU A 1 298 ? -8.970 24.633 41.154 1.00 72.44 298 LEU A O 1
ATOM 2432 N N . ASP A 1 299 ? -9.212 25.288 43.289 1.00 70.19 299 ASP A N 1
ATOM 2433 C CA . ASP A 1 299 ? -8.593 24.120 43.942 1.00 70.19 299 ASP A CA 1
ATOM 2434 C C . ASP A 1 299 ? -7.156 23.781 43.483 1.00 70.19 299 ASP A C 1
ATOM 2436 O O . ASP A 1 299 ? -6.653 22.682 43.723 1.00 70.19 299 ASP A O 1
ATOM 2440 N N . GLY A 1 300 ? -6.462 24.702 42.808 1.00 73.38 300 GLY A N 1
ATOM 2441 C CA . GLY A 1 300 ? -5.068 24.529 42.394 1.00 73.38 300 GLY A CA 1
ATOM 2442 C C . GLY A 1 300 ? -4.840 23.599 41.195 1.00 73.38 300 GLY A C 1
ATOM 2443 O O . GLY A 1 300 ? -3.684 23.399 40.811 1.00 73.38 300 GLY A O 1
ATOM 2444 N N . ARG A 1 301 ? -5.885 23.040 40.565 1.00 81.56 301 ARG A N 1
ATOM 2445 C CA . ARG A 1 301 ? -5.734 22.202 39.357 1.00 81.56 301 ARG A CA 1
ATOM 2446 C C . ARG A 1 301 ? -5.530 23.071 38.111 1.00 81.56 301 ARG A C 1
ATOM 2448 O O . ARG A 1 301 ? -6.355 23.920 37.796 1.00 81.56 301 ARG A O 1
ATOM 2455 N N . ASP A 1 302 ? -4.431 22.849 37.390 1.00 84.94 302 ASP A N 1
ATOM 2456 C CA . ASP A 1 302 ? -4.127 23.566 36.141 1.00 84.94 302 ASP A CA 1
ATOM 2457 C C . ASP A 1 302 ? -5.147 23.262 35.026 1.00 84.94 302 ASP A C 1
ATOM 2459 O O . ASP A 1 302 ? -5.594 22.124 34.867 1.00 84.94 302 ASP A O 1
ATOM 2463 N N . LEU A 1 303 ? -5.437 24.265 34.193 1.00 86.88 303 LEU A N 1
ATOM 2464 C CA . LEU A 1 303 ? -6.304 24.183 33.018 1.00 86.88 303 LEU A CA 1
ATOM 2465 C C . LEU A 1 303 ? -5.946 23.004 32.102 1.00 86.88 303 LEU A C 1
ATOM 2467 O O . LEU A 1 303 ? -6.847 22.315 31.622 1.00 86.88 303 LEU A O 1
ATOM 2471 N N . LEU A 1 304 ? -4.657 22.733 31.857 1.00 88.00 304 LEU A N 1
ATOM 2472 C CA . LEU A 1 304 ? -4.258 21.641 30.960 1.00 88.00 304 LEU A CA 1
ATOM 2473 C C . LEU A 1 304 ? -4.611 20.263 31.546 1.00 88.00 304 LEU A C 1
ATOM 2475 O O . LEU A 1 304 ? -4.888 19.331 30.789 1.00 88.00 304 LEU A O 1
ATOM 2479 N N . THR A 1 305 ? -4.700 20.150 32.878 1.00 89.94 305 THR A N 1
ATOM 2480 C CA . THR A 1 305 ? -5.203 18.954 33.581 1.00 89.94 305 THR A CA 1
ATOM 2481 C C . THR A 1 305 ? -6.680 18.698 33.281 1.00 89.94 305 THR A C 1
ATOM 2483 O O . THR A 1 305 ? -7.075 17.544 33.141 1.00 89.94 305 THR A O 1
ATOM 2486 N N . PHE A 1 306 ? -7.490 19.749 33.118 1.00 91.75 306 PHE A N 1
ATOM 2487 C CA . PHE A 1 306 ? -8.880 19.619 32.673 1.00 91.75 306 PHE A CA 1
ATOM 2488 C C . PHE A 1 306 ? -8.953 19.326 31.163 1.00 91.75 306 PHE A C 1
ATOM 2490 O O . PHE A 1 306 ? -9.611 18.370 30.746 1.00 91.75 306 PHE A O 1
ATOM 2497 N N . LEU A 1 307 ? -8.233 20.096 30.335 1.00 92.69 307 LEU A N 1
ATOM 2498 C CA . LEU A 1 307 ? -8.286 19.990 28.868 1.00 92.69 307 LEU A CA 1
ATOM 2499 C C . LEU A 1 307 ? -7.780 18.642 28.320 1.00 92.69 307 LEU A C 1
ATOM 2501 O O . LEU A 1 307 ? -8.209 18.239 27.241 1.00 92.69 307 LEU A O 1
ATOM 2505 N N . ILE A 1 308 ? -6.907 17.913 29.026 1.00 92.69 308 ILE A N 1
ATOM 2506 C CA . ILE A 1 308 ? -6.463 16.573 28.598 1.00 92.69 308 ILE A CA 1
ATOM 2507 C C . ILE A 1 308 ? -7.534 15.482 28.813 1.00 92.69 308 ILE A C 1
ATOM 2509 O O . ILE A 1 308 ? -7.470 14.425 28.178 1.00 92.69 308 ILE A O 1
ATOM 2513 N N . THR A 1 309 ? -8.541 15.702 29.668 1.00 93.44 309 THR A N 1
ATOM 2514 C CA . THR A 1 309 ? -9.508 14.651 30.051 1.00 93.44 309 THR A CA 1
ATOM 2515 C C . THR A 1 309 ? -10.306 14.036 28.883 1.00 93.44 309 THR A C 1
ATOM 2517 O O . THR A 1 309 ? -10.400 12.802 28.856 1.00 93.44 309 THR A O 1
ATOM 2520 N N . PRO A 1 310 ? -10.789 14.773 27.853 1.00 94.44 310 PRO A N 1
ATOM 2521 C CA . PRO A 1 310 ? -11.536 14.166 26.745 1.00 94.44 310 PRO A CA 1
ATOM 2522 C C . PRO A 1 310 ? -10.642 13.304 25.845 1.00 94.44 310 PRO A C 1
ATOM 2524 O O . PRO A 1 310 ? -11.097 12.309 25.283 1.00 94.44 310 PRO A O 1
ATOM 2527 N N . VAL A 1 311 ? -9.351 13.647 25.748 1.00 93.44 311 VAL A N 1
ATOM 2528 C CA . VAL A 1 311 ? -8.338 12.861 25.024 1.00 93.44 311 VAL A CA 1
ATOM 2529 C C . VAL A 1 311 ? -8.113 11.507 25.711 1.00 93.44 311 VAL A C 1
ATOM 2531 O O . VAL A 1 311 ? -7.858 10.505 25.044 1.00 93.44 311 VAL A O 1
ATOM 2534 N N . GLN A 1 312 ? -8.248 11.454 27.041 1.00 94.12 312 GLN A N 1
ATOM 2535 C CA . GLN A 1 312 ? -8.055 10.238 27.834 1.00 94.12 312 GLN A CA 1
ATOM 2536 C C . GLN A 1 312 ? -9.308 9.357 27.970 1.00 94.12 312 GLN A C 1
ATOM 2538 O O . GLN A 1 312 ? -9.155 8.160 28.224 1.00 94.12 312 GLN A O 1
ATOM 2543 N N . ARG A 1 313 ? -10.535 9.887 27.824 1.00 95.00 313 ARG A N 1
ATOM 2544 C CA . ARG A 1 313 ? -11.761 9.129 28.161 1.00 95.00 313 ARG A CA 1
ATOM 2545 C C . ARG A 1 313 ? -11.969 7.884 27.285 1.00 95.00 313 ARG A C 1
ATOM 2547 O O . ARG A 1 313 ? -12.231 6.813 27.825 1.00 95.00 313 ARG A O 1
ATOM 2554 N N . LEU A 1 314 ? -11.758 7.973 25.967 1.00 93.06 314 LEU A N 1
ATOM 2555 C CA . LEU A 1 314 ? -11.881 6.812 25.064 1.00 93.06 314 LEU A CA 1
ATOM 2556 C C . LEU A 1 314 ? -10.851 5.696 25.364 1.00 93.06 314 LEU A C 1
ATOM 2558 O O . LEU A 1 314 ? -11.262 4.538 25.467 1.00 93.06 314 LEU A O 1
ATOM 2562 N N . PRO A 1 315 ? -9.550 5.989 25.588 1.00 93.88 315 PRO A N 1
ATOM 2563 C CA . PRO A 1 315 ? -8.611 5.018 26.154 1.00 93.88 315 PRO A CA 1
ATOM 2564 C C . PRO A 1 315 ? -9.071 4.381 27.475 1.00 93.88 315 PRO A C 1
ATOM 2566 O O . PRO A 1 315 ? -8.929 3.170 27.632 1.00 93.88 315 PRO A O 1
ATOM 2569 N N . ARG A 1 316 ? -9.658 5.149 28.409 1.00 95.56 316 ARG A N 1
ATOM 2570 C CA . ARG A 1 316 ? -10.177 4.596 29.677 1.00 95.56 316 ARG A CA 1
ATOM 2571 C C . ARG A 1 316 ? -11.338 3.620 29.448 1.00 95.56 316 ARG A C 1
ATOM 2573 O O . ARG A 1 316 ? -11.327 2.548 30.043 1.00 95.56 316 ARG A O 1
ATOM 2580 N N . TYR A 1 317 ? -12.273 3.907 28.537 1.00 97.06 317 TYR A N 1
ATOM 2581 C CA . TYR A 1 317 ? -13.337 2.950 28.183 1.00 97.06 317 TYR A CA 1
ATOM 2582 C C . TYR A 1 317 ? -12.796 1.623 27.629 1.00 97.06 317 TYR A C 1
ATOM 2584 O O . TYR A 1 317 ? -13.358 0.574 27.931 1.00 97.06 317 TYR A O 1
ATOM 2592 N N . LEU A 1 318 ? -11.694 1.633 26.869 1.00 95.31 318 LEU A N 1
ATOM 2593 C CA . LEU A 1 318 ? -11.056 0.394 26.399 1.00 95.31 318 LEU A CA 1
ATOM 2594 C C . LEU A 1 318 ? -10.442 -0.425 27.544 1.00 95.31 318 LEU A C 1
ATOM 2596 O O . LEU A 1 318 ? -10.501 -1.654 27.505 1.00 95.31 318 LEU A O 1
ATOM 2600 N N . LEU A 1 319 ? -9.899 0.230 28.576 1.00 96.12 319 LEU A N 1
ATOM 2601 C CA . LEU A 1 319 ? -9.412 -0.448 29.783 1.00 96.12 319 LEU A CA 1
ATOM 2602 C C . LEU A 1 319 ? -10.569 -1.057 30.586 1.00 96.12 319 LEU A C 1
ATOM 2604 O O . LEU A 1 319 ? -10.509 -2.240 30.919 1.00 96.12 319 LEU A O 1
ATOM 2608 N N . PHE A 1 320 ? -11.644 -0.299 30.818 1.00 97.25 320 PHE A N 1
ATOM 2609 C CA . PHE A 1 320 ? -12.836 -0.794 31.512 1.00 97.25 320 PHE A CA 1
ATOM 2610 C C . PHE A 1 320 ? -13.505 -1.957 30.772 1.00 97.25 320 PHE A C 1
ATOM 2612 O O . PHE A 1 320 ? -13.783 -2.993 31.370 1.00 97.25 320 PHE A O 1
ATOM 2619 N N . LEU A 1 321 ? -13.708 -1.845 29.455 1.00 96.69 321 LEU A N 1
ATOM 2620 C CA . LEU A 1 321 ? -14.262 -2.940 28.655 1.00 96.69 321 LEU A CA 1
ATOM 2621 C C . LEU A 1 321 ? -13.354 -4.172 28.668 1.00 96.69 321 LEU A C 1
ATOM 2623 O O . LEU A 1 321 ? -13.866 -5.287 28.720 1.00 96.69 321 LEU A O 1
ATOM 2627 N N . LYS A 1 322 ? -12.025 -4.003 28.681 1.00 96.56 322 LYS A N 1
ATOM 2628 C CA . LYS A 1 322 ? -11.095 -5.126 28.846 1.00 96.56 322 LYS A CA 1
ATOM 2629 C C . LYS A 1 322 ? -11.269 -5.811 30.211 1.00 96.56 322 LYS A C 1
ATOM 2631 O O . LYS A 1 322 ? -11.435 -7.027 30.237 1.00 96.56 322 LYS A O 1
ATOM 2636 N N . GLN A 1 323 ? -11.283 -5.057 31.311 1.00 96.31 323 GLN A N 1
ATOM 2637 C CA . GLN A 1 323 ? -11.513 -5.606 32.656 1.00 96.31 323 GLN A CA 1
ATOM 2638 C C . GLN A 1 323 ? -12.864 -6.333 32.741 1.00 96.31 323 GLN A C 1
ATOM 2640 O O . GLN A 1 323 ? -12.939 -7.447 33.254 1.00 96.31 323 GLN A O 1
ATOM 2645 N N . LEU A 1 324 ? -13.926 -5.755 32.169 1.00 96.38 324 LEU A N 1
ATOM 2646 C CA . LEU A 1 324 ? -15.234 -6.404 32.095 1.00 96.38 324 LEU A CA 1
ATOM 2647 C C . LEU A 1 324 ? -15.179 -7.716 31.299 1.00 96.38 324 LEU A C 1
ATOM 2649 O O . LEU A 1 324 ? -15.758 -8.698 31.748 1.00 96.38 324 LEU A O 1
ATOM 2653 N N . ILE A 1 325 ? -14.474 -7.784 30.164 1.00 95.12 325 ILE A N 1
ATOM 2654 C CA . ILE A 1 325 ? -14.293 -9.038 29.403 1.00 95.12 325 ILE A CA 1
ATOM 2655 C C . ILE A 1 325 ? -13.548 -10.092 30.238 1.00 95.12 325 ILE A C 1
ATOM 2657 O O . ILE A 1 325 ? -13.928 -11.260 30.223 1.00 95.12 325 ILE A O 1
ATOM 2661 N N . GLU A 1 326 ? -12.513 -9.693 30.981 1.00 94.69 326 GLU A N 1
ATOM 2662 C CA . GLU A 1 326 ? -11.707 -10.596 31.815 1.00 94.69 326 GLU A CA 1
ATOM 2663 C C . GLU A 1 326 ? -12.468 -11.098 33.063 1.00 94.69 326 GLU A C 1
ATOM 2665 O O . GLU A 1 326 ? -12.226 -12.218 33.513 1.00 94.69 326 GLU A O 1
ATOM 2670 N N . HIS A 1 327 ? -13.433 -10.324 33.576 1.00 9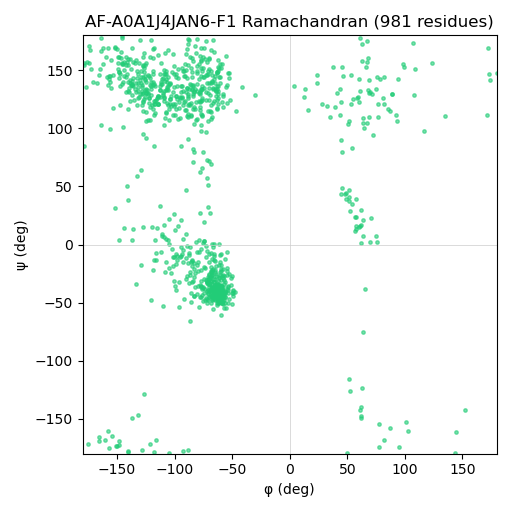1.94 327 HIS A N 1
ATOM 2671 C CA . HIS A 1 327 ? -14.161 -10.610 34.822 1.00 91.94 327 HIS A CA 1
ATOM 2672 C C . HIS A 1 327 ? -15.675 -10.880 34.667 1.00 91.94 327 HIS A C 1
ATOM 2674 O O . HIS A 1 327 ? -16.395 -10.914 35.665 1.00 91.94 327 HIS A O 1
ATOM 2680 N N . THR A 1 328 ? -16.176 -11.126 33.449 1.00 93.38 328 THR A N 1
ATOM 2681 C CA . THR A 1 328 ? -17.591 -11.482 33.200 1.00 93.38 328 THR A CA 1
ATOM 2682 C C . THR A 1 328 ? -17.741 -12.968 32.819 1.00 93.38 328 THR A C 1
ATOM 2684 O O . THR A 1 328 ? -17.296 -13.362 31.739 1.00 93.38 328 THR A O 1
ATOM 2687 N N . PRO A 1 329 ? -18.386 -13.810 33.656 1.00 91.25 329 PRO A N 1
ATOM 2688 C CA . PRO A 1 329 ? -18.625 -15.230 33.366 1.00 91.25 329 PRO A CA 1
ATOM 2689 C C . PRO A 1 329 ? -19.440 -15.481 32.090 1.00 91.25 329 PRO A C 1
ATOM 2691 O O . PRO A 1 329 ? -20.286 -14.675 31.699 1.00 91.25 329 PRO A O 1
ATOM 2694 N N . LYS A 1 330 ? -19.285 -16.662 31.472 1.00 88.69 330 LYS A N 1
ATOM 2695 C CA . LYS A 1 330 ? -19.968 -17.038 30.212 1.00 88.69 330 LYS A CA 1
ATOM 2696 C C . LYS A 1 330 ? -21.453 -17.371 30.405 1.00 88.69 330 LYS A C 1
ATOM 2698 O O . LYS A 1 330 ? -22.129 -17.812 29.467 1.00 88.69 330 LYS A O 1
ATOM 2703 N N . SER A 1 331 ? -21.964 -17.231 31.623 1.00 87.06 331 SER A N 1
ATOM 2704 C CA . SER A 1 331 ? -23.384 -17.250 31.969 1.00 87.06 331 SER A CA 1
ATOM 2705 C C . SER A 1 331 ? -24.068 -15.897 31.763 1.00 87.06 331 SER A C 1
ATOM 2707 O O . SER A 1 331 ? -25.258 -15.881 31.459 1.00 87.06 331 SER A O 1
ATOM 2709 N N . HIS A 1 332 ? -23.327 -14.791 31.875 1.00 90.62 332 HIS A N 1
ATOM 2710 C CA . HIS A 1 332 ? -23.860 -13.431 31.847 1.00 90.62 332 HIS A CA 1
ATOM 2711 C C . HIS A 1 332 ? -24.135 -12.948 30.401 1.00 90.62 332 HIS A C 1
ATOM 2713 O O . HIS A 1 332 ? -23.290 -13.161 29.526 1.00 90.62 332 HIS A O 1
ATOM 2719 N N . PRO A 1 333 ? -25.261 -12.259 30.120 1.00 86.50 333 PRO A N 1
ATOM 2720 C CA . PRO A 1 333 ? -25.638 -11.821 28.766 1.00 86.50 333 PRO A CA 1
ATOM 2721 C C . PRO A 1 333 ? -24.602 -10.915 28.072 1.00 86.50 333 PRO A C 1
ATOM 2723 O O . PRO A 1 333 ? -24.229 -11.187 26.929 1.00 86.50 333 PRO A O 1
ATOM 2726 N N . ASP A 1 334 ? -24.059 -9.911 28.776 1.00 89.69 334 ASP A N 1
ATOM 2727 C CA . ASP A 1 334 ? -22.972 -9.034 28.284 1.00 89.69 334 ASP A CA 1
ATOM 2728 C C . ASP A 1 334 ? -21.751 -9.789 27.708 1.00 89.69 334 ASP A C 1
ATOM 2730 O O . ASP A 1 334 ? -21.061 -9.246 26.849 1.00 89.69 334 ASP A O 1
ATOM 2734 N N . ALA A 1 335 ? -21.446 -11.015 28.162 1.00 87.75 335 ALA A N 1
ATOM 2735 C CA . ALA A 1 335 ? -20.147 -11.668 27.939 1.00 87.75 335 ALA A CA 1
ATOM 2736 C C . ALA A 1 335 ? -19.748 -11.801 26.455 1.00 87.75 335 ALA A C 1
ATOM 2738 O O . ALA A 1 335 ? -18.569 -11.731 26.117 1.00 87.75 335 ALA A O 1
ATOM 2739 N N . ILE A 1 336 ? -20.728 -11.973 25.560 1.00 82.94 336 ILE A N 1
ATOM 2740 C CA . ILE A 1 336 ? -20.506 -12.052 24.105 1.00 82.94 336 ILE A CA 1
ATOM 2741 C C . ILE A 1 336 ? -20.453 -10.649 23.472 1.00 82.94 336 ILE A C 1
ATOM 2743 O O . ILE A 1 336 ? -19.734 -10.431 22.497 1.00 82.94 336 ILE A O 1
ATOM 2747 N N . ARG A 1 337 ? -21.202 -9.685 24.021 1.00 85.75 337 ARG A N 1
ATOM 2748 C CA . ARG A 1 337 ? -21.371 -8.338 23.455 1.00 85.75 337 ARG A CA 1
ATOM 2749 C C . ARG A 1 337 ? -20.234 -7.381 23.854 1.00 85.75 337 ARG A C 1
ATOM 2751 O O . ARG A 1 337 ? -19.848 -6.534 23.051 1.00 85.75 337 ARG A O 1
ATOM 2758 N N . LEU A 1 338 ? -19.635 -7.547 25.040 1.00 92.12 338 LEU A N 1
ATOM 2759 C CA . LEU A 1 338 ? -18.535 -6.706 25.551 1.00 92.12 338 LEU A CA 1
ATOM 2760 C C . LEU A 1 338 ? -17.313 -6.672 24.620 1.00 92.12 338 LEU A C 1
ATOM 2762 O O . LEU A 1 338 ? -16.749 -5.602 24.385 1.00 92.12 338 LEU A O 1
ATOM 2766 N N . GLN A 1 339 ? -16.919 -7.817 24.046 1.00 90.00 339 GLN A N 1
ATOM 2767 C CA . GLN A 1 339 ? -15.796 -7.870 23.103 1.00 90.00 339 GLN A CA 1
ATOM 2768 C C . GLN A 1 339 ? -16.055 -6.979 21.880 1.00 90.00 339 GLN A C 1
ATOM 2770 O O . GLN A 1 339 ? -15.201 -6.182 21.496 1.00 90.00 339 GLN A O 1
ATOM 2775 N N . ARG A 1 340 ? -17.265 -7.043 21.320 1.00 85.56 340 ARG A N 1
ATOM 2776 C CA . ARG A 1 340 ? -17.691 -6.214 20.190 1.00 85.56 340 ARG A CA 1
ATOM 2777 C C . ARG A 1 340 ? -17.775 -4.727 20.553 1.00 85.56 340 ARG A C 1
ATOM 2779 O O . ARG A 1 340 ? -17.438 -3.886 19.719 1.00 85.56 340 ARG A O 1
ATOM 2786 N N . ALA A 1 341 ? -18.198 -4.382 21.771 1.00 91.56 341 ALA A N 1
ATOM 2787 C CA . ALA A 1 341 ? -18.154 -3.000 22.258 1.00 91.56 341 ALA A CA 1
ATOM 2788 C C . ALA A 1 341 ? -16.705 -2.473 22.287 1.00 91.56 341 ALA A C 1
ATOM 2790 O O . ALA A 1 341 ? -16.432 -1.387 21.772 1.00 91.56 341 ALA A O 1
ATOM 2791 N N . SER A 1 342 ? -15.764 -3.287 22.781 1.00 93.62 342 SER A N 1
ATOM 2792 C CA . SER A 1 342 ? -14.329 -2.968 22.796 1.00 93.62 342 SER A CA 1
ATOM 2793 C C . SER A 1 342 ? -13.759 -2.800 21.381 1.00 93.62 342 SER A C 1
ATOM 2795 O O . SER A 1 342 ? -13.144 -1.779 21.074 1.00 93.62 342 SER A O 1
ATOM 2797 N N . GLU A 1 343 ? -14.050 -3.732 20.468 1.00 91.88 343 GLU A N 1
ATOM 2798 C CA . GLU A 1 343 ? -13.672 -3.642 19.048 1.00 91.88 343 GLU A CA 1
ATOM 2799 C C . GLU A 1 343 ? -14.241 -2.379 18.368 1.00 91.88 343 GLU A C 1
ATOM 2801 O O . GLU A 1 343 ? -13.555 -1.739 17.567 1.00 91.88 343 GLU A O 1
ATOM 2806 N N . SER A 1 344 ? -15.463 -1.973 18.728 1.00 89.81 344 SER A N 1
ATOM 2807 C CA . SER A 1 344 ? -16.132 -0.786 18.178 1.00 89.81 344 SER A CA 1
ATOM 2808 C C . SER A 1 344 ? -15.486 0.523 18.648 1.00 89.81 344 SER A C 1
ATOM 2810 O O . SER A 1 344 ? -15.197 1.390 17.818 1.00 89.81 344 SER A O 1
ATOM 2812 N N . ILE A 1 345 ? -15.181 0.658 19.946 1.00 92.69 345 ILE A N 1
ATOM 2813 C CA . ILE A 1 345 ? -14.440 1.820 20.471 1.00 92.69 345 ILE A CA 1
ATOM 2814 C C . ILE A 1 345 ? -13.001 1.833 19.927 1.00 92.69 345 ILE A C 1
ATOM 2816 O O . ILE A 1 345 ? -12.497 2.893 19.561 1.00 92.69 345 ILE A O 1
ATOM 2820 N N . ASN A 1 346 ? -12.351 0.676 19.778 1.00 92.94 346 ASN A N 1
ATOM 2821 C CA . ASN A 1 346 ? -10.988 0.596 19.244 1.00 92.94 346 ASN A CA 1
ATOM 2822 C C . ASN A 1 346 ? -10.919 0.956 17.743 1.00 92.94 346 ASN A C 1
ATOM 2824 O O . ASN A 1 346 ? -9.967 1.580 17.277 1.00 92.94 346 ASN A O 1
ATOM 2828 N N . SER A 1 347 ? -11.966 0.638 16.973 1.00 91.12 347 SER A N 1
ATOM 2829 C CA . SER A 1 347 ? -12.113 1.135 15.598 1.00 91.12 347 SER A CA 1
ATOM 2830 C C . SER A 1 347 ? -12.243 2.664 15.561 1.00 91.12 347 SER A C 1
ATOM 2832 O O . SER A 1 347 ? -11.663 3.325 14.696 1.00 91.12 347 SER A O 1
ATOM 2834 N N . MET A 1 348 ? -12.964 3.244 16.525 1.00 89.06 348 MET A N 1
ATOM 2835 C CA . MET A 1 348 ? -13.153 4.689 16.647 1.00 89.06 348 MET A CA 1
ATOM 2836 C C . MET A 1 348 ? -11.864 5.425 17.056 1.00 89.06 348 MET A C 1
ATOM 2838 O O . MET A 1 348 ? -11.530 6.436 16.436 1.00 89.06 348 MET A O 1
ATOM 2842 N N . THR A 1 349 ? -11.096 4.930 18.033 1.00 89.88 349 THR A N 1
ATOM 2843 C CA . THR A 1 349 ? -9.806 5.542 18.416 1.00 89.88 349 THR A CA 1
ATOM 2844 C C . THR A 1 349 ? -8.805 5.516 17.255 1.00 89.88 349 THR A C 1
ATOM 2846 O O . THR A 1 349 ? -8.133 6.515 16.996 1.00 89.88 349 THR A O 1
ATOM 2849 N N . HIS A 1 350 ? -8.780 4.435 16.469 1.00 89.75 350 HIS A N 1
ATOM 2850 C CA . HIS A 1 350 ? -7.982 4.345 15.244 1.00 89.75 350 HIS A CA 1
ATOM 2851 C C . HIS A 1 350 ? -8.447 5.327 14.144 1.00 89.75 350 HIS A C 1
ATOM 2853 O O . HIS A 1 350 ? -7.619 5.917 13.446 1.00 89.75 350 HIS A O 1
ATOM 2859 N N . GLN A 1 351 ? -9.757 5.583 14.012 1.00 89.12 351 GLN A N 1
ATOM 2860 C CA . GLN A 1 351 ? -10.273 6.634 13.118 1.00 89.12 351 GLN A CA 1
ATOM 2861 C C . GLN A 1 351 ? -9.804 8.035 13.550 1.00 89.12 351 GLN A C 1
ATOM 2863 O O . GLN A 1 351 ? -9.455 8.847 12.687 1.00 89.12 351 GLN A O 1
ATOM 2868 N N . ILE A 1 352 ? -9.737 8.315 14.858 1.00 87.75 352 ILE A N 1
ATOM 2869 C CA . ILE A 1 352 ? -9.225 9.588 15.395 1.00 87.75 352 ILE A CA 1
ATOM 2870 C C . ILE A 1 352 ? -7.736 9.754 15.067 1.00 87.75 352 ILE A C 1
ATOM 2872 O O . ILE A 1 352 ? -7.355 10.793 14.532 1.00 87.75 352 ILE A O 1
ATOM 2876 N N . ASP A 1 353 ? -6.910 8.731 15.298 1.00 87.19 353 ASP A N 1
ATOM 2877 C CA . ASP A 1 353 ? -5.473 8.749 14.977 1.00 87.19 353 ASP A CA 1
ATOM 2878 C C . ASP A 1 353 ? -5.203 9.013 13.481 1.00 87.19 353 ASP A C 1
ATOM 2880 O O . ASP A 1 353 ? -4.460 9.935 13.132 1.00 87.19 353 ASP A O 1
ATOM 2884 N N . ILE A 1 354 ? -5.884 8.293 12.578 1.00 87.56 354 ILE A N 1
ATOM 2885 C CA . ILE A 1 354 ? -5.811 8.540 11.124 1.00 87.56 354 ILE A CA 1
ATOM 2886 C C . ILE A 1 354 ? -6.178 9.993 10.785 1.00 87.56 354 ILE A C 1
ATOM 2888 O O . ILE A 1 354 ? -5.565 10.609 9.909 1.00 87.56 354 ILE A O 1
ATOM 2892 N N . SER A 1 355 ? -7.185 10.546 11.455 1.00 87.06 355 SER A N 1
ATOM 2893 C CA . SER A 1 355 ? -7.712 11.882 11.158 1.00 87.06 355 SER A CA 1
ATOM 2894 C C . SER A 1 355 ? -6.815 12.992 11.709 1.00 87.06 355 SER A C 1
ATOM 2896 O O . SER A 1 355 ? -6.579 13.984 11.021 1.00 87.06 355 SER A O 1
ATOM 2898 N N . SER A 1 356 ? -6.219 12.776 12.883 1.00 85.94 356 SER A N 1
ATOM 2899 C CA . SER A 1 356 ? -5.175 13.626 13.460 1.00 85.94 356 SER A CA 1
ATOM 2900 C C . SER A 1 356 ? -3.942 13.674 12.550 1.00 85.94 356 SER A C 1
ATOM 2902 O O . SER A 1 356 ? -3.510 14.754 12.142 1.00 85.94 356 SER A O 1
ATOM 2904 N N . LYS A 1 357 ? -3.455 12.512 12.090 1.00 85.75 357 LYS A N 1
ATOM 2905 C CA . LYS A 1 357 ? -2.351 12.414 11.118 1.00 85.75 357 LYS A CA 1
ATOM 2906 C C . LYS A 1 357 ? -2.653 13.154 9.810 1.00 85.75 357 LYS A C 1
ATOM 2908 O O . LYS A 1 357 ? -1.781 13.847 9.290 1.00 85.75 357 LYS A O 1
ATOM 2913 N N . LYS A 1 358 ? -3.889 13.081 9.295 1.00 85.56 358 LYS A N 1
ATOM 2914 C CA . LYS A 1 358 ? -4.323 13.863 8.118 1.00 85.56 358 LYS A CA 1
ATOM 2915 C C . LYS A 1 358 ? -4.321 15.374 8.380 1.00 85.56 358 LYS A C 1
ATOM 2917 O O . LYS A 1 358 ? -3.818 16.120 7.543 1.00 85.56 358 LYS A O 1
ATOM 2922 N N . ALA A 1 359 ? -4.828 15.830 9.527 1.00 84.19 359 ALA A N 1
ATOM 2923 C CA . ALA A 1 359 ? -4.855 17.251 9.890 1.00 84.19 359 ALA A CA 1
ATOM 2924 C C . ALA A 1 359 ? -3.441 17.840 10.076 1.00 84.19 359 ALA A C 1
ATOM 2926 O O . ALA A 1 359 ? -3.154 18.943 9.600 1.00 84.19 359 ALA A O 1
ATOM 2927 N N . GLN A 1 360 ? -2.530 17.078 10.689 1.00 84.56 360 GLN A N 1
ATOM 2928 C CA . GLN A 1 360 ? -1.106 17.419 10.780 1.00 84.56 360 GLN A CA 1
ATOM 2929 C C . GLN A 1 360 ? -0.466 17.522 9.386 1.00 84.56 360 GLN A C 1
ATOM 2931 O O . GLN A 1 360 ? 0.205 18.508 9.083 1.00 84.56 360 GLN A O 1
ATOM 2936 N N . ASN A 1 361 ? -0.726 16.551 8.504 1.00 88.81 361 ASN A N 1
ATOM 2937 C CA . ASN A 1 361 ? -0.176 16.531 7.146 1.00 88.81 361 ASN A CA 1
ATOM 2938 C C . ASN A 1 361 ? -0.671 17.718 6.295 1.00 88.81 361 ASN A C 1
ATOM 2940 O O . ASN A 1 361 ? 0.131 18.389 5.646 1.00 88.81 361 ASN A O 1
ATOM 2944 N N . LEU A 1 362 ? -1.967 18.046 6.375 1.00 87.44 362 LEU A N 1
ATOM 2945 C CA . LEU A 1 362 ? -2.545 19.244 5.756 1.00 87.44 362 LEU A CA 1
ATOM 2946 C C . LEU A 1 362 ? -1.902 20.532 6.297 1.00 87.44 362 LEU A C 1
ATOM 2948 O O . LEU A 1 362 ? -1.612 21.449 5.530 1.00 87.44 362 LEU A O 1
ATOM 2952 N N . THR A 1 363 ? -1.627 20.590 7.601 1.00 85.19 363 THR A N 1
ATOM 2953 C CA . THR A 1 363 ? -0.960 21.736 8.237 1.00 85.19 363 THR A CA 1
ATOM 2954 C C . THR A 1 363 ? 0.479 21.913 7.736 1.00 85.19 363 THR A C 1
ATOM 2956 O O . THR A 1 363 ? 0.896 23.039 7.463 1.00 85.19 363 THR A O 1
ATOM 2959 N N . GLU A 1 364 ? 1.228 20.828 7.519 1.00 88.31 364 GLU A N 1
ATOM 2960 C CA . GLU A 1 364 ? 2.551 20.897 6.882 1.00 88.31 364 GLU A CA 1
ATOM 2961 C C . GLU A 1 364 ? 2.478 21.263 5.391 1.00 88.31 364 GLU A C 1
ATOM 2963 O O . GLU A 1 364 ? 3.259 22.098 4.931 1.00 88.31 364 GLU A O 1
ATOM 2968 N N . LEU A 1 365 ? 1.507 20.737 4.635 1.00 90.06 365 LEU A N 1
ATOM 2969 C CA . LEU A 1 365 ? 1.275 21.146 3.244 1.00 90.06 365 LEU A CA 1
ATOM 2970 C C . LEU A 1 365 ? 0.958 22.647 3.131 1.00 90.06 365 LEU A C 1
ATOM 2972 O O . LEU A 1 365 ? 1.494 23.311 2.244 1.00 90.06 365 LEU A O 1
ATOM 2976 N N . LEU A 1 366 ? 0.169 23.209 4.054 1.00 89.06 366 LEU A N 1
ATOM 2977 C CA . LEU A 1 366 ? -0.099 24.651 4.140 1.00 89.06 366 LEU A CA 1
ATOM 2978 C C . LEU A 1 366 ? 1.179 25.455 4.443 1.00 89.06 366 LEU A C 1
ATOM 2980 O O . LEU A 1 366 ? 1.485 26.408 3.723 1.00 89.06 366 LEU A O 1
ATOM 2984 N N . LYS A 1 367 ? 1.979 25.034 5.437 1.00 88.38 367 LYS A N 1
ATOM 2985 C CA . LYS A 1 367 ? 3.287 25.648 5.762 1.00 88.38 367 LYS A CA 1
ATOM 2986 C C . LYS A 1 367 ? 4.286 25.584 4.600 1.00 88.38 367 LYS A C 1
ATOM 2988 O O . LYS A 1 367 ? 5.204 26.405 4.546 1.00 88.38 367 LYS A O 1
ATOM 2993 N N . ILE A 1 368 ? 4.158 24.605 3.701 1.00 89.19 368 ILE A N 1
ATOM 2994 C CA . ILE A 1 368 ? 4.981 24.483 2.491 1.00 89.19 368 ILE A CA 1
ATOM 2995 C C . ILE A 1 368 ? 4.421 25.363 1.368 1.00 89.19 368 ILE A C 1
ATOM 2997 O O . ILE A 1 368 ? 5.199 26.097 0.763 1.00 89.19 368 ILE A O 1
ATOM 3001 N N . GLN A 1 369 ? 3.102 25.379 1.139 1.00 90.75 369 GLN A N 1
ATOM 3002 C CA . GLN A 1 369 ? 2.457 26.246 0.145 1.00 90.75 369 GLN A CA 1
ATOM 3003 C C . GLN A 1 369 ? 2.775 27.727 0.389 1.00 90.75 369 GLN A C 1
ATOM 3005 O O . GLN A 1 369 ? 3.180 28.419 -0.539 1.00 90.75 369 GLN A O 1
ATOM 3010 N N . GLN A 1 370 ? 2.691 28.186 1.644 1.00 89.25 370 GLN A N 1
ATOM 3011 C CA . GLN A 1 370 ? 3.059 29.549 2.064 1.00 89.25 370 GLN A CA 1
ATOM 3012 C C . GLN A 1 370 ? 4.531 29.912 1.794 1.00 89.25 370 GLN A C 1
ATOM 3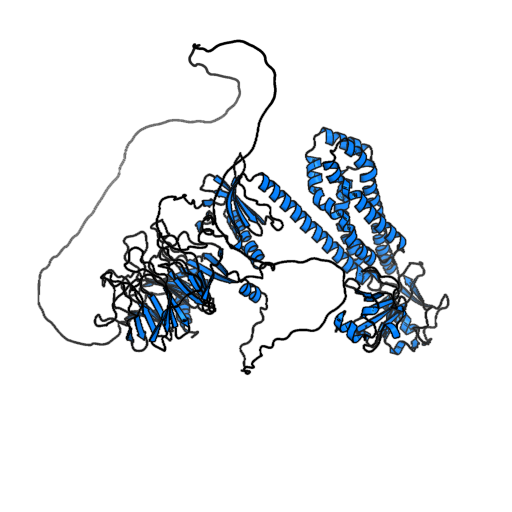014 O O . GLN A 1 370 ? 4.896 31.084 1.821 1.00 89.25 370 GLN A O 1
ATOM 3019 N N . LYS A 1 371 ? 5.398 28.918 1.564 1.00 88.44 371 LYS A N 1
ATOM 3020 C CA . LYS A 1 371 ? 6.829 29.104 1.287 1.00 88.44 371 LYS A CA 1
ATOM 3021 C C . LYS A 1 371 ? 7.175 28.961 -0.194 1.00 88.44 371 LYS A C 1
ATOM 3023 O O . LYS A 1 371 ? 8.345 29.146 -0.521 1.00 88.44 371 LYS A O 1
ATOM 3028 N N . ILE A 1 372 ? 6.231 28.625 -1.072 1.00 89.12 372 ILE A N 1
ATOM 3029 C CA . ILE A 1 372 ? 6.451 28.513 -2.522 1.00 89.12 372 ILE A CA 1
ATOM 3030 C C . ILE A 1 372 ? 6.226 29.886 -3.173 1.00 89.12 372 ILE A C 1
ATOM 3032 O O . ILE A 1 372 ? 5.199 30.510 -2.932 1.00 89.12 372 ILE A O 1
ATOM 3036 N N . LYS A 1 373 ? 7.172 30.358 -4.002 1.00 84.06 373 LYS A N 1
ATOM 3037 C CA . LYS A 1 373 ? 7.030 31.636 -4.741 1.00 84.06 373 LYS A CA 1
ATOM 3038 C C . LYS A 1 373 ? 6.301 31.529 -6.082 1.00 84.06 373 LYS A C 1
ATOM 3040 O O . LYS A 1 373 ? 5.801 32.530 -6.578 1.00 84.06 373 LYS A O 1
ATOM 3045 N N . ASN A 1 374 ? 6.343 30.353 -6.702 1.00 79.19 374 ASN A N 1
ATOM 3046 C CA . ASN A 1 374 ? 5.822 30.113 -8.050 1.00 79.19 374 ASN A CA 1
ATOM 3047 C C . ASN A 1 374 ? 4.345 29.685 -7.976 1.00 79.19 374 ASN A C 1
ATOM 3049 O O . ASN A 1 374 ? 3.915 29.185 -6.941 1.00 79.19 374 ASN A O 1
ATOM 3053 N N . ASP A 1 375 ? 3.613 29.730 -9.092 1.00 80.44 375 ASP A N 1
ATOM 3054 C CA . ASP A 1 375 ? 2.181 29.362 -9.189 1.00 80.44 375 ASP A CA 1
ATOM 3055 C C . ASP A 1 375 ? 1.885 27.847 -9.026 1.00 80.44 375 ASP A C 1
ATOM 3057 O O . ASP A 1 375 ? 0.932 27.303 -9.584 1.00 80.44 375 ASP A O 1
ATOM 3061 N N . PHE A 1 376 ? 2.731 27.114 -8.299 1.00 84.75 376 PHE A N 1
ATOM 3062 C CA . PHE A 1 376 ? 2.593 25.684 -8.060 1.00 84.75 376 PHE A CA 1
ATOM 3063 C C . PHE A 1 376 ? 1.730 25.413 -6.822 1.00 84.75 376 PHE A C 1
ATOM 3065 O O . PHE A 1 376 ? 2.148 25.648 -5.683 1.00 84.75 376 PHE A O 1
ATOM 3072 N N . ALA A 1 377 ? 0.544 24.849 -7.048 1.00 86.50 377 ALA A N 1
ATOM 3073 C CA . ALA A 1 377 ? -0.311 24.320 -5.993 1.00 86.50 377 ALA A CA 1
ATOM 3074 C C . ALA A 1 377 ? 0.212 22.955 -5.502 1.00 86.50 377 ALA A C 1
ATOM 3076 O O . ALA A 1 377 ? 0.006 21.919 -6.142 1.00 86.50 377 ALA A O 1
ATOM 3077 N N . ILE A 1 378 ? 0.873 22.937 -4.338 1.00 87.56 378 ILE A N 1
ATOM 3078 C CA . ILE A 1 378 ? 1.178 21.683 -3.635 1.00 87.56 378 ILE A CA 1
ATOM 3079 C C . ILE A 1 378 ? -0.060 21.138 -2.909 1.00 87.56 378 ILE A C 1
ATOM 3081 O O . ILE A 1 378 ? -0.136 19.936 -2.685 1.00 87.56 378 ILE A O 1
ATOM 3085 N N . LEU A 1 379 ? -1.054 21.972 -2.597 1.00 87.69 379 LEU A N 1
ATOM 3086 C CA . LEU A 1 379 ? -2.325 21.537 -2.006 1.00 87.69 379 LEU A CA 1
ATOM 3087 C C . LEU A 1 379 ? -3.184 20.755 -3.020 1.00 87.69 379 LEU A C 1
ATOM 3089 O O . LEU A 1 379 ? -3.335 21.165 -4.167 1.00 87.69 379 LEU A O 1
ATOM 3093 N N . SER A 1 380 ? -3.758 19.631 -2.586 1.00 86.75 380 SER A N 1
ATOM 3094 C CA . SER A 1 380 ? -4.718 18.811 -3.343 1.00 86.75 380 SER A CA 1
ATOM 3095 C C . SER A 1 380 ? -5.561 17.981 -2.354 1.00 86.75 380 SER A C 1
ATOM 3097 O O . SER A 1 380 ? -4.994 17.528 -1.357 1.00 86.75 380 SER A O 1
ATOM 3099 N N . PRO A 1 381 ? -6.877 17.757 -2.576 1.00 79.75 381 PRO A N 1
ATOM 3100 C CA . PRO A 1 381 ? -7.779 17.173 -1.568 1.00 79.75 381 PRO A CA 1
ATOM 3101 C C . PRO A 1 381 ? -7.384 15.786 -1.042 1.00 79.75 381 PRO A C 1
ATOM 3103 O O . PRO A 1 381 ? -7.704 15.445 0.094 1.00 79.75 381 PRO A O 1
ATOM 3106 N N . SER A 1 382 ? -6.699 14.982 -1.858 1.00 84.81 382 SER A N 1
ATOM 3107 C CA . SER A 1 382 ? -6.287 13.610 -1.517 1.00 84.81 382 SER A CA 1
ATOM 3108 C C . SER A 1 382 ? -4.783 13.470 -1.263 1.00 84.81 382 SER A C 1
ATOM 3110 O O . SER A 1 382 ? -4.296 12.351 -1.099 1.00 84.81 382 SER A O 1
ATOM 3112 N N . ARG A 1 383 ? -4.032 14.578 -1.269 1.00 89.69 383 ARG A N 1
ATOM 3113 C CA . ARG A 1 383 ? -2.569 14.551 -1.200 1.00 89.69 383 ARG A CA 1
ATOM 3114 C C . ARG A 1 383 ? -2.068 14.540 0.239 1.00 89.69 383 ARG A C 1
ATOM 3116 O O . ARG A 1 383 ? -2.484 15.352 1.058 1.00 89.69 383 ARG A O 1
ATOM 3123 N N . THR A 1 384 ? -1.109 13.664 0.512 1.00 91.19 384 THR A N 1
ATOM 3124 C CA . THR A 1 384 ? -0.390 13.577 1.785 1.00 91.19 384 THR A CA 1
ATOM 3125 C C . THR A 1 384 ? 1.106 13.432 1.545 1.00 91.19 384 THR A C 1
ATOM 3127 O O . THR A 1 384 ? 1.525 12.585 0.755 1.00 91.19 384 THR A O 1
ATOM 3130 N N . ILE A 1 385 ? 1.913 14.204 2.271 1.00 93.19 385 ILE A N 1
ATOM 3131 C CA . ILE A 1 385 ? 3.368 14.037 2.354 1.00 93.19 385 ILE A CA 1
ATOM 3132 C C . ILE A 1 385 ? 3.664 12.665 2.969 1.00 93.19 385 ILE A C 1
ATOM 3134 O O . ILE A 1 385 ? 3.183 12.369 4.062 1.00 93.19 385 ILE A O 1
ATOM 3138 N N . VAL A 1 386 ? 4.466 11.855 2.281 1.00 92.62 386 VAL A N 1
ATOM 3139 C CA . VAL A 1 386 ? 4.989 10.567 2.761 1.00 92.62 386 VAL A CA 1
ATOM 3140 C C . VAL A 1 386 ? 6.346 10.773 3.428 1.00 92.62 386 VAL A C 1
ATOM 3142 O O . VAL A 1 386 ? 6.573 10.289 4.534 1.00 92.62 386 VAL A O 1
ATOM 3145 N N . SER A 1 387 ? 7.250 11.521 2.787 1.00 93.38 387 SER A N 1
ATOM 3146 C CA . SER A 1 387 ? 8.562 11.841 3.356 1.00 93.38 387 SER A CA 1
ATOM 3147 C C . SER A 1 387 ? 9.190 13.095 2.738 1.00 93.38 387 SER A C 1
ATOM 3149 O O . SER A 1 387 ? 8.717 13.645 1.738 1.00 93.38 387 SER A O 1
ATOM 3151 N N . ARG A 1 388 ? 10.274 13.572 3.360 1.00 92.81 388 ARG A N 1
ATOM 3152 C CA . ARG A 1 388 ? 11.047 14.733 2.914 1.00 92.81 388 ARG A CA 1
ATOM 3153 C C . ARG A 1 388 ? 12.540 14.476 3.101 1.00 92.81 388 ARG A C 1
ATOM 3155 O O . ARG A 1 388 ? 12.960 14.100 4.190 1.00 92.81 388 ARG A O 1
ATOM 3162 N N . SER A 1 389 ? 13.338 14.751 2.074 1.00 93.88 389 SER A N 1
ATOM 3163 C CA . SER A 1 389 ? 14.796 14.561 2.094 1.00 93.88 389 SER A CA 1
ATOM 3164 C C . SER A 1 389 ? 15.499 15.881 1.796 1.00 93.88 389 SER A C 1
ATOM 3166 O O . SER A 1 389 ? 15.214 16.517 0.781 1.00 93.88 389 SER A O 1
ATOM 3168 N N . VAL A 1 390 ? 16.418 16.309 2.665 1.00 93.25 390 VAL A N 1
ATOM 3169 C CA . VAL A 1 390 ? 17.238 17.513 2.443 1.00 93.25 390 VAL A CA 1
ATOM 3170 C C . VAL A 1 390 ? 18.392 17.170 1.502 1.00 93.25 390 VAL A C 1
ATOM 3172 O O . VAL A 1 390 ? 19.067 16.156 1.679 1.00 93.25 390 VAL A O 1
ATOM 3175 N N . VAL A 1 391 ? 18.609 18.004 0.485 1.00 93.81 391 VAL A N 1
ATOM 3176 C CA . VAL A 1 391 ? 19.551 17.737 -0.612 1.00 93.81 391 VAL A CA 1
ATOM 3177 C C . VAL A 1 391 ? 20.307 18.996 -1.032 1.00 93.81 391 VAL A C 1
ATOM 3179 O O . VAL A 1 391 ? 19.832 20.119 -0.850 1.00 93.81 391 VAL A O 1
ATOM 3182 N N . LYS A 1 392 ? 21.476 18.803 -1.646 1.00 92.56 392 LYS A N 1
ATOM 3183 C CA . LYS A 1 392 ? 22.169 19.819 -2.445 1.00 92.56 392 LYS A CA 1
ATOM 3184 C C . LYS A 1 392 ? 21.795 19.654 -3.916 1.00 92.56 392 LYS A C 1
ATOM 3186 O O . LYS A 1 392 ? 21.772 18.536 -4.423 1.00 92.56 392 LYS A O 1
ATOM 3191 N N . ILE A 1 393 ? 21.524 20.761 -4.592 1.00 90.31 393 ILE A N 1
ATOM 3192 C CA . ILE A 1 393 ? 21.185 20.849 -6.013 1.00 90.31 393 ILE A CA 1
ATOM 3193 C C . ILE A 1 393 ? 22.317 21.615 -6.698 1.00 90.31 393 ILE A C 1
ATOM 3195 O O . ILE A 1 393 ? 22.706 22.684 -6.230 1.00 90.31 393 ILE A O 1
ATOM 3199 N N . ASP A 1 394 ? 22.866 21.043 -7.766 1.00 86.56 394 ASP A N 1
ATOM 3200 C CA . ASP A 1 394 ? 23.998 21.576 -8.533 1.00 86.56 394 ASP A CA 1
ATOM 3201 C C . ASP A 1 394 ? 25.173 22.002 -7.626 1.00 86.56 394 ASP A C 1
ATOM 3203 O O . ASP A 1 394 ? 25.765 23.063 -7.776 1.00 86.56 394 ASP A O 1
ATOM 3207 N N . GLU A 1 395 ? 25.470 21.130 -6.653 1.00 78.00 395 GLU A N 1
ATOM 3208 C CA . GLU A 1 395 ? 26.527 21.204 -5.625 1.00 78.00 395 GLU A CA 1
ATOM 3209 C C . GLU A 1 395 ? 26.391 22.333 -4.584 1.00 78.00 395 GLU A C 1
ATOM 3211 O O . GLU A 1 395 ? 26.603 22.071 -3.395 1.00 78.00 395 GLU A O 1
ATOM 3216 N N . ASP A 1 396 ? 25.940 23.527 -4.965 1.00 79.00 396 ASP A N 1
ATOM 3217 C CA . ASP A 1 396 ? 25.922 24.717 -4.097 1.00 79.00 396 ASP A CA 1
ATOM 3218 C C . ASP A 1 396 ? 24.548 25.078 -3.510 1.00 79.00 396 ASP A C 1
ATOM 3220 O O . ASP A 1 396 ? 24.469 25.722 -2.461 1.00 79.00 396 ASP A O 1
ATOM 3224 N N . LEU A 1 397 ? 23.444 24.683 -4.152 1.00 87.75 397 LEU A N 1
ATOM 3225 C CA . LEU A 1 397 ? 22.109 25.158 -3.782 1.00 87.75 397 LEU A CA 1
ATOM 3226 C C . LEU A 1 397 ? 21.433 24.210 -2.786 1.00 87.75 397 LEU A C 1
ATOM 3228 O O . LEU A 1 397 ? 21.163 23.054 -3.097 1.00 87.75 397 LEU A O 1
ATOM 3232 N N . ASN A 1 398 ? 21.078 24.702 -1.600 1.00 91.62 398 ASN A N 1
ATOM 3233 C CA . ASN A 1 398 ? 20.287 23.919 -0.647 1.00 91.62 398 ASN A CA 1
ATOM 3234 C C . ASN A 1 398 ? 18.840 23.741 -1.140 1.00 91.62 398 ASN A C 1
ATOM 3236 O O . ASN A 1 398 ? 18.211 24.685 -1.624 1.00 91.62 398 ASN A O 1
ATOM 3240 N N . GLY A 1 399 ? 18.286 22.545 -0.961 1.00 91.88 399 GLY A N 1
ATOM 3241 C CA . GLY A 1 399 ? 16.916 22.213 -1.337 1.00 91.88 399 GLY A CA 1
ATOM 3242 C C . GLY A 1 399 ? 16.350 21.031 -0.553 1.00 91.88 399 GLY A C 1
ATOM 3243 O O . GLY A 1 399 ? 16.977 20.501 0.365 1.00 91.88 399 GLY A O 1
ATOM 3244 N N . SER A 1 400 ? 15.145 20.606 -0.920 1.00 93.12 400 SER A N 1
ATOM 3245 C CA . SER A 1 400 ? 14.560 19.358 -0.431 1.00 93.12 400 SER A CA 1
ATOM 3246 C C . SER A 1 400 ? 13.699 18.686 -1.490 1.00 93.12 400 SER A C 1
ATOM 3248 O O . SER A 1 400 ? 12.888 19.361 -2.129 1.00 93.12 400 SER A O 1
ATOM 3250 N N . PHE A 1 401 ? 13.811 17.363 -1.603 1.00 93.94 401 PHE A N 1
ATOM 3251 C CA . PHE A 1 401 ? 12.741 16.552 -2.173 1.00 93.94 401 PHE A CA 1
ATOM 3252 C C . PHE A 1 401 ? 11.592 16.424 -1.173 1.00 93.94 401 PHE A C 1
ATOM 3254 O O . PHE A 1 401 ? 11.822 16.289 0.031 1.00 93.94 401 PHE A O 1
ATOM 3261 N N . ILE A 1 402 ? 10.371 16.411 -1.693 1.00 94.12 402 ILE A N 1
ATOM 3262 C CA . ILE A 1 402 ? 9.153 16.002 -0.998 1.00 94.12 402 ILE A CA 1
ATOM 3263 C C . ILE A 1 402 ? 8.554 14.857 -1.817 1.00 94.12 402 ILE A C 1
ATOM 3265 O O . ILE A 1 402 ? 8.342 15.010 -3.022 1.00 94.12 402 ILE A O 1
ATOM 3269 N N . ILE A 1 403 ? 8.298 13.725 -1.164 1.00 95.00 403 ILE A N 1
ATOM 3270 C CA . ILE A 1 403 ? 7.494 12.633 -1.716 1.00 95.00 403 ILE A CA 1
ATOM 3271 C C . ILE A 1 403 ? 6.098 12.778 -1.121 1.00 95.00 403 ILE A C 1
ATOM 3273 O O . ILE A 1 403 ? 5.939 12.739 0.099 1.00 95.00 403 ILE A O 1
ATOM 3277 N N . CYS A 1 404 ? 5.096 12.929 -1.977 1.00 93.75 404 CYS A N 1
ATOM 3278 C CA . CYS A 1 404 ? 3.689 12.771 -1.634 1.00 93.75 404 CYS A CA 1
ATOM 3279 C C . CYS A 1 404 ? 3.163 11.451 -2.212 1.00 93.75 404 CYS A C 1
ATOM 3281 O O . CYS A 1 404 ? 3.800 10.842 -3.069 1.00 93.75 404 CYS A O 1
ATOM 3283 N N . ASN A 1 405 ? 1.977 11.033 -1.775 1.00 91.62 405 ASN A N 1
ATOM 3284 C CA . ASN A 1 405 ? 1.304 9.825 -2.261 1.00 91.62 405 ASN A CA 1
ATOM 3285 C C . ASN A 1 405 ? 0.998 9.819 -3.774 1.00 91.62 405 ASN A C 1
ATOM 3287 O O . ASN A 1 405 ? 0.824 8.745 -4.339 1.00 91.62 405 ASN A O 1
ATOM 3291 N N . ASP A 1 406 ? 0.940 10.984 -4.427 1.00 89.12 406 ASP A N 1
ATOM 3292 C CA . ASP A 1 406 ? 0.653 11.140 -5.860 1.00 89.12 406 ASP A CA 1
ATOM 3293 C C . ASP A 1 406 ? 1.785 11.800 -6.677 1.00 89.12 406 ASP A C 1
ATOM 3295 O O . ASP A 1 406 ? 1.838 11.632 -7.896 1.00 89.12 406 ASP A O 1
ATOM 3299 N N . ILE A 1 407 ? 2.684 12.564 -6.044 1.00 91.06 407 ILE A N 1
ATOM 3300 C CA . ILE A 1 407 ? 3.637 13.453 -6.728 1.00 91.06 407 ILE A CA 1
ATOM 3301 C C . ILE A 1 407 ? 5.000 13.516 -6.017 1.00 91.06 407 ILE A C 1
ATOM 3303 O O . ILE A 1 407 ? 5.080 13.512 -4.789 1.00 91.06 407 ILE A O 1
ATOM 3307 N N . VAL A 1 408 ? 6.081 13.640 -6.791 1.00 93.00 408 VAL A N 1
ATOM 3308 C CA . VAL A 1 408 ? 7.438 13.932 -6.298 1.00 93.00 408 VAL A CA 1
ATOM 3309 C C . VAL A 1 408 ? 7.824 15.350 -6.713 1.00 93.00 408 VAL A C 1
ATOM 3311 O O . VAL A 1 408 ? 7.725 15.710 -7.888 1.00 93.00 408 VAL A O 1
ATOM 3314 N N . VAL A 1 409 ? 8.281 16.157 -5.750 1.00 92.06 409 VAL A N 1
ATOM 3315 C CA . VAL A 1 409 ? 8.603 17.579 -5.952 1.00 92.06 409 VAL A CA 1
ATOM 3316 C C . VAL A 1 409 ? 10.013 17.888 -5.449 1.00 92.06 409 VAL A C 1
ATOM 3318 O O . VAL A 1 409 ? 10.361 17.542 -4.321 1.00 92.06 409 VAL A O 1
ATOM 3321 N N . LEU A 1 410 ? 10.821 18.581 -6.257 1.00 92.56 410 LEU A N 1
ATOM 3322 C CA . LEU A 1 410 ? 12.108 19.154 -5.847 1.00 92.56 410 LEU A CA 1
ATOM 3323 C C . LEU A 1 410 ? 11.964 20.663 -5.644 1.00 92.56 410 LEU A C 1
ATOM 3325 O O . LEU A 1 410 ? 11.641 21.403 -6.579 1.00 92.56 410 LEU A O 1
ATOM 3329 N N . MET A 1 411 ? 12.266 21.123 -4.434 1.00 90.62 411 MET A N 1
ATOM 3330 C CA . MET A 1 411 ? 12.252 22.538 -4.074 1.00 90.62 411 MET A CA 1
ATOM 3331 C C . MET A 1 411 ? 13.664 23.043 -3.788 1.00 90.62 411 MET A C 1
ATOM 3333 O O . MET A 1 411 ? 14.400 22.433 -3.013 1.00 90.62 411 MET A O 1
ATOM 3337 N N . LYS A 1 412 ? 14.016 24.196 -4.357 1.00 90.31 412 LYS A N 1
ATOM 3338 C CA . LYS A 1 412 ? 15.180 24.997 -3.964 1.00 90.31 412 LYS A CA 1
ATOM 3339 C C . LYS A 1 412 ? 14.801 25.880 -2.780 1.00 90.31 412 LYS A C 1
ATOM 3341 O O . LYS A 1 412 ? 13.832 26.632 -2.861 1.00 90.31 412 LYS A O 1
ATOM 3346 N N . THR A 1 413 ? 15.582 25.831 -1.709 1.00 85.94 413 THR A N 1
ATOM 3347 C CA . THR A 1 413 ? 15.355 26.618 -0.490 1.00 85.94 413 THR A CA 1
ATOM 3348 C C . THR A 1 413 ? 16.129 27.934 -0.569 1.00 85.94 413 THR A C 1
ATOM 3350 O O . THR A 1 413 ? 17.319 27.945 -0.877 1.00 85.94 413 THR A O 1
ATOM 3353 N N . SER A 1 414 ? 15.484 29.062 -0.265 1.00 81.06 414 SER A N 1
ATOM 3354 C CA . SER A 1 414 ? 16.126 30.384 -0.250 1.00 81.06 414 SER A CA 1
ATOM 3355 C C . SER A 1 414 ? 15.606 31.249 0.903 1.00 81.06 414 SER A C 1
ATOM 3357 O O . SER A 1 414 ? 14.475 31.082 1.358 1.00 81.06 414 SER A O 1
ATOM 3359 N N . LYS A 1 415 ? 16.425 32.213 1.360 1.00 73.50 415 LYS A N 1
ATOM 3360 C CA . LYS A 1 415 ? 16.058 33.178 2.418 1.00 73.50 415 LYS A CA 1
ATOM 3361 C C . LYS A 1 415 ? 14.813 34.017 2.082 1.00 73.50 415 LYS A C 1
ATOM 3363 O O . LYS A 1 415 ? 14.202 34.554 2.993 1.00 73.50 415 LYS A O 1
ATOM 3368 N N . LYS A 1 416 ? 14.441 34.137 0.799 1.00 72.50 416 LYS A N 1
ATOM 3369 C CA . LYS A 1 416 ? 13.257 34.886 0.332 1.00 72.50 416 LYS A CA 1
ATOM 3370 C C . LYS A 1 416 ? 12.047 33.985 0.024 1.00 72.50 416 LYS A C 1
ATOM 3372 O O . LYS A 1 416 ? 11.130 34.432 -0.652 1.00 72.50 416 LYS A O 1
ATOM 3377 N N . GLY A 1 417 ? 12.072 32.711 0.423 1.00 79.81 417 GLY A N 1
ATOM 3378 C CA . GLY A 1 417 ? 11.098 31.689 0.015 1.00 79.81 417 GLY A CA 1
ATOM 3379 C C . GLY A 1 417 ? 11.684 30.682 -0.981 1.00 79.81 417 GLY A C 1
ATOM 3380 O O . GLY A 1 417 ? 12.811 30.835 -1.459 1.00 79.81 417 GLY A O 1
ATOM 3381 N N . SER A 1 418 ? 10.920 29.644 -1.299 1.00 86.56 418 SER A N 1
ATOM 3382 C CA . SER A 1 418 ? 11.365 28.448 -2.022 1.00 86.56 418 SER A CA 1
ATOM 3383 C C . SER A 1 418 ? 10.809 28.375 -3.443 1.00 86.56 418 SER A C 1
ATOM 3385 O O . SER A 1 418 ? 9.678 28.784 -3.702 1.00 86.56 418 SER A O 1
ATOM 3387 N N . ASP A 1 419 ? 11.599 27.808 -4.351 1.00 87.06 419 ASP A N 1
ATOM 3388 C CA . ASP A 1 419 ? 11.288 27.728 -5.781 1.00 87.06 419 ASP A CA 1
ATOM 3389 C C . ASP A 1 419 ? 11.118 26.257 -6.184 1.00 87.06 419 ASP A C 1
ATOM 3391 O O . ASP A 1 419 ? 12.003 25.438 -5.927 1.00 87.06 419 ASP A O 1
ATOM 3395 N N . VAL A 1 420 ? 9.990 25.900 -6.806 1.00 88.00 420 VAL A N 1
ATOM 3396 C CA . VAL A 1 420 ? 9.768 24.539 -7.330 1.00 88.00 420 VAL A CA 1
ATOM 3397 C C . VAL A 1 420 ? 10.533 24.391 -8.644 1.00 88.00 420 VAL A C 1
ATOM 3399 O O . VAL A 1 420 ? 10.271 25.127 -9.596 1.00 88.00 420 VAL A O 1
ATOM 3402 N N . LEU A 1 421 ? 11.485 23.454 -8.685 1.00 86.44 421 LEU A N 1
ATOM 3403 C CA . LEU A 1 421 ? 12.357 23.210 -9.842 1.00 86.44 421 LEU A CA 1
ATOM 3404 C C . LEU A 1 421 ? 11.916 22.007 -10.684 1.00 86.44 421 LEU A C 1
ATOM 3406 O O . LEU A 1 421 ? 12.118 21.985 -11.897 1.00 86.44 421 LEU A O 1
ATOM 3410 N N . PHE A 1 422 ? 11.326 21.001 -10.042 1.00 85.75 422 PHE A N 1
ATOM 3411 C CA . PHE A 1 422 ? 10.884 19.767 -10.681 1.00 85.75 422 PHE A CA 1
ATOM 3412 C C . PHE A 1 422 ? 9.631 19.237 -9.986 1.00 85.75 422 PHE A C 1
ATOM 3414 O O . PHE A 1 422 ? 9.566 19.214 -8.757 1.00 85.75 422 PHE A O 1
ATOM 3421 N N . ASP A 1 423 ? 8.672 18.796 -10.793 1.00 87.56 423 ASP A N 1
ATOM 3422 C CA . ASP A 1 423 ? 7.393 18.223 -10.395 1.00 87.56 423 ASP A CA 1
ATOM 3423 C C . ASP A 1 423 ? 7.026 17.075 -11.356 1.00 87.56 423 ASP A C 1
A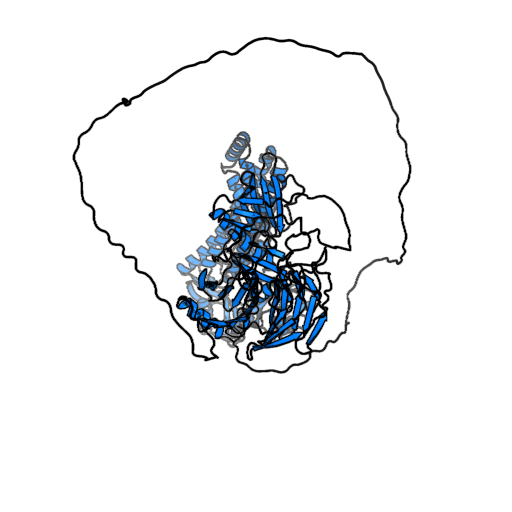TOM 3425 O O . ASP A 1 423 ? 7.140 17.224 -12.576 1.00 87.56 423 ASP A O 1
ATOM 3429 N N . VAL A 1 424 ? 6.638 15.909 -10.822 1.00 86.31 424 VAL A N 1
ATOM 3430 C CA . VAL A 1 424 ? 6.201 14.745 -11.618 1.00 86.31 424 VAL A CA 1
ATOM 3431 C C . VAL A 1 424 ? 5.312 13.800 -10.792 1.00 86.31 424 VAL A C 1
ATOM 3433 O O . VAL A 1 424 ? 5.579 13.644 -9.598 1.00 86.31 424 VAL A O 1
ATOM 3436 N N . PRO A 1 425 ? 4.288 13.143 -11.378 1.00 87.00 425 PRO A N 1
ATOM 3437 C CA . PRO A 1 425 ? 3.568 12.053 -10.716 1.00 87.00 425 PRO A CA 1
ATOM 3438 C C . PRO A 1 425 ? 4.508 10.948 -10.222 1.00 87.00 425 PRO A C 1
ATOM 3440 O O . PRO A 1 425 ? 5.533 10.685 -10.855 1.00 87.00 425 PRO A O 1
ATOM 3443 N N . ILE A 1 426 ? 4.160 10.293 -9.112 1.00 87.81 426 ILE A N 1
ATOM 3444 C CA . ILE A 1 426 ? 5.009 9.273 -8.471 1.00 87.81 426 ILE A CA 1
ATOM 3445 C C . ILE A 1 426 ? 5.387 8.129 -9.428 1.00 87.81 426 ILE A C 1
ATOM 3447 O O . ILE A 1 426 ? 6.552 7.745 -9.496 1.00 87.81 426 ILE A O 1
ATOM 3451 N N . ASP A 1 427 ? 4.450 7.663 -10.255 1.00 80.00 427 ASP A N 1
ATOM 3452 C CA . ASP A 1 427 ? 4.657 6.610 -11.258 1.00 80.00 427 ASP A CA 1
ATOM 3453 C C . ASP A 1 427 ? 5.297 7.097 -12.576 1.00 80.00 427 ASP A C 1
ATOM 3455 O O . ASP A 1 427 ? 5.537 6.309 -13.493 1.00 80.00 427 ASP A O 1
ATOM 3459 N N . GLY A 1 428 ? 5.626 8.390 -12.657 1.00 81.19 428 GLY A N 1
ATOM 3460 C CA . GLY A 1 428 ? 6.474 8.998 -13.682 1.00 81.19 428 GLY A CA 1
ATOM 3461 C C . GLY A 1 428 ? 7.845 9.448 -13.161 1.00 81.19 428 GLY A C 1
ATOM 3462 O O . GLY A 1 428 ? 8.586 10.107 -13.899 1.00 81.19 428 GLY A O 1
ATOM 3463 N N . PHE A 1 429 ? 8.202 9.149 -11.903 1.00 88.12 429 PHE A N 1
ATOM 3464 C CA . PHE A 1 429 ? 9.476 9.585 -11.333 1.00 88.12 429 PHE A CA 1
ATOM 3465 C C . PHE A 1 429 ? 10.658 8.850 -11.975 1.00 88.12 429 PHE A C 1
ATOM 3467 O O . PHE A 1 429 ? 10.830 7.640 -11.823 1.00 88.12 429 PHE A O 1
ATOM 3474 N N . SER A 1 430 ? 11.498 9.602 -12.690 1.00 86.25 430 SER A N 1
ATOM 3475 C CA . SER A 1 430 ? 12.661 9.080 -13.407 1.00 86.25 430 SER A CA 1
ATOM 3476 C C . SER A 1 430 ? 13.930 9.869 -13.086 1.00 86.25 430 SER A C 1
ATOM 3478 O O . SER A 1 430 ? 13.917 11.092 -12.934 1.00 86.25 430 SER A O 1
ATOM 3480 N N . TYR A 1 431 ? 15.042 9.147 -12.964 1.00 87.44 431 TYR A N 1
ATOM 3481 C CA . TYR A 1 431 ? 16.336 9.681 -12.540 1.00 87.44 431 TYR A CA 1
ATOM 3482 C C . TYR A 1 431 ? 17.486 8.907 -13.193 1.00 87.44 431 TYR A C 1
ATOM 3484 O O . TYR A 1 431 ? 17.307 7.777 -13.634 1.00 87.44 431 TYR A O 1
ATOM 3492 N N . SER A 1 432 ? 18.687 9.485 -13.222 1.00 84.31 432 SER A N 1
ATOM 3493 C CA . SER A 1 432 ? 19.918 8.784 -13.617 1.00 84.31 432 SER A CA 1
ATOM 3494 C C . SER A 1 432 ? 20.902 8.751 -12.452 1.00 84.31 432 SER A C 1
ATOM 3496 O O . SER A 1 432 ? 21.323 9.801 -11.972 1.00 84.31 432 SER A O 1
ATOM 3498 N N . LEU A 1 433 ? 21.309 7.564 -12.004 1.00 83.88 433 LEU A N 1
ATOM 3499 C CA . LEU A 1 433 ? 22.287 7.422 -10.920 1.00 83.88 433 LEU A CA 1
ATOM 3500 C C . LEU A 1 433 ? 23.707 7.839 -11.353 1.00 83.88 433 LEU A C 1
ATOM 3502 O O . LEU A 1 433 ? 24.211 7.344 -12.362 1.00 83.88 433 LEU A O 1
ATOM 3506 N N . ILE A 1 434 ? 24.371 8.696 -10.565 1.00 80.00 434 ILE A N 1
ATOM 3507 C CA . ILE A 1 434 ? 25.781 9.091 -10.764 1.00 80.00 434 ILE A CA 1
ATOM 3508 C C . ILE A 1 434 ? 26.702 8.243 -9.876 1.00 80.00 434 ILE A C 1
ATOM 3510 O O . ILE A 1 434 ? 27.658 7.638 -10.356 1.00 80.00 434 ILE A O 1
ATOM 3514 N N . ASN A 1 435 ? 26.416 8.227 -8.574 1.00 79.12 435 ASN A N 1
ATOM 3515 C CA . ASN A 1 435 ? 27.143 7.506 -7.528 1.00 79.12 435 ASN A CA 1
ATOM 3516 C C . ASN A 1 435 ? 26.151 7.093 -6.420 1.00 79.12 435 ASN A C 1
ATOM 3518 O O . ASN A 1 435 ? 24.948 7.277 -6.579 1.00 79.12 435 ASN A O 1
ATOM 3522 N N . GLU A 1 436 ? 26.639 6.553 -5.307 1.00 79.81 436 GLU A N 1
ATOM 3523 C CA . GLU A 1 436 ? 25.827 5.989 -4.212 1.00 79.81 436 GLU A CA 1
ATOM 3524 C C . GLU A 1 436 ? 24.957 7.005 -3.442 1.00 79.81 436 GLU A C 1
ATOM 3526 O O . GLU A 1 436 ? 24.132 6.603 -2.632 1.00 79.81 436 GLU A O 1
ATOM 3531 N N . TYR A 1 437 ? 25.111 8.311 -3.688 1.00 87.56 437 TYR A N 1
ATOM 3532 C CA . TYR A 1 437 ? 24.357 9.370 -3.003 1.00 87.56 437 TYR A CA 1
ATOM 3533 C C . TYR A 1 437 ? 24.008 10.563 -3.918 1.00 87.56 437 TYR A C 1
ATOM 3535 O O . TYR A 1 437 ? 23.619 11.626 -3.435 1.00 87.56 437 TYR A O 1
ATOM 3543 N N . SER A 1 438 ? 24.147 10.423 -5.244 1.00 87.56 438 SER A N 1
ATOM 3544 C CA . SER A 1 438 ? 23.914 11.501 -6.222 1.00 87.56 438 SER A CA 1
ATOM 3545 C C . SER A 1 438 ? 23.190 11.007 -7.476 1.00 87.56 438 SER A C 1
ATOM 3547 O O . SER A 1 438 ? 23.583 10.009 -8.089 1.00 87.56 438 SER A O 1
ATOM 3549 N N . ILE A 1 439 ? 22.179 11.761 -7.908 1.00 90.06 439 ILE A N 1
ATOM 3550 C CA . ILE A 1 439 ? 21.355 11.494 -9.095 1.00 90.06 439 ILE A CA 1
ATOM 3551 C C . ILE A 1 439 ? 21.305 12.711 -10.029 1.00 90.06 439 ILE A C 1
ATOM 3553 O O . ILE A 1 439 ? 21.568 13.838 -9.616 1.00 90.06 439 ILE A O 1
ATOM 3557 N N . ILE A 1 440 ? 20.934 12.489 -11.288 1.00 87.44 440 ILE A N 1
ATOM 3558 C CA . ILE A 1 440 ? 20.463 13.528 -12.213 1.00 87.44 440 ILE A CA 1
ATOM 3559 C C . ILE A 1 440 ? 18.951 13.376 -12.359 1.00 87.44 440 ILE A C 1
ATOM 3561 O O . ILE A 1 440 ? 18.468 12.259 -12.551 1.00 87.44 440 ILE A O 1
ATOM 3565 N N . VAL A 1 441 ? 18.214 14.486 -12.330 1.00 87.06 441 VAL A N 1
ATOM 3566 C CA . VAL A 1 441 ? 16.770 14.521 -12.597 1.00 87.06 441 VAL A CA 1
ATOM 3567 C C . VAL A 1 441 ? 16.479 15.530 -13.712 1.00 87.06 441 VAL A C 1
ATOM 3569 O O . VAL A 1 441 ? 17.021 16.633 -13.724 1.00 87.06 441 VAL A O 1
ATOM 3572 N N . THR A 1 442 ? 15.654 15.142 -14.690 1.00 75.19 442 THR A N 1
ATOM 3573 C CA . THR A 1 442 ? 15.359 15.946 -15.894 1.00 75.19 442 THR A CA 1
ATOM 3574 C C . THR A 1 442 ? 13.884 16.372 -15.900 1.00 75.19 442 THR A C 1
ATOM 3576 O O . THR A 1 442 ? 13.024 15.494 -15.897 1.00 75.19 442 THR A O 1
ATOM 3579 N N . PRO A 1 443 ? 13.545 17.677 -15.925 1.00 66.31 443 PRO A N 1
ATOM 3580 C CA . PRO A 1 443 ? 12.158 18.130 -15.795 1.00 66.31 443 PRO A CA 1
ATOM 3581 C C . PRO A 1 443 ? 11.259 17.807 -16.999 1.00 66.31 443 PRO A C 1
ATOM 3583 O O . PRO A 1 443 ? 11.535 18.167 -18.145 1.00 66.31 443 PRO A O 1
ATOM 3586 N N . SER A 1 444 ? 10.111 17.187 -16.706 1.00 51.72 444 SER A N 1
ATOM 3587 C CA . SER A 1 444 ? 9.171 16.604 -17.679 1.00 51.72 444 SER A CA 1
ATOM 3588 C C . SER A 1 444 ? 8.343 17.607 -18.496 1.00 51.72 444 SER A C 1
ATOM 3590 O O . SER A 1 444 ? 7.615 17.198 -19.403 1.00 51.72 444 SER A O 1
ATOM 3592 N N . LYS A 1 445 ? 8.498 18.924 -18.274 1.00 50.56 445 LYS A N 1
ATOM 3593 C CA . LYS A 1 445 ? 7.827 20.008 -19.036 1.00 50.56 445 LYS A CA 1
ATOM 3594 C C . LYS A 1 445 ? 8.172 20.036 -20.538 1.00 50.56 445 LYS A C 1
ATOM 3596 O O . LYS A 1 445 ? 7.659 20.870 -21.275 1.00 50.56 445 LYS A O 1
ATOM 3601 N N . LYS A 1 446 ? 9.012 19.104 -21.001 1.00 43.06 446 LYS A N 1
ATOM 3602 C CA . LYS A 1 446 ? 9.359 18.886 -22.407 1.00 43.06 446 LYS A CA 1
ATOM 3603 C C . LYS A 1 446 ? 8.494 17.854 -23.148 1.00 43.06 446 LYS A C 1
ATOM 3605 O O . LYS A 1 446 ? 8.560 17.828 -24.371 1.00 43.06 446 LYS A O 1
ATOM 3610 N N . TYR A 1 447 ? 7.721 17.018 -22.445 1.00 39.31 447 TYR A N 1
ATOM 3611 C CA . TYR A 1 447 ? 6.926 15.952 -23.079 1.00 39.31 447 TYR A CA 1
ATOM 3612 C C . TYR A 1 447 ? 5.464 16.346 -23.350 1.00 39.31 447 TYR A C 1
ATOM 3614 O O . TYR A 1 447 ? 4.950 15.986 -24.403 1.00 39.31 447 TYR A O 1
ATOM 3622 N N . LYS A 1 448 ? 4.842 17.192 -22.510 1.00 32.19 448 LYS A N 1
ATOM 3623 C CA . LYS A 1 448 ? 3.488 17.773 -22.719 1.00 32.19 448 LYS A CA 1
ATOM 3624 C C . LYS A 1 448 ? 3.408 18.827 -23.851 1.00 32.19 448 LYS A C 1
ATOM 3626 O O . LYS A 1 448 ? 2.705 19.828 -23.735 1.00 32.19 448 LYS A O 1
ATOM 3631 N N . LYS A 1 449 ? 4.222 18.682 -24.900 1.00 29.34 449 LYS A N 1
ATOM 3632 C CA . LYS A 1 449 ? 4.194 19.544 -26.097 1.00 29.34 449 LYS A CA 1
ATOM 3633 C C . LYS A 1 449 ? 4.667 18.828 -27.370 1.00 29.34 449 LYS A C 1
ATOM 3635 O O . LYS A 1 449 ? 5.255 19.441 -28.257 1.00 29.34 449 LYS A O 1
ATOM 3640 N N . VAL A 1 450 ? 4.422 17.517 -27.426 1.00 33.22 450 VAL A N 1
ATOM 3641 C CA . VAL A 1 450 ? 4.528 16.688 -28.644 1.00 33.22 450 VAL A CA 1
ATOM 3642 C C . VAL A 1 450 ? 3.157 16.093 -29.018 1.00 33.22 450 VAL A C 1
ATOM 3644 O O . VAL A 1 450 ? 3.036 15.358 -29.995 1.00 33.22 450 VAL A O 1
ATOM 3647 N N . ASP A 1 451 ? 2.104 16.461 -28.285 1.00 28.98 451 ASP A N 1
ATOM 3648 C CA . ASP A 1 451 ? 0.721 16.226 -28.684 1.00 28.98 451 ASP A CA 1
ATOM 3649 C C . ASP A 1 451 ? 0.414 17.024 -29.962 1.00 28.98 451 ASP A C 1
ATOM 3651 O O . ASP A 1 451 ? 0.727 18.212 -30.062 1.00 28.98 451 ASP A O 1
ATOM 3655 N N . THR A 1 452 ? -0.191 16.358 -30.949 1.00 29.75 452 THR A N 1
ATOM 3656 C CA . THR A 1 452 ? -0.597 16.914 -32.257 1.00 29.75 452 THR A CA 1
ATOM 3657 C C . THR A 1 452 ? 0.507 17.625 -33.065 1.00 29.75 452 THR A C 1
ATOM 3659 O O . THR A 1 452 ? 0.564 18.850 -33.133 1.00 29.75 452 THR A O 1
ATOM 3662 N N . PHE A 1 453 ? 1.329 16.863 -33.800 1.00 29.80 453 PHE A N 1
ATOM 3663 C CA . PHE A 1 453 ? 2.101 17.409 -34.931 1.00 29.80 453 PHE A CA 1
ATOM 3664 C C . PHE A 1 453 ? 1.367 17.210 -36.264 1.00 29.80 453 PHE A C 1
ATOM 3666 O O . PHE A 1 453 ? 1.642 16.278 -37.022 1.00 29.80 453 PHE A O 1
ATOM 3673 N N . THR A 1 454 ? 0.463 18.135 -36.585 1.00 24.98 454 THR A N 1
ATOM 3674 C CA . THR A 1 454 ? 0.051 18.368 -37.974 1.00 24.98 454 THR A CA 1
ATOM 3675 C C . THR A 1 454 ? 1.203 19.009 -38.753 1.00 24.98 454 THR A C 1
ATOM 3677 O O . THR A 1 454 ? 1.716 20.049 -38.356 1.00 24.98 454 THR A O 1
ATOM 3680 N N . SER A 1 455 ? 1.590 18.375 -39.861 1.00 26.58 455 SER A N 1
ATOM 3681 C CA . SER A 1 455 ? 2.261 18.956 -41.039 1.00 26.58 455 SER A CA 1
ATOM 3682 C C . SER A 1 455 ? 3.281 20.111 -40.873 1.00 26.58 455 SER A C 1
ATOM 3684 O O . SER A 1 455 ? 2.904 21.273 -40.811 1.00 26.58 455 SER A O 1
ATOM 3686 N N . VAL A 1 456 ? 4.560 19.772 -41.105 1.00 26.84 456 VAL A N 1
ATOM 3687 C CA . VAL A 1 456 ? 5.478 20.469 -42.045 1.00 26.84 456 VAL A CA 1
ATOM 3688 C C . VAL A 1 456 ? 5.987 21.904 -41.730 1.00 26.84 456 VAL A C 1
ATOM 3690 O O . VAL A 1 456 ? 5.265 22.821 -41.377 1.00 26.84 456 VAL A O 1
ATOM 3693 N N . SER A 1 457 ? 7.272 22.103 -42.069 1.00 23.72 457 SER A N 1
ATOM 3694 C CA . SER A 1 457 ? 8.000 23.362 -42.361 1.00 23.72 457 SER A CA 1
ATOM 3695 C C . SER A 1 457 ? 8.554 24.268 -41.236 1.00 23.72 457 SER A C 1
ATOM 3697 O O . SER A 1 457 ? 7.841 24.836 -40.429 1.00 23.72 457 SER A O 1
ATOM 3699 N N . VAL A 1 458 ? 9.886 24.444 -41.322 1.00 25.06 458 VAL A N 1
ATOM 3700 C CA . VAL A 1 458 ? 10.669 25.703 -41.242 1.00 25.06 458 VAL A CA 1
ATOM 3701 C C . VAL A 1 458 ? 10.505 26.635 -40.026 1.00 25.06 458 VAL A C 1
ATOM 3703 O O . VAL A 1 458 ? 9.472 27.254 -39.831 1.00 25.06 458 VAL A O 1
ATOM 3706 N N . GLY A 1 459 ? 11.637 26.941 -39.368 1.00 24.52 459 GLY A N 1
ATOM 3707 C CA . GLY A 1 459 ? 11.862 28.292 -38.822 1.00 24.52 459 GLY A CA 1
ATOM 3708 C C . GLY A 1 459 ? 12.422 28.397 -37.399 1.00 24.52 459 GLY A C 1
ATOM 3709 O O . GLY A 1 459 ? 11.731 28.153 -36.427 1.00 24.52 459 GLY A O 1
ATOM 3710 N N . LEU A 1 460 ? 13.677 28.850 -37.310 1.00 24.77 460 LEU A N 1
ATOM 3711 C CA . LEU A 1 460 ? 14.246 29.745 -36.283 1.00 24.77 460 LEU A CA 1
ATOM 3712 C C . LEU A 1 460 ? 13.950 29.551 -34.770 1.00 24.77 460 LEU A C 1
ATOM 3714 O O . LEU A 1 460 ? 12.864 29.768 -34.258 1.00 24.77 460 LEU A O 1
ATOM 3718 N N . ARG A 1 461 ? 15.060 29.396 -34.031 1.00 32.28 461 ARG A N 1
ATOM 3719 C CA . ARG A 1 461 ? 15.376 30.100 -32.766 1.00 32.28 461 ARG A CA 1
ATOM 3720 C C . ARG A 1 461 ? 14.263 30.220 -31.701 1.00 32.28 461 ARG A C 1
ATOM 3722 O O . ARG A 1 461 ? 13.698 31.288 -31.510 1.00 32.28 461 ARG A O 1
ATOM 3729 N N . ASN A 1 462 ? 14.195 29.225 -30.814 1.00 24.44 462 ASN A N 1
ATOM 3730 C CA . ASN A 1 462 ? 14.442 29.501 -29.390 1.00 24.44 462 ASN A CA 1
ATOM 3731 C C . ASN A 1 462 ? 14.901 28.245 -28.631 1.00 24.44 462 ASN A C 1
ATOM 3733 O O . ASN A 1 462 ? 14.107 27.393 -28.238 1.00 24.44 462 ASN A O 1
ATOM 3737 N N . LYS A 1 463 ? 16.217 28.123 -28.408 1.00 32.44 463 LYS A N 1
ATOM 3738 C CA . LYS A 1 463 ? 16.780 27.108 -27.506 1.00 32.44 463 LYS A CA 1
ATOM 3739 C C . LYS A 1 463 ? 16.732 27.627 -26.070 1.00 32.44 463 LYS A C 1
ATOM 3741 O O . LYS A 1 463 ? 17.745 28.089 -25.553 1.00 32.44 463 LYS A O 1
ATOM 3746 N N . ALA A 1 464 ? 15.576 27.498 -25.422 1.00 31.00 464 ALA A N 1
ATOM 3747 C CA . ALA A 1 464 ? 15.543 27.490 -23.963 1.00 31.00 464 ALA A CA 1
ATOM 3748 C C . ALA A 1 464 ? 16.501 26.389 -23.472 1.00 31.00 464 ALA A C 1
ATOM 3750 O O . ALA A 1 464 ? 16.388 25.232 -23.893 1.00 31.00 464 ALA A O 1
ATOM 3751 N N . ILE A 1 465 ? 17.494 26.754 -22.660 1.00 36.56 465 ILE A N 1
ATOM 3752 C CA . ILE A 1 465 ? 18.500 25.807 -22.175 1.00 36.56 465 ILE A CA 1
ATOM 3753 C C . ILE A 1 465 ? 17.844 24.967 -21.077 1.00 36.56 465 ILE A C 1
ATOM 3755 O O . ILE A 1 465 ? 17.502 25.470 -20.012 1.00 36.56 465 ILE A O 1
ATOM 3759 N N . ILE A 1 466 ? 17.616 23.687 -21.377 1.00 52.50 466 ILE A N 1
ATOM 3760 C CA . ILE A 1 466 ? 17.048 22.732 -20.427 1.00 52.50 466 ILE A CA 1
ATOM 3761 C C . ILE A 1 466 ? 18.176 22.265 -19.512 1.00 52.50 466 ILE A C 1
ATOM 3763 O O . ILE A 1 466 ? 19.051 21.511 -19.951 1.00 52.50 466 ILE A O 1
ATOM 3767 N N . ASN A 1 467 ? 18.143 22.725 -18.266 1.00 62.81 467 ASN A N 1
ATOM 3768 C CA . ASN A 1 467 ? 19.054 22.273 -17.226 1.00 62.81 467 ASN A CA 1
ATOM 3769 C C . ASN A 1 467 ? 18.534 20.945 -16.659 1.00 62.81 467 ASN A C 1
ATOM 3771 O O . ASN A 1 467 ? 17.398 20.868 -16.190 1.00 62.81 467 ASN A O 1
ATOM 3775 N N . ASP A 1 468 ? 19.369 19.909 -16.716 1.00 78.31 468 ASP A N 1
ATOM 3776 C CA . ASP A 1 468 ? 19.171 18.705 -15.912 1.00 78.31 468 ASP A CA 1
ATOM 3777 C C . ASP A 1 468 ? 19.770 18.997 -14.526 1.00 78.31 468 ASP A C 1
ATOM 3779 O O . ASP A 1 468 ? 20.899 19.484 -14.457 1.00 78.31 468 ASP A O 1
ATOM 3783 N N . TYR A 1 469 ? 19.054 18.707 -13.441 1.00 86.75 469 TYR A N 1
ATOM 3784 C CA . TYR A 1 469 ? 19.515 19.015 -12.083 1.00 86.75 469 TYR A CA 1
ATOM 3785 C C . TYR A 1 469 ? 20.353 17.869 -11.519 1.00 86.75 469 TYR A C 1
ATOM 3787 O O . TYR A 1 469 ? 19.876 16.730 -11.458 1.00 86.75 469 TYR A O 1
ATOM 3795 N N . LYS A 1 470 ? 21.572 18.157 -11.051 1.00 89.25 470 LYS A N 1
ATOM 3796 C CA . LYS A 1 470 ? 22.355 17.224 -10.232 1.00 89.25 470 LYS A CA 1
ATOM 3797 C C . LYS A 1 470 ? 21.891 17.349 -8.785 1.00 89.25 470 LYS A C 1
ATOM 3799 O O . LYS A 1 470 ? 22.038 18.408 -8.187 1.00 89.25 470 LYS A O 1
ATOM 3804 N N . VAL A 1 471 ? 21.372 16.274 -8.202 1.00 92.00 471 VAL A N 1
ATOM 3805 C CA . VAL A 1 471 ? 20.900 16.262 -6.813 1.00 92.00 471 VAL A CA 1
ATOM 3806 C C . VAL A 1 471 ? 21.734 15.295 -5.979 1.00 92.00 471 VAL A C 1
ATOM 3808 O O . VAL A 1 471 ? 21.848 14.115 -6.309 1.00 92.00 471 VAL A O 1
ATOM 3811 N N . THR A 1 472 ? 22.308 15.809 -4.896 1.00 92.62 472 THR A N 1
ATOM 3812 C CA . THR A 1 472 ? 23.213 15.111 -3.978 1.00 92.62 472 THR A CA 1
ATOM 3813 C C . THR A 1 472 ? 22.571 15.038 -2.594 1.00 92.62 472 THR A C 1
ATOM 3815 O O . THR A 1 472 ? 22.216 16.064 -2.008 1.00 92.62 472 THR A O 1
ATOM 3818 N N . PHE A 1 473 ? 22.426 13.828 -2.062 1.00 93.00 473 PHE A N 1
ATOM 3819 C CA . PHE A 1 473 ? 21.895 13.564 -0.724 1.00 93.00 473 PHE A CA 1
ATOM 3820 C C . PHE A 1 473 ? 22.975 13.784 0.344 1.00 93.00 473 PHE A C 1
ATOM 3822 O O . PHE A 1 473 ? 24.168 13.679 0.062 1.00 93.00 473 PHE A O 1
ATOM 3829 N N . GLN A 1 474 ? 22.564 14.106 1.575 1.00 89.31 474 GLN A N 1
ATOM 3830 C CA . GLN A 1 474 ? 23.501 14.413 2.667 1.00 89.31 474 GLN A CA 1
ATOM 3831 C C . GLN A 1 474 ? 24.262 13.177 3.171 1.00 89.31 474 GLN A C 1
ATOM 3833 O O . GLN A 1 474 ? 25.420 13.286 3.561 1.00 89.31 474 GLN A O 1
ATOM 3838 N N . THR A 1 475 ? 23.620 12.006 3.163 1.00 90.06 475 THR A N 1
ATOM 3839 C CA . THR A 1 475 ? 24.207 10.719 3.574 1.00 90.06 475 THR A CA 1
ATOM 3840 C C . THR A 1 475 ? 23.683 9.577 2.702 1.00 90.06 475 THR A C 1
ATOM 3842 O O . THR A 1 475 ? 22.577 9.669 2.163 1.00 90.06 475 THR A O 1
ATOM 3845 N N . ALA A 1 476 ? 24.424 8.465 2.621 1.00 88.31 476 ALA A N 1
ATOM 3846 C CA . ALA A 1 476 ? 23.952 7.244 1.958 1.00 88.31 476 ALA A CA 1
ATOM 3847 C C . ALA A 1 476 ? 22.624 6.739 2.561 1.00 88.31 476 ALA A C 1
ATOM 3849 O O . ALA A 1 476 ? 21.687 6.450 1.823 1.00 88.31 476 ALA A O 1
ATOM 3850 N N . LYS A 1 477 ? 22.479 6.776 3.895 1.00 90.94 477 LYS A N 1
ATOM 3851 C CA . LYS A 1 477 ? 21.225 6.433 4.592 1.00 90.94 477 LYS A CA 1
ATOM 3852 C C . LYS A 1 477 ? 20.040 7.278 4.106 1.00 90.94 477 LYS A C 1
ATOM 3854 O O . LYS A 1 477 ? 18.999 6.727 3.775 1.00 90.94 477 LYS A O 1
ATOM 3859 N N . SER A 1 478 ? 20.215 8.597 3.961 1.00 91.75 478 SER A N 1
ATOM 3860 C CA . SER A 1 478 ? 19.153 9.486 3.452 1.00 91.75 478 SER A CA 1
ATOM 3861 C C . SER A 1 478 ? 18.801 9.265 1.970 1.00 91.75 478 SER A C 1
ATOM 3863 O O . SER A 1 478 ? 17.695 9.598 1.547 1.00 91.75 478 SER A O 1
ATOM 3865 N N . PHE A 1 479 ? 19.724 8.699 1.184 1.00 91.81 479 PHE A N 1
ATOM 3866 C CA . PHE A 1 479 ? 19.484 8.266 -0.196 1.00 91.81 479 PHE A CA 1
ATOM 3867 C C . PHE A 1 479 ? 18.707 6.938 -0.225 1.00 91.81 479 PHE A C 1
ATOM 3869 O O . PHE A 1 479 ? 17.726 6.815 -0.958 1.00 91.81 479 PHE A O 1
ATOM 3876 N N . GLU A 1 480 ? 19.090 5.964 0.605 1.00 91.38 480 GLU A N 1
ATOM 3877 C CA . GLU A 1 480 ? 18.388 4.680 0.737 1.00 91.38 480 GLU A CA 1
ATOM 3878 C C . GLU A 1 480 ? 16.953 4.874 1.240 1.00 91.38 480 GLU A C 1
ATOM 3880 O O . GLU A 1 480 ? 16.016 4.365 0.628 1.00 91.38 480 GLU A O 1
ATOM 3885 N N . GLU A 1 481 ? 16.760 5.674 2.291 1.00 93.12 481 GLU A N 1
ATOM 3886 C CA . GLU A 1 481 ? 15.441 6.034 2.827 1.00 93.12 481 GLU A CA 1
ATOM 3887 C C . GLU A 1 481 ? 14.565 6.736 1.782 1.00 93.12 481 GLU A C 1
ATOM 3889 O O . GLU A 1 481 ? 13.367 6.463 1.697 1.00 93.12 481 GLU A O 1
ATOM 3894 N N . PHE A 1 482 ? 15.137 7.614 0.951 1.00 94.00 482 PHE A N 1
ATOM 3895 C CA . PHE A 1 482 ? 14.403 8.250 -0.144 1.00 94.00 482 PHE A CA 1
ATOM 3896 C C . PHE A 1 482 ? 13.896 7.211 -1.154 1.00 94.00 482 PHE A C 1
ATOM 3898 O O . PHE A 1 482 ? 12.702 7.181 -1.451 1.00 94.00 482 PHE A O 1
ATOM 3905 N N . PHE A 1 483 ? 14.763 6.315 -1.634 1.00 91.56 483 PHE A N 1
ATOM 3906 C CA . PHE A 1 483 ? 14.365 5.315 -2.629 1.00 91.56 483 PHE A CA 1
ATOM 3907 C C . PHE A 1 483 ? 13.456 4.216 -2.069 1.00 91.56 483 PHE A C 1
ATOM 3909 O O . PHE A 1 483 ? 12.549 3.786 -2.775 1.00 91.56 483 PHE A O 1
ATOM 3916 N N . GLN A 1 484 ? 13.597 3.831 -0.798 1.00 92.25 484 GLN A N 1
ATOM 3917 C CA . GLN A 1 484 ? 12.631 2.955 -0.122 1.00 92.25 484 GLN A CA 1
ATOM 3918 C C . GLN A 1 484 ? 11.233 3.592 -0.058 1.00 92.25 484 GLN A C 1
ATOM 3920 O O . GLN A 1 484 ? 10.236 2.905 -0.280 1.00 92.25 484 GLN A O 1
ATOM 3925 N N . ASN A 1 485 ? 11.144 4.906 0.186 1.00 93.56 485 ASN A N 1
ATOM 3926 C CA . ASN A 1 485 ? 9.870 5.626 0.172 1.00 93.56 485 ASN A CA 1
ATOM 3927 C C . ASN A 1 485 ? 9.283 5.765 -1.244 1.00 93.56 485 ASN A C 1
ATOM 3929 O O . ASN A 1 485 ? 8.080 5.562 -1.397 1.00 93.56 485 ASN A O 1
ATOM 3933 N N . ILE A 1 486 ? 10.094 6.035 -2.278 1.00 91.50 486 ILE A N 1
ATOM 3934 C CA . ILE A 1 486 ? 9.643 5.995 -3.686 1.00 91.50 486 ILE A CA 1
ATOM 3935 C C . ILE A 1 486 ? 9.067 4.610 -4.014 1.00 91.50 486 ILE A C 1
ATOM 3937 O O . ILE A 1 486 ? 7.904 4.499 -4.392 1.00 91.50 486 ILE A O 1
ATOM 3941 N N . ASP A 1 487 ? 9.840 3.546 -3.783 1.00 87.88 487 ASP A N 1
ATOM 3942 C CA . ASP A 1 487 ? 9.471 2.168 -4.128 1.00 87.88 487 ASP A CA 1
ATOM 3943 C C . ASP A 1 487 ? 8.287 1.619 -3.324 1.00 87.88 487 ASP A C 1
ATOM 3945 O O . ASP A 1 487 ? 7.674 0.631 -3.739 1.00 87.88 487 ASP A O 1
ATOM 3949 N N . LYS A 1 488 ? 7.982 2.202 -2.162 1.00 89.81 488 LYS A N 1
ATOM 3950 C CA . LYS A 1 488 ? 6.752 1.937 -1.409 1.00 89.81 488 LYS A CA 1
ATOM 3951 C C . LYS A 1 488 ? 5.574 2.699 -2.022 1.00 89.81 488 LYS A C 1
ATOM 3953 O O . LYS A 1 488 ? 4.573 2.084 -2.382 1.00 89.81 488 LYS A O 1
ATOM 3958 N N . THR A 1 489 ? 5.723 4.011 -2.192 1.00 90.12 489 THR A N 1
ATOM 3959 C CA . THR A 1 489 ? 4.642 4.904 -2.636 1.00 90.12 489 THR A CA 1
ATOM 3960 C C . THR A 1 489 ? 4.190 4.590 -4.064 1.00 90.12 489 THR A C 1
ATOM 3962 O O . THR A 1 489 ? 2.996 4.550 -4.329 1.00 90.12 489 THR A O 1
ATOM 3965 N N . GLU A 1 490 ? 5.114 4.275 -4.979 1.00 84.81 490 GLU A N 1
ATOM 3966 C CA . GLU A 1 490 ? 4.798 3.885 -6.364 1.00 84.81 490 GLU A CA 1
ATOM 3967 C C . GLU A 1 490 ? 3.955 2.596 -6.417 1.00 84.81 490 GLU A C 1
ATOM 3969 O O . GLU A 1 490 ? 3.050 2.487 -7.243 1.00 84.81 490 GLU A O 1
ATOM 3974 N N . LYS A 1 491 ? 4.178 1.646 -5.492 1.00 83.50 491 LYS A N 1
ATOM 3975 C CA . LYS A 1 491 ? 3.360 0.423 -5.365 1.00 83.50 491 LYS A CA 1
ATOM 3976 C C . LYS A 1 491 ? 1.984 0.719 -4.773 1.00 83.50 491 LYS A C 1
ATOM 3978 O O . LYS A 1 491 ? 0.987 0.249 -5.308 1.00 83.50 491 LYS A O 1
ATOM 3983 N N . GLU A 1 492 ? 1.916 1.507 -3.702 1.00 85.50 492 GLU A N 1
ATOM 3984 C CA . GLU A 1 492 ? 0.646 1.909 -3.075 1.00 85.50 492 GLU A CA 1
ATOM 3985 C C . GLU A 1 492 ? -0.233 2.714 -4.054 1.00 85.50 492 GLU A C 1
ATOM 3987 O O . GLU A 1 492 ? -1.440 2.484 -4.140 1.00 85.50 492 GLU A O 1
ATOM 3992 N N . PHE A 1 493 ? 0.379 3.571 -4.877 1.00 82.81 493 PHE A N 1
ATOM 3993 C CA . PHE A 1 493 ? -0.285 4.307 -5.952 1.00 82.81 493 PHE A CA 1
ATOM 3994 C C . PHE A 1 493 ? -0.769 3.386 -7.086 1.00 82.81 493 PHE A C 1
ATOM 3996 O O . PHE A 1 493 ? -1.934 3.460 -7.475 1.00 82.81 493 PHE A O 1
ATOM 4003 N N . CYS A 1 494 ? 0.074 2.470 -7.586 1.00 73.44 494 CYS A N 1
ATOM 4004 C CA . CYS A 1 494 ? -0.326 1.524 -8.640 1.00 73.44 494 CYS A CA 1
ATOM 4005 C C . CYS A 1 494 ? -1.418 0.536 -8.193 1.00 73.44 494 CYS A C 1
ATOM 4007 O O . CYS A 1 494 ? -2.220 0.110 -9.019 1.00 73.44 494 CYS A O 1
ATOM 4009 N N . ASN A 1 495 ? -1.472 0.197 -6.902 1.00 72.19 495 ASN A N 1
ATOM 4010 C CA . ASN A 1 495 ? -2.468 -0.711 -6.325 1.00 72.19 495 ASN A CA 1
ATOM 4011 C C . ASN A 1 495 ? -3.777 -0.004 -5.909 1.00 72.19 495 ASN A C 1
ATOM 4013 O O . ASN A 1 495 ? -4.688 -0.657 -5.399 1.00 72.19 495 ASN A O 1
ATOM 4017 N N . SER A 1 496 ? -3.883 1.321 -6.064 1.00 67.75 496 SER A N 1
ATOM 4018 C CA . SER A 1 496 ? -5.046 2.087 -5.599 1.00 67.75 496 SER A CA 1
ATOM 4019 C C . SER A 1 496 ? -6.248 1.938 -6.554 1.00 67.75 496 SER A C 1
ATOM 4021 O O . SER A 1 496 ? -6.141 2.317 -7.723 1.00 67.75 496 SER A O 1
ATOM 4023 N N . PRO A 1 497 ? -7.430 1.474 -6.090 1.00 53.59 497 PRO A N 1
ATOM 4024 C CA . PRO A 1 497 ? -8.548 1.046 -6.951 1.00 53.59 497 PRO A CA 1
ATOM 4025 C C . PRO A 1 497 ? -9.342 2.184 -7.635 1.00 53.59 497 PRO A C 1
ATOM 4027 O O . PRO A 1 497 ? -10.476 1.978 -8.058 1.00 53.59 497 PRO A O 1
ATOM 4030 N N . GLY A 1 498 ? -8.776 3.390 -7.739 1.00 51.97 498 GLY A N 1
ATOM 4031 C CA . GLY A 1 498 ? -9.412 4.560 -8.361 1.00 51.97 498 GLY A CA 1
ATOM 4032 C C . GLY A 1 498 ? -9.077 4.778 -9.844 1.00 51.97 498 GLY A C 1
ATOM 4033 O O . GLY A 1 498 ? -9.704 5.615 -10.482 1.00 51.97 498 GLY A O 1
ATOM 4034 N N . ASN A 1 499 ? -8.108 4.046 -10.404 1.00 50.50 499 ASN A N 1
ATOM 4035 C CA . ASN A 1 499 ? -7.532 4.295 -11.739 1.00 50.50 499 ASN A CA 1
ATOM 4036 C C . ASN A 1 499 ? -8.093 3.360 -12.842 1.00 50.50 499 ASN A C 1
ATOM 4038 O O . ASN A 1 499 ? -7.420 3.056 -13.826 1.00 50.50 499 ASN A O 1
ATOM 4042 N N . ASN A 1 500 ? -9.318 2.858 -12.663 1.00 47.34 500 ASN A N 1
ATOM 4043 C CA . ASN A 1 500 ? -9.799 1.627 -13.310 1.00 47.34 500 ASN A CA 1
ATOM 4044 C C . ASN A 1 500 ? -10.494 1.790 -14.681 1.00 47.34 500 ASN A C 1
ATOM 4046 O O . ASN A 1 500 ? -11.047 0.813 -15.181 1.00 47.34 500 ASN A O 1
ATOM 4050 N N . ASN A 1 501 ? -10.468 2.975 -15.303 1.00 47.84 501 ASN A N 1
ATOM 4051 C CA . ASN A 1 501 ? -11.139 3.206 -16.595 1.00 47.84 501 ASN A CA 1
ATOM 4052 C C . ASN A 1 501 ? -10.214 3.127 -17.827 1.00 47.84 501 ASN A C 1
ATOM 4054 O O . ASN A 1 501 ? -10.722 2.979 -18.936 1.00 47.84 501 ASN A O 1
ATOM 4058 N N . GLU A 1 502 ? -8.887 3.200 -17.665 1.00 57.09 502 GLU A N 1
ATOM 4059 C CA . GLU A 1 502 ? -7.927 3.129 -18.780 1.00 57.09 502 GLU A CA 1
ATOM 4060 C C . GLU A 1 502 ? -6.723 2.229 -18.453 1.00 57.09 502 GLU A C 1
ATOM 4062 O O . GLU A 1 502 ? -6.154 2.272 -17.357 1.00 57.09 502 GLU A O 1
ATOM 4067 N N . THR A 1 503 ? -6.297 1.418 -19.427 1.00 64.25 503 THR A N 1
ATOM 4068 C CA . THR A 1 503 ? -5.148 0.507 -19.307 1.00 64.25 503 THR A CA 1
ATOM 4069 C C . THR A 1 503 ? -3.824 1.279 -19.377 1.00 64.25 503 THR A C 1
ATOM 4071 O O . THR A 1 503 ? -3.158 1.314 -20.414 1.00 64.25 503 THR A O 1
ATOM 4074 N N . VAL A 1 504 ? -3.415 1.909 -18.273 1.00 70.81 504 VAL A N 1
ATOM 4075 C CA . VAL A 1 504 ? -2.131 2.629 -18.189 1.00 70.81 504 VAL A CA 1
ATOM 4076 C C . VAL A 1 504 ? -0.958 1.649 -18.297 1.00 70.81 504 VAL A C 1
ATOM 4078 O O . VAL A 1 504 ? -0.819 0.740 -17.477 1.00 70.81 504 VAL A O 1
ATOM 4081 N N . TRP A 1 505 ? -0.088 1.861 -19.290 1.00 75.00 505 TRP A N 1
ATOM 4082 C CA . TRP A 1 505 ? 1.154 1.104 -19.488 1.00 75.00 505 TRP A CA 1
ATOM 4083 C C . TRP A 1 505 ? 2.337 1.800 -18.816 1.00 75.00 505 TRP A C 1
ATOM 4085 O O . TRP A 1 505 ? 2.510 3.012 -18.959 1.00 75.00 505 TRP A O 1
ATOM 4095 N N . ARG A 1 506 ? 3.187 1.029 -18.127 1.00 79.19 506 ARG A N 1
ATOM 4096 C CA . ARG A 1 506 ? 4.396 1.525 -17.451 1.00 79.19 506 ARG A CA 1
ATOM 4097 C C . ARG A 1 506 ? 5.646 0.774 -17.893 1.00 79.19 506 ARG A C 1
ATOM 4099 O O . ARG A 1 506 ? 5.605 -0.426 -18.148 1.00 79.19 506 ARG A O 1
ATOM 4106 N N . VAL A 1 507 ? 6.762 1.497 -17.971 1.00 81.06 507 VAL A N 1
ATOM 4107 C CA . VAL A 1 507 ? 8.099 1.006 -18.334 1.00 81.06 507 VAL A CA 1
ATOM 4108 C C . VAL A 1 507 ? 9.079 1.435 -17.240 1.00 81.06 507 VAL A C 1
ATOM 4110 O O . VAL A 1 507 ? 9.594 2.553 -17.251 1.00 81.06 507 VAL A O 1
ATOM 4113 N N . ARG A 1 508 ? 9.337 0.546 -16.279 1.00 85.38 508 ARG A N 1
ATOM 4114 C CA . ARG A 1 508 ? 10.205 0.815 -15.124 1.00 85.38 508 ARG A CA 1
ATOM 4115 C C . ARG A 1 508 ? 11.636 0.364 -15.407 1.00 85.38 508 ARG A C 1
ATOM 4117 O O . ARG A 1 508 ? 11.864 -0.793 -15.764 1.00 85.38 508 ARG A O 1
ATOM 4124 N N . TRP A 1 509 ? 12.596 1.269 -15.223 1.00 86.88 509 TRP A N 1
ATOM 4125 C CA . TRP A 1 509 ? 14.029 1.010 -15.383 1.00 86.88 509 TRP A CA 1
ATOM 4126 C C . TRP A 1 509 ? 14.700 0.758 -14.031 1.00 86.88 509 TRP A C 1
ATOM 4128 O O . TRP A 1 509 ? 14.629 1.578 -13.118 1.00 86.88 509 TRP A O 1
ATOM 4138 N N . GLU A 1 510 ? 15.422 -0.350 -13.918 1.00 87.62 510 GLU A N 1
ATOM 4139 C CA . GLU A 1 510 ? 16.164 -0.735 -12.719 1.00 87.62 510 GLU A CA 1
ATOM 4140 C C . GLU A 1 510 ? 17.614 -1.055 -13.098 1.00 87.62 510 GLU A C 1
ATOM 4142 O O . GLU A 1 510 ? 17.879 -1.733 -14.091 1.00 87.62 510 GLU A O 1
ATOM 4147 N N . LYS A 1 511 ? 18.582 -0.564 -12.321 1.00 85.50 511 LYS A N 1
ATOM 4148 C CA . LYS A 1 511 ? 20.002 -0.868 -12.540 1.00 85.50 511 LYS A CA 1
ATOM 4149 C C . LYS A 1 511 ? 20.314 -2.262 -11.997 1.00 85.50 511 LYS A C 1
ATOM 4151 O O . LYS A 1 511 ? 20.009 -2.556 -10.847 1.00 85.50 511 LYS A O 1
ATOM 4156 N N . VAL A 1 512 ? 20.988 -3.084 -12.796 1.00 87.00 512 VAL A N 1
ATOM 4157 C CA . VAL A 1 512 ? 21.497 -4.396 -12.381 1.00 87.00 512 VAL A CA 1
ATOM 4158 C C . VAL A 1 512 ? 22.980 -4.254 -12.042 1.00 87.00 512 VAL A C 1
ATOM 4160 O O . VAL A 1 512 ? 23.759 -3.746 -12.851 1.00 87.00 512 VAL A O 1
ATOM 4163 N N . ASP A 1 513 ? 23.395 -4.704 -10.856 1.00 83.38 513 ASP A N 1
ATOM 4164 C CA . ASP A 1 513 ? 24.780 -4.556 -10.372 1.00 83.38 513 ASP A CA 1
ATOM 4165 C C . ASP A 1 513 ? 25.746 -5.568 -11.002 1.00 83.38 513 ASP A C 1
ATOM 4167 O O . ASP A 1 513 ? 26.340 -6.406 -10.326 1.00 83.38 513 ASP A O 1
ATOM 4171 N N . ILE A 1 514 ? 25.906 -5.487 -12.320 1.00 84.12 514 ILE A N 1
ATOM 4172 C CA . ILE A 1 514 ? 26.860 -6.276 -13.097 1.00 84.12 514 ILE A CA 1
ATOM 4173 C C . ILE A 1 514 ? 27.844 -5.314 -13.749 1.00 84.12 514 ILE A C 1
ATOM 4175 O O . ILE A 1 514 ? 27.458 -4.403 -14.482 1.00 84.12 514 ILE A O 1
ATOM 4179 N N . LYS A 1 515 ? 29.134 -5.530 -13.483 1.00 80.00 515 LYS A N 1
ATOM 4180 C CA . LYS A 1 515 ? 30.233 -4.761 -14.074 1.00 80.00 515 LYS A CA 1
ATOM 4181 C C . LYS A 1 515 ? 30.648 -5.407 -15.399 1.00 80.00 515 LYS A C 1
ATOM 4183 O O . LYS A 1 515 ? 31.509 -6.283 -15.418 1.00 80.00 515 LYS A O 1
ATOM 4188 N N . LEU A 1 516 ? 30.039 -4.974 -16.502 1.00 83.25 516 LEU A N 1
ATOM 4189 C CA . LEU A 1 516 ? 30.537 -5.260 -17.850 1.00 83.25 516 LEU A CA 1
ATOM 4190 C C . LEU A 1 516 ? 31.612 -4.230 -18.258 1.00 83.25 516 LEU A C 1
ATOM 4192 O O . LEU A 1 516 ? 31.685 -3.137 -17.692 1.00 83.25 516 LEU A O 1
ATOM 4196 N N . PRO A 1 517 ? 32.458 -4.533 -19.258 1.00 81.69 517 PRO A N 1
ATOM 4197 C CA . PRO A 1 517 ? 33.294 -3.520 -19.903 1.00 81.69 517 PRO A CA 1
ATOM 4198 C C . PRO A 1 517 ? 32.453 -2.429 -20.590 1.00 81.69 517 PRO A C 1
ATOM 4200 O O . PRO A 1 517 ? 31.355 -2.686 -21.086 1.00 81.69 517 PRO A O 1
ATOM 4203 N N . GLU A 1 518 ? 33.008 -1.216 -20.691 1.00 83.38 518 GLU A N 1
ATOM 4204 C CA . GLU A 1 518 ? 32.369 -0.050 -21.322 1.00 83.38 518 GLU A CA 1
ATOM 4205 C C . GLU A 1 518 ? 32.244 -0.186 -22.857 1.00 83.38 518 GLU A C 1
ATOM 4207 O O . GLU A 1 518 ? 32.966 0.474 -23.601 1.00 83.38 518 GLU A O 1
ATOM 4212 N N . LEU A 1 519 ? 31.354 -1.049 -23.358 1.00 82.62 519 LEU A N 1
ATOM 4213 C CA . LEU A 1 519 ? 31.237 -1.368 -24.787 1.00 82.62 519 LEU A CA 1
ATOM 4214 C C . LEU A 1 519 ? 30.156 -0.557 -25.514 1.00 82.62 519 LEU A C 1
ATOM 4216 O O . LEU A 1 519 ? 28.971 -0.706 -25.232 1.00 82.62 519 LEU A O 1
ATOM 4220 N N . GLU A 1 520 ? 30.526 0.173 -26.569 1.00 82.88 520 GLU A N 1
ATOM 4221 C CA . GLU A 1 520 ? 29.574 0.637 -27.591 1.00 82.88 520 GLU A CA 1
ATOM 4222 C C . GLU A 1 520 ? 29.609 -0.241 -28.851 1.00 82.88 520 GLU A C 1
ATOM 4224 O O . GLU A 1 520 ? 30.652 -0.792 -29.211 1.00 82.88 520 GLU A O 1
ATOM 4229 N N . SER A 1 521 ? 28.494 -0.291 -29.591 1.00 85.50 521 SER A N 1
ATOM 4230 C CA . SER A 1 521 ? 28.401 -0.972 -30.903 1.00 85.50 521 SER A CA 1
ATOM 4231 C C . SER A 1 521 ? 28.658 -2.489 -30.859 1.00 85.50 521 SER A C 1
ATOM 4233 O O . SER A 1 521 ? 29.173 -3.063 -31.821 1.00 85.50 521 SER A O 1
ATOM 4235 N N . HIS A 1 522 ? 28.340 -3.120 -29.731 1.00 88.38 522 HIS A N 1
ATOM 4236 C CA . HIS A 1 522 ? 28.338 -4.570 -29.534 1.00 88.38 522 HIS A CA 1
ATOM 4237 C C . HIS A 1 522 ? 26.965 -5.164 -29.915 1.00 88.38 522 HIS A C 1
ATOM 4239 O O . HIS A 1 522 ? 26.066 -4.442 -30.346 1.00 88.38 522 HIS A O 1
ATOM 4245 N N . CYS A 1 523 ? 26.801 -6.472 -29.730 1.00 88.50 523 CYS A N 1
ATOM 4246 C CA . CYS A 1 523 ? 25.514 -7.170 -29.780 1.00 88.50 523 CYS A CA 1
ATOM 4247 C C . CYS A 1 523 ? 25.311 -8.000 -28.502 1.00 88.50 523 CYS A C 1
ATOM 4249 O O . CYS A 1 523 ? 26.298 -8.391 -27.872 1.00 88.50 523 CYS A O 1
ATOM 4251 N N . ALA A 1 524 ? 24.059 -8.244 -28.113 1.00 90.19 524 ALA A N 1
ATOM 4252 C CA . ALA A 1 524 ? 23.712 -8.975 -26.899 1.00 90.19 524 ALA A CA 1
ATOM 4253 C C . ALA A 1 524 ? 22.446 -9.831 -27.075 1.00 90.19 524 ALA A C 1
ATOM 4255 O O . ALA A 1 524 ? 21.602 -9.526 -27.916 1.00 90.19 524 ALA A O 1
ATOM 4256 N N . ILE A 1 525 ? 22.320 -10.891 -26.274 1.00 88.88 525 ILE A N 1
ATOM 4257 C CA . ILE A 1 525 ? 21.132 -11.755 -26.165 1.00 88.88 525 ILE A CA 1
ATOM 4258 C C . ILE A 1 525 ? 21.037 -12.318 -24.735 1.00 88.88 525 ILE A C 1
ATOM 4260 O O . ILE A 1 525 ? 22.070 -12.488 -24.082 1.00 88.88 525 ILE A O 1
ATOM 4264 N N . VAL A 1 526 ? 19.828 -12.606 -24.239 1.00 86.69 526 VAL A N 1
ATOM 4265 C CA . VAL A 1 526 ? 19.610 -13.260 -22.934 1.00 86.69 526 VAL A CA 1
ATOM 4266 C C . VAL A 1 526 ? 18.822 -14.560 -23.119 1.00 86.69 526 VAL A C 1
ATOM 4268 O O . VAL A 1 526 ? 17.851 -14.596 -23.871 1.00 86.69 526 VAL A O 1
ATOM 4271 N N . LYS A 1 527 ? 19.223 -15.632 -22.428 1.00 80.62 527 LYS A N 1
ATOM 4272 C CA . LYS A 1 527 ? 18.434 -16.872 -22.274 1.00 80.62 527 LYS A CA 1
ATOM 4273 C C . LYS A 1 527 ? 18.666 -17.449 -20.874 1.00 80.62 527 LYS A C 1
ATOM 4275 O O . LYS A 1 527 ? 19.792 -17.400 -20.388 1.00 80.62 527 LYS A O 1
ATOM 4280 N N . ASN A 1 528 ? 17.616 -17.955 -20.224 1.00 76.62 528 ASN A N 1
ATOM 4281 C CA . ASN A 1 528 ? 17.627 -18.605 -18.901 1.00 76.62 528 ASN A CA 1
ATOM 4282 C C . ASN A 1 528 ? 18.476 -17.862 -17.834 1.00 76.62 528 ASN A C 1
ATOM 4284 O O . ASN A 1 528 ? 19.258 -18.470 -17.103 1.00 76.62 528 ASN A O 1
ATOM 4288 N N . GLY A 1 529 ? 18.381 -16.530 -17.763 1.00 78.62 529 GLY A N 1
ATOM 4289 C CA . GLY A 1 529 ? 19.159 -15.707 -16.826 1.00 78.62 529 GLY A CA 1
ATOM 4290 C C . GLY A 1 529 ? 20.650 -15.503 -17.159 1.00 78.62 529 GLY A C 1
ATOM 4291 O O . GLY A 1 529 ? 21.370 -14.929 -16.338 1.00 78.62 529 GLY A O 1
ATOM 4292 N N . ALA A 1 530 ? 21.134 -15.936 -18.328 1.00 83.44 530 ALA A N 1
ATOM 4293 C CA . ALA A 1 530 ? 22.473 -15.633 -18.837 1.00 83.44 530 ALA A CA 1
ATOM 4294 C C . ALA A 1 530 ? 22.424 -14.526 -19.894 1.00 83.44 530 ALA A C 1
ATOM 4296 O O . ALA A 1 530 ? 21.809 -14.695 -20.947 1.00 83.44 530 ALA A O 1
ATOM 4297 N N . LEU A 1 531 ? 23.128 -13.424 -19.641 1.00 88.56 531 LEU A N 1
ATOM 4298 C CA . LEU A 1 531 ? 23.364 -12.349 -20.597 1.00 88.56 531 LEU A CA 1
ATOM 4299 C C . LEU A 1 531 ? 24.669 -12.608 -21.363 1.00 88.56 531 LEU A C 1
ATOM 4301 O O . LEU A 1 531 ? 25.742 -12.729 -20.772 1.00 88.56 531 LEU A O 1
ATOM 4305 N N . LEU A 1 532 ? 24.571 -12.673 -22.687 1.00 88.25 532 LEU A N 1
ATOM 4306 C CA . LEU A 1 532 ? 25.660 -12.984 -23.609 1.00 88.25 532 LEU A CA 1
ATOM 4307 C C . LEU A 1 532 ? 25.953 -11.752 -24.469 1.00 88.25 532 LEU A C 1
ATOM 4309 O O . LEU A 1 532 ? 25.061 -11.276 -25.166 1.00 88.25 532 LEU A O 1
ATOM 4313 N N . VAL A 1 533 ? 27.184 -11.231 -24.434 1.00 89.38 533 VAL A N 1
ATOM 4314 C CA . VAL A 1 533 ? 27.571 -9.973 -25.107 1.00 89.38 533 VAL A CA 1
ATOM 4315 C C . VAL A 1 533 ? 28.811 -10.180 -25.971 1.00 89.38 533 VAL A C 1
ATOM 4317 O O . VAL A 1 533 ? 29.827 -10.677 -25.488 1.00 89.38 533 VAL A O 1
ATOM 4320 N N . PHE A 1 534 ? 28.770 -9.765 -27.239 1.00 89.56 534 PHE A N 1
ATOM 4321 C CA . PHE A 1 534 ? 29.883 -9.944 -28.177 1.00 89.56 534 PHE A CA 1
ATOM 4322 C C . PHE A 1 534 ? 30.181 -8.698 -29.025 1.00 89.56 534 PHE A C 1
ATOM 4324 O O . PHE A 1 534 ? 29.281 -7.996 -29.494 1.00 89.56 534 PHE A O 1
ATOM 4331 N N . GLY A 1 535 ? 31.471 -8.469 -29.290 1.00 87.69 535 GLY A N 1
ATOM 4332 C CA . GLY A 1 535 ? 31.953 -7.397 -30.164 1.00 87.69 535 GLY A CA 1
ATOM 4333 C C . GLY A 1 535 ? 31.948 -6.011 -29.511 1.00 87.69 535 GLY A C 1
ATOM 4334 O O . GLY A 1 535 ? 32.053 -5.874 -28.293 1.00 87.69 535 GLY A O 1
ATOM 4335 N N . GLY A 1 536 ? 31.853 -4.968 -30.338 1.00 86.38 536 GLY A N 1
ATOM 4336 C CA . GLY A 1 536 ? 31.892 -3.570 -29.896 1.00 86.38 536 GLY A CA 1
ATOM 4337 C C . GLY A 1 536 ? 33.300 -3.071 -29.569 1.00 86.38 536 GLY A C 1
ATOM 4338 O O . GLY A 1 536 ? 34.287 -3.759 -29.813 1.00 86.38 536 GLY A O 1
ATOM 4339 N N . ARG A 1 537 ? 33.418 -1.850 -29.040 1.00 81.38 537 ARG A N 1
ATOM 4340 C CA . ARG A 1 537 ? 34.697 -1.261 -28.589 1.00 81.38 537 ARG A CA 1
ATOM 4341 C C . ARG A 1 537 ? 34.532 -0.476 -27.297 1.00 81.38 537 ARG A C 1
ATOM 4343 O O . ARG A 1 537 ? 33.436 0.003 -27.011 1.00 81.38 537 ARG A O 1
ATOM 4350 N N . GLN A 1 538 ? 35.641 -0.266 -26.593 1.00 75.44 538 GLN A N 1
ATOM 4351 C CA . GLN A 1 538 ? 35.702 0.699 -25.500 1.00 75.44 538 GLN A CA 1
ATOM 4352 C C . GLN A 1 538 ? 35.782 2.127 -26.056 1.00 75.44 538 GLN A C 1
ATOM 4354 O O . GLN A 1 538 ? 36.618 2.428 -26.904 1.00 75.44 538 GLN A O 1
ATOM 4359 N N . GLY A 1 539 ? 34.872 3.003 -25.621 1.00 57.47 539 GLY A N 1
ATOM 4360 C CA . GLY A 1 539 ? 34.634 4.299 -26.273 1.00 57.47 539 GLY A CA 1
ATOM 4361 C C . GLY A 1 539 ? 35.736 5.357 -26.125 1.00 57.47 539 GLY A C 1
ATOM 4362 O O . GLY A 1 539 ? 35.712 6.340 -26.865 1.00 57.47 539 GLY A O 1
ATOM 4363 N N . ASN A 1 540 ? 36.680 5.166 -25.195 1.00 54.31 540 ASN A N 1
ATOM 4364 C CA . ASN A 1 540 ? 37.686 6.164 -24.802 1.00 54.31 540 ASN A CA 1
ATOM 4365 C C . ASN A 1 540 ? 39.110 5.904 -25.330 1.00 54.31 540 ASN A C 1
ATOM 4367 O O . ASN A 1 540 ? 40.011 6.683 -25.029 1.00 54.31 540 ASN A O 1
ATOM 4371 N N . THR A 1 541 ? 39.349 4.833 -26.090 1.00 50.94 541 THR A N 1
ATOM 4372 C CA . THR A 1 541 ? 40.699 4.445 -26.535 1.00 50.94 541 THR A CA 1
ATOM 4373 C C . THR A 1 541 ? 40.736 4.105 -28.025 1.00 50.94 541 THR A C 1
ATOM 4375 O O . THR A 1 541 ? 39.731 3.728 -28.624 1.00 50.94 541 THR A O 1
ATOM 4378 N N . ILE A 1 542 ? 41.928 4.163 -28.632 1.00 52.28 542 ILE A N 1
ATOM 4379 C CA . ILE A 1 542 ? 42.193 3.658 -29.997 1.00 52.28 542 ILE A CA 1
ATOM 4380 C C . ILE A 1 542 ? 42.341 2.114 -29.977 1.00 52.28 542 ILE A C 1
ATOM 4382 O O . ILE A 1 542 ? 43.048 1.512 -30.785 1.00 52.28 542 ILE A O 1
ATOM 4386 N N . GLN A 1 543 ? 41.709 1.438 -29.010 1.00 54.53 543 GLN A N 1
ATOM 4387 C CA . GLN A 1 543 ? 41.740 -0.017 -28.925 1.00 54.53 543 GLN A CA 1
ATOM 4388 C C . GLN A 1 543 ? 40.983 -0.640 -30.098 1.00 54.53 543 GLN A C 1
ATOM 4390 O O . GLN A 1 543 ? 39.969 -0.133 -30.586 1.00 54.53 543 GLN A O 1
ATOM 4395 N N . ARG A 1 544 ? 41.489 -1.793 -30.538 1.00 62.84 544 ARG A N 1
ATOM 4396 C CA . ARG A 1 544 ? 40.807 -2.643 -31.514 1.00 62.84 544 ARG A CA 1
ATOM 4397 C C . ARG A 1 544 ? 39.470 -3.114 -30.909 1.00 62.84 544 ARG A C 1
ATOM 4399 O O . ARG A 1 544 ? 39.400 -3.276 -29.691 1.00 62.84 544 ARG A O 1
ATOM 4406 N N . PRO A 1 545 ? 38.422 -3.341 -31.722 1.00 73.06 545 PRO A N 1
ATOM 4407 C CA . PRO A 1 545 ? 37.161 -3.885 -31.221 1.00 73.06 545 PRO A CA 1
ATOM 4408 C C . PRO A 1 545 ? 37.346 -5.212 -30.464 1.00 73.06 545 PRO A C 1
ATOM 4410 O O . PRO A 1 545 ? 38.355 -5.901 -30.616 1.00 73.06 545 PRO A O 1
ATOM 4413 N N . SER A 1 546 ? 36.356 -5.608 -29.674 1.00 80.50 546 SER A N 1
ATOM 4414 C CA . SER A 1 546 ? 36.381 -6.893 -28.985 1.00 80.50 546 SER A CA 1
ATOM 4415 C C . SER A 1 546 ? 36.143 -8.058 -29.952 1.00 80.50 546 SER A C 1
ATOM 4417 O O . SER A 1 546 ? 35.370 -7.958 -30.908 1.00 80.50 546 SER A O 1
ATOM 4419 N N . ASN A 1 547 ? 36.791 -9.185 -29.665 1.00 81.56 547 ASN A N 1
ATOM 4420 C CA . ASN A 1 547 ? 36.433 -10.527 -30.132 1.00 81.56 547 ASN A CA 1
ATOM 4421 C C . ASN A 1 547 ? 36.131 -11.478 -28.954 1.00 81.56 547 ASN A C 1
ATOM 4423 O O . ASN A 1 547 ? 36.111 -12.699 -29.118 1.00 81.56 547 ASN A O 1
ATOM 4427 N N . ARG A 1 548 ? 35.933 -10.926 -27.751 1.00 84.50 548 ARG A N 1
ATOM 4428 C CA . ARG A 1 548 ? 35.520 -11.677 -26.566 1.00 84.50 548 ARG A CA 1
ATOM 4429 C C . ARG A 1 548 ? 34.001 -11.801 -26.535 1.00 84.50 548 ARG A C 1
ATOM 4431 O O . ARG A 1 548 ? 33.292 -10.829 -26.799 1.00 84.50 548 ARG A O 1
ATOM 4438 N N . LEU A 1 549 ? 33.536 -12.997 -26.189 1.00 86.31 549 LEU A N 1
ATOM 4439 C CA . LEU A 1 549 ? 32.181 -13.245 -25.715 1.00 86.31 549 LEU A CA 1
ATOM 4440 C C . LEU A 1 549 ? 32.207 -13.088 -24.195 1.00 86.31 549 LEU A C 1
ATOM 4442 O O . LEU A 1 549 ? 32.901 -13.838 -23.506 1.00 86.31 549 LEU A O 1
ATOM 4446 N N . TYR A 1 550 ? 31.485 -12.098 -23.690 1.00 87.00 550 TYR A N 1
ATOM 4447 C CA . TYR A 1 550 ? 31.235 -11.925 -22.266 1.00 87.00 550 TYR A CA 1
ATOM 4448 C C . TYR A 1 550 ? 29.969 -12.693 -21.904 1.00 87.00 550 TYR A C 1
ATOM 4450 O O . TYR A 1 550 ? 28.970 -12.623 -22.622 1.00 87.00 550 TYR A O 1
ATOM 4458 N N . VAL A 1 551 ? 30.029 -13.428 -20.801 1.00 86.75 551 VAL A N 1
ATOM 4459 C CA . VAL A 1 551 ? 28.921 -14.206 -20.248 1.00 86.75 551 VAL A CA 1
ATOM 4460 C C . VAL A 1 551 ? 28.688 -13.668 -18.845 1.00 86.75 551 VAL A C 1
ATOM 4462 O O . VAL A 1 551 ? 29.595 -13.732 -18.018 1.00 86.75 551 VAL A O 1
ATOM 4465 N N . ALA A 1 552 ? 27.506 -13.123 -18.580 1.00 86.38 552 ALA A N 1
ATOM 4466 C CA . ALA A 1 552 ? 27.127 -12.593 -17.277 1.00 86.38 552 ALA A CA 1
ATOM 4467 C C . ALA A 1 552 ? 25.901 -13.331 -16.732 1.00 86.38 552 ALA A C 1
ATOM 4469 O O . ALA A 1 552 ? 24.889 -13.453 -17.421 1.00 86.38 552 ALA A O 1
ATOM 4470 N N . VAL A 1 553 ? 25.980 -13.828 -15.496 1.00 84.44 553 VAL A N 1
ATOM 4471 C CA . VAL A 1 553 ? 24.879 -14.569 -14.863 1.00 84.44 553 VAL A CA 1
ATOM 4472 C C . VAL A 1 553 ? 24.066 -13.599 -14.019 1.00 84.44 553 VAL A C 1
ATOM 4474 O O . VAL A 1 553 ? 24.509 -13.154 -12.959 1.00 84.44 553 VAL A O 1
ATOM 4477 N N . LEU A 1 554 ? 22.856 -13.287 -14.483 1.00 82.69 554 LEU A N 1
ATOM 4478 C CA . LEU A 1 554 ? 22.029 -12.207 -13.942 1.00 82.69 554 LEU A CA 1
ATOM 4479 C C . LEU A 1 554 ? 21.699 -12.409 -12.453 1.00 82.69 554 LEU A C 1
ATOM 4481 O O . LEU A 1 554 ? 21.748 -11.454 -11.682 1.00 82.69 554 LEU A O 1
ATOM 4485 N N . LYS A 1 555 ? 21.460 -13.659 -12.026 1.00 81.31 555 LYS A N 1
ATOM 4486 C CA . LYS A 1 555 ? 21.208 -14.013 -10.614 1.00 81.31 555 LYS A CA 1
ATOM 4487 C C . LYS A 1 555 ? 22.450 -13.937 -9.716 1.00 81.31 555 LYS A C 1
ATOM 4489 O O . LYS A 1 555 ? 22.320 -13.627 -8.540 1.00 81.31 555 LYS A O 1
ATOM 4494 N N . GLN A 1 556 ? 23.637 -14.243 -10.244 1.00 80.56 556 GLN A N 1
ATOM 4495 C CA . GLN A 1 556 ? 24.884 -14.322 -9.462 1.00 80.56 556 GLN A CA 1
ATOM 4496 C C . GLN A 1 556 ? 25.681 -13.009 -9.472 1.00 80.56 556 GLN A C 1
ATOM 4498 O O . GLN A 1 556 ? 26.676 -12.896 -8.762 1.00 80.56 556 GLN A O 1
ATOM 4503 N N . LYS A 1 557 ? 25.274 -12.027 -10.292 1.00 83.56 557 LYS A N 1
ATOM 4504 C CA . LYS A 1 557 ? 25.978 -10.753 -10.536 1.00 83.56 557 LYS A CA 1
ATOM 4505 C C . LYS A 1 557 ? 27.424 -10.907 -11.067 1.00 83.56 557 LYS A C 1
ATOM 4507 O O . LYS A 1 557 ? 28.183 -9.940 -11.117 1.00 83.56 557 LYS A O 1
ATOM 4512 N N . THR A 1 558 ? 27.803 -12.106 -11.516 1.00 83.50 558 THR A N 1
ATOM 4513 C CA . THR A 1 558 ? 29.131 -12.449 -12.051 1.00 83.50 558 THR A CA 1
ATOM 4514 C C . THR A 1 558 ? 29.236 -12.191 -13.555 1.00 83.50 558 THR A C 1
ATOM 4516 O O . THR A 1 558 ? 28.243 -12.250 -14.281 1.00 83.50 558 THR A O 1
ATOM 4519 N N . CYS A 1 559 ? 30.457 -11.950 -14.044 1.00 84.19 559 CYS A N 1
ATOM 4520 C CA . CYS A 1 559 ? 30.776 -11.913 -15.471 1.00 84.19 559 CYS A CA 1
ATOM 4521 C C . CYS A 1 559 ? 32.122 -12.594 -15.747 1.00 84.19 559 CYS A C 1
ATOM 4523 O O . CYS A 1 559 ? 33.131 -12.251 -15.137 1.00 84.19 559 CYS A O 1
ATOM 4525 N N . GLU A 1 560 ? 32.149 -13.489 -16.732 1.00 83.06 560 GLU A N 1
ATOM 4526 C CA . GLU A 1 560 ? 33.367 -14.060 -17.314 1.00 83.06 560 GLU A CA 1
ATOM 4527 C C . GLU A 1 560 ? 33.510 -13.620 -18.778 1.00 83.06 560 GLU A C 1
ATOM 4529 O O . GLU A 1 560 ? 32.558 -13.151 -19.404 1.00 83.06 560 GLU A O 1
ATOM 4534 N N . ALA A 1 561 ? 34.710 -13.763 -19.342 1.00 81.50 561 ALA A N 1
ATOM 4535 C CA . ALA A 1 561 ? 34.988 -13.443 -20.738 1.00 81.50 561 ALA A CA 1
ATOM 4536 C C . ALA A 1 561 ? 35.778 -14.576 -21.392 1.00 81.50 561 ALA A C 1
ATOM 4538 O O . ALA A 1 561 ? 36.804 -15.001 -20.862 1.00 81.50 561 ALA A O 1
ATOM 4539 N N . THR A 1 562 ? 35.347 -15.022 -22.571 1.00 77.50 562 THR A N 1
ATOM 4540 C CA . THR A 1 562 ? 36.085 -16.003 -23.369 1.00 77.50 562 THR A CA 1
ATOM 4541 C C . THR A 1 562 ? 36.483 -15.440 -24.729 1.00 77.50 562 THR A C 1
ATOM 4543 O O . THR A 1 562 ? 35.738 -14.692 -25.362 1.00 77.50 562 THR A O 1
ATOM 4546 N N . GLU A 1 563 ? 37.698 -15.758 -25.169 1.00 72.00 563 GLU A N 1
ATOM 4547 C CA . GLU A 1 563 ? 38.277 -15.246 -26.411 1.00 72.00 563 GLU A CA 1
ATOM 4548 C C . GLU A 1 563 ? 37.855 -16.122 -27.594 1.00 72.00 563 GLU A C 1
ATOM 4550 O O . GLU A 1 563 ? 38.131 -17.323 -27.623 1.00 72.00 563 GLU A O 1
ATOM 4555 N N . SER A 1 564 ? 37.199 -15.514 -28.584 1.00 73.31 564 SER A N 1
ATOM 4556 C CA . SER A 1 564 ? 36.947 -16.149 -29.876 1.00 73.31 564 SER A CA 1
ATOM 4557 C C . SER A 1 564 ? 38.229 -16.163 -30.711 1.00 73.31 564 SER A C 1
ATOM 4559 O O . SER A 1 564 ? 39.045 -15.244 -30.630 1.00 73.31 564 SER A O 1
ATOM 4561 N N . PHE A 1 565 ? 38.383 -17.141 -31.610 1.00 72.31 565 PHE A N 1
ATOM 4562 C CA . PHE A 1 565 ? 39.438 -17.070 -32.634 1.00 72.31 565 PHE A CA 1
ATOM 4563 C C . PHE A 1 565 ? 39.196 -15.955 -33.664 1.00 72.31 565 PHE A C 1
ATOM 4565 O O . PHE A 1 565 ? 40.059 -15.684 -34.502 1.00 72.31 565 PHE A O 1
ATOM 4572 N N . THR A 1 566 ? 37.991 -15.380 -33.677 1.00 73.44 566 THR A N 1
ATOM 4573 C CA . THR A 1 566 ? 37.529 -14.468 -34.721 1.00 73.44 566 THR A CA 1
ATOM 4574 C C . THR A 1 566 ? 38.155 -13.086 -34.593 1.00 73.44 566 THR A C 1
ATOM 4576 O O . THR A 1 566 ? 38.697 -12.695 -33.558 1.00 73.44 566 THR A O 1
ATOM 4579 N N . SER A 1 567 ? 38.098 -12.326 -35.682 1.00 76.56 567 SER A N 1
ATOM 4580 C CA . SER A 1 567 ? 38.566 -10.948 -35.699 1.00 76.56 567 SER A CA 1
ATOM 4581 C C . SER A 1 567 ? 37.631 -10.012 -34.911 1.00 76.56 567 SER A C 1
ATOM 4583 O O . SER A 1 567 ? 36.410 -10.097 -35.106 1.00 76.56 567 SER A O 1
ATOM 4585 N N . PRO A 1 568 ? 38.192 -9.058 -34.139 1.00 83.25 568 PRO A N 1
ATOM 4586 C CA . PRO A 1 568 ? 37.521 -7.845 -33.669 1.00 83.25 568 PRO A CA 1
ATOM 4587 C C . PRO A 1 568 ? 36.436 -7.298 -34.605 1.00 83.25 568 PRO A C 1
ATOM 4589 O O . PRO A 1 568 ? 36.714 -7.095 -35.791 1.00 83.25 568 PRO A O 1
ATOM 4592 N N . ARG A 1 569 ? 35.223 -7.028 -34.091 1.00 86.12 569 ARG A N 1
ATOM 4593 C CA . ARG A 1 569 ? 34.157 -6.403 -34.899 1.00 86.12 569 ARG A CA 1
ATOM 4594 C C . ARG A 1 569 ? 33.169 -5.489 -34.164 1.00 86.12 569 ARG A C 1
ATOM 4596 O O . ARG A 1 569 ? 32.834 -5.707 -33.002 1.00 86.12 569 ARG A O 1
ATOM 4603 N N . LEU A 1 570 ? 32.678 -4.481 -34.889 1.00 87.81 570 LEU A N 1
ATOM 4604 C CA . LEU A 1 570 ? 31.624 -3.534 -34.487 1.00 87.81 570 LEU A CA 1
ATOM 4605 C C . LEU A 1 570 ? 30.319 -3.808 -35.239 1.00 87.81 570 LEU A C 1
ATOM 4607 O O . LEU A 1 570 ? 30.361 -4.220 -36.393 1.00 87.81 570 LEU A O 1
ATOM 4611 N N . TYR A 1 571 ? 29.173 -3.534 -34.620 1.00 88.75 571 TYR A N 1
ATOM 4612 C CA . TYR A 1 571 ? 27.836 -3.747 -35.194 1.00 88.75 571 TYR A CA 1
ATOM 4613 C C . TYR A 1 571 ? 27.590 -5.139 -35.836 1.00 88.75 571 TYR A C 1
ATOM 4615 O O . TYR A 1 571 ? 26.959 -5.187 -36.897 1.00 88.75 571 TYR A O 1
ATOM 4623 N N . PRO A 1 572 ? 28.080 -6.268 -35.270 1.00 91.56 572 PRO A N 1
ATOM 4624 C CA . PRO A 1 572 ? 27.561 -7.580 -35.651 1.00 91.56 572 PRO A CA 1
ATOM 4625 C C . PRO A 1 572 ? 26.111 -7.732 -35.164 1.00 91.56 572 PRO A C 1
ATOM 4627 O O . PRO A 1 572 ? 25.657 -6.985 -34.297 1.00 91.56 572 PRO A O 1
ATOM 4630 N N . THR A 1 573 ? 25.416 -8.757 -35.646 1.00 91.69 573 THR A N 1
ATOM 4631 C CA . THR A 1 573 ? 24.212 -9.287 -34.981 1.00 91.69 573 THR A CA 1
ATOM 4632 C C . THR A 1 573 ? 24.530 -10.634 -34.342 1.00 91.69 573 THR A C 1
ATOM 4634 O O . THR A 1 573 ? 25.306 -11.400 -34.916 1.00 91.69 573 THR A O 1
ATOM 4637 N N . ILE A 1 574 ? 23.897 -10.942 -33.208 1.00 91.25 574 ILE A N 1
ATOM 4638 C CA . ILE A 1 574 ? 23.902 -12.270 -32.581 1.00 91.25 574 ILE A CA 1
ATOM 4639 C C . ILE A 1 574 ? 22.475 -12.811 -32.545 1.00 91.25 574 ILE A C 1
ATOM 4641 O O . ILE A 1 574 ? 21.540 -12.055 -32.299 1.00 91.25 574 ILE A O 1
ATOM 4645 N N . ASN A 1 575 ? 22.294 -14.090 -32.845 1.00 91.00 575 ASN A N 1
ATOM 4646 C CA . ASN A 1 575 ? 21.024 -14.811 -32.744 1.00 91.00 575 ASN A CA 1
ATOM 4647 C C . ASN A 1 575 ? 21.304 -16.195 -32.145 1.00 91.00 575 ASN A C 1
ATOM 4649 O O . ASN A 1 575 ? 22.393 -16.736 -32.336 1.00 91.00 575 ASN A O 1
ATOM 4653 N N . LEU A 1 576 ? 20.336 -16.774 -31.438 1.00 87.69 576 LEU A N 1
ATOM 4654 C CA . LEU A 1 576 ? 20.410 -18.155 -30.965 1.00 87.69 576 LEU A CA 1
ATOM 4655 C C . LEU A 1 576 ? 19.519 -19.025 -31.853 1.00 87.69 576 LEU A C 1
ATOM 4657 O O . LEU A 1 576 ? 18.327 -18.760 -31.969 1.00 87.69 576 LEU A O 1
ATOM 4661 N N . VAL A 1 577 ? 20.086 -20.085 -32.427 1.00 87.31 577 VAL A N 1
ATOM 4662 C CA . VAL A 1 577 ? 19.308 -21.143 -33.079 1.00 87.31 577 VAL A CA 1
ATOM 4663 C C . VAL A 1 577 ? 19.559 -22.437 -32.326 1.00 87.31 577 VAL A C 1
ATOM 4665 O O . VAL A 1 577 ? 20.672 -22.972 -32.303 1.00 87.31 577 VAL A O 1
ATOM 4668 N N . ARG A 1 578 ? 18.502 -22.927 -31.681 1.00 81.81 578 ARG A N 1
ATOM 4669 C CA . ARG A 1 578 ? 18.546 -24.046 -30.743 1.00 81.81 578 ARG A CA 1
ATOM 4670 C C . ARG A 1 578 ? 19.621 -23.843 -29.667 1.00 81.81 578 ARG A C 1
ATOM 4672 O O . ARG A 1 578 ? 19.597 -22.881 -28.906 1.00 81.81 578 ARG A O 1
ATOM 4679 N N . LYS A 1 579 ? 20.639 -24.707 -29.651 1.00 77.62 579 LYS A N 1
ATOM 4680 C CA . LYS A 1 579 ? 21.717 -24.731 -28.646 1.00 77.62 579 LYS A CA 1
ATOM 4681 C C . LYS A 1 579 ? 22.996 -23.992 -29.097 1.00 77.62 579 LYS A C 1
ATOM 4683 O O . LYS A 1 579 ? 24.064 -24.236 -28.534 1.00 77.62 579 LYS A O 1
ATOM 4688 N N . ARG A 1 580 ? 22.928 -23.146 -30.141 1.00 85.75 580 ARG A N 1
ATOM 4689 C CA . ARG A 1 580 ? 24.103 -22.502 -30.769 1.00 85.75 580 ARG A CA 1
ATOM 4690 C C . ARG A 1 580 ? 23.882 -21.028 -31.113 1.00 85.75 580 ARG A C 1
ATOM 4692 O O . ARG A 1 580 ? 22.840 -20.654 -31.649 1.00 85.75 580 ARG A O 1
ATOM 4699 N N . LEU A 1 581 ? 24.887 -20.195 -30.835 1.00 89.31 581 LEU A N 1
ATOM 4700 C CA . LEU A 1 581 ? 24.883 -18.767 -31.170 1.00 89.31 581 LEU A CA 1
ATOM 4701 C C . LEU A 1 581 ? 25.474 -18.549 -32.563 1.00 89.31 581 LEU A C 1
ATOM 4703 O O . LEU A 1 581 ? 26.580 -19.009 -32.841 1.00 89.31 581 LEU A O 1
ATOM 4707 N N . PHE A 1 582 ? 24.780 -17.778 -33.393 1.00 90.81 582 PHE A N 1
ATOM 4708 C CA . PHE A 1 582 ? 25.223 -17.361 -34.719 1.00 90.81 582 PHE A CA 1
ATOM 4709 C C . PHE A 1 582 ? 25.556 -15.873 -34.701 1.00 90.81 582 PHE A C 1
ATOM 4711 O O . PHE A 1 582 ? 24.734 -15.050 -34.293 1.00 90.81 582 PHE A O 1
ATOM 4718 N N . ILE A 1 583 ? 26.768 -15.525 -35.138 1.00 91.25 583 ILE A N 1
ATOM 4719 C CA . ILE A 1 583 ? 27.269 -14.148 -35.179 1.00 91.25 583 ILE A CA 1
ATOM 4720 C C . ILE A 1 583 ? 27.541 -13.760 -36.630 1.00 91.25 583 ILE A C 1
ATOM 4722 O O . ILE A 1 583 ? 28.333 -14.404 -37.323 1.00 91.25 583 ILE A O 1
ATOM 4726 N N . ILE A 1 584 ? 26.864 -12.705 -37.088 1.00 90.69 584 ILE A N 1
ATOM 4727 C CA . ILE A 1 584 ? 26.748 -12.362 -38.510 1.00 90.69 584 ILE A CA 1
ATOM 4728 C C . ILE A 1 584 ? 27.239 -10.936 -38.773 1.00 90.69 584 ILE A C 1
ATOM 4730 O O . ILE A 1 584 ? 26.864 -9.989 -38.074 1.00 90.69 584 ILE A O 1
ATOM 4734 N N . GLY A 1 585 ? 28.070 -10.797 -39.812 1.00 89.31 585 GLY A N 1
ATOM 4735 C CA . GLY A 1 585 ? 28.527 -9.516 -40.350 1.00 89.31 585 GLY A CA 1
ATOM 4736 C C . GLY A 1 585 ? 29.336 -8.667 -39.362 1.00 89.31 585 GLY A C 1
ATOM 4737 O O . GLY A 1 585 ? 30.189 -9.172 -38.621 1.00 89.31 585 GLY A O 1
ATOM 4738 N N . GLY A 1 586 ? 29.069 -7.362 -39.384 1.00 88.81 586 GLY A N 1
ATOM 4739 C CA . GLY A 1 586 ? 29.778 -6.321 -38.643 1.00 88.81 586 GLY A CA 1
ATOM 4740 C C . GLY A 1 586 ? 30.886 -5.639 -39.455 1.00 88.81 586 GLY A C 1
ATOM 4741 O O . GLY A 1 586 ? 31.057 -5.882 -40.647 1.00 88.81 586 GLY A O 1
ATOM 4742 N N . LEU A 1 587 ? 31.644 -4.765 -38.795 1.00 86.44 587 LEU A N 1
ATOM 4743 C CA . LEU A 1 587 ? 32.785 -4.028 -39.343 1.00 86.44 587 LEU A CA 1
ATOM 4744 C C . LEU A 1 587 ? 34.081 -4.475 -38.645 1.00 86.44 587 LEU A C 1
ATOM 4746 O O . LEU A 1 587 ? 34.143 -4.456 -37.417 1.00 86.44 587 LEU A O 1
ATOM 4750 N N . ASN A 1 588 ? 35.107 -4.856 -39.409 1.00 81.25 588 ASN A N 1
ATOM 4751 C CA . ASN A 1 588 ? 36.362 -5.467 -38.945 1.00 81.25 588 ASN A CA 1
ATOM 4752 C C . ASN A 1 588 ? 37.573 -4.840 -39.656 1.00 81.25 588 ASN A C 1
ATOM 4754 O O . ASN A 1 588 ? 37.579 -4.717 -40.877 1.00 81.25 588 ASN A O 1
ATOM 4758 N N . ASN A 1 589 ? 38.643 -4.541 -38.917 1.00 71.19 589 ASN A N 1
ATOM 4759 C CA . ASN A 1 589 ? 39.863 -3.923 -39.452 1.00 71.19 589 ASN A CA 1
ATOM 4760 C C . ASN A 1 589 ? 40.577 -4.743 -40.551 1.00 71.19 589 ASN A C 1
ATOM 4762 O O . ASN A 1 589 ? 41.348 -4.158 -41.303 1.00 71.19 589 ASN A O 1
ATOM 4766 N N . LYS A 1 590 ? 40.372 -6.070 -40.639 1.00 67.75 590 LYS A N 1
ATOM 4767 C CA . LYS A 1 590 ? 40.971 -6.917 -41.694 1.00 67.75 590 LYS A CA 1
ATOM 4768 C C . LYS A 1 590 ? 40.130 -6.955 -42.971 1.00 67.75 590 LYS A C 1
ATOM 4770 O O . LYS A 1 590 ? 40.558 -6.489 -44.016 1.00 67.75 590 LYS A O 1
ATOM 4775 N N . GLU A 1 591 ? 38.934 -7.532 -42.879 1.00 65.56 591 GLU A N 1
ATOM 4776 C CA . GLU A 1 591 ? 38.070 -7.830 -44.035 1.00 65.56 591 GLU A CA 1
ATOM 4777 C C . GLU A 1 591 ? 37.075 -6.711 -44.353 1.00 65.56 591 GLU A C 1
ATOM 4779 O O . GLU A 1 591 ? 36.232 -6.875 -45.231 1.00 65.56 591 GLU A O 1
ATOM 4784 N N . LYS A 1 592 ? 37.160 -5.579 -43.641 1.00 78.69 592 LYS A N 1
ATOM 4785 C CA . LYS A 1 592 ? 36.250 -4.432 -43.729 1.00 78.69 592 LYS A CA 1
ATOM 4786 C C . LYS A 1 592 ? 34.823 -4.793 -43.311 1.00 78.69 592 LYS A C 1
ATOM 4788 O O . LYS A 1 592 ? 34.452 -4.503 -42.177 1.00 78.69 592 LYS A O 1
ATOM 4793 N N . THR A 1 593 ? 34.072 -5.497 -44.150 1.00 77.75 593 THR A N 1
ATOM 4794 C CA . THR A 1 593 ? 32.759 -6.088 -43.843 1.00 77.75 593 THR A CA 1
ATOM 4795 C C . THR A 1 593 ? 32.797 -7.596 -44.141 1.00 77.75 593 THR A C 1
ATOM 4797 O O . THR A 1 593 ? 32.562 -7.990 -45.285 1.00 77.75 593 THR A O 1
ATOM 4800 N N . PRO A 1 594 ? 33.138 -8.458 -43.160 1.00 77.19 594 PRO A N 1
ATOM 4801 C CA . PRO A 1 594 ? 33.344 -9.888 -43.384 1.00 77.19 594 PRO A CA 1
ATOM 4802 C C . PRO A 1 594 ? 32.065 -10.593 -43.857 1.00 77.19 594 PRO A C 1
ATOM 4804 O O . PRO A 1 594 ? 31.007 -10.446 -43.246 1.00 77.19 594 PRO A O 1
ATOM 4807 N N . LYS A 1 595 ? 32.191 -11.435 -44.893 1.00 80.31 595 LYS A N 1
ATOM 4808 C CA . LYS A 1 595 ? 31.132 -12.345 -45.389 1.00 80.31 595 LYS A CA 1
ATOM 4809 C C . LYS A 1 595 ? 30.900 -13.581 -44.493 1.00 80.31 595 LYS A C 1
ATOM 4811 O O . LYS A 1 595 ? 30.106 -14.454 -44.815 1.00 80.31 595 LYS A O 1
ATOM 4816 N N . GLN A 1 596 ? 31.628 -13.691 -43.385 1.00 80.06 596 GLN A N 1
ATOM 4817 C CA . GLN A 1 596 ? 31.640 -14.871 -42.517 1.00 80.06 596 GLN A CA 1
ATOM 4818 C C . GLN A 1 596 ? 30.414 -14.922 -41.597 1.00 80.06 596 GLN A C 1
ATOM 4820 O O . GLN A 1 596 ? 30.160 -13.970 -40.852 1.00 80.06 596 GLN A O 1
ATOM 4825 N N . ILE A 1 597 ? 29.748 -16.079 -41.565 1.00 86.88 597 ILE A N 1
ATOM 4826 C CA . ILE A 1 597 ? 28.875 -16.495 -40.461 1.00 86.88 597 ILE A CA 1
ATOM 4827 C C . ILE A 1 597 ? 29.697 -17.372 -39.510 1.00 86.88 597 ILE A C 1
ATOM 4829 O O . ILE A 1 597 ? 30.337 -18.351 -39.913 1.00 86.88 597 ILE A O 1
ATOM 4833 N N . ILE A 1 598 ? 29.693 -16.977 -38.241 1.00 88.19 598 ILE A N 1
ATOM 4834 C CA . ILE A 1 598 ? 30.414 -17.610 -37.136 1.00 88.19 598 ILE A CA 1
ATOM 4835 C C . ILE A 1 598 ? 29.402 -18.317 -36.243 1.00 88.19 598 ILE A C 1
ATOM 4837 O O . ILE A 1 598 ? 28.339 -17.764 -35.971 1.00 88.19 598 ILE A O 1
ATOM 4841 N N . GLU A 1 599 ? 29.760 -19.496 -35.747 1.00 88.62 599 GLU A N 1
ATOM 4842 C CA . GLU A 1 599 ? 28.965 -20.262 -34.788 1.00 88.62 599 GLU A CA 1
ATOM 4843 C C . GLU A 1 599 ? 29.750 -20.464 -33.480 1.00 88.62 599 GLU A C 1
ATOM 4845 O O . GLU A 1 599 ? 30.981 -20.591 -33.471 1.00 88.62 599 GLU A O 1
ATOM 4850 N N . TYR A 1 600 ? 29.017 -20.492 -32.367 1.00 86.50 600 TYR A N 1
ATOM 4851 C CA . TYR A 1 600 ? 29.497 -20.922 -31.058 1.00 86.50 600 TYR A CA 1
ATOM 4852 C C . TYR A 1 600 ? 28.548 -21.975 -30.471 1.00 86.50 600 TYR A C 1
ATOM 4854 O O . TYR A 1 600 ? 27.360 -21.721 -30.260 1.00 86.50 600 TYR A O 1
ATOM 4862 N N . ASP A 1 601 ? 29.089 -23.166 -30.217 1.00 82.94 601 ASP A N 1
ATOM 4863 C CA . ASP A 1 601 ? 28.412 -24.286 -29.560 1.00 82.94 601 ASP A CA 1
ATOM 4864 C C . ASP A 1 601 ? 28.495 -24.083 -28.037 1.00 82.94 601 ASP A C 1
ATOM 4866 O O . ASP A 1 601 ? 29.557 -24.279 -27.433 1.00 82.94 601 ASP A O 1
ATOM 4870 N N . CYS A 1 602 ? 27.381 -23.660 -27.425 1.00 75.12 602 CYS A N 1
ATOM 4871 C CA . CYS A 1 602 ? 27.307 -23.313 -26.001 1.00 75.12 602 CYS A CA 1
ATOM 4872 C C . CYS A 1 602 ? 27.618 -24.506 -25.086 1.00 75.12 602 CYS A C 1
ATOM 4874 O O . CYS A 1 602 ? 28.295 -24.347 -24.072 1.00 75.12 602 CYS A O 1
ATOM 4876 N N . HIS A 1 603 ? 27.183 -25.709 -25.471 1.00 71.81 603 HIS A N 1
ATOM 4877 C CA . HIS A 1 603 ? 27.410 -26.932 -24.701 1.00 71.81 603 HIS A CA 1
ATOM 4878 C C . HIS A 1 603 ? 28.877 -27.377 -24.775 1.00 71.81 603 HIS A C 1
ATOM 4880 O O . HIS A 1 603 ? 29.439 -27.860 -23.790 1.00 71.81 603 HIS A O 1
ATOM 4886 N N . ARG A 1 604 ? 29.520 -27.266 -25.942 1.00 72.94 604 ARG A N 1
ATOM 4887 C CA . ARG A 1 604 ? 30.908 -27.729 -26.127 1.00 72.94 604 ARG A CA 1
ATOM 4888 C C . ARG A 1 604 ? 31.957 -26.653 -25.833 1.00 72.94 604 ARG A C 1
ATOM 4890 O O . ARG A 1 604 ? 33.138 -26.990 -25.732 1.00 72.94 604 ARG A O 1
ATOM 4897 N N . ASN A 1 605 ? 31.553 -25.388 -25.686 1.00 75.00 605 ASN A N 1
ATOM 4898 C CA . ASN A 1 605 ? 32.439 -24.220 -25.600 1.00 75.00 605 ASN A CA 1
ATOM 4899 C C . ASN A 1 605 ? 33.453 -24.197 -26.767 1.00 75.00 605 ASN A C 1
ATOM 4901 O O . ASN A 1 605 ? 34.669 -24.054 -26.582 1.00 75.00 605 ASN A O 1
ATOM 4905 N N . LEU A 1 606 ? 32.932 -24.418 -27.979 1.00 81.69 606 LEU A N 1
ATOM 4906 C CA . LEU A 1 606 ? 33.691 -24.463 -29.228 1.00 81.69 606 LEU A CA 1
ATOM 4907 C C . LEU A 1 606 ? 33.186 -23.394 -30.188 1.00 81.69 606 LEU A C 1
ATOM 4909 O O . LEU A 1 606 ? 31.988 -23.288 -30.436 1.00 81.69 606 LEU A O 1
ATOM 4913 N N . TRP A 1 607 ? 34.122 -22.671 -30.796 1.00 84.50 607 TRP A N 1
ATOM 4914 C CA . TRP A 1 607 ? 33.834 -21.830 -31.954 1.00 84.50 607 TRP A CA 1
ATOM 4915 C C . TRP A 1 607 ? 34.057 -22.604 -33.254 1.00 84.50 607 TRP A C 1
ATOM 4917 O O . TRP A 1 607 ? 34.974 -23.432 -33.360 1.00 84.50 607 TRP A O 1
ATOM 4927 N N . SER A 1 608 ? 33.286 -22.245 -34.273 1.00 83.75 608 SER A N 1
ATOM 4928 C CA . SER A 1 608 ? 33.360 -22.754 -35.643 1.00 83.75 608 SER A CA 1
ATOM 4929 C C . SER A 1 608 ? 33.142 -21.613 -36.647 1.00 83.75 608 SER A C 1
ATOM 4931 O O . SER A 1 608 ? 32.533 -20.582 -36.356 1.00 83.75 608 SER A O 1
ATOM 4933 N N . PHE A 1 609 ? 33.676 -21.785 -37.858 1.00 81.81 609 PHE A N 1
ATOM 4934 C CA . PHE A 1 609 ? 33.188 -21.046 -39.020 1.00 81.81 609 PHE A CA 1
ATOM 4935 C C . PHE A 1 609 ? 32.098 -21.895 -39.664 1.00 81.81 609 PHE A C 1
ATOM 4937 O O . PHE A 1 609 ? 32.380 -23.033 -40.041 1.00 81.81 609 PHE A O 1
ATOM 4944 N N . VAL A 1 610 ? 30.904 -21.328 -39.820 1.00 79.56 610 VAL A N 1
ATOM 4945 C CA . VAL A 1 610 ? 29.847 -21.903 -40.663 1.00 79.56 610 VAL A CA 1
ATOM 4946 C C . VAL A 1 610 ? 30.182 -21.598 -42.120 1.00 79.56 610 VAL A C 1
ATOM 4948 O O . VAL A 1 610 ? 30.201 -22.479 -42.973 1.00 79.56 610 VAL A O 1
ATOM 4951 N N . ILE A 1 611 ? 30.573 -20.344 -42.375 1.00 72.69 611 ILE A N 1
ATOM 4952 C CA . ILE A 1 611 ? 31.020 -19.856 -43.679 1.00 72.69 611 ILE A CA 1
ATOM 4953 C C . ILE A 1 611 ? 32.429 -19.286 -43.540 1.00 72.69 611 ILE A C 1
ATOM 4955 O O . ILE A 1 611 ? 32.674 -18.361 -42.764 1.00 72.69 611 ILE A O 1
ATOM 4959 N N . LYS A 1 612 ? 33.355 -19.852 -44.319 1.00 60.00 612 LYS A N 1
ATOM 4960 C CA . LYS A 1 612 ? 34.790 -19.520 -44.315 1.00 60.00 612 LYS A CA 1
ATOM 4961 C C . LYS A 1 612 ? 35.293 -18.962 -45.658 1.00 60.00 612 LYS A C 1
ATOM 4963 O O . LYS A 1 612 ? 36.400 -18.438 -45.714 1.00 60.00 612 LYS A O 1
ATOM 4968 N N . SER A 1 613 ? 34.503 -19.086 -46.729 1.00 53.41 613 SER A N 1
ATOM 4969 C CA . SER A 1 613 ? 34.895 -18.739 -48.103 1.00 53.41 613 SER A CA 1
ATOM 4970 C C . SER A 1 613 ? 34.394 -17.358 -48.531 1.00 53.41 613 SER A C 1
ATOM 4972 O O . SER A 1 613 ? 33.291 -16.947 -48.173 1.00 53.41 613 SER A O 1
ATOM 4974 N N . THR A 1 614 ? 35.177 -16.671 -49.365 1.00 52.56 614 THR A N 1
ATOM 4975 C CA . THR A 1 614 ? 34.753 -15.465 -50.098 1.00 52.56 614 THR A CA 1
ATOM 4976 C C . THR A 1 614 ? 33.808 -15.780 -51.263 1.00 52.56 614 THR A C 1
ATOM 4978 O O . THR A 1 614 ? 33.053 -14.896 -51.673 1.00 52.56 614 THR A O 1
ATOM 4981 N N . LYS A 1 615 ? 33.803 -17.033 -51.751 1.00 51.91 615 LYS A N 1
ATOM 4982 C CA . LYS A 1 615 ? 32.827 -17.581 -52.711 1.00 51.91 615 LYS A CA 1
ATOM 4983 C C . LYS A 1 615 ? 31.496 -17.897 -52.011 1.00 51.91 615 LYS A C 1
ATOM 4985 O O . LYS A 1 615 ? 31.137 -19.056 -51.843 1.00 51.91 615 LYS A O 1
ATOM 4990 N N . THR A 1 616 ? 30.816 -16.861 -51.536 1.00 65.25 616 THR A N 1
ATOM 4991 C CA . THR A 1 616 ? 29.418 -16.913 -51.086 1.00 65.25 616 THR A CA 1
ATOM 4992 C C . THR A 1 616 ? 28.701 -15.666 -51.569 1.00 65.25 616 THR A C 1
ATOM 4994 O O . THR A 1 616 ? 29.283 -14.578 -51.552 1.00 65.25 616 THR A O 1
ATOM 4997 N N . ASP A 1 617 ? 27.446 -15.803 -51.983 1.00 71.81 617 ASP A N 1
ATOM 4998 C CA . ASP A 1 617 ? 26.676 -14.692 -52.556 1.00 71.81 617 ASP A CA 1
ATOM 4999 C C . ASP A 1 617 ? 26.316 -13.642 -51.498 1.00 71.81 617 ASP A C 1
ATOM 5001 O O . ASP A 1 617 ? 26.249 -12.453 -51.801 1.00 71.81 617 ASP A O 1
ATOM 5005 N N . PHE A 1 618 ? 26.242 -14.060 -50.226 1.00 82.94 618 PHE A N 1
ATOM 5006 C CA . PHE A 1 618 ? 26.043 -13.185 -49.073 1.00 82.94 618 PHE A CA 1
ATOM 5007 C C . PHE A 1 618 ? 26.959 -11.951 -49.096 1.00 82.94 618 PHE A C 1
ATOM 5009 O O . PHE A 1 618 ? 28.189 -12.034 -48.981 1.00 82.94 618 PHE A O 1
ATOM 5016 N N . SER A 1 619 ? 26.348 -10.773 -49.214 1.00 84.94 619 SER A N 1
ATOM 5017 C CA . SER A 1 619 ? 27.040 -9.489 -49.188 1.00 84.94 619 SER A CA 1
ATOM 5018 C C . SER A 1 619 ? 27.310 -9.042 -47.742 1.00 84.94 619 SER A C 1
ATOM 5020 O O . SER A 1 619 ? 26.402 -8.821 -46.933 1.00 84.94 619 SER A O 1
ATOM 5022 N N . GLY A 1 620 ? 28.601 -8.930 -47.405 1.00 86.25 620 GLY A N 1
ATOM 5023 C CA . GLY A 1 620 ? 29.076 -8.590 -46.062 1.00 86.25 620 GLY A CA 1
ATOM 5024 C C . GLY A 1 620 ? 28.613 -7.200 -45.622 1.00 86.25 620 GLY A C 1
ATOM 5025 O O . GLY A 1 620 ? 28.796 -6.218 -46.343 1.00 86.25 620 GLY A O 1
ATOM 5026 N N . ARG A 1 621 ? 28.022 -7.124 -44.425 1.00 92.19 621 ARG A N 1
ATOM 5027 C CA . ARG A 1 621 ? 27.212 -5.980 -43.980 1.00 92.19 621 ARG A CA 1
ATOM 5028 C C . ARG A 1 621 ? 27.327 -5.677 -42.487 1.00 92.19 621 ARG A C 1
ATOM 5030 O O . ARG A 1 621 ? 27.652 -6.556 -41.691 1.00 92.19 621 ARG A O 1
ATOM 5037 N N . TYR A 1 622 ? 27.043 -4.430 -42.118 1.00 91.94 622 TYR A N 1
ATOM 5038 C CA . TYR A 1 622 ? 26.992 -3.941 -40.736 1.00 91.94 622 TYR A CA 1
ATOM 5039 C C . TYR A 1 622 ? 25.796 -2.996 -40.528 1.00 91.94 622 TYR A C 1
ATOM 5041 O O . TYR A 1 622 ? 25.261 -2.444 -41.491 1.00 91.94 622 TYR A O 1
ATOM 5049 N N . MET A 1 623 ? 25.371 -2.796 -39.271 1.00 91.19 623 MET A N 1
ATOM 5050 C CA . MET A 1 623 ? 24.146 -2.039 -38.920 1.00 91.19 623 MET A CA 1
ATOM 5051 C C . MET A 1 623 ? 22.856 -2.579 -39.583 1.00 91.19 623 MET A C 1
ATOM 5053 O O . MET A 1 623 ? 21.886 -1.833 -39.748 1.00 91.19 623 MET A O 1
ATOM 5057 N N . HIS A 1 624 ? 22.868 -3.860 -39.958 1.00 94.19 624 HIS A N 1
ATOM 5058 C CA . HIS A 1 624 ? 21.722 -4.659 -40.391 1.00 94.19 624 HIS A CA 1
ATOM 5059 C C . HIS A 1 624 ? 20.946 -5.203 -39.183 1.00 94.19 624 HIS A C 1
ATOM 5061 O O . HIS A 1 624 ? 21.426 -5.138 -38.049 1.00 94.19 624 HIS A O 1
ATOM 5067 N N . THR A 1 625 ? 19.776 -5.791 -39.427 1.00 94.50 625 THR A N 1
ATOM 5068 C CA . THR A 1 625 ? 19.069 -6.619 -38.436 1.00 94.50 625 THR A CA 1
ATOM 5069 C C . THR A 1 625 ? 19.140 -8.085 -38.833 1.00 94.50 625 THR A C 1
ATOM 5071 O O . THR A 1 625 ? 19.080 -8.398 -40.020 1.00 94.50 625 THR A O 1
ATOM 5074 N N . THR A 1 626 ? 19.202 -8.974 -37.844 1.00 94.50 626 THR A N 1
ATOM 5075 C CA . THR A 1 626 ? 19.003 -10.414 -38.035 1.00 94.50 626 THR A CA 1
ATOM 5076 C C . THR A 1 626 ? 18.025 -10.903 -36.982 1.00 94.50 626 THR A C 1
ATOM 5078 O O . THR A 1 626 ? 18.227 -10.596 -35.805 1.00 94.50 626 THR A O 1
ATOM 5081 N N . ILE A 1 627 ? 17.014 -11.667 -37.387 1.00 93.94 627 ILE A N 1
ATOM 5082 C CA . ILE A 1 627 ? 16.080 -12.340 -36.473 1.00 93.94 627 ILE A CA 1
ATOM 5083 C C . ILE A 1 627 ? 15.998 -13.840 -36.778 1.00 93.94 627 ILE A C 1
ATOM 5085 O O . ILE A 1 627 ? 16.407 -14.282 -37.854 1.00 93.94 627 ILE A O 1
ATOM 5089 N N . THR A 1 628 ? 15.446 -14.613 -35.844 1.00 92.62 628 THR A N 1
ATOM 5090 C CA . THR A 1 628 ? 15.232 -16.059 -35.984 1.00 92.62 628 THR A CA 1
ATOM 5091 C C . THR A 1 628 ? 13.739 -16.350 -36.125 1.00 92.62 628 THR A C 1
ATOM 5093 O O . THR A 1 628 ? 12.960 -15.932 -35.274 1.00 92.62 628 THR A O 1
ATOM 5096 N N . ILE A 1 629 ? 13.343 -17.083 -37.169 1.00 91.69 629 ILE A N 1
ATOM 5097 C CA . ILE A 1 629 ? 11.981 -17.619 -37.347 1.00 91.69 629 ILE A CA 1
ATOM 5098 C C . ILE A 1 629 ? 12.109 -19.066 -37.840 1.00 91.69 629 ILE A C 1
ATOM 5100 O O . ILE A 1 629 ? 12.854 -19.331 -38.783 1.00 91.69 629 ILE A O 1
ATOM 5104 N N . ASN A 1 630 ? 11.424 -20.012 -37.189 1.00 89.12 630 ASN A N 1
ATOM 5105 C CA . ASN A 1 630 ? 11.430 -21.452 -37.510 1.00 89.12 630 ASN A CA 1
ATOM 5106 C C . ASN A 1 630 ? 12.838 -22.020 -37.763 1.00 89.12 630 ASN A C 1
ATOM 5108 O O . ASN A 1 630 ? 13.108 -22.678 -38.767 1.00 89.12 630 ASN A O 1
ATOM 5112 N N . TYR A 1 631 ? 13.756 -21.708 -36.842 1.00 90.00 631 TYR A N 1
ATOM 5113 C CA . TYR A 1 631 ? 15.185 -22.052 -36.869 1.00 90.00 631 TYR A CA 1
ATOM 5114 C C . TYR A 1 631 ? 16.009 -21.482 -38.048 1.00 90.00 631 TYR A C 1
ATOM 5116 O O . TYR A 1 631 ? 17.214 -21.723 -38.099 1.00 90.00 631 TYR A O 1
ATOM 5124 N N . LYS A 1 632 ? 15.420 -20.692 -38.955 1.00 92.75 632 LYS A N 1
ATOM 5125 C CA . LYS A 1 632 ? 16.124 -19.957 -40.022 1.00 92.75 632 LYS A CA 1
ATOM 5126 C C . LYS A 1 632 ? 16.461 -18.529 -39.576 1.00 92.75 632 LYS A C 1
ATOM 5128 O O . LYS A 1 632 ? 15.758 -17.946 -38.748 1.00 92.75 632 LYS A O 1
ATOM 5133 N N . LEU A 1 633 ? 17.532 -17.964 -40.134 1.00 93.94 633 LEU A N 1
ATOM 5134 C CA . LEU A 1 633 ? 18.021 -16.616 -39.831 1.00 93.94 633 LEU A CA 1
ATOM 5135 C C . LEU A 1 633 ? 17.701 -15.648 -40.972 1.00 93.94 633 LEU A C 1
ATOM 5137 O O . LEU A 1 633 ? 18.168 -15.836 -42.092 1.00 93.94 633 LEU A O 1
ATOM 5141 N N . TYR A 1 634 ? 16.943 -14.597 -40.666 1.00 95.25 634 TYR A N 1
ATOM 5142 C CA . TYR A 1 634 ? 16.468 -13.592 -41.618 1.00 95.25 634 TYR A CA 1
ATOM 5143 C C . TYR A 1 634 ? 17.280 -12.311 -41.441 1.00 95.25 634 TYR A C 1
ATOM 5145 O O . TYR A 1 634 ? 17.136 -11.613 -40.436 1.00 95.25 634 TYR A O 1
ATOM 5153 N N . ILE A 1 635 ? 18.167 -12.033 -42.395 1.00 95.31 635 ILE A N 1
ATOM 5154 C CA . ILE A 1 635 ? 19.175 -10.969 -42.356 1.00 95.31 635 ILE A CA 1
ATOM 5155 C C . ILE A 1 635 ? 18.741 -9.865 -43.326 1.00 95.31 635 ILE A C 1
ATOM 5157 O O . ILE A 1 635 ? 18.722 -10.091 -44.534 1.00 95.31 635 ILE A O 1
ATOM 5161 N N . PHE A 1 636 ? 18.413 -8.673 -42.823 1.00 96.12 636 PHE A N 1
ATOM 5162 C CA . PHE A 1 636 ? 17.819 -7.603 -43.632 1.00 96.12 636 PHE A CA 1
ATOM 5163 C C . PHE A 1 636 ? 18.584 -6.271 -43.557 1.00 96.12 636 PHE A C 1
ATOM 5165 O O . PHE A 1 636 ? 18.905 -5.768 -42.469 1.00 96.12 636 PHE A O 1
ATOM 5172 N N . GLY A 1 637 ? 18.820 -5.680 -44.734 1.00 94.56 637 GLY A N 1
ATOM 5173 C CA . GLY A 1 637 ? 19.341 -4.322 -44.913 1.00 94.56 637 GLY A CA 1
ATOM 5174 C C . GLY A 1 637 ? 20.743 -4.091 -44.335 1.00 94.56 637 GLY A C 1
ATOM 5175 O O . GLY A 1 637 ? 21.573 -5.000 -44.278 1.00 94.56 637 GLY A O 1
ATOM 5176 N N . GLY A 1 638 ? 21.019 -2.860 -43.899 1.00 93.69 638 GLY A N 1
ATOM 5177 C CA . GLY A 1 638 ? 22.309 -2.420 -43.356 1.00 93.69 638 GLY A CA 1
ATOM 5178 C C . GLY A 1 638 ? 23.157 -1.635 -44.363 1.00 93.69 638 GLY A C 1
ATOM 5179 O O . GLY A 1 638 ? 22.632 -0.972 -45.257 1.00 93.69 638 GLY A O 1
ATOM 5180 N N . LYS A 1 639 ? 24.484 -1.678 -44.197 1.00 90.94 639 LYS A N 1
ATOM 5181 C CA . LYS A 1 639 ? 25.471 -1.093 -45.123 1.00 90.94 639 LYS A CA 1
ATOM 5182 C C . LYS A 1 639 ? 26.588 -2.076 -45.464 1.00 90.94 639 LYS A C 1
ATOM 5184 O O . LYS A 1 639 ? 27.014 -2.833 -44.592 1.00 90.94 639 LYS A O 1
ATOM 5189 N N . ASN A 1 640 ? 27.106 -2.006 -46.691 1.00 89.75 640 ASN A N 1
ATOM 5190 C CA . ASN A 1 640 ? 28.356 -2.664 -47.100 1.00 89.75 640 ASN A CA 1
ATOM 5191 C C . ASN A 1 640 ? 29.586 -1.757 -46.845 1.00 89.75 640 ASN A C 1
ATOM 5193 O O . ASN A 1 640 ? 29.441 -0.608 -46.422 1.00 89.75 640 ASN A O 1
ATOM 5197 N N . TRP A 1 641 ? 30.809 -2.244 -47.101 1.00 83.31 641 TRP A N 1
ATOM 5198 C CA . TRP A 1 641 ? 32.027 -1.424 -46.955 1.00 83.31 641 TRP A CA 1
ATOM 5199 C C . TRP A 1 641 ? 32.033 -0.172 -47.850 1.00 83.31 641 TRP A C 1
ATOM 5201 O O . TRP A 1 641 ? 32.532 0.872 -47.438 1.00 83.31 641 TRP A O 1
ATOM 5211 N N . GLN A 1 642 ? 31.458 -0.259 -49.051 1.00 86.69 642 GLN A N 1
ATOM 5212 C CA . GLN A 1 642 ? 31.318 0.844 -50.007 1.00 86.69 642 GLN A CA 1
ATOM 5213 C C . GLN A 1 642 ? 30.358 1.950 -49.517 1.00 86.69 642 GLN A C 1
ATOM 5215 O O . GLN A 1 642 ? 30.181 2.952 -50.197 1.00 86.69 642 GLN A O 1
ATOM 5220 N N . LEU A 1 643 ? 29.777 1.797 -48.319 1.00 83.12 643 LEU A N 1
ATOM 5221 C CA . LEU A 1 643 ? 28.803 2.682 -47.678 1.00 83.12 643 LEU A CA 1
ATOM 5222 C C . LEU A 1 643 ? 27.419 2.703 -48.345 1.00 83.12 643 LEU A C 1
ATOM 5224 O O . LEU A 1 643 ? 26.530 3.391 -47.827 1.00 83.12 643 LEU A O 1
ATOM 5228 N N . ASN A 1 644 ? 27.196 1.912 -49.399 1.00 90.31 644 ASN A N 1
ATOM 5229 C CA . ASN A 1 644 ? 25.877 1.691 -49.988 1.00 90.31 644 ASN A CA 1
ATOM 5230 C C . ASN A 1 644 ? 24.930 1.185 -48.895 1.00 90.31 644 ASN A C 1
ATOM 5232 O O . ASN A 1 644 ? 25.302 0.322 -48.092 1.00 90.31 644 ASN A O 1
ATOM 5236 N N . ILE A 1 645 ? 23.718 1.735 -48.853 1.00 92.38 645 ILE A N 1
ATOM 5237 C CA . ILE A 1 645 ? 22.654 1.223 -47.986 1.00 92.38 645 ILE A CA 1
ATOM 5238 C C . ILE A 1 645 ? 21.957 0.081 -48.725 1.00 92.38 645 ILE A C 1
ATOM 5240 O O . ILE A 1 645 ? 21.832 0.130 -49.946 1.00 92.38 645 ILE A O 1
ATOM 5244 N N . LEU A 1 646 ? 21.539 -0.945 -47.992 1.00 93.31 646 LEU A N 1
ATOM 5245 C CA . LEU A 1 646 ? 20.982 -2.175 -48.545 1.00 93.31 646 LEU A CA 1
ATOM 5246 C C . LEU A 1 646 ? 19.486 -2.307 -48.197 1.00 93.31 646 LEU A C 1
ATOM 5248 O O . LEU A 1 646 ? 19.059 -1.880 -47.119 1.00 93.31 646 LEU A O 1
ATOM 5252 N N . ASN A 1 647 ? 18.703 -2.912 -49.094 1.00 93.88 647 ASN A N 1
ATOM 5253 C CA . ASN A 1 647 ? 17.300 -3.316 -48.895 1.00 93.88 647 ASN A CA 1
ATOM 5254 C C . ASN A 1 647 ? 17.049 -4.798 -49.234 1.00 93.88 647 ASN A C 1
ATOM 5256 O O . ASN A 1 647 ? 15.905 -5.205 -49.405 1.00 93.88 647 ASN A O 1
ATOM 5260 N N . ASP A 1 648 ? 18.100 -5.598 -49.360 1.00 94.12 648 ASP A N 1
ATOM 5261 C CA . ASP A 1 648 ? 18.017 -7.033 -49.616 1.00 94.12 648 ASP A CA 1
ATOM 5262 C C . ASP A 1 648 ? 17.732 -7.831 -48.329 1.00 94.12 648 ASP A C 1
ATOM 5264 O O . ASP A 1 648 ? 18.123 -7.446 -47.215 1.00 94.12 648 ASP A O 1
ATOM 5268 N N . LEU A 1 649 ? 17.042 -8.961 -48.500 1.00 95.19 649 LEU A N 1
ATOM 5269 C CA . LEU A 1 649 ? 16.799 -9.974 -47.478 1.00 95.19 649 LEU A CA 1
ATOM 5270 C C . LEU A 1 649 ? 17.598 -11.239 -47.825 1.00 95.19 649 LEU A C 1
ATOM 5272 O O . LEU A 1 649 ? 17.508 -11.753 -48.937 1.00 95.19 649 LEU A O 1
ATOM 5276 N N . TYR A 1 650 ? 18.344 -11.769 -46.857 1.00 94.19 650 TYR A N 1
ATOM 5277 C CA . TYR A 1 650 ? 18.914 -13.116 -46.926 1.00 94.19 650 TYR A CA 1
ATOM 5278 C C . TYR A 1 650 ? 18.244 -14.004 -45.885 1.00 94.19 650 TYR A C 1
ATOM 5280 O O . TYR A 1 650 ? 18.256 -13.679 -44.696 1.00 94.19 650 TYR A O 1
ATOM 5288 N N . ILE A 1 651 ? 17.724 -15.148 -46.321 1.00 93.69 651 ILE A N 1
ATOM 5289 C CA . ILE A 1 651 ? 17.257 -16.218 -45.440 1.00 93.69 651 ILE A CA 1
ATOM 5290 C C . ILE A 1 651 ? 18.347 -17.285 -45.417 1.00 93.69 651 ILE A C 1
ATOM 5292 O O . ILE A 1 651 ? 18.595 -17.943 -46.423 1.00 93.69 651 ILE A O 1
ATOM 5296 N N . PHE A 1 652 ? 19.014 -17.450 -44.279 1.00 91.88 652 PHE A N 1
ATOM 5297 C CA . PHE A 1 652 ? 20.034 -18.475 -44.072 1.00 91.88 652 PHE A CA 1
ATOM 5298 C C . PHE A 1 652 ? 19.455 -19.651 -43.280 1.00 91.88 652 PHE A C 1
ATOM 5300 O O . PHE A 1 652 ? 18.844 -19.443 -42.227 1.00 91.88 652 PHE A O 1
ATOM 5307 N N . ASN A 1 653 ? 19.670 -20.882 -43.748 1.00 90.44 653 ASN A N 1
ATOM 5308 C CA . ASN A 1 653 ? 19.301 -22.095 -43.019 1.00 90.44 653 ASN A CA 1
ATOM 5309 C C . ASN A 1 653 ? 20.534 -22.701 -42.313 1.00 90.44 653 ASN A C 1
ATOM 5311 O O . ASN A 1 653 ? 21.418 -23.246 -42.975 1.00 90.44 653 ASN A O 1
ATOM 5315 N N . PRO A 1 654 ? 20.609 -22.683 -40.968 1.00 87.69 654 PRO A N 1
ATOM 5316 C CA . PRO A 1 654 ? 21.741 -23.247 -40.234 1.00 87.69 654 PRO A CA 1
ATOM 5317 C C . PRO A 1 654 ? 21.873 -24.775 -40.294 1.00 87.69 654 PRO A C 1
ATOM 5319 O O . PRO A 1 654 ? 22.858 -25.296 -39.778 1.00 87.69 654 PRO A O 1
ATOM 5322 N N . HIS A 1 655 ? 20.902 -25.504 -40.858 1.00 85.06 655 HIS A N 1
ATOM 5323 C CA . HIS A 1 655 ? 20.962 -26.968 -40.927 1.00 85.06 655 HIS A CA 1
ATOM 5324 C C . HIS A 1 655 ? 21.789 -27.489 -42.112 1.00 85.06 655 HIS A C 1
ATOM 5326 O O . HIS A 1 655 ? 22.585 -28.410 -41.930 1.00 85.06 655 HIS A O 1
ATOM 5332 N N . ASP A 1 656 ? 21.598 -26.900 -43.293 1.00 85.75 656 ASP A N 1
ATOM 5333 C CA . ASP A 1 656 ? 22.244 -27.265 -44.566 1.00 85.75 656 ASP A CA 1
ATOM 5334 C C . ASP A 1 656 ? 23.231 -26.186 -45.067 1.00 85.75 656 ASP A C 1
ATOM 5336 O O . ASP A 1 656 ? 23.960 -26.402 -46.032 1.00 85.75 656 ASP A O 1
ATOM 5340 N N . HIS A 1 657 ? 23.282 -25.037 -44.382 1.00 84.31 657 HIS A N 1
ATOM 5341 C CA . HIS A 1 657 ? 24.040 -23.833 -44.733 1.00 84.31 657 HIS A CA 1
ATOM 5342 C C . HIS A 1 657 ? 23.614 -23.155 -46.053 1.00 84.31 657 HIS A C 1
ATOM 5344 O O . HIS A 1 657 ? 24.385 -22.374 -46.619 1.00 84.31 657 HIS A O 1
ATOM 5350 N N . SER A 1 658 ? 22.396 -23.415 -46.532 1.00 86.56 658 SER A N 1
ATOM 5351 C CA . SER A 1 658 ? 21.826 -22.764 -47.715 1.00 86.56 658 SER A CA 1
ATOM 5352 C C . SER A 1 658 ? 21.444 -21.299 -47.466 1.00 86.56 658 SER A C 1
ATOM 5354 O O . SER A 1 658 ? 21.191 -20.870 -46.333 1.00 86.56 658 SER A O 1
ATOM 5356 N N . PHE A 1 659 ? 21.378 -20.532 -48.557 1.00 87.62 659 PHE A N 1
ATOM 5357 C CA . PHE A 1 659 ? 20.816 -19.185 -48.597 1.00 87.62 659 PHE A CA 1
ATOM 5358 C C . PHE A 1 659 ? 19.679 -19.103 -49.609 1.00 87.62 659 PHE A C 1
ATOM 5360 O O . PHE A 1 659 ? 19.768 -19.664 -50.698 1.00 87.62 659 PHE A O 1
ATOM 5367 N N . ILE A 1 660 ? 18.679 -18.294 -49.279 1.00 90.38 660 ILE A N 1
ATOM 5368 C CA . ILE A 1 660 ? 17.747 -17.685 -50.228 1.00 90.38 660 ILE A CA 1
ATOM 5369 C C . ILE A 1 660 ? 18.021 -16.177 -50.195 1.00 90.38 660 ILE A C 1
ATOM 5371 O O . ILE A 1 660 ? 18.219 -15.611 -49.116 1.00 90.38 660 ILE A O 1
ATOM 5375 N N . HIS A 1 661 ? 18.064 -15.535 -51.362 1.00 91.38 661 HIS A N 1
ATOM 5376 C CA . HIS A 1 661 ? 18.212 -14.087 -51.504 1.00 91.38 661 HIS A CA 1
ATOM 5377 C C . HIS A 1 661 ? 16.940 -13.504 -52.118 1.00 91.38 661 HIS A C 1
ATOM 5379 O O . HIS A 1 661 ? 16.509 -13.952 -53.180 1.00 91.38 661 HIS A O 1
ATOM 5385 N N . GLU A 1 662 ? 16.362 -12.499 -51.466 1.00 90.00 662 GLU A N 1
ATOM 5386 C CA . GLU A 1 662 ? 15.112 -11.868 -51.880 1.00 90.00 662 GLU A CA 1
ATOM 5387 C C . GLU A 1 662 ? 15.262 -10.349 -51.997 1.00 90.00 662 GLU A C 1
ATOM 5389 O O . GLU A 1 662 ? 15.723 -9.660 -51.080 1.00 90.00 662 GLU A O 1
ATOM 5394 N N . ASN A 1 663 ? 14.809 -9.824 -53.136 1.00 86.88 663 ASN A N 1
ATOM 5395 C CA . ASN A 1 663 ? 14.591 -8.396 -53.329 1.00 86.88 663 ASN A CA 1
ATOM 5396 C C . ASN A 1 663 ? 13.363 -7.959 -52.516 1.00 86.88 663 ASN A C 1
ATOM 5398 O O . ASN A 1 663 ? 12.391 -8.705 -52.407 1.00 86.88 663 ASN A O 1
ATOM 5402 N N . THR A 1 664 ? 13.370 -6.738 -51.978 1.00 90.75 664 THR A N 1
ATOM 5403 C CA . THR A 1 664 ? 12.251 -6.223 -51.171 1.00 90.75 664 THR A CA 1
ATOM 5404 C C . THR A 1 664 ? 11.755 -4.871 -51.701 1.00 90.75 664 THR A C 1
ATOM 5406 O O . THR A 1 664 ? 12.546 -4.115 -52.271 1.00 90.75 664 THR A O 1
ATOM 5409 N N . PRO A 1 665 ? 10.469 -4.520 -51.501 1.00 91.12 665 PRO A N 1
ATOM 5410 C CA . PRO A 1 665 ? 9.932 -3.207 -51.866 1.00 91.12 665 PRO A CA 1
ATOM 5411 C C . PRO A 1 665 ? 10.296 -2.106 -50.851 1.00 91.12 665 PRO A C 1
ATOM 5413 O O . PRO A 1 665 ? 9.816 -0.980 -50.966 1.00 91.12 665 PRO A O 1
ATOM 5416 N N . LEU A 1 666 ? 11.103 -2.413 -49.829 1.00 92.94 666 LEU A N 1
ATOM 5417 C CA . LEU A 1 666 ? 11.464 -1.467 -48.777 1.00 92.94 666 LEU A CA 1
ATOM 5418 C C . LEU A 1 666 ? 12.558 -0.516 -49.265 1.00 92.94 666 LEU A C 1
ATOM 5420 O O . LEU A 1 666 ? 13.522 -0.928 -49.913 1.00 92.94 666 LEU A O 1
ATOM 5424 N N . GLU A 1 667 ? 12.473 0.750 -48.852 1.00 91.94 667 GLU A N 1
ATOM 5425 C CA . GLU A 1 667 ? 13.594 1.681 -49.004 1.00 91.94 667 GLU A CA 1
ATOM 5426 C C . GLU A 1 667 ? 14.828 1.181 -48.227 1.00 91.94 667 GLU A C 1
ATOM 5428 O O . GLU A 1 667 ? 14.715 0.689 -47.093 1.00 91.94 667 GLU A O 1
ATOM 5433 N N . ALA A 1 668 ? 16.006 1.321 -48.845 1.00 93.38 668 ALA A N 1
ATOM 5434 C CA . ALA A 1 668 ? 17.289 0.890 -48.305 1.00 93.38 668 ALA A CA 1
ATOM 5435 C C . ALA A 1 668 ? 17.603 1.558 -46.968 1.00 93.38 668 ALA A C 1
ATOM 5437 O O . ALA A 1 668 ? 17.670 2.785 -46.854 1.00 93.38 668 ALA A O 1
ATOM 5438 N N . ARG A 1 669 ? 17.818 0.724 -45.943 1.00 94.94 669 ARG A N 1
ATOM 5439 C CA . ARG A 1 669 ? 17.878 1.181 -44.555 1.00 94.94 669 ARG A CA 1
ATOM 5440 C C . ARG A 1 669 ? 18.935 0.499 -43.704 1.00 94.94 669 ARG A C 1
ATOM 5442 O O . ARG A 1 669 ? 19.238 -0.680 -43.855 1.00 94.94 669 ARG A O 1
ATOM 5449 N N . TYR A 1 670 ? 19.482 1.271 -42.771 1.00 93.62 670 TYR A N 1
ATOM 5450 C CA . TYR A 1 670 ? 20.413 0.811 -41.741 1.00 93.62 670 TYR A CA 1
ATOM 5451 C C . TYR A 1 670 ? 20.052 1.422 -40.384 1.00 93.62 670 TYR A C 1
ATOM 5453 O O . TYR A 1 670 ? 19.424 2.482 -40.324 1.00 93.62 670 TYR A O 1
ATOM 5461 N N . LYS A 1 671 ? 20.462 0.785 -39.275 1.00 91.44 671 LYS A N 1
ATOM 5462 C CA . LYS A 1 671 ? 20.070 1.197 -37.905 1.00 91.44 671 LYS A CA 1
ATOM 5463 C C . LYS A 1 671 ? 18.536 1.227 -37.687 1.00 91.44 671 LYS A C 1
ATOM 5465 O O . LYS A 1 671 ? 18.067 1.952 -36.806 1.00 91.44 671 LYS A O 1
ATOM 5470 N N . HIS A 1 672 ? 17.773 0.472 -38.475 1.00 94.31 672 HIS A N 1
ATOM 5471 C CA . HIS A 1 672 ? 16.383 0.077 -38.204 1.00 94.31 672 HIS A CA 1
ATOM 5472 C C . HIS A 1 672 ? 16.328 -0.983 -37.091 1.00 94.31 672 HIS A C 1
ATOM 5474 O O . HIS A 1 672 ? 17.375 -1.455 -36.642 1.00 94.31 672 HIS A O 1
ATOM 5480 N N . ALA A 1 673 ? 15.125 -1.365 -36.663 1.00 93.69 673 ALA A N 1
ATOM 5481 C CA . ALA A 1 673 ? 14.911 -2.571 -35.862 1.00 93.69 673 ALA A CA 1
ATOM 5482 C C . ALA A 1 673 ? 13.992 -3.557 -36.594 1.00 93.69 673 ALA A C 1
ATOM 5484 O O . ALA A 1 673 ? 13.261 -3.186 -37.516 1.00 93.69 673 ALA A O 1
ATOM 5485 N N . ALA A 1 674 ? 14.050 -4.820 -36.176 1.00 94.62 674 ALA A N 1
ATOM 5486 C CA . ALA A 1 674 ? 13.175 -5.880 -36.649 1.00 94.62 674 ALA A CA 1
ATOM 5487 C C . ALA A 1 674 ? 12.939 -6.907 -35.535 1.00 94.62 674 ALA A C 1
ATOM 5489 O O . ALA A 1 674 ? 13.840 -7.143 -34.728 1.00 94.62 674 ALA A O 1
ATOM 5490 N N . CYS A 1 675 ? 11.762 -7.527 -35.516 1.00 93.31 675 CYS A N 1
ATOM 5491 C CA . CYS A 1 675 ? 11.414 -8.645 -34.635 1.00 93.31 675 CYS A CA 1
ATOM 5492 C C . CYS A 1 675 ? 10.452 -9.611 -35.343 1.00 93.31 675 CYS A C 1
ATOM 5494 O O . CYS A 1 675 ? 9.879 -9.289 -36.385 1.00 93.31 675 CYS A O 1
ATOM 5496 N N . ASN A 1 676 ? 10.273 -10.806 -34.788 1.00 91.56 676 ASN A N 1
ATOM 5497 C CA . ASN A 1 676 ? 9.211 -11.727 -35.176 1.00 91.56 676 ASN A CA 1
ATOM 5498 C C . ASN A 1 676 ? 7.920 -11.385 -34.411 1.00 91.56 676 ASN A C 1
ATOM 5500 O O . ASN A 1 676 ? 7.961 -11.199 -33.199 1.00 91.56 676 ASN A O 1
ATOM 5504 N N . ILE A 1 677 ? 6.780 -11.321 -35.107 1.00 89.56 677 ILE A N 1
ATOM 5505 C CA . ILE A 1 677 ? 5.452 -11.099 -34.492 1.00 89.56 677 ILE A CA 1
ATOM 5506 C C . ILE A 1 677 ? 4.638 -12.397 -34.352 1.00 89.56 677 ILE A C 1
ATOM 5508 O O . ILE A 1 677 ? 3.605 -12.419 -33.694 1.00 89.56 677 ILE A O 1
ATOM 5512 N N . ASN A 1 678 ? 5.095 -13.484 -34.976 1.00 87.38 678 ASN A N 1
ATOM 5513 C CA . ASN A 1 678 ? 4.715 -14.874 -34.708 1.00 87.38 678 ASN A CA 1
ATOM 5514 C C . ASN A 1 678 ? 5.733 -15.808 -35.400 1.00 87.38 678 ASN A C 1
ATOM 5516 O O . ASN A 1 678 ? 6.761 -15.349 -35.903 1.00 87.38 678 ASN A O 1
ATOM 5520 N N . GLU A 1 679 ? 5.438 -17.105 -35.458 1.00 87.25 679 GLU A N 1
ATOM 5521 C CA . GLU A 1 679 ? 6.257 -18.144 -36.106 1.00 87.25 679 GLU A CA 1
ATOM 5522 C C . GLU A 1 679 ? 6.361 -18.020 -37.640 1.00 87.25 679 GLU A C 1
ATOM 5524 O O . GLU A 1 679 ? 7.070 -18.798 -38.267 1.00 87.25 679 GLU A O 1
ATOM 5529 N N . HIS A 1 680 ? 5.690 -17.053 -38.272 1.00 92.81 680 HIS A N 1
ATOM 5530 C CA . HIS A 1 680 ? 5.660 -16.904 -39.733 1.00 92.81 680 HIS A CA 1
ATOM 5531 C C . HIS A 1 680 ? 5.820 -15.458 -40.226 1.00 92.81 680 HIS A C 1
ATOM 5533 O O . HIS A 1 680 ? 5.685 -15.204 -41.423 1.00 92.81 680 HIS A O 1
ATOM 5539 N N . LYS A 1 681 ? 6.046 -14.478 -39.338 1.00 94.50 681 LYS A N 1
ATOM 5540 C CA . LYS A 1 681 ? 6.024 -13.052 -39.707 1.00 94.50 681 LYS A CA 1
ATOM 5541 C C . LYS A 1 681 ? 7.137 -12.245 -39.055 1.00 94.50 681 LYS A C 1
ATOM 5543 O O . LYS A 1 681 ? 7.238 -12.164 -37.831 1.00 94.50 681 LYS A O 1
ATOM 5548 N N . MET A 1 682 ? 7.923 -11.588 -39.902 1.00 95.06 682 MET A N 1
ATOM 5549 C CA . MET A 1 682 ? 8.964 -10.623 -39.555 1.00 95.06 682 MET A CA 1
ATOM 5550 C C . MET A 1 682 ? 8.407 -9.208 -39.701 1.00 95.06 682 MET A C 1
ATOM 5552 O O . MET A 1 682 ? 7.946 -8.856 -40.781 1.00 95.06 682 MET A O 1
ATOM 5556 N N . MET A 1 683 ? 8.487 -8.378 -38.661 1.00 95.88 683 MET A N 1
ATOM 5557 C CA . MET A 1 683 ? 8.194 -6.946 -38.751 1.00 95.88 683 MET A CA 1
ATOM 5558 C C . MET A 1 683 ? 9.490 -6.127 -38.736 1.00 95.88 683 MET A C 1
ATOM 5560 O O . MET A 1 683 ? 10.394 -6.403 -37.950 1.00 95.88 683 MET A O 1
ATOM 5564 N N . VAL A 1 684 ? 9.563 -5.099 -39.582 1.00 96.81 684 VAL A N 1
ATOM 5565 C CA . VAL A 1 684 ? 10.658 -4.120 -39.690 1.00 96.81 684 VAL A CA 1
ATOM 5566 C C . VAL A 1 684 ? 10.108 -2.719 -39.429 1.00 96.81 684 VAL A C 1
ATOM 5568 O O . VAL A 1 684 ? 9.031 -2.389 -39.926 1.00 96.81 684 VAL A O 1
ATOM 5571 N N . PHE A 1 685 ? 10.854 -1.884 -38.696 1.00 95.94 685 PHE A N 1
ATOM 5572 C CA . PHE A 1 685 ? 10.487 -0.488 -38.440 1.00 95.94 685 PHE A CA 1
ATOM 5573 C C . PHE A 1 685 ? 11.666 0.491 -38.561 1.00 95.94 685 PHE A C 1
ATOM 5575 O O . PHE A 1 685 ? 12.770 0.263 -38.050 1.00 95.94 685 PHE A O 1
ATOM 5582 N N . GLY A 1 686 ? 11.393 1.630 -39.203 1.00 93.81 686 GLY A N 1
ATOM 5583 C CA . GLY A 1 686 ? 12.232 2.827 -39.180 1.00 93.81 686 GLY A CA 1
ATOM 5584 C C . GLY A 1 686 ? 13.642 2.642 -39.749 1.00 93.81 686 GLY A C 1
ATOM 5585 O O . GLY A 1 686 ? 13.838 1.942 -40.741 1.00 93.81 686 GLY A O 1
ATOM 5586 N N . GLY A 1 687 ? 14.634 3.301 -39.135 1.00 92.88 687 GLY A N 1
ATOM 5587 C CA . GLY A 1 687 ? 16.038 3.302 -39.573 1.00 92.88 687 GLY A CA 1
ATOM 5588 C C . GLY A 1 687 ? 16.463 4.580 -40.298 1.00 92.88 687 GLY A C 1
ATOM 5589 O O . GLY A 1 687 ? 15.849 5.630 -40.126 1.00 92.88 687 GLY A O 1
ATOM 5590 N N . LYS A 1 688 ? 17.555 4.507 -41.069 1.00 91.62 688 LYS A N 1
ATOM 5591 C CA . LYS A 1 688 ? 18.106 5.614 -41.870 1.00 91.62 688 LYS A CA 1
ATOM 5592 C C . LYS A 1 688 ? 18.298 5.258 -43.339 1.00 91.62 688 LYS A C 1
ATOM 5594 O O . LYS A 1 688 ? 18.802 4.177 -43.623 1.00 91.62 688 LYS A O 1
ATOM 5599 N N . THR A 1 689 ? 18.027 6.224 -44.214 1.00 90.69 689 THR A N 1
ATOM 5600 C CA . THR A 1 689 ? 18.256 6.194 -45.675 1.00 90.69 689 THR A CA 1
ATOM 5601 C C . THR A 1 689 ? 19.287 7.277 -46.092 1.00 90.69 689 THR A C 1
ATOM 5603 O O . THR A 1 689 ? 19.982 7.830 -45.236 1.00 90.69 689 THR A O 1
ATOM 5606 N N . MET A 1 690 ? 19.447 7.557 -47.393 1.00 80.12 690 MET A N 1
ATOM 5607 C CA . MET A 1 690 ? 20.387 8.532 -47.974 1.00 80.12 690 MET A CA 1
ATOM 5608 C C . MET A 1 690 ? 19.871 9.982 -48.034 1.00 80.12 690 MET A C 1
ATOM 5610 O O . MET A 1 690 ? 20.676 10.897 -48.201 1.00 80.12 690 MET A O 1
ATOM 5614 N N . THR A 1 691 ? 18.560 10.220 -47.931 1.00 71.19 691 THR A N 1
ATOM 5615 C CA . THR A 1 691 ? 17.968 11.558 -48.134 1.00 71.19 691 THR A CA 1
ATOM 5616 C C . THR A 1 691 ? 18.308 12.546 -47.000 1.00 71.19 691 THR A C 1
ATOM 5618 O O . THR A 1 691 ? 18.659 12.148 -45.887 1.00 71.19 691 THR A O 1
ATOM 5621 N N . LYS A 1 692 ? 18.200 13.866 -47.247 1.00 47.78 692 LYS A N 1
ATOM 5622 C CA . LYS A 1 692 ? 18.579 14.921 -46.269 1.00 47.78 692 LYS A CA 1
ATOM 5623 C C . LYS A 1 692 ? 17.851 14.813 -44.917 1.00 47.78 692 LYS A C 1
ATOM 5625 O O . LYS A 1 692 ? 18.465 15.082 -43.887 1.00 47.78 692 LYS A O 1
ATOM 5630 N N . ASN A 1 693 ? 16.592 14.371 -44.923 1.00 58.25 693 ASN A N 1
ATOM 5631 C CA . ASN A 1 693 ? 15.790 14.085 -43.724 1.00 58.25 693 ASN A CA 1
ATOM 5632 C C . ASN A 1 693 ? 15.648 12.569 -43.466 1.00 58.25 693 ASN A C 1
ATOM 5634 O O . ASN A 1 693 ? 14.705 12.148 -42.806 1.00 58.25 693 ASN A O 1
ATOM 5638 N N . GLY A 1 694 ? 16.562 11.753 -44.002 1.00 78.44 694 GLY A N 1
ATOM 5639 C CA . GLY A 1 694 ? 16.438 10.304 -44.175 1.00 78.44 694 GLY A CA 1
ATOM 5640 C C . GLY A 1 694 ? 16.438 9.467 -42.898 1.00 78.44 694 GLY A C 1
ATOM 5641 O O . GLY A 1 694 ? 17.381 8.716 -42.637 1.00 78.44 694 GLY A O 1
ATOM 5642 N N . ILE A 1 695 ? 15.367 9.576 -42.117 1.00 89.81 695 ILE A N 1
ATOM 5643 C CA . ILE A 1 695 ? 15.001 8.691 -41.015 1.00 89.81 695 ILE A CA 1
ATOM 5644 C C . ILE A 1 695 ? 13.574 8.224 -41.268 1.00 89.81 695 ILE A C 1
ATOM 5646 O O . ILE A 1 695 ? 12.674 9.038 -41.449 1.00 89.81 695 ILE A O 1
ATOM 5650 N N . LEU A 1 696 ? 13.392 6.910 -41.286 1.00 92.25 696 LEU A N 1
ATOM 5651 C CA . LEU A 1 696 ? 12.154 6.286 -41.733 1.00 92.25 696 LEU A CA 1
ATOM 5652 C C . LEU A 1 696 ? 11.183 6.077 -40.563 1.00 92.25 696 LEU A C 1
ATOM 5654 O O . LEU A 1 696 ? 11.602 5.983 -39.402 1.00 92.25 696 LEU A O 1
ATOM 5658 N N . ASN A 1 697 ? 9.889 6.014 -40.874 1.00 92.38 697 ASN A N 1
ATOM 5659 C CA . ASN A 1 697 ? 8.791 5.851 -39.914 1.00 92.38 697 ASN A CA 1
ATOM 5660 C C . ASN A 1 697 ? 7.729 4.830 -40.364 1.00 92.38 697 ASN A C 1
ATOM 5662 O O . ASN A 1 697 ? 6.637 4.779 -39.807 1.00 92.38 697 ASN A O 1
ATOM 5666 N N . ASP A 1 698 ? 8.049 4.033 -41.376 1.00 93.06 698 ASP A N 1
ATOM 5667 C CA . ASP A 1 698 ? 7.203 2.999 -41.950 1.00 93.06 698 ASP A CA 1
ATOM 5668 C C . ASP A 1 698 ? 7.392 1.648 -41.243 1.00 93.06 698 ASP A C 1
ATOM 5670 O O . ASP A 1 698 ? 8.505 1.273 -40.856 1.00 93.06 698 ASP A O 1
ATOM 5674 N N . PHE A 1 699 ? 6.291 0.908 -41.104 1.00 95.00 699 PHE A N 1
ATOM 5675 C CA . PHE A 1 699 ? 6.289 -0.487 -40.676 1.00 95.00 699 PHE A CA 1
ATOM 5676 C C . PHE A 1 699 ? 6.053 -1.399 -41.877 1.00 95.00 699 PHE A C 1
ATOM 5678 O O . PHE A 1 699 ? 5.181 -1.144 -42.710 1.00 95.00 699 PHE A O 1
ATOM 5685 N N . TRP A 1 700 ? 6.786 -2.504 -41.923 1.00 96.31 700 TRP A N 1
ATOM 5686 C CA . TRP A 1 700 ? 6.632 -3.536 -42.944 1.00 96.31 700 TRP A CA 1
ATOM 5687 C C . TRP A 1 700 ? 6.605 -4.915 -42.307 1.00 96.31 700 TRP A C 1
ATOM 5689 O O . TRP A 1 700 ? 7.395 -5.190 -41.407 1.00 96.31 700 TRP A O 1
ATOM 5699 N N . ILE A 1 701 ? 5.720 -5.779 -42.795 1.00 96.12 701 ILE A N 1
ATOM 5700 C CA . ILE A 1 701 ? 5.605 -7.179 -42.395 1.00 96.12 701 ILE A CA 1
ATOM 5701 C C . ILE A 1 701 ? 5.964 -8.055 -43.595 1.00 96.12 701 ILE A C 1
ATOM 5703 O O . ILE A 1 701 ? 5.304 -7.983 -44.633 1.00 96.12 701 ILE A O 1
ATOM 5707 N N . PHE A 1 702 ? 6.980 -8.897 -43.437 1.00 96.44 702 PHE A N 1
ATOM 5708 C CA . PHE A 1 702 ? 7.277 -10.012 -44.330 1.00 96.44 702 PHE A CA 1
ATOM 5709 C C . PHE A 1 702 ? 6.646 -11.291 -43.782 1.00 96.44 702 PHE A C 1
ATOM 5711 O O . PHE A 1 702 ? 6.865 -11.647 -42.622 1.00 96.44 702 PHE A O 1
ATOM 5718 N N . ASP A 1 703 ? 5.867 -11.972 -44.615 1.00 94.81 703 ASP A N 1
ATOM 5719 C CA . ASP A 1 703 ? 5.240 -13.257 -44.317 1.00 94.81 703 ASP A CA 1
ATOM 5720 C C . ASP A 1 703 ? 6.070 -14.397 -44.932 1.00 94.81 703 ASP A C 1
ATOM 5722 O O . ASP A 1 703 ? 6.214 -14.485 -46.151 1.00 94.81 703 ASP A O 1
ATOM 5726 N N . THR A 1 704 ? 6.627 -15.268 -44.086 1.00 93.88 704 THR A N 1
ATOM 5727 C CA . THR A 1 704 ? 7.592 -16.314 -44.474 1.00 93.88 704 THR A CA 1
ATOM 5728 C C . THR A 1 704 ? 6.953 -17.528 -45.146 1.00 93.88 704 THR A C 1
ATOM 5730 O O . THR A 1 704 ? 7.670 -18.451 -45.517 1.00 93.88 704 THR A O 1
ATOM 5733 N N . ASN A 1 705 ? 5.622 -17.576 -45.243 1.00 92.94 705 ASN A N 1
ATOM 5734 C CA . ASN A 1 705 ? 4.898 -18.683 -45.872 1.00 92.94 705 ASN A CA 1
ATOM 5735 C C . ASN A 1 705 ? 4.498 -18.319 -47.306 1.00 92.94 705 ASN A C 1
ATOM 5737 O O . ASN A 1 705 ? 4.514 -19.162 -48.196 1.00 92.94 705 ASN A O 1
ATOM 5741 N N . SER A 1 706 ? 4.155 -17.049 -47.528 1.00 93.62 706 SER A N 1
ATOM 5742 C CA . SER A 1 706 ? 3.800 -16.495 -48.837 1.00 93.62 706 SER A CA 1
ATOM 5743 C C . SER A 1 706 ? 4.943 -15.749 -49.533 1.00 93.62 706 SER A C 1
ATOM 5745 O O . SER A 1 706 ? 4.778 -15.373 -50.693 1.00 93.62 706 SER A O 1
ATOM 5747 N N . HIS A 1 707 ? 6.072 -15.531 -48.843 1.00 93.19 707 HIS A N 1
ATOM 5748 C CA . HIS A 1 707 ? 7.228 -14.740 -49.291 1.00 93.19 707 HIS A CA 1
ATOM 5749 C C . HIS A 1 707 ? 6.833 -13.333 -49.781 1.00 93.19 707 HIS A C 1
ATOM 5751 O O . HIS A 1 707 ? 7.322 -12.828 -50.792 1.00 93.19 707 HIS A O 1
ATOM 5757 N N . LYS A 1 708 ? 5.896 -12.690 -49.069 1.00 94.38 708 LYS A N 1
ATOM 5758 C CA . LYS A 1 708 ? 5.342 -11.378 -49.438 1.00 94.38 708 LYS A CA 1
ATOM 5759 C C . LYS A 1 708 ? 5.576 -10.331 -48.360 1.00 94.38 708 LYS A C 1
ATOM 5761 O O . LYS A 1 708 ? 5.346 -10.558 -47.173 1.00 94.38 708 LYS A O 1
ATOM 5766 N N . TRP A 1 709 ? 5.979 -9.149 -48.816 1.00 96.12 709 TRP A N 1
ATOM 5767 C CA . TRP A 1 709 ? 6.051 -7.932 -48.017 1.00 96.12 709 TRP A CA 1
ATOM 5768 C C . TRP A 1 709 ? 4.721 -7.180 -48.069 1.00 96.12 709 TRP A C 1
ATOM 5770 O O . TRP A 1 709 ? 4.143 -6.983 -49.135 1.00 96.12 709 TRP A O 1
ATOM 5780 N N . THR A 1 710 ? 4.260 -6.720 -46.911 1.00 95.88 710 THR A N 1
ATOM 5781 C CA . THR A 1 710 ? 3.049 -5.909 -46.742 1.00 95.88 710 THR A CA 1
ATOM 5782 C C . THR A 1 710 ? 3.365 -4.704 -45.864 1.00 95.88 710 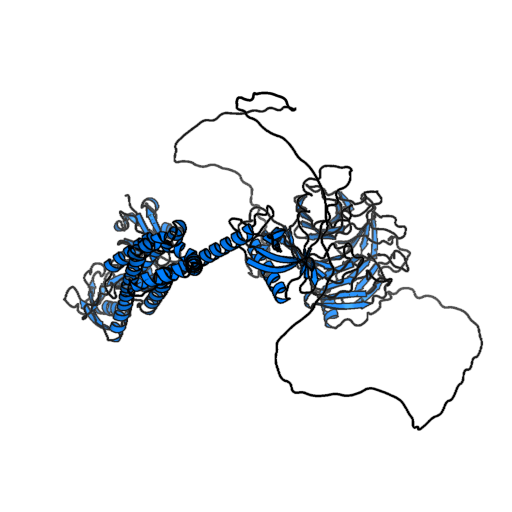THR A C 1
ATOM 5784 O O . THR A 1 710 ? 4.107 -4.820 -44.887 1.00 95.88 710 THR A O 1
ATOM 5787 N N . LYS A 1 711 ? 2.837 -3.527 -46.208 1.00 94.69 711 LYS A N 1
ATOM 5788 C CA . LYS A 1 711 ? 2.979 -2.325 -45.377 1.00 94.69 711 LYS A CA 1
ATOM 5789 C C . LYS A 1 711 ? 2.008 -2.422 -44.198 1.00 94.69 711 LYS A C 1
ATOM 5791 O O . LYS A 1 711 ? 0.840 -2.754 -44.390 1.00 94.69 711 LYS A O 1
ATOM 5796 N N . PHE A 1 712 ? 2.478 -2.130 -42.989 1.00 93.12 712 PHE A N 1
ATOM 5797 C CA . PHE A 1 712 ? 1.631 -2.018 -41.802 1.00 93.12 712 PHE A CA 1
ATOM 5798 C C . PHE A 1 712 ? 1.428 -0.541 -41.460 1.00 93.12 712 PHE A C 1
ATOM 5800 O O . PHE A 1 712 ? 2.355 0.264 -41.528 1.00 93.12 712 PHE A O 1
ATOM 5807 N N . GLU A 1 713 ? 0.197 -0.188 -41.104 1.00 91.25 713 GLU A N 1
ATOM 5808 C CA . GLU A 1 713 ? -0.207 1.187 -40.814 1.00 91.25 713 GLU A CA 1
ATOM 5809 C C . GLU A 1 713 ? -0.986 1.221 -39.502 1.00 91.25 713 GLU A C 1
ATOM 5811 O O . GLU A 1 713 ? -1.953 0.467 -39.329 1.00 91.25 713 GLU A O 1
ATOM 5816 N N . THR A 1 714 ? -0.512 2.077 -38.598 1.00 88.75 714 THR A N 1
ATOM 5817 C CA . THR A 1 714 ? -1.063 2.382 -37.276 1.00 88.75 714 THR A CA 1
ATOM 5818 C C . THR A 1 714 ? -2.162 3.439 -37.357 1.00 88.75 714 THR A C 1
ATOM 5820 O O . THR A 1 714 ? -2.189 4.228 -38.298 1.00 88.75 714 THR A O 1
ATOM 5823 N N . VAL A 1 715 ? -3.040 3.497 -36.350 1.00 84.88 715 VAL A N 1
ATOM 5824 C CA . VAL A 1 715 ? -4.084 4.539 -36.246 1.00 84.88 715 VAL A CA 1
ATOM 5825 C C . VAL A 1 715 ? -3.459 5.934 -36.135 1.00 84.88 715 VAL A C 1
ATOM 5827 O O . VAL A 1 715 ? -3.879 6.865 -36.814 1.00 84.88 715 VAL A O 1
ATOM 5830 N N . ASN A 1 716 ? -2.414 6.063 -35.313 1.00 82.69 716 ASN A N 1
ATOM 5831 C CA . ASN A 1 716 ? -1.670 7.304 -35.109 1.00 82.69 716 ASN A CA 1
ATOM 5832 C C . ASN A 1 716 ? -0.301 7.249 -35.805 1.00 82.69 716 ASN A C 1
ATOM 5834 O O . ASN A 1 716 ? 0.350 6.201 -35.833 1.00 82.69 716 ASN A O 1
ATOM 5838 N N . ILE A 1 717 ? 0.168 8.380 -36.345 1.00 84.25 717 ILE A N 1
ATOM 5839 C CA . ILE A 1 717 ? 1.463 8.458 -37.040 1.00 84.25 717 ILE A CA 1
ATOM 5840 C C . ILE A 1 717 ? 2.607 8.329 -36.028 1.00 84.25 717 ILE A C 1
ATOM 5842 O O . ILE A 1 717 ? 2.836 9.215 -35.204 1.00 84.25 717 ILE A O 1
ATOM 5846 N N . VAL A 1 718 ? 3.382 7.248 -36.128 1.00 87.88 718 VAL A N 1
ATOM 5847 C CA . VAL A 1 718 ? 4.600 7.077 -35.330 1.00 87.88 718 VAL A CA 1
ATOM 5848 C C . VAL A 1 718 ? 5.724 7.951 -35.899 1.00 87.88 718 VAL A C 1
ATOM 5850 O O . VAL A 1 718 ? 5.979 7.962 -37.105 1.00 87.88 718 VAL A O 1
ATOM 5853 N N . ALA A 1 719 ? 6.431 8.675 -35.027 1.00 87.88 719 ALA A N 1
ATOM 5854 C CA . ALA A 1 719 ? 7.576 9.497 -35.411 1.00 87.88 719 ALA A CA 1
ATOM 5855 C C . ALA A 1 719 ? 8.816 8.644 -35.753 1.00 87.88 719 ALA A C 1
ATOM 5857 O O . ALA A 1 719 ? 9.224 7.760 -34.988 1.00 87.88 719 ALA A O 1
ATOM 5858 N N . GLY A 1 720 ? 9.437 8.942 -36.900 1.00 89.25 720 GLY A N 1
ATOM 5859 C CA . GLY A 1 720 ? 10.559 8.179 -37.451 1.00 89.25 720 GLY A CA 1
ATOM 5860 C C . GLY A 1 720 ? 11.808 8.196 -36.578 1.00 89.25 720 GLY A C 1
ATOM 5861 O O . GLY A 1 720 ? 12.217 9.242 -36.068 1.00 89.25 720 GLY A O 1
ATOM 5862 N N . ARG A 1 721 ? 12.444 7.029 -36.421 1.00 90.88 721 ARG A N 1
ATOM 5863 C CA . ARG A 1 721 ? 13.567 6.847 -35.488 1.00 90.88 721 ARG A CA 1
ATOM 5864 C C . ARG A 1 721 ? 14.589 5.807 -35.938 1.00 90.88 721 ARG A C 1
ATOM 5866 O O . ARG A 1 721 ? 14.282 4.857 -36.653 1.00 90.88 721 ARG A O 1
ATOM 5873 N N . TYR A 1 722 ? 15.814 5.937 -35.432 1.00 89.81 722 TYR A N 1
ATOM 5874 C CA . TYR A 1 722 ? 16.931 5.025 -35.717 1.00 89.81 722 TYR A CA 1
ATOM 5875 C C . TYR A 1 722 ? 17.707 4.632 -34.450 1.00 89.81 722 TYR A C 1
ATOM 5877 O O . TYR A 1 722 ? 17.722 5.370 -33.467 1.00 89.81 722 TYR A O 1
ATOM 5885 N N . SER A 1 723 ? 18.395 3.483 -34.486 1.00 87.19 723 SER A N 1
ATOM 5886 C CA . SER A 1 723 ? 19.121 2.889 -33.341 1.00 87.19 723 SER A CA 1
ATOM 5887 C C . SER A 1 723 ? 18.257 2.697 -32.091 1.00 87.19 723 SER A C 1
ATOM 5889 O O . SER A 1 723 ? 18.735 2.860 -30.971 1.00 87.19 723 SER A O 1
ATOM 5891 N N . HIS A 1 724 ? 16.984 2.383 -32.319 1.00 87.75 724 HIS A N 1
ATOM 5892 C CA . HIS A 1 724 ? 16.065 1.837 -31.330 1.00 87.75 724 HIS A CA 1
ATOM 5893 C C . HIS A 1 724 ? 16.192 0.306 -31.309 1.00 87.75 724 HIS A C 1
ATOM 5895 O O . HIS A 1 724 ? 16.912 -0.282 -32.120 1.00 87.75 724 HIS A O 1
ATOM 5901 N N . SER A 1 725 ? 15.474 -0.351 -30.407 1.00 86.81 725 SER A N 1
ATOM 5902 C CA . SER A 1 725 ? 15.210 -1.789 -30.491 1.00 86.81 725 SER A CA 1
ATOM 5903 C C . SER A 1 725 ? 13.712 -2.046 -30.426 1.00 86.81 725 SER A C 1
ATOM 5905 O O . SER A 1 725 ? 12.959 -1.215 -29.917 1.00 86.81 725 SER A O 1
ATOM 5907 N N . MET A 1 726 ? 13.293 -3.167 -31.003 1.00 89.50 726 MET A N 1
ATOM 5908 C CA . MET A 1 726 ? 11.895 -3.535 -31.175 1.00 89.50 726 MET A CA 1
ATOM 5909 C C . MET A 1 726 ? 11.722 -5.008 -30.824 1.00 89.50 726 MET A C 1
ATOM 5911 O O . MET A 1 726 ? 12.564 -5.824 -31.193 1.00 89.50 726 MET A O 1
ATOM 5915 N N . PHE A 1 727 ? 10.661 -5.327 -30.095 1.00 86.75 727 PHE A N 1
ATOM 5916 C CA . PHE A 1 727 ? 10.321 -6.678 -29.652 1.00 86.75 727 PHE A CA 1
ATOM 5917 C C . PHE A 1 727 ? 8.800 -6.819 -29.577 1.00 86.75 727 PHE A C 1
ATOM 5919 O O . PHE A 1 727 ? 8.078 -5.821 -29.594 1.00 86.75 727 PHE A O 1
ATOM 5926 N N . PHE A 1 728 ? 8.312 -8.054 -29.558 1.00 86.31 728 PHE A N 1
ATOM 5927 C CA . PHE A 1 728 ? 6.887 -8.364 -29.573 1.00 86.31 728 PHE A CA 1
ATOM 5928 C C . PHE A 1 728 ? 6.563 -9.359 -28.463 1.00 86.31 728 PHE A C 1
ATOM 5930 O O . PHE A 1 728 ? 7.242 -10.375 -28.328 1.00 86.31 728 PHE A O 1
ATOM 5937 N N . GLU A 1 729 ? 5.547 -9.050 -27.661 1.00 79.25 729 GLU A N 1
ATOM 5938 C CA . GLU A 1 729 ? 5.148 -9.846 -26.500 1.00 79.25 729 GLU A CA 1
ATOM 5939 C C . GLU A 1 729 ? 3.690 -9.533 -26.125 1.00 79.25 729 GLU A C 1
ATOM 5941 O O . GLU A 1 729 ? 3.236 -8.403 -26.288 1.00 79.25 729 GLU A O 1
ATOM 5946 N N . ASN A 1 730 ? 2.917 -10.524 -25.668 1.00 76.44 730 ASN A N 1
ATOM 5947 C CA . ASN A 1 730 ? 1.511 -10.354 -25.250 1.00 76.44 730 ASN A CA 1
ATOM 5948 C C . ASN A 1 730 ? 0.634 -9.556 -26.250 1.00 76.44 730 ASN A C 1
ATOM 5950 O O . ASN A 1 730 ? -0.156 -8.685 -25.871 1.00 76.44 730 ASN A O 1
ATOM 5954 N N . ARG A 1 731 ? 0.802 -9.871 -27.547 1.00 81.81 731 ARG A N 1
ATOM 5955 C CA . ARG A 1 731 ? 0.200 -9.221 -28.736 1.00 81.81 731 ARG A CA 1
ATOM 5956 C C . ARG A 1 731 ? 0.575 -7.754 -28.985 1.00 81.81 731 ARG A C 1
ATOM 5958 O O . ARG A 1 731 ? 0.035 -7.128 -29.898 1.00 81.81 731 ARG A O 1
ATOM 5965 N N . LYS A 1 732 ? 1.519 -7.208 -28.223 1.00 85.69 732 LYS A N 1
ATOM 5966 C CA . LYS A 1 732 ? 1.957 -5.816 -28.325 1.00 85.69 732 LYS A CA 1
ATOM 5967 C C . LYS A 1 732 ? 3.385 -5.734 -28.846 1.00 85.69 732 LYS A C 1
ATOM 5969 O O . LYS A 1 732 ? 4.255 -6.529 -28.495 1.00 85.69 732 LYS A O 1
ATOM 5974 N N . LEU A 1 733 ? 3.613 -4.760 -29.715 1.00 89.31 733 LEU A N 1
ATOM 5975 C CA . LEU A 1 733 ? 4.919 -4.390 -30.229 1.00 89.31 733 LEU A CA 1
ATOM 5976 C C . LEU A 1 733 ? 5.485 -3.272 -29.355 1.00 89.31 733 LEU A C 1
ATOM 5978 O O . LEU A 1 733 ? 4.850 -2.236 -29.175 1.00 89.31 733 LEU A O 1
ATOM 5982 N N . PHE A 1 734 ? 6.689 -3.458 -28.841 1.00 87.25 734 PHE A N 1
ATOM 5983 C CA . PHE A 1 734 ? 7.358 -2.494 -27.979 1.00 87.25 734 PHE A CA 1
ATOM 5984 C C . PHE A 1 734 ? 8.572 -1.920 -28.699 1.00 87.25 734 PHE A C 1
ATOM 5986 O O . PHE A 1 734 ? 9.376 -2.658 -29.269 1.00 87.25 734 PHE A O 1
ATOM 5993 N N . ILE A 1 735 ? 8.715 -0.596 -28.669 1.00 89.12 735 ILE A N 1
ATOM 5994 C CA . ILE A 1 735 ? 9.776 0.140 -29.360 1.00 89.12 735 ILE A CA 1
ATOM 5995 C C . ILE A 1 735 ? 10.511 0.990 -28.324 1.00 89.12 735 ILE A C 1
ATOM 5997 O O . ILE A 1 735 ? 9.994 2.008 -27.856 1.00 89.12 735 ILE A O 1
ATOM 6001 N N . LEU A 1 736 ? 11.727 0.578 -27.957 1.00 86.00 736 LEU A N 1
ATOM 6002 C CA . LEU A 1 736 ? 12.519 1.230 -26.913 1.00 86.00 736 LEU A CA 1
ATOM 6003 C C . LEU A 1 736 ? 13.703 2.021 -27.477 1.00 86.00 736 LEU A C 1
ATOM 6005 O O . LEU A 1 736 ? 14.495 1.539 -28.292 1.00 86.00 736 LEU A O 1
ATOM 6009 N N . GLY A 1 737 ? 13.833 3.254 -26.981 1.00 81.06 737 GLY A N 1
ATOM 6010 C CA . GLY A 1 737 ? 14.935 4.162 -27.279 1.00 81.06 737 GLY A CA 1
ATOM 6011 C C . GLY A 1 737 ? 15.049 4.549 -28.756 1.00 81.06 737 GLY A C 1
ATOM 6012 O O . GLY A 1 737 ? 14.062 4.668 -29.488 1.00 81.06 737 GLY A O 1
ATOM 6013 N N . GLY A 1 738 ? 16.292 4.762 -29.186 1.00 82.25 738 GLY A N 1
ATOM 6014 C CA . GLY A 1 738 ? 16.627 5.347 -30.480 1.00 82.25 738 GLY A CA 1
ATOM 6015 C C . GLY A 1 738 ? 16.557 6.869 -30.491 1.00 82.25 738 GLY A C 1
ATOM 6016 O O . GLY A 1 738 ? 16.527 7.513 -29.444 1.00 82.25 738 GLY A O 1
ATOM 6017 N N . PHE A 1 739 ? 16.611 7.438 -31.693 1.00 78.88 739 PHE A N 1
ATOM 6018 C CA . PHE A 1 739 ? 16.786 8.873 -31.917 1.00 78.88 739 PHE A CA 1
ATOM 6019 C C . PHE A 1 739 ? 15.905 9.402 -33.042 1.00 78.88 739 PHE A C 1
ATOM 6021 O O . PHE A 1 739 ? 15.818 8.773 -34.100 1.00 78.88 739 PHE A O 1
ATOM 6028 N N . PHE A 1 740 ? 15.339 10.589 -32.822 1.00 83.44 740 PHE A N 1
ATOM 6029 C CA . PHE A 1 740 ? 14.668 11.398 -33.841 1.00 83.44 740 PHE A CA 1
ATOM 6030 C C . PHE A 1 740 ? 15.683 12.183 -34.703 1.00 83.44 740 PHE A C 1
ATOM 6032 O O . PHE A 1 740 ? 16.900 12.132 -34.481 1.00 83.44 740 PHE A O 1
ATOM 6039 N N . ALA A 1 741 ? 15.198 12.915 -35.712 1.00 82.88 741 ALA A N 1
ATOM 6040 C CA . ALA A 1 741 ? 16.035 13.641 -36.676 1.00 82.88 741 ALA A CA 1
ATOM 6041 C C . ALA A 1 741 ? 16.901 14.755 -36.066 1.00 82.88 741 ALA A C 1
ATOM 6043 O O . ALA A 1 741 ? 18.056 14.932 -36.464 1.00 82.88 741 ALA A O 1
ATOM 6044 N N . ASP A 1 742 ? 16.390 15.443 -35.047 1.00 77.31 742 ASP A N 1
ATOM 6045 C CA . ASP A 1 742 ? 17.103 16.475 -34.284 1.00 77.31 742 ASP A CA 1
ATOM 6046 C C . ASP A 1 742 ? 18.200 15.913 -33.350 1.00 77.31 742 ASP A C 1
ATOM 6048 O O . ASP A 1 742 ? 18.986 16.672 -32.777 1.00 77.31 742 ASP A O 1
ATOM 6052 N N . LYS A 1 743 ? 18.306 14.577 -33.253 1.00 73.81 743 LYS A N 1
ATOM 6053 C CA . LYS A 1 743 ? 19.210 13.813 -32.378 1.00 73.81 743 LYS A CA 1
ATOM 6054 C C . LYS A 1 743 ? 18.837 13.879 -30.887 1.00 73.81 743 LYS A C 1
ATOM 6056 O O . LYS A 1 743 ? 19.705 13.607 -30.047 1.00 73.81 743 LYS A O 1
ATOM 6061 N N . THR A 1 744 ? 17.578 14.166 -30.547 1.00 73.62 744 THR A N 1
ATOM 6062 C CA . THR A 1 744 ? 17.028 13.882 -29.210 1.00 73.62 744 THR A CA 1
ATOM 6063 C C . THR A 1 744 ? 16.724 12.385 -29.032 1.00 73.62 744 THR A C 1
ATOM 6065 O O . THR A 1 744 ? 16.447 11.697 -30.023 1.00 73.62 744 THR A O 1
ATOM 6068 N N . PRO A 1 745 ? 16.823 11.844 -27.799 1.00 75.00 745 PRO A N 1
ATOM 6069 C CA . PRO A 1 745 ? 16.398 10.477 -27.505 1.00 75.00 745 PRO A CA 1
ATOM 6070 C C . PRO A 1 745 ? 14.895 10.318 -27.749 1.00 75.00 745 PRO A C 1
ATOM 6072 O O . PRO A 1 745 ? 14.112 11.174 -27.342 1.00 75.00 745 PRO A O 1
ATOM 6075 N N . ALA A 1 746 ? 14.501 9.222 -28.388 1.00 78.75 746 ALA A N 1
ATOM 6076 C CA . ALA A 1 746 ? 13.107 8.936 -28.687 1.00 78.75 746 ALA A CA 1
ATOM 6077 C C . ALA A 1 746 ? 12.413 8.215 -27.517 1.00 78.75 746 ALA A C 1
ATOM 6079 O O . ALA A 1 746 ? 12.978 7.299 -26.913 1.00 78.75 746 ALA A O 1
ATOM 6080 N N . THR A 1 747 ? 11.177 8.618 -27.215 1.00 81.00 747 THR A N 1
ATOM 6081 C CA . THR A 1 747 ? 10.337 8.037 -26.153 1.00 81.00 747 THR A CA 1
ATOM 6082 C C . THR A 1 747 ? 10.011 6.563 -26.419 1.00 81.00 747 THR A C 1
ATOM 6084 O O . THR A 1 747 ? 9.900 6.170 -27.585 1.00 81.00 747 THR A O 1
ATOM 6087 N N . PRO A 1 748 ? 9.837 5.721 -25.383 1.00 83.88 748 PRO A N 1
ATOM 6088 C CA . PRO A 1 748 ? 9.198 4.414 -25.526 1.00 83.88 748 PRO A CA 1
ATOM 6089 C C . PRO A 1 748 ? 7.833 4.507 -26.218 1.00 83.88 748 PRO A C 1
ATOM 6091 O O . PRO A 1 748 ? 7.123 5.497 -26.049 1.00 83.88 748 PRO A O 1
ATOM 6094 N N . ILE A 1 749 ? 7.473 3.474 -26.980 1.00 87.62 749 ILE A N 1
ATOM 6095 C CA . ILE A 1 749 ? 6.142 3.301 -27.578 1.00 87.62 749 ILE A CA 1
ATOM 6096 C C . ILE A 1 749 ? 5.713 1.841 -27.408 1.00 87.62 749 ILE A C 1
ATOM 6098 O O . ILE A 1 749 ? 6.531 0.933 -27.576 1.00 87.62 749 ILE A O 1
ATOM 6102 N N . VAL A 1 750 ? 4.432 1.635 -27.109 1.00 86.81 750 VAL A N 1
ATOM 6103 C CA . VAL A 1 750 ? 3.723 0.353 -27.198 1.00 86.81 750 VAL A CA 1
ATOM 6104 C C . VAL A 1 750 ? 2.719 0.448 -28.347 1.00 86.81 750 VAL A C 1
ATOM 6106 O O . VAL A 1 750 ? 2.055 1.470 -28.493 1.00 86.81 750 VAL A O 1
ATOM 6109 N N . ILE A 1 751 ? 2.594 -0.594 -29.166 1.00 88.12 751 ILE A N 1
ATOM 6110 C CA . ILE A 1 751 ? 1.597 -0.674 -30.239 1.00 88.12 751 ILE A CA 1
ATOM 6111 C C . ILE A 1 751 ? 0.821 -1.978 -30.083 1.00 88.12 751 ILE A C 1
ATOM 6113 O O . ILE A 1 751 ? 1.410 -3.058 -30.081 1.00 88.12 751 ILE A O 1
ATOM 6117 N N . ASP A 1 752 ? -0.496 -1.889 -29.954 1.00 86.31 752 ASP A N 1
ATOM 6118 C CA . ASP A 1 752 ? -1.386 -3.051 -29.998 1.00 86.31 752 ASP A CA 1
ATOM 6119 C C . ASP A 1 752 ? -1.543 -3.458 -31.473 1.00 86.31 752 ASP A C 1
ATOM 6121 O O . ASP A 1 752 ? -2.074 -2.680 -32.265 1.00 86.31 752 ASP A O 1
ATOM 6125 N N . ILE A 1 753 ? -1.024 -4.625 -31.885 1.00 85.25 753 ILE A N 1
ATOM 6126 C CA . ILE A 1 753 ? -1.037 -5.004 -33.313 1.00 85.25 753 ILE A CA 1
ATOM 6127 C C . ILE A 1 753 ? -2.463 -5.317 -33.793 1.00 85.25 753 ILE A C 1
ATOM 6129 O O . ILE A 1 753 ? -2.796 -4.994 -34.935 1.00 85.25 753 ILE A O 1
ATOM 6133 N N . ASP A 1 754 ? -3.310 -5.882 -32.926 1.00 85.44 754 ASP A N 1
ATOM 6134 C CA . ASP A 1 754 ? -4.690 -6.245 -33.264 1.00 85.44 754 ASP A CA 1
ATOM 6135 C C . ASP A 1 754 ? -5.566 -4.987 -33.426 1.00 85.44 754 ASP A C 1
ATOM 6137 O O . ASP A 1 754 ? -6.387 -4.917 -34.341 1.00 85.44 754 ASP A O 1
ATOM 6141 N N . LYS A 1 755 ? -5.369 -3.965 -32.575 1.00 85.62 755 LYS A N 1
ATOM 6142 C CA . LYS A 1 755 ? -6.086 -2.673 -32.650 1.00 85.62 755 LYS A CA 1
ATOM 6143 C C . LYS A 1 755 ? -5.421 -1.629 -33.553 1.00 85.62 755 LYS A C 1
ATOM 6145 O O . LYS A 1 755 ? -6.061 -0.636 -33.888 1.00 85.62 755 LYS A O 1
ATOM 6150 N N . LYS A 1 756 ? -4.144 -1.820 -33.910 1.00 87.75 756 LYS A N 1
ATOM 6151 C CA . LYS A 1 756 ? -3.255 -0.841 -34.575 1.00 87.75 756 LYS A CA 1
ATOM 6152 C C . LYS A 1 756 ? -3.016 0.464 -33.793 1.00 87.75 756 LYS A C 1
ATOM 6154 O O . LYS A 1 756 ? -2.538 1.448 -34.368 1.00 87.75 756 LYS A O 1
ATOM 6159 N N . ASP A 1 757 ? -3.352 0.483 -32.508 1.00 85.81 757 ASP A N 1
ATOM 6160 C CA . ASP A 1 757 ? -3.300 1.670 -31.652 1.00 85.81 757 ASP A CA 1
ATOM 6161 C C . ASP A 1 757 ? -1.907 1.881 -31.032 1.00 85.81 757 ASP A C 1
ATOM 6163 O O . ASP A 1 757 ? -1.153 0.926 -30.851 1.00 85.81 757 ASP A O 1
ATOM 6167 N N . VAL A 1 758 ? -1.556 3.135 -30.732 1.00 85.62 758 VAL A N 1
ATOM 6168 C CA . VAL A 1 758 ? -0.205 3.588 -30.364 1.00 85.62 758 VAL A CA 1
ATOM 6169 C C . VAL A 1 758 ? -0.237 4.280 -29.002 1.00 85.62 758 VAL A C 1
ATOM 6171 O O . VAL A 1 758 ? -0.664 5.427 -28.886 1.00 85.62 758 VAL A O 1
ATOM 6174 N N . VAL A 1 759 ? 0.286 3.602 -27.982 1.00 83.31 759 VAL A N 1
ATOM 6175 C CA . VAL A 1 759 ? 0.303 4.062 -26.590 1.00 83.31 759 VAL A CA 1
ATOM 6176 C C . VAL A 1 759 ? 1.711 4.504 -26.187 1.00 83.31 759 VAL A C 1
ATOM 6178 O O . VAL A 1 759 ? 2.700 3.802 -26.416 1.00 83.31 759 VAL A O 1
ATOM 6181 N N . TYR A 1 760 ? 1.806 5.659 -25.531 1.00 83.75 760 TYR A N 1
ATOM 6182 C CA . TYR A 1 760 ? 3.037 6.153 -24.913 1.00 83.75 760 TYR A CA 1
ATOM 6183 C C . TYR A 1 760 ? 3.021 5.799 -23.417 1.00 83.75 760 TYR A C 1
ATOM 6185 O O . TYR A 1 760 ? 2.230 6.380 -22.675 1.00 83.75 760 TYR A O 1
ATOM 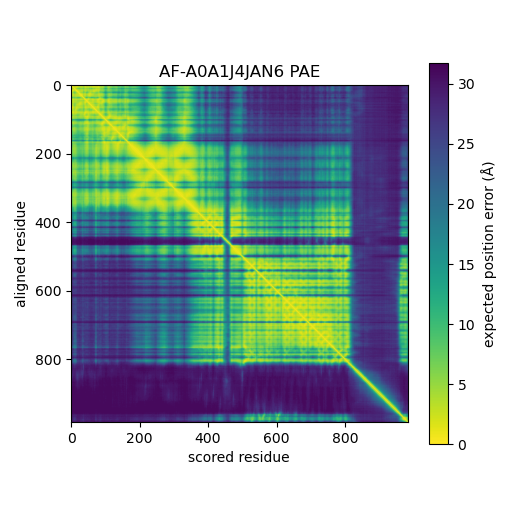6193 N N . PRO A 1 761 ? 3.840 4.839 -22.952 1.00 81.31 761 PRO A N 1
ATOM 6194 C CA . PRO A 1 761 ? 3.803 4.399 -21.565 1.00 81.31 761 PRO A CA 1
ATOM 6195 C C . PRO A 1 761 ? 4.498 5.405 -20.639 1.00 81.31 761 PRO A C 1
ATOM 6197 O O . PRO A 1 761 ? 5.462 6.070 -21.035 1.00 81.31 761 PRO A O 1
ATOM 6200 N N . LEU A 1 762 ? 4.065 5.460 -19.379 1.00 79.75 762 LEU A N 1
ATOM 6201 C CA . LEU A 1 762 ? 4.791 6.176 -18.328 1.00 79.75 762 LEU A CA 1
ATOM 6202 C C . LEU A 1 762 ? 6.135 5.481 -18.072 1.00 79.75 762 LEU A C 1
ATOM 6204 O O . LEU A 1 762 ? 6.231 4.254 -18.130 1.00 79.75 762 LEU A O 1
ATOM 6208 N N . VAL A 1 763 ? 7.189 6.257 -17.813 1.00 80.62 763 VAL A N 1
ATOM 6209 C CA . VAL A 1 763 ? 8.556 5.732 -17.677 1.00 80.62 763 VAL A CA 1
ATOM 6210 C C . VAL A 1 763 ? 9.136 6.159 -16.333 1.00 80.62 763 VAL A C 1
ATOM 6212 O O . VAL A 1 763 ? 9.367 7.349 -16.121 1.00 80.62 763 VAL A O 1
ATOM 6215 N N . SER A 1 764 ? 9.381 5.195 -15.444 1.00 85.88 764 SER A N 1
ATOM 6216 C CA . SER A 1 764 ? 9.881 5.427 -14.081 1.00 85.88 764 SER A CA 1
ATOM 6217 C C . SER A 1 764 ? 11.245 4.772 -13.833 1.00 85.88 764 SER A C 1
ATOM 6219 O O . SER A 1 764 ? 11.735 3.958 -14.626 1.00 85.88 764 SER A O 1
ATOM 6221 N N . GLY A 1 765 ? 11.875 5.133 -12.716 1.00 86.88 765 GLY A N 1
ATOM 6222 C CA . GLY A 1 765 ? 13.091 4.499 -12.215 1.00 86.88 765 GLY A CA 1
ATOM 6223 C C . GLY A 1 765 ? 14.404 5.064 -12.774 1.00 86.88 765 GLY A C 1
ATOM 6224 O O . GLY A 1 765 ? 14.498 6.213 -13.212 1.00 86.88 765 GLY A O 1
ATOM 6225 N N . ASN A 1 766 ? 15.450 4.238 -12.712 1.00 87.12 766 ASN A N 1
ATOM 6226 C CA . ASN A 1 766 ? 16.843 4.597 -12.980 1.00 87.12 766 ASN A CA 1
ATOM 6227 C C . ASN A 1 766 ? 17.158 4.555 -14.487 1.00 87.12 766 ASN A C 1
ATOM 6229 O O . ASN A 1 766 ? 17.842 3.650 -14.976 1.00 87.12 766 ASN A O 1
ATOM 6233 N N . ILE A 1 767 ? 16.623 5.521 -15.235 1.00 80.69 767 ILE A N 1
ATOM 6234 C CA . ILE A 1 767 ? 16.865 5.674 -16.672 1.00 80.69 767 ILE A CA 1
ATOM 6235 C C . ILE A 1 767 ? 18.303 6.188 -16.895 1.00 80.69 767 ILE A C 1
ATOM 6237 O O . ILE A 1 767 ? 18.656 7.264 -16.407 1.00 80.69 767 ILE A O 1
ATOM 6241 N N . PRO A 1 768 ? 19.151 5.501 -17.680 1.00 74.19 768 PRO A N 1
ATOM 6242 C CA . PRO A 1 768 ? 20.511 5.959 -17.955 1.00 74.19 768 PRO A CA 1
ATOM 6243 C C . PRO A 1 768 ? 20.536 7.237 -18.811 1.00 74.19 768 PRO A C 1
ATOM 6245 O O . PRO A 1 768 ? 19.789 7.388 -19.780 1.00 74.19 768 PRO A O 1
ATOM 6248 N N . TRP A 1 769 ? 21.439 8.164 -18.491 1.00 67.81 769 TRP A N 1
ATOM 6249 C CA . TRP A 1 769 ? 21.395 9.528 -19.023 1.00 67.81 769 TRP A CA 1
ATOM 6250 C C . TRP A 1 769 ? 21.681 9.632 -20.537 1.00 67.81 769 TRP A C 1
ATOM 6252 O O . TRP A 1 769 ? 22.820 9.526 -21.002 1.00 67.81 769 TRP A O 1
ATOM 6262 N N . ARG A 1 770 ? 20.634 9.919 -21.326 1.00 65.69 770 ARG A N 1
ATOM 6263 C CA . ARG A 1 770 ? 20.707 10.285 -22.761 1.00 65.69 770 ARG A CA 1
ATOM 6264 C C . ARG A 1 770 ? 21.400 9.224 -23.660 1.00 65.69 770 ARG A C 1
ATOM 6266 O O . ARG A 1 770 ? 22.147 9.583 -24.568 1.00 65.69 770 ARG A O 1
ATOM 6273 N N . ILE A 1 771 ? 21.158 7.932 -23.408 1.00 67.56 771 ILE A N 1
ATOM 6274 C CA . ILE A 1 771 ? 21.776 6.745 -24.056 1.00 67.56 771 ILE A CA 1
ATOM 6275 C C . ILE A 1 771 ? 21.951 6.839 -25.583 1.00 67.56 771 ILE A C 1
ATOM 6277 O O . ILE A 1 771 ? 20.996 7.127 -26.294 1.00 67.56 771 ILE A O 1
ATOM 6281 N N . LYS A 1 772 ? 23.117 6.434 -26.111 1.00 66.31 772 LYS A N 1
ATOM 6282 C CA . LYS A 1 772 ? 23.384 6.142 -27.535 1.00 66.31 772 LYS A CA 1
ATOM 6283 C C . LYS A 1 772 ? 24.042 4.770 -27.724 1.00 66.31 772 LYS A C 1
ATOM 6285 O O . LYS A 1 772 ? 24.913 4.389 -26.950 1.00 66.31 772 LYS A O 1
ATOM 6290 N N . ASN A 1 773 ? 23.697 4.076 -28.815 1.00 67.62 773 ASN A N 1
ATOM 6291 C CA . ASN A 1 773 ? 24.286 2.788 -29.225 1.00 67.62 773 ASN A CA 1
ATOM 6292 C C . ASN A 1 773 ? 24.307 1.699 -28.115 1.00 67.62 773 ASN A C 1
ATOM 6294 O O . ASN A 1 773 ? 25.279 0.941 -28.039 1.00 67.62 773 ASN A O 1
ATOM 6298 N N . THR A 1 774 ? 23.269 1.623 -27.273 1.00 69.44 774 THR A N 1
ATOM 6299 C CA . THR A 1 774 ? 22.965 0.423 -26.468 1.00 69.44 774 THR A CA 1
ATOM 6300 C C . THR A 1 774 ? 22.701 -0.777 -27.367 1.00 69.44 774 THR A C 1
ATOM 6302 O O . THR A 1 774 ? 22.230 -0.616 -28.496 1.00 69.44 774 THR A O 1
ATOM 6305 N N . CYS A 1 775 ? 22.911 -1.977 -26.831 1.00 73.62 775 CYS A N 1
ATOM 6306 C CA . CYS A 1 775 ? 22.126 -3.130 -27.249 1.00 73.62 775 CYS A CA 1
ATOM 6307 C C . CYS A 1 775 ? 21.002 -3.357 -26.226 1.00 73.62 775 CYS A C 1
ATOM 6309 O O . CYS A 1 775 ? 21.196 -3.136 -25.029 1.00 73.62 775 CYS A O 1
ATOM 6311 N N . PHE A 1 776 ? 19.834 -3.779 -26.700 1.00 78.12 776 PHE A N 1
ATOM 6312 C CA . PHE A 1 776 ? 18.767 -4.312 -25.859 1.00 78.12 776 PHE A CA 1
ATOM 6313 C C . PHE A 1 776 ? 18.659 -5.813 -26.135 1.00 78.12 776 PHE A C 1
ATOM 6315 O O . PHE A 1 776 ? 18.817 -6.238 -27.279 1.00 78.12 776 PHE A O 1
ATOM 6322 N N . ALA A 1 777 ? 18.386 -6.601 -25.102 1.00 76.12 777 ALA A N 1
ATOM 6323 C CA . ALA A 1 777 ? 18.257 -8.048 -25.186 1.00 76.12 777 ALA A CA 1
ATOM 6324 C C . ALA A 1 777 ? 17.102 -8.523 -24.291 1.00 76.12 777 ALA A C 1
ATOM 6326 O O . ALA A 1 777 ? 17.130 -8.328 -23.078 1.00 76.12 777 ALA A O 1
ATOM 6327 N N . GLN A 1 778 ? 16.073 -9.113 -24.898 1.00 74.12 778 GLN A N 1
ATOM 6328 C CA . GLN A 1 778 ? 14.892 -9.655 -24.216 1.00 74.12 778 GLN A CA 1
ATOM 6329 C C . GLN A 1 778 ? 15.200 -11.040 -23.627 1.00 74.12 778 GLN A C 1
ATOM 6331 O O . GLN A 1 778 ? 15.981 -11.794 -24.212 1.00 74.12 778 GLN A O 1
ATOM 6336 N N . GLN A 1 779 ? 14.578 -11.381 -22.497 1.00 70.12 779 GLN A N 1
ATOM 6337 C CA . GLN A 1 779 ? 14.582 -12.732 -21.938 1.00 70.12 779 GLN A CA 1
ATOM 6338 C C . GLN A 1 779 ? 13.189 -13.369 -22.099 1.00 70.12 779 GLN A C 1
ATOM 6340 O O . GLN A 1 779 ? 12.232 -12.975 -21.438 1.00 70.12 779 GLN A O 1
ATOM 6345 N N . PHE A 1 780 ? 13.087 -14.359 -22.993 1.00 61.91 780 PHE A N 1
ATOM 6346 C CA . PHE A 1 780 ? 11.819 -14.941 -23.473 1.00 61.91 780 PHE A CA 1
ATOM 6347 C C . PHE A 1 780 ? 10.977 -15.707 -22.431 1.00 61.91 780 PHE A C 1
ATOM 6349 O O . PHE A 1 780 ? 9.853 -16.087 -22.730 1.00 61.91 780 PHE A O 1
ATOM 6356 N N . ASP A 1 781 ? 11.510 -15.972 -21.236 1.00 60.56 781 ASP A N 1
ATOM 6357 C CA . ASP A 1 781 ? 10.830 -16.721 -20.165 1.00 60.56 781 ASP A CA 1
ATOM 6358 C C . ASP A 1 781 ? 10.119 -15.817 -19.133 1.00 60.56 781 ASP A C 1
ATOM 6360 O O . ASP A 1 781 ? 9.395 -16.317 -18.274 1.00 60.56 781 ASP A O 1
ATOM 6364 N N . THR A 1 782 ? 10.359 -14.501 -19.178 1.00 62.69 782 THR A N 1
ATOM 6365 C CA . THR A 1 782 ? 10.026 -13.552 -18.094 1.00 62.69 782 THR A CA 1
ATOM 6366 C C . THR A 1 782 ? 9.658 -12.146 -18.583 1.00 62.69 782 THR A C 1
ATOM 6368 O O . THR A 1 782 ? 9.507 -11.240 -17.761 1.00 62.69 782 THR A O 1
ATOM 6371 N N . GLY A 1 783 ? 9.589 -11.918 -19.899 1.00 66.38 783 GLY A N 1
ATOM 6372 C CA . GLY A 1 783 ? 9.292 -10.618 -20.520 1.00 66.38 783 GLY A CA 1
ATOM 6373 C C . GLY A 1 783 ? 10.219 -9.460 -20.133 1.00 66.38 783 GLY A C 1
ATOM 6374 O O . GLY A 1 783 ? 9.936 -8.295 -20.407 1.00 66.38 783 GLY A O 1
ATOM 6375 N N . THR A 1 784 ? 11.339 -9.753 -19.469 1.00 77.75 784 THR A N 1
ATOM 6376 C CA . THR A 1 784 ? 12.252 -8.730 -18.956 1.00 77.75 784 THR A CA 1
ATOM 6377 C C . THR A 1 784 ? 13.276 -8.373 -20.026 1.00 77.75 784 THR A C 1
ATOM 6379 O O . THR A 1 784 ? 13.954 -9.244 -20.578 1.00 77.75 784 THR A O 1
ATOM 6382 N N . ILE A 1 785 ? 13.410 -7.078 -20.321 1.00 83.19 785 ILE A N 1
ATOM 6383 C CA . ILE A 1 785 ? 14.342 -6.578 -21.336 1.00 83.19 785 ILE A CA 1
ATOM 6384 C C . ILE A 1 785 ? 15.562 -5.977 -20.654 1.00 83.19 785 ILE A C 1
ATOM 6386 O O . ILE A 1 785 ? 15.445 -5.098 -19.806 1.00 83.19 785 ILE A O 1
ATOM 6390 N N . TYR A 1 786 ? 16.750 -6.410 -21.054 1.00 84.81 786 TYR A N 1
ATOM 6391 C CA . TYR A 1 786 ? 18.010 -5.893 -20.544 1.00 84.81 786 TYR A CA 1
ATOM 6392 C C . TYR A 1 786 ? 18.604 -4.892 -21.533 1.00 84.81 786 TYR A C 1
ATOM 6394 O O . TYR A 1 786 ? 18.915 -5.231 -22.672 1.00 84.81 786 TYR A O 1
ATOM 6402 N N . SER A 1 787 ? 18.774 -3.649 -21.092 1.00 83.75 787 SER A N 1
ATOM 6403 C CA . SER A 1 787 ? 19.575 -2.626 -21.763 1.00 83.75 787 SER A CA 1
ATOM 6404 C C . SER A 1 787 ? 21.022 -2.751 -21.291 1.00 83.75 787 SER A C 1
ATOM 6406 O O . SER A 1 787 ? 21.304 -2.708 -20.090 1.00 83.75 787 SER A O 1
ATOM 6408 N N . VAL A 1 788 ? 21.940 -2.975 -22.228 1.00 81.25 788 VAL A N 1
ATOM 6409 C CA . VAL A 1 788 ? 23.283 -3.493 -21.950 1.00 81.25 788 VAL A CA 1
ATOM 6410 C C . VAL A 1 788 ? 24.324 -2.576 -22.572 1.00 81.25 788 VAL A C 1
ATOM 6412 O O . VAL A 1 788 ? 24.395 -2.486 -23.796 1.00 81.25 788 VAL A O 1
ATOM 6415 N N . CYS A 1 789 ? 25.138 -1.932 -21.724 1.00 73.12 789 CYS A N 1
ATOM 6416 C CA . CYS A 1 789 ? 26.261 -1.054 -22.085 1.00 73.12 789 CYS A CA 1
ATOM 6417 C C . CYS A 1 789 ? 25.922 0.040 -23.125 1.00 73.12 789 CYS A C 1
ATOM 6419 O O . CYS A 1 789 ? 24.796 0.182 -23.582 1.00 73.12 789 CYS A O 1
ATOM 6421 N N . GLY A 1 790 ? 26.885 0.869 -23.524 1.00 74.50 790 GLY A N 1
ATOM 6422 C CA . GLY A 1 790 ? 26.664 1.809 -24.628 1.00 74.50 790 GLY A CA 1
ATOM 6423 C C . GLY A 1 790 ? 27.514 3.060 -24.537 1.00 74.50 790 GLY A C 1
ATOM 6424 O O . GLY A 1 790 ? 28.683 3.000 -24.158 1.00 74.50 790 GLY A O 1
ATOM 6425 N N . LYS A 1 791 ? 26.929 4.197 -24.915 1.00 69.81 791 LYS A N 1
ATOM 6426 C CA . LYS A 1 791 ? 27.534 5.533 -24.901 1.00 69.81 791 LYS A CA 1
ATOM 6427 C C . LYS A 1 791 ? 26.580 6.539 -24.265 1.00 69.81 791 LYS A C 1
ATOM 6429 O O . LYS A 1 791 ? 25.375 6.464 -24.499 1.00 69.81 791 LYS A O 1
ATOM 6434 N N . PHE A 1 792 ? 27.096 7.508 -23.517 1.00 63.66 792 PHE A N 1
ATOM 6435 C CA . PHE A 1 792 ? 26.273 8.637 -23.075 1.00 63.66 792 PHE A CA 1
ATOM 6436 C C . PHE A 1 792 ? 26.050 9.651 -24.212 1.00 63.66 792 PHE A C 1
ATOM 6438 O O . PHE A 1 792 ? 26.756 9.670 -25.222 1.00 63.66 792 PHE A O 1
ATOM 6445 N N . GLY A 1 793 ? 24.996 10.463 -24.099 1.00 55.78 793 GLY A N 1
ATOM 6446 C CA . GLY A 1 793 ? 24.475 11.232 -25.237 1.00 55.78 793 GLY A CA 1
ATOM 6447 C C . GLY A 1 793 ? 25.348 12.397 -25.702 1.00 55.78 793 GLY A C 1
ATOM 6448 O O . GLY A 1 793 ? 25.314 12.758 -26.884 1.00 55.78 793 GLY A O 1
ATOM 6449 N N . THR A 1 794 ? 26.091 12.989 -24.772 1.00 49.75 794 THR A N 1
ATOM 6450 C CA . THR A 1 794 ? 26.882 14.223 -24.921 1.00 49.75 794 THR A CA 1
ATOM 6451 C C . THR A 1 794 ? 28.363 13.962 -24.649 1.00 49.75 794 THR A C 1
ATOM 6453 O O . THR A 1 794 ? 29.217 14.326 -25.456 1.00 49.75 794 THR A O 1
ATOM 6456 N N . GLN A 1 795 ? 28.669 13.267 -23.551 1.00 52.03 795 GLN A N 1
ATOM 6457 C CA . GLN A 1 795 ? 30.003 12.755 -23.253 1.00 52.03 795 GLN A CA 1
ATOM 6458 C C . GLN A 1 795 ? 30.381 11.673 -24.275 1.00 52.03 795 GLN A C 1
ATOM 6460 O O . GLN A 1 795 ? 29.603 10.760 -24.539 1.00 52.03 795 GLN A O 1
ATOM 6465 N N . LYS A 1 796 ? 31.599 11.720 -24.831 1.00 57.75 796 LYS A N 1
ATOM 6466 C CA . LYS A 1 796 ? 32.067 10.694 -25.786 1.00 57.75 796 LYS A CA 1
ATOM 6467 C C . LYS A 1 796 ? 32.325 9.318 -25.134 1.00 57.75 796 LYS A C 1
ATOM 6469 O O . LYS A 1 796 ? 32.542 8.353 -25.868 1.00 57.75 796 LYS A O 1
ATOM 6474 N N . LYS A 1 797 ? 32.270 9.224 -23.800 1.00 65.56 797 LYS A N 1
ATOM 6475 C CA . LYS A 1 797 ? 32.545 8.014 -23.016 1.00 65.56 797 LYS A CA 1
ATOM 6476 C C . LYS A 1 797 ? 31.490 6.920 -23.221 1.00 65.56 797 LYS A C 1
ATOM 6478 O O . LYS A 1 797 ? 30.312 7.203 -23.454 1.00 65.56 797 LYS A O 1
ATOM 6483 N N . SER A 1 798 ? 31.931 5.672 -23.107 1.00 70.00 798 SER A N 1
ATOM 6484 C CA . SER A 1 798 ? 31.058 4.503 -23.003 1.00 70.00 798 SER A CA 1
ATOM 6485 C C . SER A 1 798 ? 30.705 4.179 -21.545 1.00 70.00 798 SER A C 1
ATOM 6487 O O . SER A 1 798 ? 31.304 4.736 -20.628 1.00 70.00 798 SER A O 1
ATOM 6489 N N . PHE A 1 799 ? 29.728 3.295 -21.326 1.00 74.31 799 PHE A N 1
ATOM 6490 C CA . PHE A 1 799 ? 29.381 2.786 -19.993 1.00 74.31 799 PHE A CA 1
ATOM 6491 C C . PHE A 1 799 ? 29.227 1.261 -19.987 1.00 74.31 799 PHE A C 1
ATOM 6493 O O . PHE A 1 799 ? 28.876 0.664 -21.006 1.00 74.31 799 PHE A O 1
ATOM 6500 N N . GLY A 1 800 ? 29.538 0.648 -18.841 1.00 77.50 800 GLY A N 1
ATOM 6501 C CA . GLY A 1 800 ? 29.596 -0.806 -18.616 1.00 77.50 800 GLY A CA 1
ATOM 6502 C C . GLY A 1 800 ? 28.467 -1.367 -17.742 1.00 77.50 800 GLY A C 1
ATOM 6503 O O . GLY A 1 800 ? 28.595 -2.450 -17.180 1.00 77.50 800 GLY A O 1
ATOM 6504 N N . SER A 1 801 ? 27.393 -0.600 -17.561 1.00 82.88 801 SER A N 1
ATOM 6505 C CA . SER A 1 801 ? 26.252 -0.956 -16.712 1.00 82.88 801 SER A CA 1
ATOM 6506 C C . SER A 1 801 ? 25.169 -1.713 -17.486 1.00 82.88 801 SER A C 1
ATOM 6508 O O . SER A 1 801 ? 24.949 -1.457 -18.674 1.00 82.88 801 SER A O 1
ATOM 6510 N N . VAL A 1 802 ? 24.451 -2.588 -16.779 1.00 86.69 802 VAL A N 1
ATOM 6511 C CA . VAL A 1 802 ? 23.241 -3.280 -17.248 1.00 86.69 802 VAL A CA 1
ATOM 6512 C C . VAL A 1 802 ? 22.020 -2.689 -16.542 1.00 86.69 802 VAL A C 1
ATOM 6514 O O . VAL A 1 802 ? 22.085 -2.364 -15.357 1.00 86.69 802 VAL A O 1
ATOM 6517 N N . PHE A 1 803 ? 20.903 -2.568 -17.255 1.00 86.31 803 PHE A N 1
ATOM 6518 C CA . PHE A 1 803 ? 19.622 -2.125 -16.708 1.00 86.31 803 PHE A CA 1
ATOM 6519 C C . PHE A 1 803 ? 18.517 -3.085 -17.144 1.00 86.31 803 PHE A C 1
ATOM 6521 O O . PHE A 1 803 ? 18.376 -3.352 -18.335 1.00 86.31 803 PHE A O 1
ATOM 6528 N N . SER A 1 804 ? 17.742 -3.601 -16.195 1.00 87.69 804 SER A N 1
ATOM 6529 C CA . SER A 1 804 ? 16.516 -4.349 -16.462 1.00 87.69 804 SER A CA 1
ATOM 6530 C C . SER A 1 804 ? 15.357 -3.381 -16.648 1.00 87.69 804 SER A C 1
ATOM 6532 O O . SER A 1 804 ? 15.209 -2.412 -15.904 1.00 87.69 804 SER A O 1
ATOM 6534 N N . ILE A 1 805 ? 14.528 -3.665 -17.641 1.00 86.12 805 ILE A N 1
ATOM 6535 C CA . ILE A 1 805 ? 13.349 -2.896 -18.005 1.00 86.12 805 ILE A CA 1
ATOM 6536 C C . ILE A 1 805 ? 12.158 -3.829 -17.839 1.00 86.12 805 ILE A C 1
ATOM 6538 O O . ILE A 1 805 ? 12.065 -4.854 -18.519 1.00 86.12 805 ILE A O 1
ATOM 6542 N N . LYS A 1 806 ? 11.271 -3.473 -16.911 1.00 83.19 806 LYS A N 1
ATOM 6543 C CA . LYS A 1 806 ? 10.008 -4.167 -16.658 1.00 83.19 806 LYS A CA 1
ATOM 6544 C C . LYS A 1 806 ? 8.888 -3.386 -17.327 1.00 83.19 806 LYS A C 1
ATOM 6546 O O . LYS A 1 806 ? 8.844 -2.161 -17.203 1.00 83.19 806 LYS A O 1
ATOM 6551 N N . ILE A 1 807 ? 7.991 -4.088 -18.011 1.00 78.00 807 ILE A N 1
ATOM 6552 C CA . ILE A 1 807 ? 6.825 -3.493 -18.664 1.00 78.00 807 ILE A CA 1
ATOM 6553 C C . ILE A 1 807 ? 5.572 -4.169 -18.115 1.00 78.00 807 ILE A C 1
ATOM 6555 O O . ILE A 1 807 ? 5.525 -5.393 -18.046 1.00 78.00 807 ILE A O 1
ATOM 6559 N N . PHE A 1 808 ? 4.598 -3.374 -17.679 1.00 76.50 808 PHE A N 1
ATOM 6560 C CA . PHE A 1 808 ? 3.377 -3.857 -17.033 1.00 76.50 808 PHE A CA 1
ATOM 6561 C C . PHE A 1 808 ? 2.226 -2.858 -17.199 1.00 76.50 808 PHE A C 1
ATOM 6563 O O . PHE A 1 808 ? 2.447 -1.666 -17.433 1.00 76.50 808 PHE A O 1
ATOM 6570 N N . SER A 1 809 ? 0.999 -3.350 -17.050 1.00 73.12 809 SER A N 1
ATOM 6571 C CA . SER A 1 809 ? -0.236 -2.568 -16.999 1.00 73.12 809 SER A CA 1
ATOM 6572 C C . SER A 1 809 ? -0.959 -2.729 -15.655 1.00 73.12 809 SER A C 1
ATOM 6574 O O . SER A 1 809 ? -0.627 -3.609 -14.858 1.00 73.12 809 SER A O 1
ATOM 6576 N N . ASN A 1 810 ? -1.979 -1.900 -15.403 1.00 65.94 810 ASN A N 1
ATOM 6577 C CA . ASN A 1 810 ? -2.859 -2.043 -14.230 1.00 65.94 810 ASN A CA 1
ATOM 6578 C C . ASN A 1 810 ? -3.546 -3.430 -14.169 1.00 65.94 810 ASN A C 1
ATOM 6580 O O . ASN A 1 810 ? -3.831 -3.936 -13.084 1.00 65.94 810 ASN A O 1
ATOM 6584 N N . GLU A 1 811 ? -3.814 -4.056 -15.318 1.00 61.75 811 GLU A N 1
ATOM 6585 C CA . GLU A 1 811 ? -4.480 -5.364 -15.410 1.00 61.75 811 GLU A CA 1
ATOM 6586 C C . GLU A 1 811 ? -3.557 -6.499 -14.930 1.00 61.75 811 GLU A C 1
ATOM 6588 O O . GLU A 1 811 ? -3.976 -7.342 -14.135 1.00 61.75 811 GLU A O 1
ATOM 6593 N N . ASP A 1 812 ? -2.277 -6.465 -15.321 1.00 55.72 812 ASP A N 1
ATOM 6594 C CA . ASP A 1 812 ? -1.269 -7.463 -14.922 1.00 55.72 812 ASP A CA 1
ATOM 6595 C C . ASP A 1 812 ? -1.036 -7.471 -13.397 1.00 55.72 812 ASP A C 1
ATOM 6597 O O . ASP A 1 812 ? -0.869 -8.527 -12.782 1.00 55.72 812 ASP A O 1
ATOM 6601 N N . VAL A 1 813 ? -1.064 -6.290 -12.766 1.00 51.25 813 VAL A N 1
ATOM 6602 C CA . VAL A 1 813 ? -0.904 -6.140 -11.310 1.00 51.25 813 VAL A CA 1
ATOM 6603 C C . VAL A 1 813 ? -2.093 -6.755 -10.568 1.00 51.25 813 VAL A C 1
ATOM 6605 O O . VAL A 1 813 ? -1.893 -7.542 -9.641 1.00 51.25 813 VAL A O 1
ATOM 6608 N N . ASN A 1 814 ? -3.323 -6.476 -11.006 1.00 41.09 814 ASN A N 1
ATOM 6609 C CA . ASN A 1 814 ? -4.531 -7.041 -10.398 1.00 41.09 814 ASN A CA 1
ATOM 6610 C C . ASN A 1 814 ? -4.603 -8.574 -10.534 1.00 41.09 814 ASN A C 1
ATOM 6612 O O . ASN A 1 814 ? -5.023 -9.256 -9.597 1.00 41.09 814 ASN A O 1
ATOM 6616 N N . LEU A 1 815 ? -4.125 -9.138 -11.648 1.00 38.19 815 LEU A N 1
ATOM 6617 C CA . LEU A 1 815 ? -4.017 -10.591 -11.824 1.00 38.19 815 LEU A CA 1
ATOM 6618 C C . LEU A 1 815 ? -3.046 -11.239 -10.823 1.00 38.19 815 LEU A C 1
ATOM 6620 O O . LEU A 1 815 ? -3.311 -12.343 -10.355 1.00 38.19 815 LEU A O 1
ATOM 6624 N N . SER A 1 816 ? -1.973 -10.546 -10.421 1.00 38.25 816 SER A N 1
ATOM 6625 C CA . SER A 1 816 ? -1.026 -11.062 -9.416 1.00 38.25 816 SER A CA 1
ATOM 6626 C C . SER A 1 816 ? -1.617 -11.172 -8.000 1.00 38.25 816 SER A C 1
ATOM 6628 O O . SER A 1 816 ? -1.161 -11.994 -7.204 1.00 38.25 816 SER A O 1
ATOM 6630 N N . LEU A 1 817 ? -2.665 -10.394 -7.698 1.00 32.28 817 LEU A N 1
ATOM 6631 C CA . LEU A 1 817 ? -3.430 -10.479 -6.448 1.00 32.28 817 LEU A CA 1
ATOM 6632 C C . LEU A 1 817 ? -4.482 -11.603 -6.494 1.00 32.28 817 LEU A C 1
ATOM 6634 O O . LEU A 1 817 ? -4.851 -12.152 -5.456 1.00 32.28 817 LEU A O 1
ATOM 6638 N N . LEU A 1 818 ? -4.930 -11.995 -7.692 1.00 26.56 818 LEU A N 1
ATOM 6639 C CA . LEU A 1 818 ? -5.964 -13.009 -7.928 1.00 26.56 818 LEU A CA 1
ATOM 6640 C C . LEU A 1 818 ? -5.410 -14.438 -8.081 1.00 26.56 818 LEU A C 1
ATOM 6642 O O . LEU A 1 818 ? -5.856 -15.215 -8.924 1.00 26.56 818 LEU A O 1
ATOM 6646 N N . GLY A 1 819 ? -4.518 -14.823 -7.165 1.00 26.56 819 GLY A N 1
ATOM 6647 C CA . GLY A 1 819 ? -4.354 -16.225 -6.773 1.00 26.56 819 GLY A CA 1
ATOM 6648 C C . GLY A 1 819 ? -3.003 -16.866 -7.080 1.00 26.56 819 GLY A C 1
ATOM 6649 O O . GLY A 1 819 ? -2.804 -17.495 -8.115 1.00 26.56 819 GLY A O 1
ATOM 6650 N N . SER A 1 820 ? -2.142 -16.907 -6.065 1.00 25.41 820 SER A N 1
ATOM 6651 C CA . SER A 1 820 ? -1.033 -17.861 -5.949 1.00 25.41 820 SER A CA 1
ATOM 6652 C C . SER A 1 820 ? -1.525 -19.291 -5.639 1.00 25.41 820 SER A C 1
ATOM 6654 O O . SER A 1 820 ? -1.124 -19.913 -4.656 1.00 25.41 820 SER A O 1
ATOM 6656 N N . LYS A 1 821 ? -2.395 -19.847 -6.495 1.00 26.34 821 LYS A N 1
ATOM 6657 C CA . LYS A 1 821 ? -2.727 -21.281 -6.510 1.00 26.34 821 LYS A CA 1
ATOM 6658 C C . LYS A 1 821 ? -2.046 -21.946 -7.702 1.00 26.34 821 LYS A C 1
ATOM 6660 O O . LYS A 1 821 ? -2.345 -21.629 -8.848 1.00 26.34 821 LYS A O 1
ATOM 6665 N N . ALA A 1 822 ? -1.138 -22.879 -7.424 1.00 24.56 822 ALA A N 1
ATOM 6666 C CA . ALA A 1 822 ? -0.450 -23.642 -8.457 1.00 24.56 822 ALA A CA 1
ATOM 6667 C C . ALA A 1 822 ? -1.451 -24.496 -9.255 1.00 24.56 822 ALA A C 1
ATOM 6669 O O . ALA A 1 822 ? -2.091 -25.393 -8.707 1.00 24.56 822 ALA A O 1
ATOM 6670 N N . ILE A 1 823 ? -1.574 -24.223 -10.555 1.00 25.16 823 ILE A N 1
ATOM 6671 C CA . ILE A 1 823 ? -2.334 -25.065 -11.481 1.00 25.16 823 ILE A CA 1
ATOM 6672 C C . ILE A 1 823 ? -1.435 -26.241 -11.875 1.00 25.16 823 ILE A C 1
ATOM 6674 O O . ILE A 1 823 ? -0.476 -26.067 -12.627 1.00 25.16 823 ILE A O 1
ATOM 6678 N N . ASN A 1 824 ? -1.733 -27.435 -11.357 1.00 23.59 824 ASN A N 1
ATOM 6679 C CA . ASN A 1 824 ? -1.019 -28.658 -11.728 1.00 23.59 824 ASN A CA 1
ATOM 6680 C C . ASN A 1 824 ? -1.243 -28.990 -13.220 1.00 23.59 824 ASN A C 1
ATOM 6682 O O . ASN A 1 824 ? -2.395 -29.086 -13.654 1.00 23.59 824 ASN A O 1
ATOM 6686 N N . PRO A 1 825 ? -0.181 -29.211 -14.018 1.00 26.47 825 PRO A N 1
ATOM 6687 C CA . PRO A 1 825 ? -0.308 -29.524 -15.438 1.00 26.47 825 PRO A CA 1
ATOM 6688 C C . PRO A 1 825 ? -0.584 -31.023 -15.658 1.00 26.47 825 PRO A C 1
ATOM 6690 O O . PRO A 1 825 ? 0.322 -31.783 -15.992 1.00 26.47 825 PRO A O 1
ATOM 6693 N N . SER A 1 826 ? -1.836 -31.467 -15.477 1.00 23.34 826 SER A N 1
ATOM 6694 C CA . SER A 1 826 ? -2.190 -32.898 -15.576 1.00 23.34 826 SER A CA 1
ATOM 6695 C C . SER A 1 826 ? -3.527 -33.234 -16.269 1.00 23.34 826 SER A C 1
ATOM 6697 O O . SER A 1 826 ? -4.158 -34.229 -15.921 1.00 23.34 826 SER A O 1
ATOM 6699 N N . SER A 1 827 ? -3.876 -32.504 -17.344 1.00 23.81 827 SER A N 1
ATOM 6700 C CA . SER A 1 827 ? -4.819 -32.927 -18.420 1.00 23.81 827 SER A CA 1
ATOM 6701 C C . SER A 1 827 ? -6.318 -33.098 -18.038 1.00 23.81 827 SER A C 1
ATOM 6703 O O . SER A 1 827 ? -6.646 -32.975 -16.861 1.00 23.81 827 SER A O 1
ATOM 6705 N N . PRO A 1 828 ? -7.255 -33.388 -18.981 1.00 31.64 828 PRO A N 1
ATOM 6706 C CA . PRO A 1 828 ? -7.158 -33.406 -20.448 1.00 31.64 828 PRO A CA 1
ATOM 6707 C C . PRO A 1 828 ? -8.155 -32.453 -21.168 1.00 31.64 828 PRO A C 1
ATOM 6709 O O . PRO A 1 828 ? -8.823 -31.619 -20.566 1.00 31.64 828 PRO A O 1
ATOM 6712 N N . LYS A 1 829 ? -8.216 -32.564 -22.505 1.00 28.86 829 LYS A N 1
ATOM 6713 C CA . LYS A 1 829 ? -9.021 -31.755 -23.449 1.00 28.86 829 LYS A CA 1
ATOM 6714 C C . LYS A 1 829 ? -10.528 -31.735 -23.122 1.00 28.86 829 LYS A C 1
ATOM 6716 O O . LYS A 1 829 ? -11.110 -32.805 -22.980 1.00 28.86 829 LYS A O 1
ATOM 6721 N N . LEU A 1 830 ? -11.187 -30.569 -23.216 1.00 25.05 830 LEU A N 1
ATOM 6722 C CA . LEU A 1 830 ? -12.651 -30.478 -23.378 1.00 25.05 830 LEU A CA 1
ATOM 6723 C C . LEU A 1 830 ? -13.096 -29.291 -24.268 1.00 25.05 830 LEU A C 1
ATOM 6725 O O . LEU A 1 830 ? -13.123 -28.137 -23.859 1.00 25.05 830 LEU A O 1
ATOM 6729 N N . THR A 1 831 ? -13.420 -29.643 -25.514 1.00 22.64 831 THR A N 1
ATOM 6730 C CA . THR A 1 831 ? -14.395 -29.076 -26.471 1.00 22.64 831 THR A CA 1
ATOM 6731 C C . THR A 1 831 ? -14.781 -27.583 -26.430 1.00 22.64 831 THR A C 1
ATOM 6733 O O . THR A 1 831 ? -15.455 -27.102 -25.523 1.00 22.64 831 THR A O 1
ATOM 6736 N N . VAL A 1 832 ? -14.539 -26.895 -27.555 1.00 27.16 832 VAL A N 1
ATOM 6737 C CA . VAL A 1 832 ? -15.100 -25.568 -27.881 1.00 27.16 832 VAL A CA 1
ATOM 6738 C C . VAL A 1 832 ? -16.636 -25.587 -27.871 1.00 27.16 832 VAL A C 1
ATOM 6740 O O . VAL A 1 832 ? -17.253 -26.340 -28.626 1.00 27.16 832 VAL A O 1
ATOM 6743 N N . ARG A 1 833 ? -17.270 -24.671 -27.127 1.00 24.53 833 ARG A N 1
ATOM 6744 C CA . ARG A 1 833 ? -18.678 -24.289 -27.334 1.00 24.53 833 ARG A CA 1
ATOM 6745 C C . ARG A 1 833 ? -18.810 -22.786 -27.572 1.00 24.53 833 ARG A C 1
ATOM 6747 O O . ARG A 1 833 ? -18.272 -21.973 -26.828 1.00 24.53 833 ARG A O 1
ATOM 6754 N N . LYS A 1 834 ? -19.543 -22.432 -28.631 1.00 25.47 834 LYS A N 1
ATOM 6755 C CA . LYS A 1 834 ? -19.927 -21.052 -28.955 1.00 25.47 834 LYS A CA 1
ATOM 6756 C C . LYS A 1 834 ? -20.884 -20.535 -27.875 1.00 25.47 834 LYS A C 1
ATOM 6758 O O . LYS A 1 834 ? -21.861 -21.218 -27.579 1.00 25.47 834 LYS A O 1
ATOM 6763 N N . ILE A 1 835 ? -20.677 -19.315 -27.384 1.00 24.83 835 ILE A N 1
ATOM 6764 C CA . ILE A 1 835 ? -21.735 -18.531 -26.731 1.00 24.83 835 ILE A CA 1
ATOM 6765 C C . ILE A 1 835 ? -22.095 -17.374 -27.666 1.00 24.83 835 ILE A C 1
ATOM 6767 O O . ILE A 1 835 ? -21.228 -16.736 -28.263 1.00 24.83 835 ILE A O 1
ATOM 6771 N N . VAL A 1 836 ? -23.395 -17.187 -27.878 1.00 25.20 836 VAL A N 1
ATOM 6772 C CA . VAL A 1 836 ? -23.961 -16.371 -28.959 1.00 25.20 836 VAL A CA 1
ATOM 6773 C C . VAL A 1 836 ? -24.330 -14.982 -28.442 1.00 25.20 836 VAL A C 1
ATOM 6775 O O . VAL A 1 836 ? -24.956 -14.856 -27.394 1.00 25.20 836 VAL A O 1
ATOM 6778 N N . LYS A 1 837 ? -24.011 -13.931 -29.211 1.00 26.39 837 LYS A N 1
ATOM 6779 C CA . LYS A 1 837 ? -24.577 -12.592 -28.983 1.00 26.39 837 LYS A CA 1
ATOM 6780 C C . LYS A 1 837 ? -26.098 -12.639 -29.174 1.00 26.39 837 LYS A C 1
ATOM 6782 O O . LYS A 1 837 ? -26.551 -12.883 -30.291 1.00 26.39 837 LYS A O 1
ATOM 6787 N N . ARG A 1 838 ? -26.878 -12.287 -28.150 1.00 25.16 838 ARG A N 1
ATOM 6788 C CA . ARG A 1 838 ? -28.260 -11.810 -28.325 1.00 25.16 838 ARG A CA 1
ATOM 6789 C C . ARG A 1 838 ? -28.458 -10.459 -27.640 1.00 25.16 838 ARG A C 1
ATOM 6791 O O . ARG A 1 838 ? -27.870 -10.187 -26.599 1.00 25.16 838 ARG A O 1
ATOM 6798 N N . LYS A 1 839 ? -29.232 -9.605 -28.312 1.00 25.77 839 LYS A N 1
ATOM 6799 C CA . LYS A 1 839 ? -29.755 -8.321 -27.825 1.00 25.77 839 LYS A CA 1
ATOM 6800 C C . LYS A 1 839 ? -31.152 -8.542 -27.215 1.00 25.77 839 LYS A C 1
ATOM 6802 O O . LYS A 1 839 ? -31.676 -9.647 -27.294 1.00 25.77 839 LYS A O 1
ATOM 6807 N N . GLN A 1 840 ? -31.745 -7.424 -26.790 1.00 23.95 840 GLN A N 1
ATOM 6808 C CA . GLN A 1 840 ? -33.101 -7.190 -26.272 1.00 23.95 840 GLN A CA 1
ATOM 6809 C C . GLN A 1 840 ? -33.165 -7.309 -24.739 1.00 23.95 840 GLN A C 1
ATOM 6811 O O . GLN A 1 840 ? -32.791 -8.349 -24.211 1.00 23.95 840 GLN A O 1
ATOM 6816 N N . ILE A 1 841 ? -33.393 -6.246 -23.948 1.00 25.83 841 ILE A N 1
ATOM 6817 C CA . ILE A 1 841 ? -34.227 -5.009 -24.031 1.00 25.83 841 ILE A CA 1
ATOM 6818 C C . ILE A 1 841 ? -35.644 -5.229 -23.473 1.00 25.83 841 ILE A C 1
ATOM 6820 O O . ILE A 1 841 ? -36.329 -6.152 -23.890 1.00 25.83 841 ILE A O 1
ATOM 6824 N N . GLU A 1 842 ? -36.022 -4.309 -22.572 1.00 23.89 842 GLU A N 1
ATOM 6825 C CA . GLU A 1 842 ? -37.363 -3.989 -22.044 1.00 23.89 842 GLU A CA 1
ATOM 6826 C C . GLU A 1 842 ? -38.128 -5.043 -21.227 1.00 23.89 842 GLU A C 1
ATOM 6828 O O . GLU A 1 842 ? -38.676 -6.004 -21.756 1.00 23.89 842 GLU A O 1
ATOM 6833 N N . ASN A 1 843 ? -38.239 -4.779 -19.912 1.00 22.92 843 ASN A N 1
ATOM 6834 C CA . ASN A 1 843 ? -39.492 -4.539 -19.160 1.00 22.92 843 ASN A CA 1
ATOM 6835 C C . ASN A 1 843 ? -39.181 -4.446 -17.638 1.00 22.92 843 ASN A C 1
ATOM 6837 O O . ASN A 1 843 ? -38.258 -5.107 -17.179 1.00 22.92 843 ASN A O 1
ATOM 6841 N N . ILE A 1 844 ? -39.861 -3.659 -16.788 1.00 25.23 844 ILE A N 1
ATOM 6842 C CA . ILE A 1 844 ? -40.837 -2.574 -17.016 1.00 25.23 844 ILE A CA 1
ATOM 6843 C C . ILE A 1 844 ? -40.784 -1.550 -15.847 1.00 25.23 844 ILE A C 1
ATOM 6845 O O . ILE A 1 844 ? -40.124 -1.780 -14.836 1.00 25.23 844 ILE A O 1
ATOM 6849 N N . LYS A 1 845 ? -41.451 -0.399 -16.015 1.00 23.25 845 LYS A N 1
ATOM 6850 C CA . LYS A 1 845 ? -41.632 0.703 -15.032 1.00 23.25 845 LYS A CA 1
ATOM 6851 C C . LYS A 1 845 ? -42.507 0.224 -13.827 1.00 23.25 845 LYS A C 1
ATOM 6853 O O . LYS A 1 845 ? -43.013 -0.886 -13.865 1.00 23.25 845 LYS A O 1
ATOM 6858 N N . THR A 1 846 ? -42.802 0.942 -12.735 1.00 24.73 846 THR A N 1
ATOM 6859 C CA . THR A 1 846 ? -43.077 2.383 -12.535 1.00 24.73 846 THR A CA 1
ATOM 6860 C C . THR A 1 846 ? -43.214 2.695 -11.030 1.00 24.73 846 THR A C 1
ATOM 6862 O O . THR A 1 846 ? -43.608 1.800 -10.293 1.00 24.73 846 THR A O 1
ATOM 6865 N N . ILE A 1 847 ? -42.987 3.953 -10.611 1.00 24.39 847 ILE A N 1
ATOM 6866 C CA . ILE A 1 847 ? -43.732 4.740 -9.581 1.00 24.39 847 ILE A CA 1
ATOM 6867 C C . ILE A 1 847 ? -43.060 6.138 -9.521 1.00 24.39 847 ILE A C 1
ATOM 6869 O O . ILE A 1 847 ? -41.956 6.291 -9.015 1.00 24.39 847 ILE A O 1
ATOM 6873 N N . THR A 1 848 ? -43.468 7.046 -10.421 1.00 26.20 848 THR A N 1
ATOM 6874 C CA . THR A 1 848 ? -44.241 8.290 -10.153 1.00 26.20 848 THR A CA 1
ATOM 6875 C C . THR A 1 848 ? -43.515 9.346 -9.299 1.00 26.20 848 THR A C 1
ATOM 6877 O O . THR A 1 848 ? -43.446 9.200 -8.087 1.00 26.20 848 THR A O 1
ATOM 6880 N N . ASN A 1 849 ? -42.947 10.394 -9.918 1.00 24.59 849 ASN A N 1
ATOM 6881 C CA . ASN A 1 849 ? -43.531 11.755 -10.097 1.00 24.59 849 ASN A CA 1
ATOM 6882 C C . ASN A 1 849 ? -42.991 12.741 -9.018 1.00 24.59 849 ASN A C 1
ATOM 6884 O O . ASN A 1 849 ? -42.520 12.283 -7.988 1.00 24.59 849 ASN A O 1
ATOM 6888 N N . PHE A 1 850 ? -42.932 14.074 -9.180 1.00 23.30 850 PHE A N 1
ATOM 6889 C CA . PHE A 1 850 ? -43.696 15.015 -10.022 1.00 23.30 850 PHE A CA 1
ATOM 6890 C C . PHE A 1 850 ? -42.818 16.162 -10.606 1.00 23.30 850 PHE A C 1
ATOM 6892 O O . PHE A 1 850 ? -41.960 16.664 -9.900 1.00 23.30 850 PHE A O 1
ATOM 6899 N N . HIS A 1 851 ? -43.125 16.576 -11.853 1.00 25.39 851 HIS A N 1
ATOM 6900 C CA . HIS A 1 851 ? -43.062 17.933 -12.484 1.00 25.39 851 HIS A CA 1
ATOM 6901 C C . HIS A 1 851 ? -41.838 18.895 -12.324 1.00 25.39 851 HIS A C 1
ATOM 6903 O O . HIS A 1 851 ? -41.147 18.893 -11.322 1.00 25.39 851 HIS A O 1
ATOM 6909 N N . SER A 1 852 ? -41.533 19.814 -13.265 1.00 25.50 852 SER A N 1
ATOM 6910 C CA . SER A 1 852 ? -42.055 20.061 -14.636 1.00 25.50 852 SER A CA 1
ATOM 6911 C C . SER A 1 852 ? -41.181 21.033 -15.461 1.00 25.50 852 SER A C 1
ATOM 6913 O O . SER A 1 852 ? -40.852 22.091 -14.943 1.00 25.50 852 SER A O 1
ATOM 6915 N N . GLY A 1 853 ? -40.990 20.728 -16.762 1.00 23.27 853 GLY A N 1
ATOM 6916 C CA . GLY A 1 853 ? -41.124 21.636 -17.937 1.00 23.27 853 GLY A CA 1
ATOM 6917 C C . GLY A 1 853 ? -40.151 22.822 -18.121 1.00 23.27 853 GLY A C 1
ATOM 6918 O O . GLY A 1 853 ? -39.652 23.370 -17.155 1.00 23.27 853 GLY A O 1
ATOM 6919 N N . ARG A 1 854 ? -39.844 23.330 -19.329 1.00 23.36 854 ARG A N 1
ATOM 6920 C CA . ARG A 1 854 ? -40.146 23.008 -20.754 1.00 23.36 854 ARG A CA 1
ATOM 6921 C C . ARG A 1 854 ? -38.884 23.423 -21.562 1.00 23.36 854 ARG A C 1
ATOM 6923 O O . ARG A 1 854 ? -38.384 24.509 -21.316 1.00 23.36 854 ARG A O 1
ATOM 6930 N N . THR A 1 855 ? -38.176 22.554 -22.298 1.00 22.03 855 THR A N 1
ATOM 6931 C CA . THR A 1 855 ? -38.336 22.154 -23.729 1.00 22.03 855 THR A CA 1
ATOM 6932 C C . THR A 1 855 ? -38.201 23.263 -24.796 1.00 22.03 855 THR A C 1
ATOM 6934 O O . THR A 1 855 ? -38.781 24.326 -24.616 1.00 22.03 855 THR A O 1
ATOM 6937 N N . TYR A 1 856 ? -37.577 22.899 -25.941 1.00 23.02 856 TYR A N 1
ATOM 6938 C CA . TYR A 1 856 ? -37.354 23.620 -27.228 1.00 23.02 856 TYR A CA 1
ATOM 6939 C C . TYR A 1 856 ? -36.016 24.391 -27.400 1.00 23.02 856 TYR A C 1
ATOM 6941 O O . TYR A 1 856 ? -35.575 25.035 -26.458 1.00 23.02 856 TYR A O 1
ATOM 6949 N N . ASN A 1 857 ? -35.356 24.446 -28.580 1.00 21.52 857 ASN A N 1
ATOM 6950 C CA . ASN A 1 857 ? -35.189 23.458 -29.681 1.00 21.52 857 ASN A CA 1
ATOM 6951 C C . ASN A 1 857 ? -34.141 23.928 -30.740 1.00 21.52 857 ASN A C 1
ATOM 6953 O O . ASN A 1 857 ? -34.247 25.060 -31.184 1.00 21.52 857 ASN A O 1
ATOM 6957 N N . ILE A 1 858 ? -33.298 23.008 -31.250 1.00 22.69 858 ILE A N 1
ATOM 6958 C CA . ILE A 1 858 ? -32.831 22.868 -32.669 1.00 22.69 858 ILE A CA 1
ATOM 6959 C C . ILE A 1 858 ? -31.989 23.998 -33.353 1.00 22.69 858 ILE A C 1
ATOM 6961 O O . ILE A 1 858 ? -32.051 25.166 -33.003 1.00 22.69 858 ILE A O 1
ATOM 6965 N N . SER A 1 859 ? -31.241 23.605 -34.409 1.00 22.09 859 SER A N 1
ATOM 6966 C CA . SER A 1 859 ? -30.429 24.391 -35.386 1.00 22.09 859 SER A CA 1
ATOM 6967 C C . SER A 1 859 ? -29.083 24.946 -34.858 1.00 22.09 859 SER A C 1
ATOM 6969 O O . SER A 1 859 ? -28.976 25.290 -33.690 1.00 22.09 859 SER A O 1
ATOM 6971 N N . HIS A 1 860 ? -27.933 24.842 -35.556 1.00 24.52 860 HIS A N 1
ATOM 6972 C CA . HIS A 1 860 ? -27.566 25.295 -36.924 1.00 24.52 860 HIS A CA 1
ATOM 6973 C C . HIS A 1 860 ? -27.756 26.823 -37.056 1.00 24.52 860 HIS A C 1
ATOM 6975 O O . HIS A 1 860 ? -28.811 27.331 -36.722 1.00 24.52 860 HIS A O 1
ATOM 6981 N N . ASP A 1 861 ? -26.774 27.624 -37.472 1.00 24.03 861 ASP A N 1
ATOM 6982 C CA . ASP A 1 861 ? -25.885 27.416 -38.625 1.00 24.03 861 ASP A CA 1
ATOM 6983 C C . ASP A 1 861 ? -24.478 28.063 -38.444 1.00 24.03 861 ASP A C 1
ATOM 6985 O O . ASP A 1 861 ? -24.110 28.580 -37.390 1.00 24.03 861 ASP A O 1
ATOM 6989 N N . ASN A 1 862 ? -23.674 28.023 -39.502 1.00 22.78 862 ASN A N 1
ATOM 6990 C CA . ASN A 1 862 ? -22.380 28.667 -39.689 1.00 22.78 862 ASN A CA 1
ATOM 6991 C C . ASN A 1 862 ? -22.519 30.196 -39.854 1.00 22.78 862 ASN A C 1
ATOM 6993 O O . ASN A 1 862 ? -23.436 30.641 -40.540 1.00 22.78 862 ASN A O 1
ATOM 6997 N N . ASN A 1 863 ? -21.519 30.989 -39.430 1.00 24.25 863 ASN A N 1
ATOM 6998 C CA . ASN A 1 863 ? -20.619 31.727 -40.351 1.00 24.25 863 ASN A CA 1
ATOM 6999 C C . ASN A 1 863 ? -19.629 32.704 -39.656 1.00 24.25 863 ASN A C 1
ATOM 7001 O O . ASN A 1 863 ? -19.971 33.454 -38.755 1.00 24.25 863 ASN A O 1
ATOM 7005 N N . LYS A 1 864 ? -18.404 32.734 -40.203 1.00 24.61 864 LYS A N 1
ATOM 7006 C CA . LYS A 1 864 ? -17.543 33.902 -40.517 1.00 24.61 864 LYS A CA 1
ATOM 7007 C C . LYS A 1 864 ? -17.450 35.132 -39.568 1.00 24.61 864 LYS A C 1
ATOM 7009 O O . LYS A 1 864 ? -18.289 36.017 -39.615 1.00 24.61 864 LYS A O 1
ATOM 7014 N N . ARG A 1 865 ? -16.203 35.326 -39.101 1.00 23.86 865 ARG A N 1
ATOM 7015 C CA . ARG A 1 865 ? -15.323 36.511 -39.330 1.00 23.86 865 ARG A CA 1
ATOM 7016 C C . ARG A 1 865 ? -15.516 37.837 -38.553 1.00 23.86 865 ARG A C 1
ATOM 7018 O O . ARG A 1 865 ? -16.594 38.392 -38.455 1.00 23.86 865 ARG A O 1
ATOM 7025 N N . ASN A 1 866 ? -14.341 38.409 -38.255 1.00 23.12 866 ASN A N 1
ATOM 7026 C CA . ASN A 1 866 ? -13.973 39.836 -38.271 1.00 23.12 866 ASN A CA 1
ATOM 7027 C C . ASN A 1 866 ? -14.509 40.802 -37.190 1.00 23.12 866 ASN A C 1
ATOM 7029 O O . ASN A 1 866 ? -15.504 41.490 -37.363 1.00 23.12 866 ASN A O 1
ATOM 7033 N N . SER A 1 867 ? -13.679 40.969 -36.153 1.00 22.89 867 SER A N 1
ATOM 7034 C CA . SER A 1 867 ? -13.007 42.241 -35.805 1.00 22.89 867 SER A CA 1
ATOM 7035 C C . SER A 1 867 ? -13.786 43.576 -35.835 1.00 22.89 867 SER A C 1
ATOM 7037 O O . SER A 1 867 ? -13.975 44.159 -36.899 1.00 22.89 867 SER A O 1
ATOM 7039 N N . SER A 1 868 ? -13.979 44.132 -34.629 1.00 23.25 868 SER A N 1
ATOM 7040 C CA . SER A 1 868 ? -13.794 45.554 -34.246 1.00 23.25 868 SER A CA 1
ATOM 7041 C C . SER A 1 868 ? -14.494 46.671 -35.042 1.00 23.25 868 SER A C 1
ATOM 7043 O O . SER A 1 868 ? -14.088 46.963 -36.163 1.00 23.25 868 SER A O 1
ATOM 7045 N N . PHE A 1 869 ? -15.332 47.473 -34.367 1.00 22.97 869 PHE A N 1
ATOM 7046 C CA . PHE A 1 869 ? -14.909 48.752 -33.747 1.00 22.97 869 PHE A CA 1
ATOM 7047 C C . PHE A 1 869 ? -16.063 49.471 -33.004 1.00 22.97 869 PHE A C 1
ATOM 7049 O O . PHE A 1 869 ? -17.208 49.328 -33.412 1.00 22.97 869 PHE A O 1
ATOM 7056 N N . LEU A 1 870 ? -15.707 50.333 -32.027 1.00 22.89 870 LEU A N 1
ATOM 7057 C CA . LEU A 1 870 ? -16.489 51.492 -31.516 1.00 22.89 870 LEU A CA 1
ATOM 7058 C C . LEU A 1 870 ? -17.814 51.184 -30.752 1.00 22.89 870 LEU A C 1
ATOM 7060 O O . LEU A 1 870 ? -18.358 50.096 -30.880 1.00 22.89 870 LEU A O 1
ATOM 7064 N N . SER A 1 871 ? -18.363 52.049 -29.877 1.00 21.44 871 SER A N 1
ATOM 7065 C CA . SER A 1 871 ? -17.999 53.410 -29.395 1.00 21.44 871 SER A CA 1
ATOM 7066 C C . SER A 1 871 ? -18.436 53.646 -27.916 1.00 21.44 871 SER A C 1
ATOM 7068 O O . SER A 1 871 ? -18.901 52.719 -27.261 1.00 21.44 871 SER A O 1
ATOM 7070 N N . ASN A 1 872 ? -18.365 54.912 -27.448 1.00 24.28 872 ASN A N 1
ATOM 7071 C CA . ASN A 1 872 ? -19.040 55.515 -26.267 1.00 24.28 872 ASN A CA 1
ATOM 7072 C C . ASN A 1 872 ? -18.389 55.281 -24.874 1.00 24.28 872 ASN A C 1
ATOM 7074 O O . ASN A 1 872 ? -17.872 54.205 -24.609 1.00 24.28 872 ASN A O 1
ATOM 7078 N N . HIS A 1 873 ? -18.407 56.229 -23.916 1.00 26.19 873 HIS A N 1
ATOM 7079 C CA . HIS A 1 873 ? -18.656 57.689 -23.979 1.00 26.19 873 HIS A CA 1
ATOM 7080 C C . HIS A 1 873 ? -18.146 58.427 -22.710 1.00 26.19 873 HIS A C 1
ATOM 7082 O O . HIS A 1 873 ? -18.115 57.838 -21.639 1.00 26.19 873 HIS A O 1
ATOM 7088 N N . PHE A 1 874 ? -17.860 59.729 -22.874 1.00 24.66 874 PHE A N 1
ATOM 7089 C CA . PHE A 1 874 ? -17.877 60.859 -21.915 1.00 24.66 874 PHE A CA 1
ATOM 7090 C C . PHE A 1 874 ? -17.132 60.856 -20.556 1.00 24.66 874 PHE A C 1
ATOM 7092 O O . PHE A 1 874 ? -17.008 59.871 -19.838 1.00 24.66 874 PHE A O 1
ATOM 7099 N N . THR A 1 875 ? -16.666 62.066 -20.221 1.00 20.83 875 THR A N 1
ATOM 7100 C CA . THR A 1 875 ? -15.958 62.499 -18.999 1.00 20.83 875 THR A CA 1
ATOM 7101 C C . THR A 1 875 ? -16.617 63.805 -18.458 1.00 20.83 875 THR A C 1
ATOM 7103 O O . THR A 1 875 ? -17.839 63.896 -18.556 1.00 20.83 875 THR A O 1
ATOM 7106 N N . PRO A 1 876 ? -15.926 64.785 -17.830 1.00 42.06 876 PRO A N 1
ATOM 7107 C CA . PRO A 1 876 ? -15.879 64.994 -16.375 1.00 42.06 876 PRO A CA 1
ATOM 7108 C C . PRO A 1 876 ? -16.458 66.357 -15.906 1.00 42.06 876 PRO A C 1
ATOM 7110 O O . PRO A 1 876 ? -16.883 67.157 -16.731 1.00 42.06 876 PRO A O 1
ATOM 7113 N N . ILE A 1 877 ? -16.428 66.629 -14.588 1.00 25.66 877 ILE A N 1
ATOM 7114 C CA . ILE A 1 877 ? -16.652 67.925 -13.878 1.00 25.66 877 ILE A CA 1
ATOM 7115 C C . ILE A 1 877 ? -16.492 67.629 -12.359 1.00 25.66 877 ILE A C 1
ATOM 7117 O O . ILE A 1 877 ? -16.844 66.518 -11.967 1.00 25.66 877 ILE A O 1
ATOM 7121 N N . ASN A 1 878 ? -16.017 68.452 -11.404 1.00 27.31 878 ASN A N 1
ATOM 7122 C CA . ASN A 1 878 ? -15.225 69.708 -11.274 1.00 27.31 878 ASN A CA 1
ATOM 7123 C C . ASN A 1 878 ? -14.761 69.777 -9.768 1.00 27.31 878 ASN A C 1
ATOM 7125 O O . ASN A 1 878 ? -15.154 68.890 -9.014 1.00 27.31 878 ASN A O 1
ATOM 7129 N N . LEU A 1 879 ? -13.981 70.709 -9.180 1.00 27.67 879 LEU A N 1
ATOM 7130 C CA . LEU A 1 879 ? -13.273 71.961 -9.545 1.00 27.67 879 LEU A CA 1
ATOM 7131 C C . LEU A 1 879 ? -12.162 72.245 -8.474 1.00 27.67 879 LEU A C 1
ATOM 7133 O O . LEU A 1 879 ? -11.968 71.424 -7.580 1.00 27.67 879 LEU A O 1
ATOM 7137 N N . ALA A 1 880 ? -11.581 73.456 -8.509 1.00 25.02 880 ALA A N 1
ATOM 7138 C CA . ALA A 1 880 ? -11.030 74.277 -7.407 1.00 25.02 880 ALA A CA 1
ATOM 7139 C C . ALA A 1 880 ? -9.495 74.421 -7.296 1.00 25.02 880 ALA A C 1
ATOM 7141 O O . ALA A 1 880 ? -8.742 73.450 -7.263 1.00 25.02 880 ALA A O 1
ATOM 7142 N N . ASP A 1 881 ? -9.067 75.683 -7.193 1.00 25.34 881 ASP A N 1
ATOM 7143 C CA . ASP A 1 881 ? -7.690 76.172 -7.315 1.00 25.34 881 ASP A CA 1
ATOM 7144 C C . ASP A 1 881 ? -7.120 76.695 -5.980 1.00 25.34 881 ASP A C 1
ATOM 7146 O O . ASP A 1 881 ? -7.877 77.169 -5.131 1.00 25.34 881 ASP A O 1
ATOM 7150 N N . ASN A 1 882 ? -5.785 76.715 -5.824 1.00 26.34 882 ASN A N 1
ATOM 7151 C CA . ASN A 1 882 ? -5.031 77.987 -5.786 1.00 26.34 882 ASN A CA 1
ATOM 7152 C C . ASN A 1 882 ? -3.497 77.850 -5.623 1.00 26.34 882 ASN A C 1
ATOM 7154 O O . ASN A 1 882 ? -2.980 76.876 -5.086 1.00 26.34 882 ASN A O 1
ATOM 7158 N N . GLU A 1 883 ? -2.817 78.887 -6.126 1.00 24.67 883 GLU A N 1
ATOM 7159 C CA . GLU A 1 883 ? -1.450 79.412 -5.895 1.00 24.67 883 GLU A CA 1
ATOM 7160 C C . GLU A 1 883 ? -0.484 78.648 -4.940 1.00 24.67 883 GLU A C 1
ATOM 7162 O O . GLU A 1 883 ? -0.792 78.365 -3.790 1.00 24.67 883 GLU A O 1
ATOM 7167 N N . SER A 1 884 ? 0.806 78.445 -5.252 1.00 25.25 884 SER A N 1
ATOM 7168 C CA . SER A 1 884 ? 1.792 79.524 -5.464 1.00 25.25 884 SER A CA 1
ATOM 7169 C C . SER A 1 884 ? 3.244 78.991 -5.628 1.00 25.25 884 SER A C 1
ATOM 7171 O O . SER A 1 884 ? 3.529 77.838 -5.332 1.00 25.25 884 SER A O 1
ATOM 7173 N N . ASN A 1 885 ? 4.168 79.877 -6.043 1.00 24.98 885 ASN A N 1
ATOM 7174 C CA . ASN A 1 885 ? 5.632 79.880 -5.794 1.00 24.98 885 ASN A CA 1
ATOM 7175 C C . ASN A 1 885 ? 6.485 78.610 -6.090 1.00 24.98 885 ASN A C 1
ATOM 7177 O O . ASN A 1 885 ? 6.462 77.624 -5.372 1.00 24.98 885 ASN A O 1
ATOM 7181 N N . ARG A 1 886 ? 7.290 78.610 -7.172 1.00 24.47 886 ARG A N 1
ATOM 7182 C CA . ARG A 1 886 ? 8.698 79.116 -7.286 1.00 24.47 886 ARG A CA 1
ATOM 7183 C C . ARG A 1 886 ? 9.789 78.149 -6.768 1.00 24.47 886 ARG A C 1
ATOM 7185 O O . ARG A 1 886 ? 9.791 77.868 -5.587 1.00 24.47 886 ARG A O 1
ATOM 7192 N N . LYS A 1 887 ? 10.780 77.859 -7.644 1.00 24.53 887 LYS A N 1
ATOM 7193 C CA . LYS A 1 887 ? 12.262 77.718 -7.447 1.00 24.53 887 LYS A CA 1
ATOM 7194 C C . LYS A 1 887 ? 12.782 76.870 -6.236 1.00 24.53 887 LYS A C 1
ATOM 7196 O O . LYS A 1 887 ? 12.241 76.918 -5.152 1.00 24.53 887 LYS A O 1
ATOM 7201 N N . SER A 1 888 ? 13.893 76.122 -6.283 1.00 24.39 888 SER A N 1
ATOM 7202 C CA . SER A 1 888 ? 15.092 76.221 -7.137 1.00 24.39 888 SER A CA 1
ATOM 7203 C C . SER A 1 888 ? 15.959 74.944 -7.070 1.00 24.39 888 SER A C 1
ATOM 7205 O O . SER A 1 888 ? 16.150 74.385 -5.997 1.00 24.39 888 SER A O 1
ATOM 7207 N N . ASN A 1 889 ? 16.602 74.586 -8.185 1.00 22.88 889 ASN A N 1
ATOM 7208 C CA . ASN A 1 889 ? 17.975 74.032 -8.208 1.00 22.88 889 ASN A CA 1
ATOM 7209 C C . ASN A 1 889 ? 18.964 75.180 -7.829 1.00 22.88 889 ASN A C 1
ATOM 7211 O O . ASN A 1 889 ? 18.550 76.321 -8.068 1.00 22.88 889 ASN A O 1
ATOM 7215 N N . PRO A 1 890 ? 20.237 74.990 -7.373 1.00 41.03 890 PRO A N 1
ATOM 7216 C CA . PRO A 1 890 ? 21.128 73.835 -7.641 1.00 41.03 890 PRO A CA 1
ATOM 7217 C C . PRO A 1 890 ? 22.243 73.529 -6.567 1.00 41.03 890 PRO A C 1
ATOM 7219 O O . PRO A 1 890 ? 22.265 74.140 -5.508 1.00 41.03 890 PRO A O 1
ATOM 7222 N N . ASN A 1 891 ? 23.244 72.695 -6.931 1.00 23.73 891 ASN A N 1
ATOM 7223 C CA . ASN A 1 891 ? 24.703 72.811 -6.614 1.00 23.73 891 ASN A CA 1
ATOM 7224 C C . ASN A 1 891 ? 25.235 72.766 -5.146 1.00 23.73 891 ASN A C 1
ATOM 7226 O O . ASN A 1 891 ? 24.462 72.831 -4.205 1.00 23.73 891 ASN A O 1
ATOM 7230 N N . ILE A 1 892 ? 26.553 72.718 -4.833 1.00 23.81 892 ILE A N 1
ATOM 7231 C CA . ILE A 1 892 ? 27.774 72.039 -5.375 1.00 23.81 892 ILE A CA 1
ATOM 7232 C C . ILE A 1 892 ? 28.810 71.990 -4.219 1.00 23.81 892 ILE A C 1
ATOM 7234 O O . ILE A 1 892 ? 29.061 73.023 -3.603 1.00 23.81 892 ILE A O 1
ATOM 7238 N N . SER A 1 893 ? 29.523 70.865 -4.027 1.00 22.30 893 SER A N 1
ATOM 7239 C CA . SER A 1 893 ? 30.746 70.744 -3.179 1.00 22.30 893 SER A CA 1
ATOM 7240 C C . SER A 1 893 ? 30.561 71.063 -1.664 1.00 22.30 893 SER A C 1
ATOM 7242 O O . SER A 1 893 ? 29.450 71.342 -1.239 1.00 22.30 893 SER A O 1
ATOM 7244 N N . SER A 1 894 ? 31.551 70.964 -0.758 1.00 24.89 894 SER A N 1
ATOM 7245 C CA . SER A 1 894 ? 32.972 70.579 -0.879 1.00 24.89 894 SER A CA 1
ATOM 7246 C C . SER A 1 894 ? 33.496 69.826 0.364 1.00 24.89 894 SER A C 1
ATOM 7248 O O . SER A 1 894 ? 32.963 69.973 1.456 1.00 24.89 894 SER A O 1
ATOM 7250 N N . ASN A 1 895 ? 34.548 69.025 0.148 1.00 23.89 895 ASN A N 1
ATOM 7251 C CA . ASN A 1 895 ? 35.628 68.584 1.053 1.00 23.89 895 ASN A CA 1
ATOM 7252 C C . ASN A 1 895 ? 35.517 68.789 2.582 1.00 23.89 895 ASN A C 1
ATOM 7254 O O . ASN A 1 895 ? 35.445 69.923 3.038 1.00 23.89 895 ASN A O 1
ATOM 7258 N N . LEU A 1 896 ? 35.847 67.739 3.358 1.00 24.86 896 LEU A N 1
ATOM 7259 C CA . LEU A 1 896 ? 36.674 67.881 4.573 1.00 24.86 896 LEU A CA 1
ATOM 7260 C C . LEU A 1 896 ? 37.460 66.589 4.939 1.00 24.86 896 LEU A C 1
ATOM 7262 O O . LEU A 1 896 ? 36.888 65.545 5.215 1.00 24.86 896 LEU A O 1
ATOM 7266 N N . HIS A 1 897 ? 38.792 66.723 4.907 1.00 26.56 897 HIS A N 1
ATOM 7267 C CA . HIS A 1 897 ? 39.893 66.016 5.599 1.00 26.56 897 HIS A CA 1
ATOM 7268 C C . HIS A 1 897 ? 40.044 64.474 5.816 1.00 26.56 897 HIS A C 1
ATOM 7270 O O . HIS A 1 897 ? 39.229 63.769 6.392 1.00 26.56 897 HIS A O 1
ATOM 7276 N N . SER A 1 898 ? 41.294 64.060 5.519 1.00 25.72 898 SER A N 1
ATOM 7277 C CA . SER A 1 898 ? 42.258 63.271 6.334 1.00 25.72 898 SER A CA 1
ATOM 7278 C C . SER A 1 898 ? 42.161 61.745 6.546 1.00 25.72 898 SER A C 1
ATOM 7280 O O . SER A 1 898 ? 41.426 61.238 7.383 1.00 25.72 898 SER A O 1
ATOM 7282 N N . LYS A 1 899 ? 43.127 61.059 5.912 1.00 25.08 899 LYS A N 1
ATOM 7283 C CA . LYS A 1 899 ? 44.110 60.103 6.484 1.00 25.08 899 LYS A CA 1
ATOM 7284 C C . LYS A 1 899 ? 43.865 59.512 7.896 1.00 25.08 899 LYS A C 1
ATOM 7286 O O . LYS A 1 899 ? 44.059 60.182 8.902 1.00 25.08 899 LYS A O 1
ATOM 7291 N N . SER A 1 900 ? 43.677 58.190 7.921 1.00 24.23 900 SER A N 1
ATOM 7292 C CA . SER A 1 900 ? 44.351 57.183 8.778 1.00 24.23 900 SER A CA 1
ATOM 7293 C C . SER A 1 900 ? 45.205 57.614 9.995 1.00 24.23 900 SER A C 1
ATOM 7295 O O . SER A 1 900 ? 46.248 58.243 9.810 1.00 24.23 900 SER A O 1
ATOM 7297 N N . SER A 1 901 ? 44.921 57.053 11.183 1.00 24.28 901 SER A N 1
ATOM 7298 C CA . SER A 1 901 ? 45.915 56.385 12.067 1.00 24.28 901 SER A CA 1
ATOM 7299 C C . SER A 1 901 ? 45.265 55.716 13.306 1.00 24.28 901 SER A C 1
ATOM 7301 O O . SER A 1 901 ? 44.086 55.929 13.568 1.00 24.28 901 SER A O 1
ATOM 7303 N N . ASN A 1 902 ? 46.073 54.937 14.046 1.00 24.94 902 ASN A N 1
ATOM 7304 C CA . ASN A 1 902 ? 45.860 54.302 15.369 1.00 24.94 902 ASN A CA 1
ATOM 7305 C C . ASN A 1 902 ? 44.843 53.133 15.447 1.00 24.94 902 ASN A C 1
ATOM 7307 O O . ASN A 1 902 ? 43.772 53.208 14.861 1.00 24.94 902 ASN A O 1
ATOM 7311 N N . LEU A 1 903 ? 45.094 51.950 16.042 1.00 23.98 903 LEU A N 1
ATOM 7312 C CA . LEU A 1 903 ? 45.963 51.413 17.128 1.00 23.98 903 LEU A CA 1
ATOM 7313 C C . LEU A 1 903 ? 45.424 51.508 18.573 1.00 23.98 903 LEU A C 1
ATOM 7315 O O . LEU A 1 903 ? 45.418 52.586 19.150 1.00 23.98 903 LEU A O 1
ATOM 7319 N N . ALA A 1 904 ? 45.220 50.313 19.161 1.00 26.50 904 ALA A N 1
ATOM 7320 C CA . ALA A 1 904 ? 45.541 49.917 20.551 1.00 26.50 904 ALA A CA 1
ATOM 7321 C C . ALA A 1 904 ? 44.762 50.552 21.741 1.00 26.50 904 ALA A C 1
ATOM 7323 O O . ALA A 1 904 ? 44.205 51.630 21.620 1.00 26.50 904 ALA A O 1
ATOM 7324 N N . SER A 1 905 ? 44.730 49.978 22.962 1.00 26.98 905 SER A N 1
ATOM 7325 C CA . SER A 1 905 ? 44.774 48.562 23.434 1.00 26.98 905 SER A CA 1
ATOM 7326 C C . SER A 1 905 ? 44.548 48.480 24.969 1.00 26.98 905 SER A C 1
ATOM 7328 O O . SER A 1 905 ? 44.706 49.489 25.653 1.00 26.98 905 SER A O 1
ATOM 7330 N N . GLY A 1 906 ? 44.302 47.277 25.523 1.00 24.92 906 GLY A N 1
ATOM 7331 C CA . GLY A 1 906 ? 44.405 46.972 26.972 1.00 24.92 906 GLY A CA 1
ATOM 7332 C C . GLY A 1 906 ? 43.124 46.410 27.619 1.00 24.92 906 GLY A C 1
ATOM 7333 O O . GLY A 1 906 ? 42.049 46.663 27.091 1.00 24.92 906 GLY A O 1
ATOM 7334 N N . LYS A 1 907 ? 43.120 45.665 28.747 1.00 29.05 907 LYS A N 1
ATOM 7335 C CA . LYS A 1 907 ? 44.130 45.081 29.690 1.00 29.05 907 LYS A CA 1
ATOM 7336 C C . LYS A 1 907 ? 43.387 44.016 30.555 1.00 29.05 907 LYS A C 1
ATOM 7338 O O . LYS A 1 907 ? 42.213 44.244 30.815 1.00 29.05 907 LYS A O 1
ATOM 7343 N N . ASN A 1 908 ? 43.904 42.909 31.119 1.00 27.05 908 ASN A N 1
ATOM 7344 C CA . ASN A 1 908 ? 45.147 42.102 31.000 1.00 27.05 908 ASN A CA 1
ATOM 7345 C C . ASN A 1 908 ? 44.706 40.617 30.745 1.00 27.05 908 ASN A C 1
ATOM 7347 O O . ASN A 1 908 ? 43.869 40.465 29.865 1.00 27.05 908 ASN A O 1
ATOM 7351 N N . SER A 1 909 ? 45.063 39.471 31.376 1.00 26.97 909 SER A N 1
ATOM 7352 C CA . SER A 1 909 ? 46.075 38.885 32.320 1.00 26.97 909 SER A CA 1
ATOM 7353 C C . SER A 1 909 ? 45.747 37.360 32.430 1.00 26.97 909 SER A C 1
ATOM 7355 O O . SER A 1 909 ? 44.582 37.034 32.233 1.00 26.97 909 SER A O 1
ATOM 7357 N N . LYS A 1 910 ? 46.586 36.361 32.786 1.00 28.17 910 LYS A N 1
ATOM 7358 C CA . LYS A 1 910 ? 48.023 36.189 33.143 1.00 28.17 910 LYS A CA 1
ATOM 7359 C C . LYS A 1 910 ? 48.399 34.676 32.999 1.00 28.17 910 LYS A C 1
ATOM 7361 O O . LYS A 1 910 ? 47.479 33.874 32.966 1.00 28.17 910 LYS A O 1
ATOM 7366 N N . ASN A 1 911 ? 49.698 34.322 33.064 1.00 24.39 911 ASN A N 1
ATOM 7367 C CA . ASN A 1 911 ? 50.307 32.991 33.378 1.00 24.39 911 ASN A CA 1
ATOM 7368 C C . ASN A 1 911 ? 49.958 31.776 32.451 1.00 24.39 911 ASN A C 1
ATOM 7370 O O . ASN A 1 911 ? 48.787 31.470 32.281 1.00 24.39 911 ASN A O 1
ATOM 7374 N N . VAL A 1 912 ? 50.863 31.028 31.779 1.00 27.67 912 VAL A N 1
ATOM 7375 C CA . VAL A 1 912 ? 52.318 30.696 31.940 1.00 27.67 912 VAL A CA 1
ATOM 7376 C C . VAL A 1 912 ? 52.550 29.748 33.135 1.00 27.67 912 VAL A C 1
ATOM 7378 O O . VAL A 1 912 ? 51.985 29.999 34.195 1.00 27.67 912 VAL A O 1
ATOM 7381 N N . HIS A 1 913 ? 53.254 28.608 33.068 1.00 29.70 913 HIS A N 1
ATOM 7382 C CA . HIS A 1 913 ? 54.442 28.139 32.304 1.00 29.70 913 HIS A CA 1
ATOM 7383 C C . HIS A 1 913 ? 54.187 26.766 31.608 1.00 29.70 913 HIS A C 1
ATOM 7385 O O . HIS A 1 913 ? 53.158 26.165 31.908 1.00 29.70 913 HIS A O 1
ATOM 7391 N N . ASP A 1 914 ? 55.024 26.105 30.780 1.00 28.84 914 ASP A N 1
ATOM 7392 C CA . ASP A 1 914 ? 56.136 26.388 29.816 1.00 28.84 914 ASP A CA 1
ATOM 7393 C C . ASP A 1 914 ? 56.330 25.058 28.976 1.00 28.84 914 ASP A C 1
ATOM 7395 O O . ASP A 1 914 ? 55.403 24.248 28.985 1.00 28.84 914 ASP A O 1
ATOM 7399 N N . SER A 1 915 ? 57.354 24.692 28.171 1.00 27.11 915 SER A N 1
ATOM 7400 C CA . SER A 1 915 ? 58.737 25.168 27.941 1.00 27.11 915 SER A CA 1
ATOM 7401 C C . SER A 1 915 ? 59.301 24.811 26.541 1.00 27.11 915 SER A C 1
ATOM 7403 O O . SER A 1 915 ? 59.036 23.736 26.017 1.00 27.11 915 SER A O 1
ATOM 7405 N N . GLN A 1 916 ? 60.117 25.727 25.997 1.00 27.42 916 GLN A N 1
ATOM 7406 C CA . GLN A 1 916 ? 61.489 25.605 25.426 1.00 27.42 916 GLN A CA 1
ATOM 7407 C C . GLN A 1 916 ? 61.983 24.382 24.588 1.00 27.42 916 GLN A C 1
ATOM 7409 O O . GLN A 1 916 ? 61.640 23.246 24.879 1.00 27.42 916 GLN A O 1
ATOM 7414 N N . GLU A 1 917 ? 62.966 24.491 23.663 1.00 25.52 917 GLU A N 1
ATOM 7415 C CA . GLU A 1 917 ? 63.400 25.551 22.707 1.00 25.52 917 GLU A CA 1
ATOM 7416 C C . GLU A 1 917 ? 64.562 25.040 21.772 1.00 25.52 917 GLU A C 1
ATOM 7418 O O . GLU A 1 917 ? 64.943 23.876 21.846 1.00 25.52 917 GLU A O 1
ATOM 7423 N N . ILE A 1 918 ? 65.178 25.938 20.967 1.00 26.94 918 ILE A N 1
ATOM 7424 C CA . ILE A 1 918 ? 66.609 25.968 20.518 1.00 26.94 918 ILE A CA 1
ATOM 7425 C C . ILE A 1 918 ? 67.097 25.308 19.174 1.00 26.94 918 ILE A C 1
ATOM 7427 O O . ILE A 1 918 ? 67.323 24.114 19.036 1.00 26.94 918 ILE A O 1
ATOM 7431 N N . VAL A 1 919 ? 67.385 26.206 18.202 1.00 25.00 919 VAL A N 1
ATOM 7432 C CA . VAL A 1 919 ? 68.613 26.376 17.350 1.00 25.00 919 VAL A CA 1
ATOM 7433 C C . VAL A 1 919 ? 69.079 25.353 16.264 1.00 25.00 919 VAL A C 1
ATOM 7435 O O . VAL A 1 919 ? 69.795 24.393 16.504 1.00 25.00 919 VAL A O 1
ATOM 7438 N N . LYS A 1 920 ? 68.832 25.742 14.996 1.00 26.03 920 LYS A N 1
ATOM 7439 C CA . LYS A 1 920 ? 69.758 25.966 13.835 1.00 26.03 920 LYS A CA 1
ATOM 7440 C C . LYS A 1 920 ? 71.172 25.297 13.708 1.00 26.03 920 LYS A C 1
ATOM 7442 O O . LYS A 1 920 ? 72.052 25.545 14.517 1.00 26.03 920 LYS A O 1
ATOM 7447 N N . LYS A 1 921 ? 71.450 24.871 12.449 1.00 25.27 921 LYS A N 1
ATOM 7448 C CA . LYS A 1 921 ? 72.687 25.033 11.600 1.00 25.27 921 LYS A CA 1
ATOM 7449 C C . LYS A 1 921 ? 73.885 24.023 11.621 1.00 25.27 921 LYS A C 1
ATOM 7451 O O . LYS A 1 921 ? 74.588 23.881 12.603 1.00 25.27 921 LYS A O 1
ATOM 7456 N N . TYR A 1 922 ? 74.248 23.614 10.383 1.00 23.31 922 TYR A N 1
ATOM 7457 C CA . TYR A 1 922 ? 75.600 23.485 9.756 1.00 23.31 922 TYR A CA 1
ATOM 7458 C C . TYR A 1 922 ? 76.501 22.211 9.872 1.00 23.31 922 TYR A C 1
ATOM 7460 O O . TYR A 1 922 ? 77.160 21.982 10.871 1.00 23.31 922 TYR A O 1
ATOM 7468 N N . VAL A 1 923 ? 76.704 21.576 8.694 1.00 24.86 923 VAL A N 1
ATOM 7469 C CA . VAL A 1 923 ? 77.995 21.135 8.073 1.00 24.86 923 VAL A CA 1
ATOM 7470 C C . VAL A 1 923 ? 78.755 19.870 8.568 1.00 24.86 923 VAL A C 1
ATOM 7472 O O . VAL A 1 923 ? 79.251 19.823 9.677 1.00 24.86 923 VAL A O 1
ATOM 7475 N N . ASN A 1 924 ? 78.944 18.914 7.627 1.00 24.58 924 ASN A N 1
ATOM 7476 C CA . ASN A 1 924 ? 80.083 17.987 7.333 1.00 24.58 924 ASN A CA 1
ATOM 7477 C C . ASN A 1 924 ? 81.107 17.600 8.451 1.00 24.58 924 ASN A C 1
ATOM 7479 O O . ASN A 1 924 ? 81.619 18.469 9.137 1.00 24.58 924 ASN A O 1
ATOM 7483 N N . ARG A 1 925 ? 81.687 16.374 8.515 1.00 26.97 925 ARG A N 1
ATOM 7484 C CA . ARG A 1 925 ? 82.390 15.665 7.403 1.00 26.97 925 ARG A CA 1
ATOM 7485 C C . ARG A 1 925 ? 82.894 14.226 7.763 1.00 26.97 925 ARG A C 1
ATOM 7487 O O . ARG A 1 925 ? 83.589 14.067 8.752 1.00 26.97 925 ARG A O 1
ATOM 7494 N N . ARG A 1 926 ? 82.687 13.243 6.860 1.00 27.48 926 ARG A N 1
ATOM 7495 C CA . ARG A 1 926 ? 83.510 12.029 6.514 1.00 27.48 926 ARG A CA 1
ATOM 7496 C C . ARG A 1 926 ? 84.223 11.140 7.579 1.00 27.48 926 ARG A C 1
ATOM 7498 O O . ARG A 1 926 ? 85.210 11.571 8.161 1.00 27.48 926 ARG A O 1
ATOM 7505 N N . ARG A 1 927 ? 84.006 9.814 7.456 1.00 25.06 927 ARG A N 1
ATOM 7506 C CA . ARG A 1 927 ? 84.940 8.725 6.994 1.00 25.06 927 ARG A CA 1
ATOM 7507 C C . ARG A 1 927 ? 84.043 7.564 6.457 1.00 25.06 927 ARG A C 1
ATOM 7509 O O . ARG A 1 927 ? 82.912 7.479 6.915 1.00 25.06 927 ARG A O 1
ATOM 7516 N N . ARG A 1 928 ? 84.278 6.915 5.295 1.00 26.70 928 ARG A N 1
ATOM 7517 C CA . ARG A 1 928 ? 85.286 5.875 4.918 1.00 26.70 928 ARG A CA 1
ATOM 7518 C C . ARG A 1 928 ? 85.155 4.615 5.796 1.00 26.70 928 ARG A C 1
ATOM 7520 O O . ARG A 1 928 ? 85.057 4.792 7.001 1.00 26.70 928 ARG A O 1
ATOM 7527 N N . ASP A 1 929 ? 85.031 3.381 5.283 1.00 25.77 929 ASP A N 1
ATOM 7528 C CA . ASP A 1 929 ? 85.591 2.682 4.084 1.00 25.77 929 ASP A CA 1
ATOM 7529 C C . ASP A 1 929 ? 84.545 1.743 3.385 1.00 25.77 929 ASP A C 1
ATOM 7531 O O . ASP A 1 929 ? 83.414 1.714 3.856 1.00 25.77 929 ASP A O 1
ATOM 7535 N N . SER A 1 930 ? 84.738 0.942 2.306 1.00 26.09 930 SER A N 1
ATOM 7536 C CA . SER A 1 930 ? 85.647 0.870 1.119 1.00 26.09 930 SER A CA 1
ATOM 7537 C C . SER A 1 930 ? 84.984 0.015 -0.026 1.00 26.09 930 SER A C 1
ATOM 7539 O O . SER A 1 930 ? 83.761 -0.079 -0.073 1.00 26.09 930 SER A O 1
ATOM 7541 N N . LEU A 1 931 ? 85.734 -0.523 -1.013 1.00 25.27 931 LEU A N 1
ATOM 7542 C CA . LEU A 1 931 ? 85.306 -1.018 -2.361 1.00 25.27 931 LEU A CA 1
ATOM 7543 C C . LEU A 1 931 ? 86.238 -2.185 -2.851 1.00 25.27 931 LEU A C 1
ATOM 7545 O O . LEU A 1 931 ? 87.207 -2.441 -2.139 1.00 25.27 931 LEU A O 1
ATOM 7549 N N . PRO A 1 932 ? 86.184 -2.757 -4.094 1.00 53.50 932 PRO A N 1
ATOM 7550 C CA . PRO A 1 932 ? 85.097 -3.242 -4.991 1.00 53.50 932 PRO A CA 1
ATOM 7551 C C . PRO A 1 932 ? 85.433 -4.629 -5.676 1.00 53.50 932 PRO A C 1
ATOM 7553 O O . PRO A 1 932 ? 86.248 -5.383 -5.160 1.00 53.50 932 PRO A O 1
ATOM 7556 N N . LEU A 1 933 ? 84.914 -4.884 -6.908 1.00 26.69 933 LEU A N 1
ATOM 7557 C CA . LEU A 1 933 ? 85.266 -5.916 -7.944 1.00 26.69 933 LEU A CA 1
ATOM 7558 C C . LEU A 1 933 ? 84.370 -7.190 -7.993 1.00 26.69 933 LEU A C 1
ATOM 7560 O O . LEU A 1 933 ? 83.767 -7.543 -6.992 1.00 26.69 933 LEU A O 1
ATOM 7564 N N . LYS A 1 934 ? 84.189 -7.908 -9.128 1.00 25.98 934 LYS A N 1
ATOM 7565 C CA . LYS A 1 934 ? 84.841 -7.869 -10.473 1.00 25.98 934 LYS A CA 1
ATOM 7566 C C . LYS A 1 934 ? 83.859 -8.206 -11.639 1.00 25.98 934 LYS A C 1
ATOM 7568 O O . LYS A 1 934 ? 82.686 -8.468 -11.411 1.00 25.98 934 LYS A O 1
ATOM 7573 N N . ARG A 1 935 ? 84.336 -8.159 -12.898 1.00 25.70 935 ARG A N 1
ATOM 7574 C CA . ARG A 1 935 ? 83.594 -8.388 -14.176 1.00 25.70 935 ARG A CA 1
ATOM 7575 C C . ARG A 1 935 ? 83.895 -9.768 -14.817 1.00 25.70 935 ARG A C 1
ATOM 7577 O O . ARG A 1 935 ? 84.808 -10.445 -14.359 1.00 25.70 935 ARG A O 1
ATOM 7584 N N . THR A 1 936 ? 83.258 -10.025 -15.978 1.00 27.53 936 THR A N 1
ATOM 7585 C CA . THR A 1 936 ? 83.568 -10.969 -17.102 1.00 27.53 936 THR A CA 1
ATOM 7586 C C . THR A 1 936 ? 82.626 -12.195 -17.217 1.00 27.53 936 THR A C 1
ATOM 7588 O O . THR A 1 936 ? 82.034 -12.576 -16.218 1.00 27.53 936 THR A O 1
ATOM 7591 N N . ASN A 1 937 ? 82.360 -12.797 -18.396 1.00 25.39 937 ASN A N 1
ATOM 7592 C CA . ASN A 1 937 ? 82.904 -12.542 -19.748 1.00 25.39 937 ASN A CA 1
ATOM 7593 C C . ASN A 1 937 ? 81.897 -12.751 -20.919 1.00 25.39 937 ASN A C 1
ATOM 7595 O O . ASN A 1 937 ? 80.738 -13.091 -20.706 1.00 25.39 937 ASN A O 1
ATOM 7599 N N . VAL A 1 938 ? 82.357 -12.516 -22.157 1.00 26.56 938 VAL A N 1
ATOM 7600 C CA . VAL A 1 938 ? 81.611 -12.563 -23.442 1.00 26.56 938 VAL A CA 1
ATOM 7601 C C . VAL A 1 938 ? 81.916 -13.868 -24.215 1.00 26.56 938 VAL A C 1
ATOM 7603 O O . VAL A 1 938 ? 83.029 -14.378 -24.096 1.00 26.56 938 VAL A O 1
ATOM 7606 N N . PRO A 1 939 ? 80.969 -14.425 -25.004 1.00 34.53 939 PRO A N 1
ATOM 7607 C CA . PRO A 1 939 ? 81.193 -14.447 -26.460 1.00 34.53 939 PRO A CA 1
ATOM 7608 C C . PRO A 1 939 ? 79.940 -14.168 -27.319 1.00 34.53 939 PRO A C 1
ATOM 7610 O O . PRO A 1 939 ? 78.860 -14.711 -27.100 1.00 34.53 939 PRO A O 1
ATOM 7613 N N . ARG A 1 940 ? 80.126 -13.392 -28.396 1.00 26.89 940 ARG A N 1
ATOM 7614 C CA . ARG A 1 940 ? 79.333 -13.534 -29.632 1.00 26.89 940 ARG A CA 1
ATOM 7615 C C . ARG A 1 940 ? 79.987 -14.616 -30.497 1.00 26.89 940 ARG A C 1
ATOM 7617 O O . ARG A 1 940 ? 81.211 -14.640 -30.589 1.00 26.89 940 ARG A O 1
ATOM 7624 N N . LYS A 1 941 ? 79.193 -15.352 -31.275 1.00 24.58 941 LYS A N 1
ATOM 7625 C CA . LYS A 1 941 ? 79.582 -15.709 -32.647 1.00 24.58 941 LYS A CA 1
ATOM 7626 C C . LYS A 1 941 ? 78.452 -15.361 -33.611 1.00 24.58 941 LYS A C 1
ATOM 7628 O O . LYS A 1 941 ? 77.279 -15.533 -33.297 1.00 24.58 941 LYS A O 1
ATOM 7633 N N . ILE A 1 942 ? 78.849 -14.824 -34.756 1.00 27.78 942 ILE A N 1
ATOM 7634 C CA . ILE A 1 942 ? 78.054 -14.749 -35.981 1.00 27.78 942 ILE A CA 1
ATOM 7635 C C . ILE A 1 942 ? 78.515 -15.939 -36.820 1.00 27.78 942 ILE A C 1
ATOM 7637 O O . ILE A 1 942 ? 79.712 -16.221 -36.816 1.00 27.78 942 ILE A O 1
ATOM 7641 N N . ASP A 1 943 ? 77.614 -16.586 -37.555 1.00 23.98 943 ASP A N 1
ATOM 7642 C CA . ASP A 1 943 ? 78.021 -17.345 -38.737 1.00 23.98 943 ASP A CA 1
ATOM 7643 C C . ASP A 1 943 ? 76.946 -17.309 -39.834 1.00 23.98 943 ASP A C 1
ATOM 7645 O O . ASP A 1 943 ? 75.806 -16.902 -39.579 1.00 23.98 943 ASP A O 1
ATOM 7649 N N . VAL A 1 944 ? 77.338 -17.607 -41.076 1.00 26.53 944 VAL A N 1
ATOM 7650 C CA . VAL A 1 944 ? 76.684 -17.056 -42.276 1.00 26.53 944 VAL A CA 1
ATOM 7651 C C . VAL A 1 944 ? 76.342 -18.110 -43.339 1.00 26.53 944 VAL A C 1
ATOM 7653 O O . VAL A 1 944 ? 77.188 -18.871 -43.786 1.00 26.53 944 VAL A O 1
ATOM 7656 N N . SER A 1 945 ? 75.117 -17.999 -43.872 1.00 25.09 945 SER A N 1
ATOM 7657 C CA . SER A 1 945 ? 74.621 -18.554 -45.150 1.00 25.09 945 SER A CA 1
ATOM 7658 C C . SER A 1 945 ? 74.450 -20.077 -45.314 1.00 25.09 945 SER A C 1
ATOM 7660 O O . SER A 1 945 ? 75.359 -20.857 -45.086 1.00 25.09 945 SER A O 1
ATOM 7662 N N . MET A 1 946 ? 73.267 -20.476 -45.804 1.00 26.17 946 MET A N 1
ATOM 7663 C CA . MET A 1 946 ? 72.973 -21.213 -47.062 1.00 26.17 946 MET A CA 1
ATOM 7664 C C . MET A 1 946 ? 71.475 -21.605 -47.003 1.00 26.17 946 MET A C 1
ATOM 7666 O O . MET A 1 946 ? 71.038 -22.195 -46.026 1.00 26.17 946 MET A O 1
ATOM 7670 N N . ARG A 1 947 ? 70.554 -21.066 -47.820 1.00 25.88 947 ARG A N 1
ATOM 7671 C CA . ARG A 1 947 ? 70.255 -21.284 -49.260 1.00 25.88 947 ARG A CA 1
ATOM 7672 C C . ARG A 1 947 ? 69.839 -22.723 -49.636 1.00 25.88 947 ARG A C 1
ATOM 7674 O O . ARG A 1 947 ? 70.594 -23.650 -49.397 1.00 25.88 947 ARG A O 1
ATOM 7681 N N . ARG A 1 948 ? 68.731 -22.805 -50.406 1.00 25.02 948 ARG A N 1
ATOM 7682 C CA . ARG A 1 948 ? 68.117 -23.981 -51.091 1.00 25.02 948 ARG A CA 1
ATOM 7683 C C . ARG A 1 948 ? 67.343 -24.956 -50.166 1.00 25.02 948 ARG A C 1
ATOM 7685 O O . ARG A 1 948 ? 67.725 -25.121 -49.021 1.00 25.02 948 ARG A O 1
ATOM 7692 N N . SER A 1 949 ? 66.230 -25.585 -50.582 1.00 23.91 949 SER A N 1
ATOM 7693 C CA . SER A 1 949 ? 65.379 -25.406 -51.790 1.00 23.91 949 SER A CA 1
ATOM 7694 C C . SER A 1 949 ? 63.992 -26.089 -51.655 1.00 23.91 949 SER A C 1
ATOM 7696 O O . SER A 1 949 ? 63.797 -26.896 -50.758 1.00 23.91 949 SER A O 1
ATOM 7698 N N . SER A 1 950 ? 63.056 -25.746 -52.562 1.00 23.80 950 SER A N 1
ATOM 7699 C CA . SER A 1 950 ? 61.914 -26.539 -53.110 1.00 23.80 950 SER A CA 1
ATOM 7700 C C . SER A 1 950 ? 61.183 -27.603 -52.237 1.00 23.80 950 SER A C 1
ATOM 7702 O O . SER A 1 950 ? 61.799 -28.575 -51.827 1.00 23.80 950 SER A O 1
ATOM 7704 N N . VAL A 1 951 ? 59.867 -27.533 -51.939 1.00 27.11 951 VAL A N 1
ATOM 7705 C CA . VAL A 1 951 ? 58.673 -27.613 -52.849 1.00 27.11 951 VAL A CA 1
ATOM 7706 C C . VAL A 1 951 ? 58.484 -29.015 -53.487 1.00 27.11 951 VAL A C 1
ATOM 7708 O O . VAL A 1 951 ? 59.432 -29.469 -54.117 1.00 27.11 951 VAL A O 1
ATOM 7711 N N . PRO A 1 952 ? 57.277 -29.652 -53.513 1.00 43.81 952 PRO A N 1
ATOM 7712 C CA . PRO A 1 952 ? 56.100 -29.591 -52.612 1.00 43.81 952 PRO A CA 1
ATOM 7713 C C . PRO A 1 952 ? 55.406 -30.975 -52.353 1.00 43.81 952 PRO A C 1
ATOM 7715 O O . PRO A 1 952 ? 55.754 -31.981 -52.961 1.00 43.81 952 PRO A O 1
ATOM 7718 N N . ARG A 1 953 ? 54.310 -31.021 -51.565 1.00 26.03 953 ARG A N 1
ATOM 7719 C CA . ARG A 1 953 ? 53.159 -31.966 -51.730 1.00 26.03 953 ARG A CA 1
ATOM 7720 C C . ARG A 1 953 ? 51.953 -31.460 -50.910 1.00 26.03 953 ARG A C 1
ATOM 7722 O O . ARG A 1 953 ? 52.041 -31.331 -49.699 1.00 26.03 953 ARG A O 1
ATOM 7729 N N . LYS A 1 954 ? 50.951 -30.853 -51.558 1.00 26.22 954 LYS A N 1
ATOM 7730 C CA . LYS A 1 954 ? 49.702 -31.448 -52.100 1.00 26.22 954 LYS A CA 1
ATOM 7731 C C . LYS A 1 954 ? 48.692 -31.949 -51.042 1.00 26.22 954 LYS A C 1
ATOM 7733 O O . LYS A 1 954 ? 48.871 -33.003 -50.456 1.00 26.22 954 LYS A O 1
ATOM 7738 N N . LEU A 1 955 ? 47.582 -31.204 -50.956 1.00 28.98 955 LEU A N 1
ATOM 7739 C CA . LEU A 1 955 ? 46.189 -31.662 -50.795 1.00 28.98 955 LEU A CA 1
ATOM 7740 C C . LEU A 1 955 ? 45.844 -32.669 -49.675 1.00 28.98 955 LEU A C 1
ATOM 7742 O O . LEU A 1 955 ? 45.889 -33.879 -49.872 1.00 28.98 955 LEU A O 1
ATOM 7746 N N . LYS A 1 956 ? 45.232 -32.146 -48.603 1.00 25.72 956 LYS A N 1
ATOM 7747 C CA . LYS A 1 956 ? 43.932 -32.654 -48.126 1.00 25.72 956 LYS A CA 1
ATOM 7748 C C . LYS A 1 956 ? 42.990 -31.477 -47.868 1.00 25.72 956 LYS A C 1
ATOM 7750 O O . LYS A 1 956 ? 43.297 -30.604 -47.060 1.00 25.72 956 LYS A O 1
ATOM 7755 N N . GLU A 1 957 ? 41.864 -31.451 -48.573 1.00 26.95 957 GLU A N 1
ATOM 7756 C CA . GLU A 1 957 ? 40.744 -30.557 -48.268 1.00 26.95 957 GLU A CA 1
ATOM 7757 C C . GLU A 1 957 ? 39.788 -31.203 -47.252 1.00 26.95 957 GLU A C 1
ATOM 7759 O O . GLU A 1 957 ? 39.913 -32.378 -46.912 1.00 26.95 957 GLU A O 1
ATOM 7764 N N . SER A 1 958 ? 38.818 -30.416 -46.781 1.00 30.80 958 SER A N 1
ATOM 7765 C CA . SER A 1 958 ? 37.834 -30.753 -45.743 1.00 30.80 958 SER A CA 1
ATOM 7766 C C . SER A 1 958 ? 38.415 -31.041 -44.345 1.00 30.80 958 SER A C 1
ATOM 7768 O O . SER A 1 958 ? 38.935 -32.107 -44.043 1.00 30.80 958 SER A O 1
ATOM 7770 N N . GLN A 1 959 ? 38.256 -30.067 -43.443 1.00 33.19 959 GLN A N 1
ATOM 7771 C CA . GLN A 1 959 ? 37.591 -30.258 -42.145 1.00 33.19 959 GLN A CA 1
ATOM 7772 C C . GLN A 1 959 ? 37.413 -28.907 -41.433 1.00 33.19 959 GLN A C 1
ATOM 7774 O O . GLN A 1 959 ? 38.182 -27.958 -41.616 1.00 33.19 959 GLN A O 1
ATOM 7779 N N . SER A 1 960 ? 36.370 -28.799 -40.607 1.00 42.69 960 SER A N 1
ATOM 7780 C CA . SER A 1 960 ? 36.100 -27.594 -39.821 1.00 42.69 960 SER A CA 1
ATOM 7781 C C . SER A 1 960 ? 37.176 -27.406 -38.744 1.00 42.69 960 SER A C 1
ATOM 7783 O O . SER A 1 960 ? 37.235 -28.186 -37.792 1.00 42.69 960 SER A O 1
ATOM 7785 N N . THR A 1 961 ? 37.990 -26.353 -38.844 1.00 47.22 961 THR A N 1
ATOM 7786 C CA . THR A 1 961 ? 39.008 -26.000 -37.837 1.00 47.22 961 THR A CA 1
ATOM 7787 C C . THR A 1 961 ? 38.365 -25.445 -36.559 1.00 47.22 961 THR A C 1
ATOM 7789 O O . THR A 1 961 ? 38.417 -24.239 -36.307 1.00 47.22 961 THR A O 1
ATOM 7792 N N . LYS A 1 962 ? 37.729 -26.324 -35.775 1.00 53.31 962 LYS A N 1
ATOM 7793 C CA . LYS A 1 962 ? 37.176 -26.041 -34.442 1.00 53.31 962 LYS A CA 1
ATOM 7794 C C . LYS A 1 962 ? 38.319 -25.704 -33.483 1.00 53.31 962 LYS A C 1
ATOM 7796 O O . LYS A 1 962 ? 39.366 -26.348 -33.524 1.00 53.31 962 LYS A O 1
ATOM 7801 N N . LYS A 1 963 ? 38.132 -24.710 -32.611 1.00 58.66 963 LYS A N 1
ATOM 7802 C CA . LYS A 1 963 ? 39.113 -24.355 -31.568 1.00 58.66 963 LYS A CA 1
ATOM 7803 C C . LYS A 1 963 ? 38.446 -24.295 -30.199 1.00 58.66 963 LYS A C 1
ATOM 7805 O O . LYS A 1 963 ? 37.347 -23.760 -30.064 1.00 58.66 963 LYS A O 1
ATOM 7810 N N . ARG A 1 964 ? 39.136 -24.849 -29.199 1.00 53.69 964 ARG A N 1
ATOM 7811 C CA . ARG A 1 964 ? 38.706 -24.894 -27.797 1.00 53.69 964 ARG A CA 1
ATOM 7812 C C . ARG A 1 964 ? 39.073 -23.585 -27.103 1.00 53.69 964 ARG A C 1
ATOM 7814 O O . ARG A 1 964 ? 40.206 -23.122 -27.228 1.00 53.69 964 ARG A O 1
ATOM 7821 N N . CYS A 1 965 ? 38.120 -22.986 -26.399 1.00 57.31 965 CYS A N 1
ATOM 7822 C CA . CYS A 1 965 ? 38.347 -21.752 -25.651 1.00 57.31 965 CYS A CA 1
ATOM 7823 C C . CYS A 1 965 ? 39.177 -21.963 -24.376 1.00 57.31 965 CYS A C 1
ATOM 7825 O O . CYS A 1 965 ? 39.225 -23.062 -23.819 1.00 57.31 965 CYS A O 1
ATOM 7827 N N . ARG A 1 966 ? 39.767 -20.866 -23.878 1.00 57.47 966 ARG A N 1
ATOM 7828 C CA . ARG A 1 966 ? 40.306 -20.789 -22.512 1.00 57.47 966 ARG A CA 1
ATOM 7829 C C . ARG A 1 966 ? 39.192 -20.972 -21.470 1.00 57.47 966 ARG A C 1
ATOM 7831 O O . ARG A 1 966 ? 38.000 -20.831 -21.758 1.00 57.47 966 ARG A O 1
ATOM 7838 N N . THR A 1 967 ? 39.609 -21.356 -20.270 1.00 54.31 967 THR A N 1
ATOM 7839 C CA . THR A 1 967 ? 38.776 -22.002 -19.252 1.00 54.31 967 THR A CA 1
ATOM 7840 C C . THR A 1 967 ? 37.774 -21.049 -18.591 1.00 54.31 967 THR A C 1
ATOM 7842 O O . THR A 1 967 ? 38.106 -20.394 -17.612 1.00 54.31 967 THR A O 1
ATOM 7845 N N . LEU A 1 968 ? 36.527 -21.045 -19.073 1.00 60.59 968 LEU A N 1
ATOM 7846 C CA . LEU A 1 968 ? 35.367 -20.620 -18.271 1.00 60.59 968 LEU A CA 1
ATOM 7847 C C . LEU A 1 968 ? 35.237 -21.507 -17.015 1.00 60.59 968 LEU A C 1
ATOM 7849 O O . LEU A 1 968 ? 35.640 -22.680 -17.058 1.00 60.59 968 LEU A O 1
ATOM 7853 N N . SER A 1 969 ? 34.665 -21.002 -15.922 1.00 59.34 969 SER A N 1
ATOM 7854 C CA . SER A 1 969 ? 34.483 -21.789 -14.690 1.00 59.34 969 SER A CA 1
ATOM 7855 C C . SER A 1 969 ? 33.505 -22.962 -14.869 1.00 59.34 969 SER A C 1
ATOM 7857 O O . SER A 1 969 ? 32.800 -23.082 -15.877 1.00 59.34 969 SER A O 1
ATOM 7859 N N . LEU A 1 970 ? 33.495 -23.896 -13.909 1.00 60.75 970 LEU A N 1
ATOM 7860 C CA . LEU A 1 970 ? 32.644 -25.090 -13.983 1.00 60.75 970 LEU A CA 1
ATOM 7861 C C . LEU A 1 970 ? 31.150 -24.735 -13.905 1.00 60.75 970 LEU A C 1
ATOM 7863 O O . LEU A 1 970 ? 30.353 -25.295 -14.654 1.00 60.75 970 LEU A O 1
ATOM 7867 N N . SER A 1 971 ? 30.793 -23.760 -13.064 1.00 57.16 971 SER A N 1
ATOM 7868 C CA . SER A 1 971 ? 29.445 -23.195 -12.964 1.00 57.16 971 SER A CA 1
ATOM 7869 C C . SER A 1 971 ? 29.027 -22.492 -14.257 1.00 57.16 971 SER A C 1
ATOM 7871 O O . SER A 1 971 ? 27.937 -22.765 -14.753 1.00 57.16 971 SER A O 1
ATOM 7873 N N . MET A 1 972 ? 29.897 -21.672 -14.863 1.00 64.75 972 MET A N 1
ATOM 7874 C CA . MET A 1 972 ? 29.598 -21.013 -16.143 1.00 64.75 972 MET A CA 1
ATOM 7875 C C . MET A 1 972 ? 29.363 -22.025 -17.270 1.00 64.75 972 MET A C 1
ATOM 7877 O O . MET A 1 972 ? 28.414 -21.886 -18.035 1.00 64.75 972 MET A O 1
ATOM 7881 N N . LYS A 1 973 ? 30.193 -23.074 -17.365 1.00 65.06 973 LYS A N 1
ATOM 7882 C CA . LYS A 1 973 ? 30.023 -24.159 -18.352 1.00 65.06 973 LYS A CA 1
ATOM 7883 C C . LYS A 1 973 ? 28.724 -24.930 -18.141 1.00 65.06 973 LYS A C 1
ATOM 7885 O O . LYS A 1 973 ? 28.023 -25.199 -19.111 1.00 65.06 973 LYS A O 1
ATOM 7890 N N . ARG A 1 974 ? 28.406 -25.270 -16.888 1.00 65.00 974 ARG A N 1
ATOM 7891 C CA . ARG A 1 974 ? 27.158 -25.948 -16.528 1.00 65.00 974 ARG A CA 1
ATOM 7892 C C . ARG A 1 974 ? 25.956 -25.103 -16.949 1.00 65.00 974 ARG A C 1
ATOM 7894 O O . ARG A 1 974 ? 25.124 -25.590 -17.708 1.00 65.00 974 ARG A O 1
ATOM 7901 N N . LEU A 1 975 ? 25.943 -23.822 -16.594 1.00 65.94 975 LEU A N 1
ATOM 7902 C CA . LEU A 1 975 ? 24.864 -22.902 -16.947 1.00 65.94 975 LEU A CA 1
ATOM 7903 C C . LEU A 1 975 ? 24.749 -22.701 -18.474 1.00 65.94 975 LEU A C 1
ATOM 7905 O O . LEU A 1 975 ? 23.647 -22.740 -19.012 1.00 65.94 975 LEU A O 1
ATOM 7909 N N . LEU A 1 976 ? 25.872 -22.605 -19.203 1.00 65.06 976 LEU A N 1
ATOM 7910 C CA . LEU A 1 976 ? 25.900 -22.582 -20.677 1.00 65.06 976 LEU A CA 1
ATOM 7911 C C . LEU A 1 976 ? 25.399 -23.883 -21.334 1.00 65.06 976 LEU A C 1
ATOM 7913 O O . LEU A 1 976 ? 24.889 -23.826 -22.453 1.00 65.06 976 LEU A O 1
ATOM 7917 N N . SER A 1 977 ? 25.511 -25.036 -20.666 1.00 61.06 977 SER A N 1
ATOM 7918 C CA . SER A 1 977 ? 24.879 -26.287 -21.115 1.00 61.06 977 SER A CA 1
ATOM 7919 C C . SER A 1 977 ? 23.385 -26.348 -20.766 1.00 61.06 977 SER A C 1
ATOM 7921 O O . SER A 1 977 ? 22.583 -26.785 -21.587 1.00 61.06 977 SER A O 1
ATOM 7923 N N . GLU A 1 978 ? 22.986 -25.806 -19.611 1.00 60.06 978 GLU A N 1
ATOM 7924 C CA . GLU A 1 978 ? 21.590 -25.704 -19.162 1.00 60.06 978 GLU A CA 1
ATOM 7925 C C . GLU A 1 978 ? 20.766 -24.721 -20.030 1.00 60.06 978 GLU A C 1
ATOM 7927 O O . GLU A 1 978 ? 19.558 -24.909 -20.176 1.00 60.06 978 GLU A O 1
ATOM 7932 N N . LEU A 1 979 ? 21.405 -23.768 -20.736 1.00 56.97 979 LEU A N 1
ATOM 7933 C CA . LEU A 1 979 ? 20.784 -22.981 -21.829 1.00 56.97 979 LEU A CA 1
ATOM 7934 C C . LEU A 1 979 ? 20.165 -23.843 -22.946 1.00 56.97 979 LEU A C 1
ATOM 7936 O O . LEU A 1 979 ? 19.358 -23.348 -23.740 1.00 56.97 979 LEU A O 1
ATOM 7940 N N . GLY A 1 980 ? 20.586 -25.104 -23.052 1.00 45.28 980 GLY A N 1
ATOM 7941 C CA . GLY A 1 980 ? 20.147 -26.046 -24.069 1.00 45.28 980 GLY A CA 1
ATOM 7942 C C . GLY A 1 980 ? 19.186 -27.131 -23.586 1.00 45.28 980 GLY A C 1
ATOM 7943 O O . GLY A 1 980 ? 18.884 -28.000 -24.395 1.00 45.28 980 GLY A O 1
ATOM 7944 N N . ASN A 1 981 ? 18.735 -27.148 -22.327 1.00 43.62 981 ASN A N 1
ATOM 7945 C CA . ASN A 1 981 ? 17.977 -28.294 -21.790 1.00 43.62 981 ASN A CA 1
ATOM 7946 C C . ASN A 1 981 ? 16.450 -28.115 -21.732 1.00 43.62 981 ASN A C 1
ATOM 7948 O O . ASN A 1 981 ? 15.756 -29.110 -21.559 1.00 43.62 981 ASN A O 1
ATOM 7952 N N . ASN A 1 982 ? 15.941 -26.899 -21.955 1.00 40.28 982 ASN A N 1
ATOM 7953 C CA . ASN A 1 982 ? 14.508 -26.616 -22.079 1.00 40.28 982 ASN A CA 1
ATOM 7954 C C . ASN A 1 982 ? 14.227 -26.063 -23.489 1.00 40.28 982 ASN A C 1
ATOM 7956 O O . ASN A 1 982 ? 14.266 -24.849 -23.701 1.00 40.28 982 ASN A O 1
ATOM 7960 N N . GLU A 1 983 ? 14.033 -26.971 -24.446 1.00 30.91 983 GLU A N 1
ATOM 7961 C CA . GLU A 1 983 ? 13.588 -26.742 -25.832 1.00 30.91 983 GLU A CA 1
ATOM 7962 C C . GLU A 1 983 ? 12.916 -28.016 -26.358 1.00 30.91 983 GLU A C 1
ATOM 7964 O O . GLU A 1 983 ? 13.535 -29.090 -26.167 1.00 30.91 983 GLU A O 1
#

Nearest PDB structures (foldseek):
  7ong-assembly1_A  TM=8.655E-01  e=3.906E-15  synthetic construct
  2woz-assembly1_A-2  TM=7.954E-01  e=4.354E-13  Rattus norvegicus
  8pjt-assembly2_B  TM=8.365E-01  e=1.347E-12  synthetic construct
  4asc-assembly1_A  TM=7.824E-01  e=1.995E-12  Homo sapiens
  4gzu-assembly1_A  TM=3.847E-01  e=3.406E-13  Mus musculus

Solvent-accessible surface area (backbone atoms only — not comparable to full-atom values): 57643 Å² total; per-residue (Å²): 132,86,32,21,38,41,40,50,45,86,88,49,70,35,50,72,45,50,46,75,82,56,63,95,40,35,41,46,63,50,34,70,74,77,50,62,83,82,41,44,49,25,45,39,43,85,57,36,35,39,63,55,58,53,80,41,42,55,72,80,80,43,56,73,36,58,30,82,59,80,74,57,54,64,62,83,64,74,39,32,33,32,81,35,64,61,89,35,81,64,26,34,31,37,44,35,43,52,44,35,84,86,67,59,57,52,66,64,34,74,42,82,42,51,52,81,40,46,60,42,41,40,39,44,63,50,40,57,50,48,59,72,49,54,65,57,52,59,46,81,74,44,38,22,52,80,91,46,74,56,59,50,83,43,68,44,63,36,56,86,72,52,83,58,53,34,37,35,31,45,68,35,75,71,21,50,55,42,45,50,50,43,21,49,53,53,51,48,54,50,55,57,45,54,53,49,50,50,48,48,46,46,44,62,70,54,48,45,68,60,45,59,78,76,44,54,74,66,58,44,54,70,71,53,65,53,50,68,57,37,46,52,53,51,51,53,50,51,56,52,51,61,76,51,65,42,62,55,42,38,70,56,24,53,57,47,54,63,42,56,71,59,62,53,51,48,47,64,54,56,55,43,44,67,61,50,52,53,52,66,70,70,54,54,73,70,56,55,52,52,51,54,57,53,19,63,74,52,90,59,56,50,69,68,69,51,69,49,47,75,67,47,47,65,62,49,51,48,51,52,37,48,53,47,57,77,50,45,46,90,38,48,81,42,52,70,35,28,57,54,28,38,53,50,47,52,53,49,55,51,52,47,53,57,48,33,54,48,54,53,40,51,51,52,46,49,64,48,46,78,33,46,76,54,100,69,77,78,73,53,101,88,63,43,74,75,50,72,43,64,28,30,39,69,83,76,41,49,29,33,42,38,37,33,57,58,35,38,36,36,34,41,58,46,99,90,43,22,42,78,74,36,69,42,44,44,66,44,44,48,32,20,77,75,56,86,35,31,35,36,39,66,62,61,88,71,59,88,74,68,74,82,82,77,78,86,83,89,82,82,90,80,84,77,82,82,73,65,44,39,40,33,41,83,39,54,67,58,34,52,54,48,51,54,49,48,65,46,37,38,50,56,48,70,68,44,90,82,64,82,88,61,86,54,41,36,41,39,28,39,73,44,84,36,85,50,71,32,30,27,37,34,25,44,44,35,50,92,60,36,41,39,36,40,36,4,30,56,51,83,55,95,63,75,38,31,37,38,43,35,45,28,37,65,90,75,45,45,69,51,75,38,64,50,96,58,77,33,21,32,32,35,40,56,48,72,47,86,56,30,41,41,40,40,44,5,40,24,93,82,66,45,25,37,61,40,36,34,36,34,38,42,68,76,51,31,43,41,64,78,38,86,60,85,90,50,88,66,77,26,24,24,40,44,38,60,43,72,48,84,70,26,39,43,36,39,35,3,27,36,77,89,64,49,62,27,38,47,37,37,42,34,34,79,86,83,69,48,75,48,79,42,87,55,95,56,77,38,24,25,32,34,31,49,32,52,79,52,81,47,31,40,37,40,41,34,3,32,48,90,54,99,80,34,46,32,54,58,38,36,36,37,34,74,83,77,78,40,80,43,81,52,79,56,80,54,89,62,81,33,31,28,57,35,45,45,46,57,56,98,71,27,39,37,37,44,51,23,27,34,93,91,66,47,76,33,71,55,38,39,29,38,65,90,77,27,40,74,44,73,47,40,49,20,36,48,44,68,65,57,65,37,54,54,29,66,22,56,26,91,90,71,75,38,33,34,42,42,29,6,26,40,62,81,56,76,44,37,35,24,51,33,30,42,34,47,71,52,37,56,64,60,56,54,53,67,73,71,59,98,66,87,80,77,95,74,83,80,93,81,82,95,75,91,82,79,95,78,85,84,84,92,86,81,88,89,86,83,88,81,89,81,90,80,89,88,80,86,82,87,83,91,82,83,86,82,83,88,81,89,84,88,80,92,84,90,88,88,85,90,86,84,88,79,85,80,90,77,87,81,90,81,89,79,89,84,86,82,84,89,82,88,82,89,85,88,87,91,89,79,83,90,89,88,80,90,86,88,86,87,88,87,83,89,83,93,79,90,87,90,88,88,89,87,88,87,88,86,85,87,83,86,87,82,90,82,85,88,79,83,89,90,84,83,87,85,80,90,78,82,82,63,50,78,50,69,87,71,54,71,67,57,48,49,52,39,36,54,61,52,71,83,125

Foldseek 3Di:
DWAWAWAADLQFFIDIDTPVVLVPHFQLVCCVPPHDPQWFKWKDALFKIATDDRRDRCCVPPVVSGHHDTDDRQDDDRIHMYTHHPVCPQKMWGWAAEQEPVRAHDRTFIFIDGNVPQAKDFQLVVLVRCVVLQQAAWAWPGKAQVPHHDDRGDIDGRPSPVRRIHTYIYHDPRRVVLQQLLLVLLVVLLVVLVVLLVLLCCCVPQVLVLCPVPDDPVLSCLQNVLSVLQSVLSVVLNVVSVVQRRGSQRQCLSSLVSSLVSLCSCLSLLLSVVVNVVVQVPDDPVSVVVQQVSCVVPVNDGPVNSSCSSVCPLVVLLVSLVSSQVSPGPRHPNNSRSVSSNVSSVVSVVVSVVVSQVSVQVVVLVVQVVQEPDPDRPDDPPKGWPDKFWKDKPNPFTWMWTDILFKIWIWTQDPNGIYTDAIDTLLQAEWADDDLFKIWAFHPPVPVPVPDDDDDDDDDDDPPPGDTIIIGGPDSVSVVVVVVSSVVSSVVSLQDPPPPPDWFKEKEKFFQLAFFAQFFQWEWADEPQKIWIAWGDFLPDPDAIAQWIWIARRVVSDIDIWHDPDFHFGQWYWDDQFQKIWTAWGAGPPPRTDLWIKIARLLQRWIFTLDDDPPDPRQRFGQWDWEAAPSWIWTAWHAHSVRDTGGKIWIAHSPVRDIDIDHDPDARFGQWEWYAQDNFKIKTAWGAHDDPQGIGGWIWIQGNVVRDIDTDAAPDRDAGFGNWYWYYDPQKIKIGWGAHSVGAIDAIWIANRVRSYIDGHNYHYNDHARFDRWHWYAYPVQRKIKTAKHQHSPDSGTHGIIMIIDMDISVRVVVVVVDPDDDDPDDDDDDDDDDDDDDDDDDDDDDDDDDDDDDDDDDDDDDDDDDDDDDDDDDDDDDDDDDDDDDDDDDDDDDDDDDDDDDDDDDDDDDDDDDDDDDDYDDDDDDDDDDDDDDDDDDDDDDDDDDDDDDDDDDDDDDIPMDRIDDDDPVSSVVSSVSNPPD

Mean predicted aligned error: 18.76 Å

pLDDT: mean 74.7, std 23.78, range [20.83, 97.62]

Radius of gyration: 45.54 Å; Cα contacts (8 Å, |Δi|>4): 1663; chains: 1; bounding box: 136×116×103 Å

Secondary structure (DSSP, 8-state):
---EEEEE-SSS--EEEEGGGGTT--HHHHHHHHS-TTEEEEEEESSEEEEPPTT--HHHH-GGG-BSS---TTPPPSEEEEEEEGGGTTEEEEEEEEEETT----PPEEEEEEGGGTTEEEHHHHHHHHHHHH-S-EEEEEEEETTEEPPTT-EEE-TTT-TTEEEEEEEPHHHHHHHHHHHHHHHHHHHHHHHHHHHHHHIIIIIHHHHTTTS-HHHHHHHTTTHHHHHHHHHHHHHHHHHH--GGG---HHHHHHHTTGGGGGHHHHHHHHHHHHHHHHS-HHHHHHHHHHHHHTTT--HHHHHTHHHHHHHHHHHHHHHHHHH--TTSTHHHHHHHHHHHHHHHHHHHHHHHHHHHHHHHHHHHHTTB-SS-----TT--EEEEEEEEETTTEEEEEEEESSEEEEEE--TT-BEEEEEEEGGG-EEEEEETTEEEE--GGGTTT-S---S-----------PPEEEEESSHHHHHHHHHHHHHHHHHHHT-TT-TTS--EEEEEEEE------EEEEEEEEETTEEEEEEEEETTS-PPPP-EEEEEETTTTEEEEEE-SS---BS-EEEEETTEEEEE--BBTTTBS---EEEEETTTTEEEES---S--S----BS-EEEEETTEEEEEEEE-TT--EEEEEEEE-TTT--EEEE--SSPP-BS-EEEEEETTEEEEE--B-SSTT-B---EEEEETTTTEEEEE--SS-PPP-EEEEEEEETTEEEEEEEE-TTSPBPPPEEEETTTTEEE--EEEEE--TT-BS-EEEEETTTTEEEEEEEE-SSSS-EEEEEEEEEEEEHHHHHHHHS------------------------------------------------------------------------------------------------------------------------------------------------EEPS---HHHHHHHHHTTS--

InterPro domains:
  IPR000219 Dbl homology domain [PF00621] (185-353)
  IPR000219 Dbl homology domain [PS50010] (181-355)
  IPR000219 Dbl homology domain [SM00325] (185-354)
  IPR000219 Dbl homology domain [cd00160] (182-353)
  IPR001331 Guanine-nucleotide dissociation stimulator, CDC24, conserved site [PS00741] (303-328)
  IPR015915 Kelch-type beta-propeller [G3DSA:2.120.10.80] (492-760)
  IPR015915 Kelch-type beta-propeller [SSF117281] (508-747)
  IPR035899 Dbl homology (DH) domain superfamily [G3DSA:1.20.900.10] (161-374)
  IPR035899 Dbl homology (DH) domain superfamily [SSF48065] (165-372)
  IPR051092 FYVE, RhoGEF and PH domain-containing [PTHR12673] (155-504)